Protein 6T46 (pdb70)

Secondary structure (DSSP, 8-state):
-HHHHHHHHHHHHHHHHTT-HHHHHHHHHHHHHHHTT--S-HHHHHHHHHHHHHHHHHTSS-S--TTSTT-SHHHHHHHHHHHHHHHHHHHHHHHTT-HHHHHHHHHHHHHHHHHSTT--THHHHHHHHHHHHHHHHTT-HHHHHHHHHHHHHHHTT-GGGHHHHHHHHHHHHHHHHHHT-HHHHHHHHHHHHHHHHHHT-HHHHHHHHHHHHHHHHHHT-HHHHHHHHHHHHHSHHHHHSTTHHHHHHHHHHHHHHSS-HHHHHHHHHHHHHHHHHHT-HHHHHHHHHHHHHHSS--HHHHHHHHHHHHHTT-HHHHHHHHHHHHHHHHHTT-HHHHHHHHHHHHHHHHHTTS-SS--/-----/-PBPHHHHHHHHHHHHHHHHTT-HHHHHHHHHHHHHHTTTB---HHHHHHHHHHHHHHIIIIIHHHH----S-SHHHHHHHHHHHHHHHHHHHHHHHHTT-HHHHHHHHHHHHHHHHTSTT--HHHHHHHHHHHHHHHHHTT-HHHHHHHHHHHHHHHTTSSTTHHHHHHHHHHHHHHHHHHT-HHHHHHHHHHHHHHHHHHT-HHHHHHHHHHHHHHHHHHT-HHHHHHHHHHHHHSGGGGGSTTHHHHHHHHHHHHHHTT-HHHHHHHHHHHHHHHHHTT-HHHHHHHHHHHHHHSS--HHHHHHHHHHHHHTT-HHHHHHHHHHHHHHHHHHT-HHHHHHHHHHHHHHHHHHHH-SS---/-----/--HHHHHHHHHHHHHHHHTT-HHHHHHHHHHHHHHHSS-SS-HHHHHHHHHHHHHHHHHHS--S--TTTTT--STTTHHHHHHHHHHHHHHHHHHHTT-HHHHHHHHHHHHHHGGG-TT--HHHHHHHHHHHHHHHHHTT-HHHHHHHHHHHHHHHTT-GGGHHHHHHHHHHHHHHHHHTT-HHHHHHHHHHHHHHHHHHT-HHHHHHHHHHHHHHHHHHT-HHHHHHHHHHHHHSTTGGGSTTHHHHHHHHHHHHHTTT-HHHHHHHHHHHHHHHHHTT-HHHHHHHHHHIIIIIS--HHHHHHHHHHHHHTT-HHHHHHHHHHHHHHHHHTS-SHHHHHHHHHHHHHHHHHHHH-----/-----/----THHHHHHHHHHHHHHTT-HHHHHHHHHHHHHHGGG-SS-HHHHHHHHHHHHHHHHHHT-SSS-SS---SHHHHHHHHHHHHHHHHHHHHHHHHTT-HHHHHHHHHHHHHHHTTSSS--HHHHHHHHHHHHHHHHHTT-HHHHHHHHHHHHHHHHTTSTTHHHHHHHHHHHHHHHHHTT-HHHHHHHHHHHHHHHHHTT-HHHHHHHHHHHHHHHHHHT-HHHHHHHHHHHHHSHHHHHSTTHHHHHHHHHHHHHHSS-HHHHHHHHHHHHHHHHHHT-HHHHHHHHHHIIIIIS--HHHHHHHHHHHHHTT-HHHHHHHHHHHHHHHHHTS-STTHHHHHHHHHHHHHHHHHGGGGSSS--/-PPP-

Organism: Bacillus subtilis subsp. natto (NCBI:txid86029)

Solvent-accessible surface area: 67890 Å² total; per-residue (Å²): 110,67,33,91,7,0,25,6,0,10,82,0,35,47,57,5,132,106,128,65,44,141,65,0,56,106,27,46,79,47,1,129,122,49,23,95,107,92,70,130,52,180,22,2,54,54,0,17,76,12,2,40,89,27,0,32,32,28,48,38,164,85,114,90,81,70,99,8,106,128,102,171,38,40,55,72,34,53,48,46,2,63,7,14,48,21,8,6,13,0,28,68,27,56,114,96,136,46,28,31,118,0,5,43,34,4,37,108,0,44,127,35,1,93,70,18,116,151,49,146,68,34,36,61,0,53,0,28,45,61,0,0,6,0,9,2,44,17,12,0,2,0,10,0,14,41,34,0,45,88,0,75,81,30,10,84,141,34,125,174,78,9,69,59,1,8,38,1,5,0,0,3,0,0,0,12,4,26,3,27,17,26,93,68,0,17,56,52,0,89,103,8,19,78,53,0,91,116,73,53,63,62,103,10,14,0,23,0,37,0,2,0,0,1,0,10,43,72,92,48,46,37,129,75,0,15,100,19,0,89,66,0,34,66,36,129,48,0,78,98,19,73,76,0,4,24,0,0,4,0,0,0,20,0,0,7,66,28,72,84,52,150,53,0,75,99,21,25,87,37,2,36,92,7,5,169,120,56,111,35,87,26,20,95,6,3,0,26,1,0,61,37,10,46,48,118,99,46,59,88,73,0,62,114,8,0,49,70,0,29,142,112,70,44,26,24,8,0,0,46,12,0,41,30,2,1,93,40,12,58,183,140,63,50,61,100,22,0,4,60,0,0,78,54,0,4,100,0,26,69,15,22,38,87,7,85,30,94,78,12,40,9,2,49,237,128,35,50,9,24,88,0,0,25,7,0,10,82,0,20,59,52,1,96,100,126,88,81,131,56,0,78,86,26,55,90,60,0,95,122,45,37,98,78,2,92,137,40,176,29,2,62,60,0,22,85,24,0,32,116,35,2,28,52,45,42,71,94,74,92,92,152,50,106,119,64,107,103,174,56,58,42,68,79,34,55,54,1,55,6,13,48,28,6,1,13,0,17,46,20,57,99,102,121,36,28,16,101,0,0,53,49,4,41,111,0,29,130,55,1,82,76,19,102,144,46,134,74,28,40,51,0,62,0,34,44,48,0,0,5,0,2,3,46,16,13,10,7,11,5,0,10,35,29,0,47,67,0,48,95,23,16,119,142,44,127,142,65,40,85,59,2,0,44,1,6,1,0,5,0,0,0,11,5,32,3,24,37,23,87,72,0,25,57,53,0,146,104,6,17,90,49,0,95,114,72,54,55,69,116,11,13,0,18,0,28,0,2,0,0,0,0,13,34,61,87,48,48,30,124,68,0,16,87,27,0,86,60,0,30,72,41,132,50,0,94,105,26,70,80,0,3,25,0,0,4,0,0,0,24,0,0,9,67,43,72,74,80,148,54,0,78,71,17,18,40,47,1,45,33,9,0,146,105,60,98,29,89,25,26,85,8,5,0,36,5,5,77,37,19,49,32,154,93,40,44,113,67,0,49,112,10,0,32,63,0,33,145,86,63,45,27,22,6,1,0,37,9,0,44,35,3,2,85,43,20,58,186,152,60,54,48,94,28,0,7,62,0,0,73,69,0,8,123,1,30,62,26,34,39,93,8,68,46,87,44,134,4,32,10,2,52,116,63,32,35,75,2,0,22,1,0,10,78,0,22,58,47,1,78,105,126,79,54,141,62,0,82,116,34,52,79,61,0,118,134,54,14,67,160,11,165,49,57,155,20,1,55,45,0,20,97,19,0,26,86,3,3,38,57,39,44,74,83,155,73,119,74,19,142,117,88,80,116,47,25,117,63,86,52,34,92,58,0,48,6,14,49,27,7,2,11,0,20,47,21,59,106,96,146,40,40,49,106,0,9,46,59,2,70,106,0,36,131,57,3,80,71,34,129,146,62,125,96,23,51,53,0,60,3,26,46,65,0,0,5,0,22,2,50,28,17,12,20,12,17,0,0,58,29,0,18,88,0,42,89,23,6,105,157,42,119,183,69,30,83,60,2,2,36,1,0,0,0,0,0,0,0,0,5,25,6,28,5,31,48,9,0,21,65,23,0,83,85,3,18,81,72,0,100,104,64,52,78,78,119,9,18,0,9,0,41,0,2,1,0,0,0,2,40,72,67,38,17,46,101,50,0,5,91,28,0,89,54,0,30,61,37,122,55,0,90,104,18,75,73,0,5,26,0,0,2,0,0,0,21,0,0,5,55,43,61,63,68,130,48,0,77,98,23,24,87,61,3,35,92,20,5,158,154,57,105,36,104,35,20,89,7,1,2,25,6,2,64,25,12,52,65,74,98,26,57,128,74,1,78,131,14,3,48,62,0,32,131,116,66,42,18,17,6,0,1,40,3,0,42,33,11,2,94,25,28,82,155,149,36,93,59,98,11,1,2,87,4,0,82,51,0,3,114,0,48,81,16,30,40,102,56,18,97,32,162,119,6,30,8,2,61,220,77,43,18,39,99,0,0,31,11,0,12,86,0,23,55,48,5,109,101,122,89,81,136,54,0,79,78,28,32,90,56,0,110,136,46,27,116,99,25,90,148,54,150,29,5,59,38,0,24,103,18,0,39,82,30,0,33,44,52,46,63,107,164,75,85,129,78,134,77,25,117,116,163,44,33,44,59,44,68,91,45,0,62,8,20,42,22,5,3,10,0,22,45,24,51,104,87,56,33,34,20,97,0,0,34,47,3,60,100,0,28,127,73,3,81,79,29,114,163,49,124,87,18,53,62,0,62,1,31,43,62,0,0,5,0,14,0,23,10,28,11,14,29,17,0,35,65,33,0,42,110,0,54,84,21,10,105,124,56,116,138,52,23,68,54,1,6,31,0,18,0,0,10,0,0,0,24,18,42,32,18,42,27,102,72,0,11,66,60,1,94,99,7,22,75,57,0,101,115,77,47,62,49,93,1,12,0,9,0,39,0,1,2,0,1,0,13,30,68,110,49,52,44,140,75,0,5,96,34,0,92,59,0,38,72,29,109,40,0,93,98,15,76,62,0,2,25,0,0,6,0,0,0,31,0,0,7,69,32,73,65,64,137,53,0,84,97,23,24,79,36,1,36,98,8,4,177,108,52,105,16,106,16,20,98,5,14,0,27,5,1,66,31,20,52,53,116,104,34,55,114,98,0,54,131,16,0,17,67,1,21,129,63,88,28,28,15,21,0,2,54,12,0,37,24,2,2,92,32,26,54,166,158,70,64,42,104,24,0,11,69,1,0,90,59,0,9,118,0,37,67,17,7,40,91,33,0,57,57,13,50,176,17,136,28,20,3,0,34

Sequence (1468 aa):
PSPYVGNLLNKWHDYIMQEKVHESIEKRTEIKQLLSQAEDNKDLVDYFILLDHRHSLCFDQEASMGDVVNMLSKGSHDLLINFYFELFAGDYEFFKKNYVKAISFYEKAEQKLSSIPNIEETKFAEFHYKIGVAYYEIDQHLVSVNKVTKARDIYKKSDMWNLEAIQCSLVVGINLYDMGRLDDADAYFRDALTEALDHGYDKPITKIYHNLGLVHWQKGSLELALHYFREAYSHEWLRDSPKGQQTVYMLSRVLYTMGQNEEAYHWYELGIEMARKFDDHEYKAKHDILYHLYEQPSIDEVKQSLAFLEERNLWPDVSKIAKGISELYEKKGDLVTSHEFLKRAFYAKEQIQRITEALQKGMYKKVPSPYVGNLLNKWHDYIMQEKVHESIEKRTEIKQLLSQAEDNKDLVDYFILLDHRHSLCFDQEASMGDVVNMLSKGSHDLLINFYFELFAGDYEFFKKNYVKAISFYEKAEQKLSSIPNIEETKFAEFHYKIGVAYYEIDQHLVSVNKVTKARDIYKKSDMWNLEAIQCSLVVGINLYDMGRLDDADAYFRDALTEALDHGYDKPITKIYHNLGLVHWQKGSLELALHYFREAYSHEWLRDSPKGQQTVYMLSRVLYTMGQNEEAYHWYELGIEMARKFDDHEYKAKHDILYHLYEQPSIDEVKQSLAFLEERNLWPDVSKIAKGISELYEKKGDLVTSHEFLKRAFYAKEQIQRITEALGQKGMYVPSPYVGNLLNKWHDYIMQEKVHESIEKRTEIKQLLSQAEDNKDLVDYFILLDHRHSLCFDQEASMGDVVNMLSKGSHDLLINFYFELFAGDYEFFKKNYVKAISFYEKAEQKLSSIPNIEETKFAEFHYKIGVAYYEIDQHLVSVNKVTKARDIYKKSDMWNLEAIQCSLVVGINLYDMGRLDDADAYFRDALTEALDHGYDKPITKIYHNLGLVHWQKGSLELALHYFREAYSHEWLRDSPKGQQTVYMLSRVLYTMGQNEEAYHWYELGIEMARKFDDHEYKAKHDILYHLYEQPSIDEVKQSLAFLEERNLWPDVSKIAKGISELYEKKGDLVTSHEFLKRAFYAKEQIQRITEALGQKGMYKVPSPYVGNLLNKWHDYIMQEKVHESIEKRTEIKQLLSQAEDNKDLVDYFILLDHRHSLCFDQEASMGDVVNMLSKGSHDLLINFYFELFAGDYEFFKKNYVKAISFYEKAEQKLSSIPNIEETKFAEFHYKIGVAYYEIDQHLVSVNKVTKARDIYKKSDMWNLEAIQCSLVVGINLYDMGRLDDADAYFRDALTEALDHGYDKPITKIYHNLGLVHWQKGSLELALHYFREAYSHEWLRDSPKGQQTVYMLSRVLYTMGQNEEAYHWYELGIEMARKFDDHEYKAKHDILYHLYEQPSIDEVKQSLAFLEERNLWPDVSKIAKGISELYEKKGDLVTSHEFLKRAFYAKEQIQRITEALGLEHQKGMY

Nearest PDB structures (foldseek):
  6t46-assembly2_G  TM=9.116E-01  e=3.766E-38  Bacillus subtilis subsp. natto
  4gyo-assembly2_A  TM=7.283E-01  e=1.226E-13  Bacillus subtilis subsp. subtilis str. 168
  4i1a-assembly3_B  TM=6.707E-01  e=3.485E-13  Bacillus subtilis subsp. subtilis str. 168
  4i1a-assembly3_A  TM=8.774E-01  e=1.023E-10  Bacillus subtilis subsp. subtilis str. 168
  8rte-assembly1_A  TM=7.598E-01  e=5.725E-12  Bacillus phage phi105

InterPro domains:
  IPR011990 Tetratricopeptide-like helical domain superfamily [G3DSA:1.25.40.10] (1-145)
  IPR011990 Tetratricopeptide-like helical domain superfamily [G3DSA:1.25.40.10] (146-366)
  IPR019734 Tetratricopeptide repeat [PF13181] (257-285)

B-factor: mean 68.56, std 24.08, range [19.9, 204.8]

Radius of gyration: 42.92 Å; Cα contacts (8 Å, |Δi|>4): 1871; chains: 8; bounding box: 106×104×154 Å

Foldseek 3Di:
DVLVLLVLLLVLVVCLVVLNLPVNVVSLVVSVVVCVVPPDDCLSVVLSVLSVVSSCLRPNPDPDNVCVCVDPCCVVSVLSNLLSSLQSVLVNCVVVLLLVVSLVSLVVSQVSVVVHDDDDCLVVLVSLQSNLVSCVVLPVLPSSLVSLVVSLVVLVVDPVRLVVNLVSLVSNLVSCVLVVVLVVSLVSLVVSLVVCVVVVDLVSNLVSLQSNLSSVVVVPVLVSSLVSLVVSVVRPVLLVDLVVLVSLLVNLVSCLVPVNNVVSVVSLVSSCVVCVVVVPLLSVLSSQLVCCVRPVPDPVSNVVSLVVCVVVVPLSVSLVSLQVVLVVCVVVVNNVSSVVSNVRSVVSVVSSNVSPDDD/DDDDD/DADEPLVLLVLLLVLVVVLVVLPLVSNVVSLVVNVVRQVSYPDDPLSVVSNVLSVVSSCVSPVCVVVPDDDQDDDCNVVSVLSNVLSSLQSQLVNCVVVLVLQSSLVSLVVSLVSCVVHPCDDCLVNLVSLQSNLVSCVSLLVLVSSLVSLVVSLVVLVVDDVSLVVNLVSLLSNLVSCQLVVVLVVSLVSLVVSLVSCVVVVPQVSNLSSLLSNLSSVVVVVVLVSSLVSLVVSVVRPCLLVDLVVLSSLLSNLVSCLVPVCPPCSVVSLVVSCVSCVVVVPLLSVLSSVLVCLVRNVHDVVSNVVSLVVVVVVVPLSVSLVSLQVVLVVCVVVPNNVVSVVSNVVSVVSVVSSVVRPDDDD/DDDDD/DALLVLLVLLLVLVVCVVVVPLPSNVVSLVVSVVPLVPHVVNPLSVVSNVLSVVLSCLSPVDDDPPVPPPNPGQDPHSVLSNVLSNLQSVLSNCVVVVVLLSSLVSLVVSLVSLVVDDPRDVLVQLVSLQSNLVSCVVLVNLVSNLVSLVVSLVVQVVDPVRLVSNLVSLQSNLVSCVLVVVLVVSVVSLVVSLVSCVVVVDPVSNLVSLQSNLVSCVVVPVLVSSLVSLVVSVVDPVLLVDLVVLSSLLSNLVSCVVVVPNPCNVVSLVVSCVSCVVVVPLLSNLSSQLVCCVRVNPDVVVNVVSLVVCVVVLPLSVSLVVLQVVLVVDVVVDDNVVSVVSNVVSVVSVVVSVVVSCNDD/DDDDD/DADELVLLVLLLVLLVVLVVLPLPVNVVSLVVSVVRVVSYDDDPLVVVSNVLSVVSNCLSPPDPDPDNPPPPDDVCVVSVLSNLLSSLQSQLVVCVVVVVLLSSLVSLVVSLVSLVVDPPDDPLVQLVSLQSNLLSCVLLLVLVSSLVSLVVSLVVLVVPVPRLVSNLVSLLSNLVSCVSVVVLVVSLVSLVVSCCSCVVVVVPVSNLVSLQVNLSSVVVVPPLVVSLVSLVVSVPDDCLLVDLVVLVSLLSNLVSCLVPPNNPVSVVSLVSSCVSCVVVVPLLSVLSSQLVCCVRPVPDPVSPVVSLVVCCVVPSLVVLLVVLLVVLVSPVVVDDNPCSVVSNVRSVVSVVVSVVVCPSPDDPD/DDDDD

Structure (mmCIF, N/CA/C/O backbone):
data_6T46
#
_entry.id   6T46
#
_cell.length_a   116.670
_cell.length_b   93.282
_cell.length_c   167.687
_cell.angle_alpha   90.000
_cell.angle_beta   94.970
_cell.angle_gamma   90.000
#
_symmetry.space_group_name_H-M   'C 1 2 1'
#
loop_
_entity.id
_entity.type
_entity.pdbx_description
1 polymer 'Response regulator aspartate phosphatase'
2 polymer 'Quorum-sensing secretion protein (processed)'
3 non-polymer 'CHLORIDE ION'
4 non-polymer 'SODIUM ION'
5 water water
#
loop_
_atom_site.group_PDB
_atom_site.id
_atom_site.type_symbol
_atom_site.label_atom_id
_atom_site.label_alt_id
_atom_site.label_comp_id
_atom_site.label_asym_id
_atom_site.label_entity_id
_atom_site.label_seq_id
_atom_site.pdbx_PDB_ins_code
_atom_site.Cartn_x
_atom_site.Cartn_y
_atom_site.Cartn_z
_atom_site.occupancy
_atom_site.B_iso_or_equiv
_atom_site.auth_seq_id
_atom_site.auth_comp_id
_atom_site.auth_asym_id
_atom_site.auth_atom_id
_atom_site.pdbx_PDB_model_num
ATOM 1 N N . PRO A 1 9 ? 103.389 -17.818 -92.533 1.00 110.82 9 PRO A N 1
ATOM 2 C CA . PRO A 1 9 ? 102.512 -17.949 -91.355 1.00 101.75 9 PRO A CA 1
ATOM 3 C C . PRO A 1 9 ? 101.039 -17.628 -91.646 1.00 99.26 9 PRO A C 1
ATOM 4 O O . PRO A 1 9 ? 100.740 -16.690 -92.413 1.00 95.05 9 PRO A O 1
ATOM 8 N N . SER A 1 10 ? 100.140 -18.446 -91.096 1.00 100.13 10 SER A N 1
ATOM 9 C CA . SER A 1 10 ? 98.715 -18.232 -91.351 1.00 94.95 10 SER A CA 1
ATOM 10 C C . SER A 1 10 ? 98.181 -16.924 -90.805 1.00 93.29 10 SER A C 1
ATOM 11 O O . SER A 1 10 ? 97.189 -16.425 -91.407 1.00 83.96 10 SER A O 1
ATOM 14 N N . PRO A 1 11 ? 98.655 -16.315 -89.722 1.00 98.30 11 PRO A N 1
ATOM 15 C CA . PRO A 1 11 ? 98.243 -14.941 -89.444 1.00 88.00 11 PRO A CA 1
ATOM 16 C C . PRO A 1 11 ? 98.610 -13.973 -90.547 1.00 82.01 11 PRO A C 1
ATOM 17 O O . PRO A 1 11 ? 97.895 -12.985 -90.733 1.00 88.68 11 PRO A O 1
ATOM 21 N N . TYR A 1 12 ? 99.726 -14.201 -91.246 1.00 76.28 12 TYR A N 1
ATOM 22 C CA . TYR A 1 12 ? 100.187 -13.246 -92.254 1.00 74.20 12 TYR A CA 1
ATOM 23 C C . TYR A 1 12 ? 99.273 -13.140 -93.481 1.00 77.05 12 TYR A C 1
ATOM 24 O O . TYR A 1 12 ? 99.020 -12.027 -93.965 1.00 77.21 12 TYR A O 1
ATOM 33 N N . VAL A 1 13 ? 98.776 -14.261 -94.017 1.00 66.40 13 VAL A N 1
ATOM 34 C CA . VAL A 1 13 ? 97.874 -14.169 -95.171 1.00 56.79 13 VAL A CA 1
ATOM 35 C C . VAL A 1 13 ? 96.503 -13.656 -94.751 1.00 59.11 13 VAL A C 1
ATOM 36 O O . VAL A 1 13 ? 95.771 -13.075 -95.562 1.00 59.47 13 VAL A O 1
ATOM 40 N N . GLY A 1 14 ? 96.065 -13.989 -93.540 1.00 59.45 14 GLY A N 1
ATOM 41 C CA . GLY A 1 14 ? 94.858 -13.355 -93.039 1.00 55.44 14 GLY A CA 1
ATOM 42 C C . GLY A 1 14 ? 95.017 -11.850 -92.972 1.00 54.28 14 GLY A C 1
ATOM 43 O O . GLY A 1 14 ? 94.072 -11.095 -93.215 1.00 54.35 14 GLY A O 1
ATOM 44 N N . ASN A 1 15 ? 96.223 -11.399 -92.662 1.00 57.35 15 ASN A N 1
ATOM 45 C CA . ASN A 1 15 ? 96.531 -9.980 -92.693 1.00 51.32 15 ASN A CA 1
ATOM 46 C C . ASN A 1 15 ? 96.442 -9.433 -94.114 1.00 56.14 15 ASN A C 1
ATOM 47 O O . ASN A 1 15 ? 95.929 -8.326 -94.333 1.00 56.21 15 ASN A O 1
ATOM 52 N N . LEU A 1 16 ? 96.914 -10.197 -95.103 1.00 59.28 16 LEU A N 1
ATOM 53 C CA . LEU A 1 16 ? 96.805 -9.711 -96.473 1.00 55.33 16 LEU A CA 1
ATOM 54 C C . LEU A 1 16 ? 95.351 -9.622 -96.919 1.00 58.14 16 LEU A C 1
ATOM 55 O O . LEU A 1 16 ? 94.970 -8.649 -97.586 1.00 61.05 16 LEU A O 1
ATOM 60 N N . LEU A 1 17 ? 94.518 -10.622 -96.571 1.00 54.67 17 LEU A N 1
ATOM 61 C CA . LEU A 1 17 ? 93.092 -10.530 -96.904 1.00 51.37 17 LEU A CA 1
ATOM 62 C C . LEU A 1 17 ? 92.467 -9.237 -96.382 1.00 53.13 17 LEU A C 1
ATOM 63 O O . LEU A 1 17 ? 91.568 -8.685 -97.019 1.00 52.33 17 LEU A O 1
ATOM 68 N N . ASN A 1 18 ? 92.906 -8.756 -95.216 1.00 49.05 18 ASN A N 1
ATOM 69 C CA . ASN A 1 18 ? 92.432 -7.479 -94.693 1.00 39.45 18 ASN A CA 1
ATOM 70 C C . ASN A 1 18 ? 92.990 -6.289 -95.454 1.00 46.15 18 ASN A C 1
ATOM 71 O O . ASN A 1 18 ? 92.322 -5.250 -95.519 1.00 54.76 18 ASN A O 1
ATOM 76 N N . LYS A 1 19 ? 94.226 -6.366 -95.967 1.00 44.11 19 LYS A N 1
ATOM 77 C CA . LYS A 1 19 ? 94.701 -5.273 -96.820 1.00 45.09 19 LYS A CA 1
ATOM 78 C C . LYS A 1 19 ? 93.920 -5.228 -98.129 1.00 45.78 19 LYS A C 1
ATOM 79 O O . LYS A 1 19 ? 93.604 -4.142 -98.622 1.00 50.95 19 LYS A O 1
ATOM 85 N N . TRP A 1 20 ? 93.543 -6.384 -98.683 1.00 40.34 20 TRP A N 1
ATOM 86 C CA . TRP A 1 20 ? 92.645 -6.346 -99.832 1.00 42.48 20 TRP A CA 1
ATOM 87 C C . TRP A 1 20 ? 91.357 -5.620 -99.459 1.00 47.58 20 TRP A C 1
ATOM 88 O O . TRP A 1 20 ? 90.860 -4.792 -100.229 1.00 53.77 20 TRP A O 1
ATOM 99 N N . HIS A 1 21 ? 90.813 -5.893 -98.266 1.00 54.55 21 HIS A N 1
ATOM 100 C CA . HIS A 1 21 ? 89.609 -5.193 -97.808 1.00 49.01 21 HIS A CA 1
ATOM 101 C C . HIS A 1 21 ? 89.822 -3.684 -97.770 1.00 52.03 21 HIS A C 1
ATOM 102 O O . HIS A 1 21 ? 88.916 -2.916 -98.115 1.00 53.91 21 HIS A O 1
ATOM 109 N N . ASP A 1 22 ? 91.007 -3.235 -97.335 1.00 50.99 22 ASP A N 1
ATOM 110 C CA . ASP A 1 22 ? 91.249 -1.794 -97.212 1.00 52.59 22 ASP A CA 1
ATOM 111 C C . ASP A 1 22 ? 91.378 -1.117 -98.571 1.00 49.86 22 ASP A C 1
ATOM 112 O O . ASP A 1 22 ? 90.841 -0.026 -98.779 1.00 56.34 22 ASP A O 1
ATOM 117 N N . TYR A 1 23 ? 92.093 -1.746 -99.502 1.00 43.26 23 TYR A N 1
ATOM 118 C CA . TYR A 1 23 ? 92.258 -1.167 -100.826 1.00 41.91 23 TYR A CA 1
ATOM 119 C C . TYR A 1 23 ? 90.939 -1.076 -101.578 1.00 43.15 23 TYR A C 1
ATOM 120 O O . TYR A 1 23 ? 90.742 -0.152 -102.378 1.00 47.56 23 TYR A O 1
ATOM 129 N N . ILE A 1 24 ? 90.006 -1.996 -101.323 1.00 49.94 24 ILE A N 1
ATOM 130 C CA . ILE A 1 24 ? 88.719 -1.916 -102.009 1.00 49.06 24 ILE A CA 1
ATOM 131 C C . ILE A 1 24 ? 87.920 -0.726 -101.509 1.00 52.63 24 ILE A C 1
ATOM 132 O O . ILE A 1 24 ? 87.351 0.037 -102.303 1.00 56.60 24 ILE A O 1
ATOM 137 N N . MET A 1 25 ? 87.903 -0.507 -100.197 1.00 62.45 25 MET A N 1
ATOM 138 C CA . MET A 1 25 ? 87.069 0.577 -99.712 1.00 61.70 25 MET A CA 1
ATOM 139 C C . MET A 1 25 ? 87.628 1.926 -100.147 1.00 65.38 25 MET A C 1
ATOM 140 O O . MET A 1 25 ? 86.853 2.859 -100.395 1.00 72.72 25 MET A O 1
ATOM 145 N N . GLN A 1 26 ? 88.954 2.029 -100.298 1.00 54.45 26 GLN A N 1
ATOM 146 C CA . GLN A 1 26 ? 89.638 3.175 -100.892 1.00 52.36 26 GLN A CA 1
ATOM 147 C C . GLN A 1 26 ? 89.558 3.205 -102.404 1.00 57.03 26 GLN A C 1
ATOM 148 O O . GLN A 1 26 ? 90.333 3.939 -103.025 1.00 58.42 26 GLN A O 1
ATOM 154 N N . GLU A 1 27 ? 88.737 2.353 -103.009 1.00 53.49 27 GLU A N 1
ATOM 155 C CA . GLU A 1 27 ? 88.442 2.435 -104.436 1.00 57.77 27 GLU A CA 1
ATOM 156 C C . GLU A 1 27 ? 89.691 2.383 -105.317 1.00 62.15 27 GLU A C 1
ATOM 157 O O . GLU A 1 27 ? 89.689 2.910 -106.429 1.00 64.31 27 GLU A O 1
ATOM 163 N N . LYS A 1 28 ? 90.790 1.791 -104.850 1.00 66.86 28 LYS A N 1
ATOM 164 C CA . LYS A 1 28 ? 91.993 1.697 -105.682 1.00 69.20 28 LYS A CA 1
ATOM 165 C C . LYS A 1 28 ? 92.094 0.283 -106.256 1.00 76.53 28 LYS A C 1
ATOM 166 O O . LYS A 1 28 ? 92.442 -0.664 -105.550 1.00 73.22 28 LYS A O 1
ATOM 172 N N . VAL A 1 29 ? 91.766 0.147 -107.544 1.00 78.90 29 VAL A N 1
ATOM 173 C CA . VAL A 1 29 ? 91.610 -1.164 -108.171 1.00 75.58 29 VAL A CA 1
ATOM 174 C C . VAL A 1 29 ? 92.920 -1.952 -108.203 1.00 72.60 29 VAL A C 1
ATOM 175 O O . VAL A 1 29 ? 92.915 -3.163 -107.969 1.00 73.92 29 VAL A O 1
ATOM 179 N N . HIS A 1 30 ? 94.033 -1.316 -108.593 1.00 63.18 30 HIS A N 1
ATOM 180 C CA . HIS A 1 30 ? 95.247 -2.081 -108.869 1.00 67.42 30 HIS A CA 1
ATOM 181 C C . HIS A 1 30 ? 95.818 -2.722 -107.612 1.00 73.46 30 HIS A C 1
ATOM 182 O O . HIS A 1 30 ? 96.228 -3.893 -107.626 1.00 73.91 30 HIS A O 1
ATOM 189 N N . GLU A 1 31 ? 95.918 -1.954 -106.529 1.00 82.42 31 GLU A N 1
ATOM 190 C CA . GLU A 1 31 ? 96.495 -2.502 -105.309 1.00 74.85 31 GLU A CA 1
ATOM 191 C C . GLU A 1 31 ? 95.645 -3.648 -104.783 1.00 71.12 31 GLU A C 1
ATOM 192 O O . GLU A 1 31 ? 96.176 -4.645 -104.274 1.00 73.79 31 GLU A O 1
ATOM 198 N N . SER A 1 32 ? 94.323 -3.537 -104.939 1.00 58.58 32 SER A N 1
ATOM 199 C CA . SER A 1 32 ? 93.433 -4.632 -104.562 1.00 63.70 32 SER A CA 1
ATOM 200 C C . SER A 1 32 ? 93.751 -5.895 -105.352 1.00 67.84 32 SER A C 1
ATOM 201 O O . SER A 1 32 ? 93.805 -6.988 -104.777 1.00 66.55 32 SER A O 1
ATOM 204 N N . ILE A 1 33 ? 93.921 -5.769 -106.680 1.00 73.57 33 ILE A N 1
ATOM 205 C CA . ILE A 1 33 ? 94.157 -6.941 -107.523 1.00 67.73 33 ILE A CA 1
ATOM 206 C C . ILE A 1 33 ? 95.517 -7.611 -107.259 1.00 72.39 33 ILE A C 1
ATOM 207 O O . ILE A 1 33 ? 95.610 -8.834 -107.461 1.00 76.28 33 ILE A O 1
ATOM 212 N N . GLU A 1 34 ? 96.595 -6.882 -106.841 1.00 67.71 34 GLU A N 1
ATOM 213 C CA . GLU A 1 34 ? 97.788 -7.680 -106.517 1.00 72.08 34 GLU A CA 1
ATOM 214 C C . GLU A 1 34 ? 97.484 -8.596 -105.330 1.00 80.60 34 GLU A C 1
ATOM 215 O O . GLU A 1 34 ? 97.803 -9.792 -105.340 1.00 80.50 34 GLU A O 1
ATOM 221 N N . LYS A 1 35 ? 96.862 -8.053 -104.292 1.00 72.66 35 LYS A N 1
ATOM 222 C CA . LYS A 1 35 ? 96.628 -8.827 -103.088 1.00 64.51 35 LYS A CA 1
ATOM 223 C C . LYS A 1 35 ? 95.715 -10.002 -103.404 1.00 61.14 35 LYS A C 1
ATOM 224 O O . LYS A 1 35 ? 95.920 -11.100 -102.886 1.00 65.01 35 LYS A O 1
ATOM 230 N N . ARG A 1 36 ? 94.755 -9.829 -104.320 1.00 67.41 36 ARG A N 1
ATOM 231 C CA . ARG A 1 36 ? 93.906 -10.969 -104.654 1.00 68.80 36 ARG A CA 1
ATOM 232 C C . ARG A 1 36 ? 94.724 -12.114 -105.258 1.00 76.97 36 ARG A C 1
ATOM 233 O O . ARG A 1 36 ? 94.560 -13.278 -104.860 1.00 75.59 36 ARG A O 1
ATOM 241 N N . THR A 1 37 ? 95.614 -11.816 -106.216 1.00 78.11 37 THR A N 1
ATOM 242 C CA . THR A 1 37 ? 96.474 -12.875 -106.751 1.00 77.78 37 THR A CA 1
ATOM 243 C C . THR A 1 37 ? 97.420 -13.424 -105.683 1.00 77.17 37 THR A C 1
ATOM 244 O O . THR A 1 37 ? 97.535 -14.646 -105.529 1.00 82.07 37 THR A O 1
ATOM 248 N N . GLU A 1 38 ? 98.088 -12.543 -104.917 1.00 71.24 38 GLU A N 1
ATOM 249 C CA . GLU A 1 38 ? 98.997 -13.008 -103.862 1.00 70.56 38 GLU A CA 1
ATOM 250 C C . GLU A 1 38 ? 98.304 -13.951 -102.892 1.00 73.13 38 GLU A C 1
ATOM 251 O O . GLU A 1 38 ? 98.946 -14.845 -102.328 1.00 76.97 38 GLU A O 1
ATOM 257 N N . ILE A 1 39 ? 97.006 -13.737 -102.650 1.00 65.12 39 ILE A N 1
ATOM 258 C CA . ILE A 1 39 ? 96.260 -14.605 -101.745 1.00 67.49 39 ILE A CA 1
ATOM 259 C C . ILE A 1 39 ? 95.881 -15.898 -102.445 1.00 71.67 39 ILE A C 1
ATOM 260 O O . ILE A 1 39 ? 95.853 -16.958 -101.814 1.00 76.48 39 ILE A O 1
ATOM 265 N N . LYS A 1 40 ? 95.577 -15.844 -103.751 1.00 84.02 40 LYS A N 1
ATOM 266 C CA . LYS A 1 40 ? 95.180 -17.070 -104.439 1.00 90.00 40 LYS A CA 1
ATOM 267 C C . LYS A 1 40 ? 96.371 -17.990 -104.651 1.00 96.37 40 LYS A C 1
ATOM 268 O O . LYS A 1 40 ? 96.224 -19.221 -104.635 1.00 103.63 40 LYS A O 1
ATOM 274 N N . GLN A 1 41 ? 97.568 -17.424 -104.798 1.00 83.11 41 GLN A N 1
ATOM 275 C CA . GLN A 1 41 ? 98.740 -18.288 -104.809 1.00 85.96 41 GLN A CA 1
ATOM 276 C C . GLN A 1 41 ? 98.985 -18.861 -103.418 1.00 90.75 41 GLN A C 1
ATOM 277 O O . GLN A 1 41 ? 99.229 -20.063 -103.278 1.00 100.39 41 GLN A O 1
ATOM 283 N N . LEU A 1 42 ? 98.861 -18.038 -102.370 1.00 79.31 42 LEU A N 1
ATOM 284 C CA . LEU A 1 42 ? 99.141 -18.529 -101.029 1.00 75.79 42 LEU A CA 1
ATOM 285 C C . LEU A 1 42 ? 97.974 -19.327 -100.484 1.00 76.99 42 LEU A C 1
ATOM 286 O O . LEU A 1 42 ? 98.093 -19.905 -99.407 1.00 81.29 42 LEU A O 1
ATOM 291 N N . LEU A 1 43 ? 96.846 -19.358 -101.195 1.00 93.41 43 LEU A N 1
ATOM 292 C CA . LEU A 1 43 ? 95.713 -20.166 -100.788 1.00 96.12 43 LEU A CA 1
ATOM 293 C C . LEU A 1 43 ? 95.682 -21.542 -101.457 1.00 112.01 43 LEU A C 1
ATOM 294 O O . LEU A 1 43 ? 95.189 -22.493 -100.840 1.00 116.51 43 LEU A O 1
ATOM 299 N N . SER A 1 44 ? 96.281 -21.679 -102.656 1.00 157.86 44 SER A N 1
ATOM 300 C CA . SER A 1 44 ? 96.295 -22.936 -103.407 1.00 165.58 44 SER A CA 1
ATOM 301 C C . SER A 1 44 ? 97.089 -24.039 -102.717 1.00 175.45 44 SER A C 1
ATOM 302 O O . SER A 1 44 ? 96.960 -25.215 -103.096 1.00 181.69 44 SER A O 1
ATOM 305 N N . GLN A 1 45 ? 97.887 -23.690 -101.706 1.00 142.06 45 GLN A N 1
ATOM 306 C CA . GLN A 1 45 ? 98.553 -24.697 -100.885 1.00 135.48 45 GLN A CA 1
ATOM 307 C C . GLN A 1 45 ? 97.563 -25.625 -100.179 1.00 142.03 45 GLN A C 1
ATOM 308 O O . GLN A 1 45 ? 97.983 -26.663 -99.652 1.00 143.19 45 GLN A O 1
ATOM 314 N N . ALA A 1 46 ? 96.261 -25.298 -100.184 1.00 140.48 46 ALA A N 1
ATOM 315 C CA . ALA A 1 46 ? 95.235 -26.067 -99.461 1.00 139.92 46 ALA A CA 1
ATOM 316 C C . ALA A 1 46 ? 95.656 -26.278 -98.010 1.00 142.86 46 ALA A C 1
ATOM 317 O O . ALA A 1 46 ? 95.371 -27.300 -97.382 1.00 139.56 46 ALA A O 1
ATOM 319 N N . GLU A 1 47 ? 96.343 -25.282 -97.504 1.00 153.85 47 GLU A N 1
ATOM 320 C CA . GLU A 1 47 ? 96.943 -25.166 -96.187 1.00 154.93 47 GLU A CA 1
ATOM 321 C C . GLU A 1 47 ? 95.957 -24.802 -95.064 1.00 159.61 47 GLU A C 1
ATOM 322 O O . GLU A 1 47 ? 96.180 -23.906 -94.244 1.00 157.08 47 GLU A O 1
ATOM 328 N N . ASP A 1 48 ? 94.877 -25.589 -95.029 1.00 177.78 48 ASP A N 1
ATOM 329 C CA . ASP A 1 48 ? 93.741 -25.733 -94.100 1.00 167.50 48 ASP A CA 1
ATOM 330 C C . ASP A 1 48 ? 92.959 -24.421 -94.109 1.00 155.01 48 ASP A C 1
ATOM 331 O O . ASP A 1 48 ? 93.008 -23.660 -95.082 1.00 152.33 48 ASP A O 1
ATOM 336 N N . ASN A 1 49 ? 92.181 -24.186 -93.062 1.00 121.99 49 ASN A N 1
ATOM 337 C CA . ASN A 1 49 ? 91.438 -22.945 -92.904 1.00 107.80 49 ASN A CA 1
ATOM 338 C C . ASN A 1 49 ? 90.516 -22.582 -94.052 1.00 93.92 49 ASN A C 1
ATOM 339 O O . ASN A 1 49 ? 90.977 -22.044 -95.060 1.00 84.77 49 ASN A O 1
ATOM 344 N N . LYS A 1 50 ? 89.241 -22.941 -93.968 1.00 82.99 50 LYS A N 1
ATOM 345 C CA . LYS A 1 50 ? 88.341 -22.536 -95.035 1.00 77.91 50 LYS A CA 1
ATOM 346 C C . LYS A 1 50 ? 87.893 -21.123 -94.820 1.00 74.33 50 LYS A C 1
ATOM 347 O O . LYS A 1 50 ? 87.201 -20.569 -95.669 1.00 75.00 50 LYS A O 1
ATOM 353 N N . ASP A 1 51 ? 88.126 -20.605 -93.613 1.00 70.28 51 ASP A N 1
ATOM 354 C CA . ASP A 1 51 ? 87.782 -19.224 -93.284 1.00 58.39 51 ASP A CA 1
ATOM 355 C C . ASP A 1 51 ? 88.562 -18.243 -94.126 1.00 59.94 51 ASP A C 1
ATOM 356 O O . ASP A 1 51 ? 88.033 -17.204 -94.520 1.00 65.06 51 ASP A O 1
ATOM 361 N N . LEU A 1 52 ? 89.820 -18.545 -94.394 1.00 45.33 52 LEU A N 1
ATOM 362 C CA . LEU A 1 52 ? 90.582 -17.691 -95.279 1.00 42.25 52 LEU A CA 1
ATOM 363 C C . LEU A 1 52 ? 89.941 -17.707 -96.647 1.00 48.52 52 LEU A C 1
ATOM 364 O O . LEU A 1 52 ? 89.858 -16.676 -97.322 1.00 50.72 52 LEU A O 1
ATOM 369 N N . VAL A 1 53 ? 89.468 -18.880 -97.060 1.00 57.33 53 VAL A N 1
ATOM 370 C CA . VAL A 1 53 ? 88.751 -19.016 -98.316 1.00 56.46 53 VAL A CA 1
ATOM 371 C C . VAL A 1 53 ? 87.425 -18.260 -98.264 1.00 53.86 53 VAL A C 1
ATOM 372 O O . VAL A 1 53 ? 87.157 -17.385 -99.092 1.00 52.83 53 VAL A O 1
ATOM 376 N N . ASP A 1 54 ? 86.606 -18.535 -97.255 1.00 52.85 54 ASP A N 1
ATOM 377 C CA . ASP A 1 54 ? 85.300 -17.895 -97.184 1.00 50.09 54 ASP A CA 1
ATOM 378 C C . ASP A 1 54 ? 85.425 -16.391 -97.203 1.00 54.85 54 ASP A C 1
ATOM 379 O O . ASP A 1 54 ? 84.712 -15.705 -97.940 1.00 62.91 54 ASP A O 1
ATOM 384 N N . TYR A 1 55 ? 86.355 -15.863 -96.423 1.00 58.66 55 TYR A N 1
ATOM 385 C CA . TYR A 1 55 ? 86.621 -14.436 -96.459 1.00 57.66 55 TYR A CA 1
ATOM 386 C C . TYR A 1 55 ? 87.033 -14.009 -97.867 1.00 56.57 55 TYR A C 1
ATOM 387 O O . TYR A 1 55 ? 86.595 -12.959 -98.354 1.00 60.23 55 TYR A O 1
ATOM 396 N N . PHE A 1 56 ? 87.854 -14.822 -98.541 1.00 51.90 56 PHE A N 1
ATOM 397 C CA . PHE A 1 56 ? 88.235 -14.523 -99.924 1.00 51.35 56 PHE A CA 1
ATOM 398 C C . PHE A 1 56 ? 87.005 -14.524 -100.846 1.00 58.35 56 PHE A C 1
ATOM 399 O O . PHE A 1 56 ? 86.869 -13.637 -101.702 1.00 61.35 56 PHE A O 1
ATOM 407 N N . ILE A 1 57 ? 86.091 -15.505 -100.694 1.00 73.39 57 ILE A N 1
ATOM 408 C CA . ILE A 1 57 ? 84.868 -15.507 -101.503 1.00 73.23 57 ILE A CA 1
ATOM 409 C C . ILE A 1 57 ? 84.124 -14.204 -101.275 1.00 70.79 57 ILE A C 1
ATOM 410 O O . ILE A 1 57 ? 83.799 -13.493 -102.226 1.00 77.60 57 ILE A O 1
ATOM 415 N N . LEU A 1 58 ? 83.930 -13.830 -99.993 1.00 50.78 58 LEU A N 1
ATOM 416 C CA . LEU A 1 58 ? 83.146 -12.626 -99.697 1.00 47.22 58 LEU A CA 1
ATOM 417 C C . LEU A 1 58 ? 83.811 -11.364 -100.249 1.00 56.39 58 LEU A C 1
ATOM 418 O O . LEU A 1 58 ? 83.124 -10.429 -100.708 1.00 56.77 58 LEU A O 1
ATOM 423 N N . LEU A 1 59 ? 85.151 -11.306 -100.194 1.00 53.89 59 LEU A N 1
ATOM 424 C CA . LEU A 1 59 ? 85.853 -10.145 -100.730 1.00 51.29 59 LEU A CA 1
ATOM 425 C C . LEU A 1 59 ? 85.818 -10.115 -102.250 1.00 55.25 59 LEU A C 1
ATOM 426 O O . LEU A 1 59 ? 85.701 -9.036 -102.837 1.00 62.62 59 LEU A O 1
ATOM 431 N N . ASP A 1 60 ? 85.898 -11.266 -102.921 1.00 69.18 60 ASP A N 1
ATOM 432 C CA . ASP A 1 60 ? 85.751 -11.181 -104.370 1.00 73.95 60 ASP A CA 1
ATOM 433 C C . ASP A 1 60 ? 84.338 -10.745 -104.747 1.00 69.39 60 ASP A C 1
ATOM 434 O O . ASP A 1 60 ? 84.155 -10.055 -105.757 1.00 69.29 60 ASP A O 1
ATOM 439 N N . HIS A 1 61 ? 83.338 -11.133 -103.945 1.00 67.24 61 HIS A N 1
ATOM 440 C CA . HIS A 1 61 ? 81.969 -10.681 -104.172 1.00 68.93 61 HIS A CA 1
ATOM 441 C C . HIS A 1 61 ? 81.884 -9.164 -104.145 1.00 72.97 61 HIS A C 1
ATOM 442 O O . HIS A 1 61 ? 81.174 -8.572 -104.967 1.00 75.40 61 HIS A O 1
ATOM 449 N N . ARG A 1 62 ? 82.562 -8.506 -103.183 1.00 75.96 62 ARG A N 1
ATOM 450 C CA . ARG A 1 62 ? 82.540 -7.043 -103.202 1.00 74.27 62 ARG A CA 1
ATOM 451 C C . ARG A 1 62 ? 83.626 -6.416 -104.068 1.00 68.10 62 ARG A C 1
ATOM 452 O O . ARG A 1 62 ? 83.486 -5.256 -104.485 1.00 72.93 62 ARG A O 1
ATOM 460 N N . HIS A 1 63 ? 84.679 -7.145 -104.405 1.00 43.23 63 HIS A N 1
ATOM 461 C CA . HIS A 1 63 ? 85.545 -6.618 -105.445 1.00 47.76 63 HIS A CA 1
ATOM 462 C C . HIS A 1 63 ? 84.765 -6.476 -106.750 1.00 54.95 63 HIS A C 1
ATOM 463 O O . HIS A 1 63 ? 84.829 -5.434 -107.415 1.00 57.31 63 HIS A O 1
ATOM 470 N N . SER A 1 64 ? 84.004 -7.509 -107.124 1.00 83.49 64 SER A N 1
ATOM 471 C CA . SER A 1 64 ? 83.240 -7.436 -108.363 1.00 87.63 64 SER A CA 1
ATOM 472 C C . SER A 1 64 ? 82.259 -6.265 -108.344 1.00 91.00 64 SER A C 1
ATOM 473 O O . SER A 1 64 ? 82.294 -5.417 -109.241 1.00 93.93 64 SER A O 1
ATOM 476 N N . LEU A 1 65 ? 81.446 -6.139 -107.281 1.00 61.45 65 LEU A N 1
ATOM 477 C CA . LEU A 1 65 ? 80.492 -5.029 -107.223 1.00 56.06 65 LEU A CA 1
ATOM 478 C C . LEU A 1 65 ? 81.189 -3.699 -107.427 1.00 59.81 65 LEU A C 1
ATOM 479 O O . LEU A 1 65 ? 80.667 -2.812 -108.115 1.00 66.12 65 LEU A O 1
ATOM 484 N N . CYS A 1 66 ? 82.389 -3.554 -106.862 1.00 64.07 66 CYS A N 1
ATOM 485 C CA . CYS A 1 66 ? 83.032 -2.251 -106.815 1.00 68.85 66 CYS A CA 1
ATOM 486 C C . CYS A 1 66 ? 83.814 -1.927 -108.081 1.00 71.09 66 CYS A C 1
ATOM 487 O O . CYS A 1 66 ? 83.845 -0.764 -108.500 1.00 79.98 66 CYS A O 1
ATOM 490 N N . PHE A 1 67 ? 84.448 -2.894 -108.697 1.00 59.36 67 PHE A N 1
ATOM 491 C CA . PHE A 1 67 ? 85.175 -2.453 -109.883 1.00 65.07 67 PHE A CA 1
ATOM 492 C C . PHE A 1 67 ? 84.834 -3.230 -111.142 1.00 78.04 67 PHE A C 1
ATOM 493 O O . PHE A 1 67 ? 84.785 -2.648 -112.225 1.00 82.82 67 PHE A O 1
ATOM 501 N N . ASP A 1 68 ? 84.579 -4.525 -111.018 1.00 103.02 68 ASP A N 1
ATOM 502 C CA . ASP A 1 68 ? 84.570 -5.435 -112.156 1.00 112.81 68 ASP A CA 1
ATOM 503 C C . ASP A 1 68 ? 83.174 -5.624 -112.728 1.00 127.00 68 ASP A C 1
ATOM 504 O O . ASP A 1 68 ? 82.240 -5.963 -111.995 1.00 135.55 68 ASP A O 1
ATOM 509 N N . GLN A 1 69 ? 83.039 -5.393 -114.034 1.00 161.78 69 GLN A N 1
ATOM 510 C CA . GLN A 1 69 ? 81.857 -5.807 -114.776 1.00 162.38 69 GLN A CA 1
ATOM 511 C C . GLN A 1 69 ? 80.608 -5.000 -114.429 1.00 162.12 69 GLN A C 1
ATOM 512 O O . GLN A 1 69 ? 79.501 -5.423 -114.780 1.00 174.32 69 GLN A O 1
ATOM 518 N N . GLU A 1 70 ? 80.742 -3.861 -113.740 1.00 96.56 70 GLU A N 1
ATOM 519 C CA . GLU A 1 70 ? 79.571 -3.114 -113.283 1.00 88.76 70 GLU A CA 1
ATOM 520 C C . GLU A 1 70 ? 79.610 -1.745 -113.940 1.00 85.32 70 GLU A C 1
ATOM 521 O O . GLU A 1 70 ? 80.553 -0.980 -113.718 1.00 90.84 70 GLU A O 1
ATOM 527 N N . ALA A 1 71 ? 78.558 -1.392 -114.678 1.00 96.26 71 ALA A N 1
ATOM 528 C CA . ALA A 1 71 ? 78.599 -0.133 -115.413 1.00 102.29 71 ALA A CA 1
ATOM 529 C C . ALA A 1 71 ? 78.197 1.036 -114.526 1.00 107.63 71 ALA A C 1
ATOM 530 O O . ALA A 1 71 ? 78.612 2.177 -114.771 1.00 112.55 71 ALA A O 1
ATOM 532 N N . SER A 1 72 ? 77.419 0.773 -113.474 1.00 103.99 72 SER A N 1
ATOM 533 C CA . SER A 1 72 ? 76.938 1.830 -112.585 1.00 110.32 72 SER A CA 1
ATOM 534 C C . SER A 1 72 ? 77.014 1.372 -111.136 1.00 110.95 72 SER A C 1
ATOM 535 O O . SER A 1 72 ? 76.256 0.491 -110.713 1.00 105.20 72 SER A O 1
ATOM 538 N N . MET A 1 73 ? 77.871 2.039 -110.361 1.00 168.57 73 MET A N 1
ATOM 539 C CA . MET A 1 73 ? 78.090 1.674 -108.972 1.00 173.45 73 MET A CA 1
ATOM 540 C C . MET A 1 73 ? 77.230 2.526 -108.051 1.00 166.29 73 MET A C 1
ATOM 541 O O . MET A 1 73 ? 77.047 2.172 -106.879 1.00 168.35 73 MET A O 1
ATOM 546 N N . GLY A 1 74 ? 76.679 3.639 -108.569 1.00 93.65 74 GLY A N 1
ATOM 547 C CA . GLY A 1 74 ? 75.951 4.580 -107.722 1.00 88.20 74 GLY A CA 1
ATOM 548 C C . GLY A 1 74 ? 74.909 3.887 -106.868 1.00 84.44 74 GLY A C 1
ATOM 549 O O . GLY A 1 74 ? 74.608 4.334 -105.755 1.00 76.74 74 GLY A O 1
ATOM 550 N N . ASP A 1 75 ? 74.383 2.759 -107.359 1.00 125.56 75 ASP A N 1
ATOM 551 C CA . ASP A 1 75 ? 73.405 1.939 -106.663 1.00 118.53 75 ASP A CA 1
ATOM 552 C C . ASP A 1 75 ? 74.033 0.785 -105.906 1.00 113.35 75 ASP A C 1
ATOM 553 O O . ASP A 1 75 ? 73.343 -0.206 -105.642 1.00 111.63 75 ASP A O 1
ATOM 558 N N . VAL A 1 76 ? 75.276 0.909 -105.458 1.00 88.81 76 VAL A N 1
ATOM 559 C CA . VAL A 1 76 ? 75.874 -0.261 -104.833 1.00 80.25 76 VAL A CA 1
ATOM 560 C C . VAL A 1 76 ? 75.543 -0.261 -103.353 1.00 76.82 76 VAL A C 1
ATOM 561 O O . VAL A 1 76 ? 75.258 -1.318 -102.773 1.00 74.37 76 VAL A O 1
ATOM 565 N N . VAL A 1 77 ? 75.593 0.913 -102.714 1.00 84.57 77 VAL A N 1
ATOM 566 C CA . VAL A 1 77 ? 75.273 0.979 -101.293 1.00 78.46 77 VAL A CA 1
ATOM 567 C C . VAL A 1 77 ? 73.787 0.742 -101.076 1.00 74.06 77 VAL A C 1
ATOM 568 O O . VAL A 1 77 ? 73.360 0.375 -99.977 1.00 78.02 77 VAL A O 1
ATOM 572 N N . ASN A 1 78 ? 72.982 0.927 -102.103 1.00 71.09 78 ASN A N 1
ATOM 573 C CA . ASN A 1 78 ? 71.562 0.648 -101.984 1.00 71.53 78 ASN A CA 1
ATOM 574 C C . ASN A 1 78 ? 71.215 -0.806 -102.275 1.00 64.99 78 ASN A C 1
ATOM 575 O O . ASN A 1 78 ? 70.046 -1.187 -102.132 1.00 64.69 78 ASN A O 1
ATOM 580 N N . MET A 1 79 ? 72.191 -1.625 -102.662 1.00 62.70 79 MET A N 1
ATOM 581 C CA . MET A 1 79 ? 71.900 -3.006 -103.011 1.00 55.68 79 MET A CA 1
ATOM 582 C C . MET A 1 79 ? 71.366 -3.768 -101.808 1.00 54.11 79 MET A C 1
ATOM 583 O O . MET A 1 79 ? 71.564 -3.391 -100.647 1.00 57.91 79 MET A O 1
ATOM 588 N N . LEU A 1 80 ? 70.716 -4.887 -102.097 1.00 47.30 80 LEU A N 1
ATOM 589 C CA . LEU A 1 80 ? 70.093 -5.623 -101.013 1.00 44.00 80 LEU A CA 1
ATOM 590 C C . LEU A 1 80 ? 71.119 -6.483 -100.296 1.00 49.74 80 LEU A C 1
ATOM 591 O O . LEU A 1 80 ? 71.077 -6.612 -99.067 1.00 52.31 80 LEU A O 1
ATOM 596 N N . SER A 1 81 ? 72.051 -7.065 -101.067 1.00 57.21 81 SER A N 1
ATOM 597 C CA . SER A 1 81 ? 73.122 -7.909 -100.538 1.00 55.36 81 SER A CA 1
ATOM 598 C C . SER A 1 81 ? 74.057 -7.169 -99.589 1.00 57.77 81 SER A C 1
ATOM 599 O O . SER A 1 81 ? 74.578 -7.791 -98.661 1.00 64.96 81 SER A O 1
ATOM 602 N N . LYS A 1 82 ? 74.337 -5.880 -99.831 1.00 64.33 82 LYS A N 1
ATOM 603 C CA . LYS A 1 82 ? 75.279 -5.130 -98.995 1.00 59.62 82 LYS A CA 1
ATOM 604 C C . LYS A 1 82 ? 75.104 -5.379 -97.511 1.00 55.12 82 LYS A C 1
ATOM 605 O O . LYS A 1 82 ? 76.080 -5.622 -96.799 1.00 63.44 82 LYS A O 1
ATOM 611 N N . GLY A 1 83 ? 73.870 -5.345 -97.022 1.00 61.01 83 GLY A N 1
ATOM 612 C CA . GLY A 1 83 ? 73.652 -5.587 -95.601 1.00 64.02 83 GLY A CA 1
ATOM 613 C C . GLY A 1 83 ? 74.213 -6.917 -95.118 1.00 67.11 83 GLY A C 1
ATOM 614 O O . GLY A 1 83 ? 74.898 -6.975 -94.094 1.00 69.91 83 GLY A O 1
ATOM 615 N N . SER A 1 84 ? 73.950 -8.003 -95.859 1.00 62.54 84 SER A N 1
ATOM 616 C CA . SER A 1 84 ? 74.404 -9.328 -95.422 1.00 58.24 84 SER A CA 1
ATOM 617 C C . SER A 1 84 ? 75.916 -9.480 -95.593 1.00 59.93 84 SER A C 1
ATOM 618 O O . SER A 1 84 ? 76.586 -10.042 -94.718 1.00 62.25 84 SER A O 1
ATOM 621 N N . HIS A 1 85 ? 76.474 -9.027 -96.720 1.00 45.98 85 HIS A N 1
ATOM 622 C CA . HIS A 1 85 ? 77.917 -9.158 -96.915 1.00 44.89 85 HIS A CA 1
ATOM 623 C C . HIS A 1 85 ? 78.705 -8.336 -95.897 1.00 50.94 85 HIS A C 1
ATOM 624 O O . HIS A 1 85 ? 79.804 -8.729 -95.482 1.00 54.26 85 HIS A O 1
ATOM 631 N N . ASP A 1 86 ? 78.193 -7.164 -95.523 1.00 62.29 86 ASP A N 1
ATOM 632 C CA . ASP A 1 86 ? 78.920 -6.307 -94.593 1.00 57.57 86 ASP A CA 1
ATOM 633 C C . ASP A 1 86 ? 79.155 -7.004 -93.262 1.00 57.91 86 ASP A C 1
ATOM 634 O O . ASP A 1 86 ? 80.248 -6.909 -92.681 1.00 56.88 86 ASP A O 1
ATOM 639 N N . LEU A 1 87 ? 78.160 -7.759 -92.787 1.00 45.56 87 LEU A N 1
ATOM 640 C CA . LEU A 1 87 ? 78.289 -8.342 -91.461 1.00 38.14 87 LEU A CA 1
ATOM 641 C C . LEU A 1 87 ? 79.304 -9.457 -91.471 1.00 44.26 87 LEU A C 1
ATOM 642 O O . LEU A 1 87 ? 80.148 -9.536 -90.576 1.00 44.94 87 LEU A O 1
ATOM 647 N N . LEU A 1 88 ? 79.305 -10.262 -92.530 1.00 53.37 88 LEU A N 1
ATOM 648 C CA . LEU A 1 88 ? 80.271 -11.346 -92.628 1.00 49.66 88 LEU A CA 1
ATOM 649 C C . LEU A 1 88 ? 81.662 -10.809 -92.894 1.00 51.54 88 LEU A C 1
ATOM 650 O O . LEU A 1 88 ? 82.625 -11.228 -92.243 1.00 56.67 88 LEU A O 1
ATOM 655 N N . ILE A 1 89 ? 81.790 -9.856 -93.820 1.00 46.63 89 ILE A N 1
ATOM 656 C CA . ILE A 1 89 ? 83.113 -9.305 -94.109 1.00 46.68 89 ILE A CA 1
ATOM 657 C C . ILE A 1 89 ? 83.700 -8.631 -92.870 1.00 48.10 89 ILE A C 1
ATOM 658 O O . ILE A 1 89 ? 84.867 -8.855 -92.523 1.00 47.06 89 ILE A O 1
ATOM 663 N N . ASN A 1 90 ? 82.899 -7.824 -92.161 1.00 48.12 90 ASN A N 1
ATOM 664 C CA . ASN A 1 90 ? 83.406 -7.170 -90.957 1.00 45.41 90 ASN A CA 1
ATOM 665 C C . ASN A 1 90 ? 83.793 -8.196 -89.909 1.00 47.26 90 ASN A C 1
ATOM 666 O O . ASN A 1 90 ? 84.824 -8.055 -89.241 1.00 49.65 90 ASN A O 1
ATOM 671 N N . PHE A 1 91 ? 82.974 -9.237 -89.749 1.00 36.84 91 PHE A N 1
ATOM 672 C CA . PHE A 1 91 ? 83.300 -10.313 -88.824 1.00 31.51 91 PHE A CA 1
ATOM 673 C C . PHE A 1 91 ? 84.673 -10.885 -89.114 1.00 37.18 91 PHE A C 1
ATOM 674 O O . PHE A 1 91 ? 85.549 -10.892 -88.245 1.00 42.35 91 PHE A O 1
ATOM 682 N N . TYR A 1 92 ? 84.874 -11.391 -90.332 1.00 36.13 92 TYR A N 1
ATOM 683 C CA . TYR A 1 92 ? 86.174 -11.954 -90.680 1.00 39.02 92 TYR A CA 1
ATOM 684 C C . TYR A 1 92 ? 87.280 -10.924 -90.532 1.00 39.51 92 TYR A C 1
ATOM 685 O O . TYR A 1 92 ? 88.378 -11.242 -90.050 1.00 43.99 92 TYR A O 1
ATOM 694 N N . PHE A 1 93 ? 87.034 -9.688 -90.968 1.00 40.58 93 PHE A N 1
ATOM 695 C CA . PHE A 1 93 ? 88.060 -8.673 -90.782 1.00 32.87 93 PHE A CA 1
ATOM 696 C C . PHE A 1 93 ? 88.452 -8.602 -89.322 1.00 36.34 93 PHE A C 1
ATOM 697 O O . PHE A 1 93 ? 89.639 -8.613 -88.978 1.00 37.07 93 PHE A O 1
ATOM 705 N N . GLU A 1 94 ? 87.463 -8.569 -88.438 1.00 43.04 94 GLU A N 1
ATOM 706 C CA . GLU A 1 94 ? 87.797 -8.423 -87.038 1.00 40.80 94 GLU A CA 1
ATOM 707 C C . GLU A 1 94 ? 88.477 -9.678 -86.518 1.00 48.95 94 GLU A C 1
ATOM 708 O O . GLU A 1 94 ? 89.423 -9.600 -85.713 1.00 44.62 94 GLU A O 1
ATOM 714 N N . LEU A 1 95 ? 88.030 -10.846 -86.975 1.00 38.15 95 LEU A N 1
ATOM 715 C CA . LEU A 1 95 ? 88.693 -12.053 -86.520 1.00 33.62 95 LEU A CA 1
ATOM 716 C C . LEU A 1 95 ? 90.141 -12.101 -86.977 1.00 36.27 95 LEU A C 1
ATOM 717 O O . LEU A 1 95 ? 91.035 -12.434 -86.204 1.00 43.10 95 LEU A O 1
ATOM 722 N N . PHE A 1 96 ? 90.417 -11.723 -88.206 1.00 40.44 96 PHE A N 1
ATOM 723 C CA . PHE A 1 96 ? 91.811 -11.869 -88.610 1.00 44.18 96 PHE A CA 1
ATOM 724 C C . PHE A 1 96 ? 92.677 -10.746 -88.074 1.00 46.03 96 PHE A C 1
ATOM 725 O O . PHE A 1 96 ? 93.825 -10.998 -87.679 1.00 53.19 96 PHE A O 1
ATOM 733 N N . ALA A 1 97 ? 92.149 -9.527 -87.985 1.00 47.23 97 ALA A N 1
ATOM 734 C CA . ALA A 1 97 ? 92.907 -8.489 -87.301 1.00 47.59 97 ALA A CA 1
ATOM 735 C C . ALA A 1 97 ? 93.319 -8.979 -85.925 1.00 44.96 97 ALA A C 1
ATOM 736 O O . ALA A 1 97 ? 94.464 -8.783 -85.513 1.00 49.83 97 ALA A O 1
ATOM 738 N N . GLY A 1 98 ? 92.435 -9.725 -85.253 1.00 48.03 98 GLY A N 1
ATOM 739 C CA . GLY A 1 98 ? 92.760 -10.249 -83.936 1.00 44.11 98 GLY A CA 1
ATOM 740 C C . GLY A 1 98 ? 93.826 -11.328 -83.976 1.00 51.09 98 GLY A C 1
ATOM 741 O O . GLY A 1 98 ? 94.678 -11.399 -83.086 1.00 55.68 98 GLY A O 1
ATOM 742 N N . ASP A 1 99 ? 93.784 -12.205 -84.984 1.00 47.67 99 ASP A N 1
ATOM 743 C CA . ASP A 1 99 ? 94.834 -13.212 -85.093 1.00 37.32 99 ASP A CA 1
ATOM 744 C C . ASP A 1 99 ? 96.180 -12.562 -85.301 1.00 41.60 99 ASP A C 1
ATOM 745 O O . ASP A 1 99 ? 97.175 -12.966 -84.688 1.00 54.25 99 ASP A O 1
ATOM 750 N N . TYR A 1 100 ? 96.222 -11.492 -86.083 1.00 46.26 100 TYR A N 1
ATOM 751 C CA . TYR A 1 100 ? 97.504 -10.850 -86.332 1.00 49.01 100 TYR A CA 1
ATOM 752 C C . TYR A 1 100 ? 98.023 -10.150 -85.083 1.00 49.19 100 TYR A C 1
ATOM 753 O O . TYR A 1 100 ? 99.208 -10.269 -84.763 1.00 58.27 100 TYR A O 1
ATOM 762 N N . GLU A 1 101 ? 97.160 -9.449 -84.340 1.00 47.41 101 GLU A N 1
ATOM 763 C CA . GLU A 1 101 ? 97.647 -8.806 -83.117 1.00 52.31 101 GLU A CA 1
ATOM 764 C C . GLU A 1 101 ? 98.078 -9.830 -82.074 1.00 50.45 101 GLU A C 1
ATOM 765 O O . GLU A 1 101 ? 99.014 -9.571 -81.302 1.00 54.64 101 GLU A O 1
ATOM 771 N N . PHE A 1 102 ? 97.423 -10.994 -82.034 1.00 43.56 102 PHE A N 1
ATOM 772 C CA . PHE A 1 102 ? 97.894 -12.051 -81.149 1.00 37.42 102 PHE A CA 1
ATOM 773 C C . PHE A 1 102 ? 99.279 -12.505 -81.556 1.00 43.72 102 PHE A C 1
ATOM 774 O O . PHE A 1 102 ? 100.143 -12.716 -80.703 1.00 44.47 102 PHE A O 1
ATOM 782 N N . PHE A 1 103 ? 99.503 -12.677 -82.855 1.00 40.75 103 PHE A N 1
ATOM 783 C CA . PHE A 1 103 ? 100.827 -13.053 -83.332 1.00 40.86 103 PHE A CA 1
ATOM 784 C C . PHE A 1 103 ? 101.896 -12.066 -82.867 1.00 46.22 103 PHE A C 1
ATOM 785 O O . PHE A 1 103 ? 102.978 -12.466 -82.434 1.00 53.50 103 PHE A O 1
ATOM 793 N N . LYS A 1 104 ? 101.610 -10.779 -82.940 1.00 47.44 104 LYS A N 1
ATOM 794 C CA . LYS A 1 104 ? 102.522 -9.749 -82.472 1.00 39.12 104 LYS A CA 1
ATOM 795 C C . LYS A 1 104 ? 102.539 -9.636 -80.960 1.00 49.15 104 LYS A C 1
ATOM 796 O O . LYS A 1 104 ? 103.239 -8.767 -80.425 1.00 52.93 104 LYS A O 1
ATOM 802 N N . LYS A 1 105 ? 101.764 -10.460 -80.260 1.00 46.95 105 LYS A N 1
ATOM 803 C CA . LYS A 1 105 ? 101.698 -10.418 -78.799 1.00 47.53 105 LYS A CA 1
ATOM 804 C C . LYS A 1 105 ? 101.185 -9.080 -78.280 1.00 49.80 105 LYS A C 1
ATOM 805 O O . LYS A 1 105 ? 101.628 -8.624 -77.222 1.00 51.27 105 LYS A O 1
ATOM 811 N N . ASN A 1 106 ? 100.270 -8.429 -79.008 1.00 55.43 106 ASN A N 1
ATOM 812 C CA . ASN A 1 106 ? 99.512 -7.308 -78.448 1.00 53.95 106 ASN A CA 1
ATOM 813 C C . ASN A 1 106 ? 98.193 -7.890 -77.969 1.00 55.11 106 ASN A C 1
ATOM 814 O O . ASN A 1 106 ? 97.159 -7.784 -78.631 1.00 51.11 106 ASN A O 1
ATOM 819 N N . TYR A 1 107 ? 98.245 -8.518 -76.789 1.00 42.73 107 TYR A N 1
ATOM 820 C CA . TYR A 1 107 ? 97.107 -9.298 -76.336 1.00 32.67 107 TYR A CA 1
ATOM 821 C C . TYR A 1 107 ? 95.893 -8.431 -76.018 1.00 34.28 107 TYR A C 1
ATOM 822 O O . TYR A 1 107 ? 94.762 -8.883 -76.239 1.00 41.83 107 TYR A O 1
ATOM 831 N N . VAL A 1 108 ? 96.068 -7.189 -75.536 1.00 37.37 108 VAL A N 1
ATOM 832 C CA . VAL A 1 108 ? 94.894 -6.346 -75.251 1.00 31.56 108 VAL A CA 1
ATOM 833 C C . VAL A 1 108 ? 94.146 -6.004 -76.533 1.00 34.34 108 VAL A C 1
ATOM 834 O O . VAL A 1 108 ? 92.913 -5.984 -76.552 1.00 37.68 108 VAL A O 1
ATOM 838 N N . LYS A 1 109 ? 94.866 -5.637 -77.599 1.00 40.70 109 LYS A N 1
ATOM 839 C CA . LYS A 1 109 ? 94.172 -5.343 -78.854 1.00 35.83 109 LYS A CA 1
ATOM 840 C C . LYS A 1 109 ? 93.550 -6.582 -79.467 1.00 37.34 109 LYS A C 1
ATOM 841 O O . LYS A 1 109 ? 92.444 -6.526 -80.015 1.00 37.93 109 LYS A O 1
ATOM 847 N N . ALA A 1 110 ? 94.250 -7.709 -79.400 1.00 36.85 110 ALA A N 1
ATOM 848 C CA . ALA A 1 110 ? 93.666 -8.948 -79.885 1.00 32.65 110 ALA A CA 1
ATOM 849 C C . ALA A 1 110 ? 92.337 -9.190 -79.211 1.00 31.13 110 ALA A C 1
ATOM 850 O O . ALA A 1 110 ? 91.312 -9.335 -79.878 1.00 34.10 110 ALA A O 1
ATOM 852 N N . ILE A 1 111 ? 92.310 -9.110 -77.883 1.00 30.45 111 ILE A N 1
ATOM 853 C CA . ILE A 1 111 ? 91.044 -9.318 -77.194 1.00 28.94 111 ILE A CA 1
ATOM 854 C C . ILE A 1 111 ? 90.005 -8.310 -77.669 1.00 29.03 111 ILE A C 1
ATOM 855 O O . ILE A 1 111 ? 88.824 -8.637 -77.843 1.00 30.69 111 ILE A O 1
ATOM 860 N N . SER A 1 112 ? 90.420 -7.074 -77.905 1.00 40.72 112 SER A N 1
ATOM 861 C CA . SER A 1 112 ? 89.462 -6.109 -78.414 1.00 41.34 112 SER A CA 1
ATOM 862 C C . SER A 1 112 ? 88.864 -6.597 -79.732 1.00 43.16 112 SER A C 1
ATOM 863 O O . SER A 1 112 ? 87.640 -6.621 -79.903 1.00 47.75 112 SER A O 1
ATOM 866 N N . PHE A 1 113 ? 89.708 -7.013 -80.672 1.00 29.79 113 PHE A N 1
ATOM 867 C CA . PHE A 1 113 ? 89.190 -7.487 -81.955 1.00 28.35 113 PHE A CA 1
ATOM 868 C C . PHE A 1 113 ? 88.366 -8.752 -81.811 1.00 28.20 113 PHE A C 1
ATOM 869 O O . PHE A 1 113 ? 87.258 -8.840 -82.345 1.00 33.64 113 PHE A O 1
ATOM 877 N N . TYR A 1 114 ? 88.895 -9.759 -81.132 1.00 37.74 114 TYR A N 1
ATOM 878 C CA . TYR A 1 114 ? 88.130 -10.981 -80.940 1.00 28.83 114 TYR A CA 1
ATOM 879 C C . TYR A 1 114 ? 86.761 -10.654 -80.386 1.00 31.79 114 TYR A C 1
ATOM 880 O O . TYR A 1 114 ? 85.749 -11.200 -80.839 1.00 34.59 114 TYR A O 1
ATOM 889 N N . GLU A 1 115 ? 86.689 -9.704 -79.460 1.00 40.18 115 GLU A N 1
ATOM 890 C CA . GLU A 1 115 ? 85.394 -9.468 -78.844 1.00 43.29 115 GLU A CA 1
ATOM 891 C C . GLU A 1 115 ? 84.436 -8.788 -79.805 1.00 43.41 115 GLU A C 1
ATOM 892 O O . GLU A 1 115 ? 83.238 -9.094 -79.788 1.00 45.27 115 GLU A O 1
ATOM 898 N N . LYS A 1 116 ? 84.930 -7.901 -80.684 1.00 36.57 116 LYS A N 1
ATOM 899 C CA . LYS A 1 116 ? 84.032 -7.341 -81.694 1.00 30.15 116 LYS A CA 1
ATOM 900 C C . LYS A 1 116 ? 83.507 -8.437 -82.600 1.00 37.56 116 LYS A C 1
ATOM 901 O O . LYS A 1 116 ? 82.315 -8.478 -82.921 1.00 48.84 116 LYS A O 1
ATOM 907 N N . ALA A 1 117 ? 84.380 -9.328 -83.042 1.00 39.66 117 ALA A N 1
ATOM 908 C CA . ALA A 1 117 ? 83.898 -10.436 -83.853 1.00 36.32 117 ALA A CA 1
ATOM 909 C C . ALA A 1 117 ? 82.923 -11.294 -83.069 1.00 41.49 117 ALA A C 1
ATOM 910 O O . ALA A 1 117 ? 81.941 -11.781 -83.630 1.00 47.11 117 ALA A O 1
ATOM 912 N N . GLU A 1 118 ? 83.190 -11.509 -81.775 1.00 51.66 118 GLU A N 1
ATOM 913 C CA . GLU A 1 118 ? 82.354 -12.397 -80.962 1.00 55.63 118 GLU A CA 1
ATOM 914 C C . GLU A 1 118 ? 80.893 -11.960 -80.934 1.00 57.91 118 GLU A C 1
ATOM 915 O O . GLU A 1 118 ? 79.999 -12.812 -80.932 1.00 61.92 118 GLU A O 1
ATOM 921 N N . GLN A 1 119 ? 80.621 -10.645 -80.871 1.00 63.23 119 GLN A N 1
ATOM 922 C CA . GLN A 1 119 ? 79.228 -10.201 -80.832 1.00 63.00 119 GLN A CA 1
ATOM 923 C C . GLN A 1 119 ? 78.512 -10.538 -82.125 1.00 60.49 119 GLN A C 1
ATOM 924 O O . GLN A 1 119 ? 77.322 -10.871 -82.117 1.00 70.79 119 GLN A O 1
ATOM 930 N N . LYS A 1 120 ? 79.216 -10.510 -83.239 1.00 39.35 120 LYS A N 1
ATOM 931 C CA . LYS A 1 120 ? 78.534 -10.774 -84.497 1.00 39.36 120 LYS A CA 1
ATOM 932 C C . LYS A 1 120 ? 78.061 -12.215 -84.626 1.00 45.58 120 LYS A C 1
ATOM 933 O O . LYS A 1 120 ? 77.376 -12.522 -85.605 1.00 53.68 120 LYS A O 1
ATOM 939 N N . LEU A 1 121 ? 78.437 -13.107 -83.697 1.00 49.98 121 LEU A N 1
ATOM 940 C CA . LEU A 1 121 ? 78.125 -14.526 -83.844 1.00 44.82 121 LEU A CA 1
ATOM 941 C C . LEU A 1 121 ? 76.618 -14.814 -83.824 1.00 50.99 121 LEU A C 1
ATOM 942 O O . LEU A 1 121 ? 76.137 -15.628 -84.622 1.00 52.53 121 LEU A O 1
ATOM 947 N N . SER A 1 122 ? 75.849 -14.146 -82.949 1.00 60.59 122 SER A N 1
ATOM 948 C CA . SER A 1 122 ? 74.398 -14.365 -82.911 1.00 56.16 122 SER A CA 1
ATOM 949 C C . SER A 1 122 ? 73.747 -14.055 -84.249 1.00 66.30 122 SER A C 1
ATOM 950 O O . SER A 1 122 ? 72.868 -14.794 -84.709 1.00 75.80 122 SER A O 1
ATOM 953 N N . SER A 1 123 ? 74.196 -12.984 -84.903 1.00 60.21 123 SER A N 1
ATOM 954 C CA . SER A 1 123 ? 73.548 -12.458 -86.094 1.00 52.53 123 SER A CA 1
ATOM 955 C C . SER A 1 123 ? 73.790 -13.287 -87.340 1.00 55.68 123 SER A C 1
ATOM 956 O O . SER A 1 123 ? 73.123 -13.045 -88.345 1.00 59.87 123 SER A O 1
ATOM 959 N N . ILE A 1 124 ? 74.720 -14.232 -87.320 1.00 57.78 124 ILE A N 1
ATOM 960 C CA . ILE A 1 124 ? 75.064 -14.991 -88.525 1.00 56.49 124 ILE A CA 1
ATOM 961 C C . ILE A 1 124 ? 74.139 -16.194 -88.690 1.00 65.55 124 ILE A C 1
ATOM 962 O O . ILE A 1 124 ? 73.848 -16.891 -87.706 1.00 70.02 124 ILE A O 1
ATOM 967 N N . PRO A 1 125 ? 73.648 -16.484 -89.908 1.00 63.50 125 PRO A N 1
ATOM 968 C CA . PRO A 1 125 ? 72.621 -17.526 -90.045 1.00 68.73 125 PRO A CA 1
ATOM 969 C C . PRO A 1 125 ? 72.996 -18.929 -89.554 1.00 70.45 125 PRO A C 1
ATOM 970 O O . PRO A 1 125 ? 72.339 -19.376 -88.603 1.00 69.07 125 PRO A O 1
ATOM 974 N N . ASN A 1 126 ? 73.959 -19.657 -90.124 1.00 85.51 126 ASN A N 1
ATOM 975 C CA . ASN A 1 126 ? 74.202 -21.036 -89.661 1.00 90.58 126 ASN A CA 1
ATOM 976 C C . ASN A 1 126 ? 75.613 -21.162 -89.099 1.00 88.59 126 ASN A C 1
ATOM 977 O O . ASN A 1 126 ? 76.511 -21.572 -89.834 1.00 89.61 126 ASN A O 1
ATOM 982 N N . ILE A 1 127 ? 75.889 -20.657 -87.904 1.00 62.11 127 ILE A N 1
ATOM 983 C CA . ILE A 1 127 ? 77.125 -20.990 -87.199 1.00 62.79 127 ILE A CA 1
ATOM 984 C C . ILE A 1 127 ? 76.785 -22.057 -86.164 1.00 64.21 127 ILE A C 1
ATOM 985 O O . ILE A 1 127 ? 75.881 -21.844 -85.354 1.00 64.02 127 ILE A O 1
ATOM 990 N N . GLU A 1 128 ? 77.444 -23.217 -86.164 1.00 107.14 128 GLU A N 1
ATOM 991 C CA . GLU A 1 128 ? 77.004 -23.876 -84.945 1.00 110.44 128 GLU A CA 1
ATOM 992 C C . GLU A 1 128 ? 78.169 -23.849 -83.963 1.00 103.14 128 GLU A C 1
ATOM 993 O O . GLU A 1 128 ? 79.261 -23.366 -84.267 1.00 103.13 128 GLU A O 1
ATOM 999 N N . GLU A 1 129 ? 77.855 -24.211 -82.729 1.00 73.95 129 GLU A N 1
ATOM 1000 C CA . GLU A 1 129 ? 78.598 -23.823 -81.545 1.00 74.96 129 GLU A CA 1
ATOM 1001 C C . GLU A 1 129 ? 80.107 -24.108 -81.547 1.00 69.69 129 GLU A C 1
ATOM 1002 O O . GLU A 1 129 ? 80.759 -23.646 -80.616 1.00 70.28 129 GLU A O 1
ATOM 1008 N N . THR A 1 130 ? 80.702 -24.847 -82.497 1.00 57.50 130 THR A N 1
ATOM 1009 C CA . THR A 1 130 ? 82.167 -24.917 -82.458 1.00 55.64 130 THR A CA 1
ATOM 1010 C C . THR A 1 130 ? 82.819 -23.588 -82.845 1.00 56.82 130 THR A C 1
ATOM 1011 O O . THR A 1 130 ? 84.006 -23.394 -82.566 1.00 59.32 130 THR A O 1
ATOM 1015 N N . LYS A 1 131 ? 82.098 -22.681 -83.509 1.00 53.74 131 LYS A N 1
ATOM 1016 C CA . LYS A 1 131 ? 82.655 -21.349 -83.725 1.00 44.67 131 LYS A CA 1
ATOM 1017 C C . LYS A 1 131 ? 82.613 -20.530 -82.446 1.00 45.14 131 LYS A C 1
ATOM 1018 O O . LYS A 1 131 ? 83.514 -19.720 -82.202 1.00 48.54 131 LYS A O 1
ATOM 1024 N N . PHE A 1 132 ? 81.630 -20.770 -81.579 1.00 41.23 132 PHE A N 1
ATOM 1025 C CA . PHE A 1 132 ? 81.647 -20.093 -80.289 1.00 43.93 132 PHE A CA 1
ATOM 1026 C C . PHE A 1 132 ? 82.814 -20.571 -79.442 1.00 50.56 132 PHE A C 1
ATOM 1027 O O . PHE A 1 132 ? 83.433 -19.786 -78.711 1.00 51.66 132 PHE A O 1
ATOM 1035 N N . ALA A 1 133 ? 83.109 -21.870 -79.511 1.00 57.84 133 ALA A N 1
ATOM 1036 C CA . ALA A 1 133 ? 84.223 -22.428 -78.766 1.00 46.25 133 ALA A CA 1
ATOM 1037 C C . ALA A 1 133 ? 85.547 -21.836 -79.213 1.00 48.36 133 ALA A C 1
ATOM 1038 O O . ALA A 1 133 ? 86.439 -21.639 -78.380 1.00 49.44 133 ALA A O 1
ATOM 1040 N N . GLU A 1 134 ? 85.689 -21.507 -80.501 1.00 47.97 134 GLU A N 1
ATOM 1041 C CA . GLU A 1 134 ? 86.971 -20.995 -80.970 1.00 47.05 134 GLU A CA 1
ATOM 1042 C C . GLU A 1 134 ? 87.244 -19.618 -80.384 1.00 51.67 134 GLU A C 1
ATOM 1043 O O . GLU A 1 134 ? 88.359 -19.338 -79.925 1.00 51.55 134 GLU A O 1
ATOM 1049 N N . PHE A 1 135 ? 86.209 -18.779 -80.285 1.00 46.80 135 PHE A N 1
ATOM 1050 C CA . PHE A 1 135 ? 86.406 -17.458 -79.686 1.00 43.83 135 PHE A CA 1
ATOM 1051 C C . PHE A 1 135 ? 86.592 -17.558 -78.189 1.00 39.90 135 PHE A C 1
ATOM 1052 O O . PHE A 1 135 ? 87.385 -16.805 -77.611 1.00 41.82 135 PHE A O 1
ATOM 1060 N N . HIS A 1 136 ? 85.861 -18.470 -77.546 1.00 41.45 136 HIS A N 1
ATOM 1061 C CA . HIS A 1 136 ? 86.103 -18.739 -76.139 1.00 43.77 136 HIS A CA 1
ATOM 1062 C C . HIS A 1 136 ? 87.556 -19.092 -75.890 1.00 46.36 136 HIS A C 1
ATOM 1063 O O . HIS A 1 136 ? 88.164 -18.640 -74.909 1.00 46.26 136 HIS A O 1
ATOM 1070 N N . TYR A 1 137 ? 88.129 -19.924 -76.750 1.00 37.17 137 TYR A N 1
ATOM 1071 C CA . TYR A 1 137 ? 89.508 -20.325 -76.524 1.00 33.26 137 TYR A CA 1
ATOM 1072 C C . TYR A 1 137 ? 90.465 -19.190 -76.858 1.00 39.64 137 TYR A C 1
ATOM 1073 O O . TYR A 1 137 ? 91.371 -18.881 -76.078 1.00 39.56 137 TYR A O 1
ATOM 1082 N N . LYS A 1 138 ? 90.262 -18.541 -78.005 1.00 41.63 138 LYS A N 1
ATOM 1083 C CA . LYS A 1 138 ? 91.175 -17.490 -78.434 1.00 31.87 138 LYS A CA 1
ATOM 1084 C C . LYS A 1 138 ? 91.220 -16.351 -77.423 1.00 36.74 138 LYS A C 1
ATOM 1085 O O . LYS A 1 138 ? 92.297 -15.936 -76.990 1.00 42.52 138 LYS A O 1
ATOM 1091 N N . ILE A 1 139 ? 90.058 -15.861 -76.991 1.00 40.77 139 ILE A N 1
ATOM 1092 C CA . ILE A 1 139 ? 90.050 -14.795 -75.992 1.00 37.64 139 ILE A CA 1
ATOM 1093 C C . ILE A 1 139 ? 90.673 -15.280 -74.691 1.00 38.50 139 ILE A C 1
ATOM 1094 O O . ILE A 1 139 ? 91.461 -14.569 -74.056 1.00 44.71 139 ILE A O 1
ATOM 1099 N N . GLY A 1 140 ? 90.319 -16.488 -74.262 1.00 28.43 140 GLY A N 1
ATOM 1100 C CA . GLY A 1 140 ? 90.880 -17.017 -73.028 1.00 27.19 140 GLY A CA 1
ATOM 1101 C C . GLY A 1 140 ? 92.393 -17.119 -73.044 1.00 29.57 140 GLY A C 1
ATOM 1102 O O . GLY A 1 140 ? 93.044 -16.925 -72.009 1.00 29.59 140 GLY A O 1
ATOM 1103 N N . VAL A 1 141 ? 92.972 -17.531 -74.183 1.00 34.98 141 VAL A N 1
ATOM 1104 C CA . VAL A 1 141 ? 94.433 -17.642 -74.249 1.00 36.44 141 VAL A CA 1
ATOM 1105 C C . VAL A 1 141 ? 95.078 -16.268 -74.196 1.00 39.85 141 VAL A C 1
ATOM 1106 O O . VAL A 1 141 ? 96.114 -16.087 -73.548 1.00 37.95 141 VAL A O 1
ATOM 1110 N N . ALA A 1 142 ? 94.494 -15.282 -74.880 1.00 40.13 142 ALA A N 1
ATOM 1111 C CA . ALA A 1 142 ? 95.055 -13.937 -74.793 1.00 38.48 142 ALA A CA 1
ATOM 1112 C C . ALA A 1 142 ? 94.957 -13.399 -73.370 1.00 37.44 142 ALA A C 1
ATOM 1113 O O . ALA A 1 142 ? 95.944 -12.892 -72.823 1.00 39.87 142 ALA A O 1
ATOM 1115 N N . TYR A 1 143 ? 93.811 -13.586 -72.711 1.00 39.33 143 TYR A N 1
ATOM 1116 C CA . TYR A 1 143 ? 93.727 -13.202 -71.297 1.00 39.76 143 TYR A CA 1
ATOM 1117 C C . TYR A 1 143 ? 94.740 -13.958 -70.458 1.00 41.50 143 TYR A C 1
ATOM 1118 O O . TYR A 1 143 ? 95.282 -13.413 -69.494 1.00 48.25 143 TYR A O 1
ATOM 1127 N N . TYR A 1 144 ? 94.982 -15.225 -70.773 1.00 40.45 144 TYR A N 1
ATOM 1128 C CA . TYR A 1 144 ? 96.005 -15.953 -70.027 1.00 41.47 144 TYR A CA 1
ATOM 1129 C C . TYR A 1 144 ? 97.388 -15.345 -70.224 1.00 43.94 144 TYR A C 1
ATOM 1130 O O . TYR A 1 144 ? 98.196 -15.300 -69.287 1.00 46.17 144 TYR A O 1
ATOM 1139 N N . GLU A 1 145 ? 97.701 -14.916 -71.446 1.00 40.73 145 GLU A N 1
ATOM 1140 C CA . GLU A 1 145 ? 99.045 -14.414 -71.683 1.00 36.98 145 GLU A CA 1
ATOM 1141 C C . GLU A 1 145 ? 99.306 -13.127 -70.935 1.00 41.10 145 GLU A C 1
ATOM 1142 O O . GLU A 1 145 ? 100.464 -12.806 -70.673 1.00 48.43 145 GLU A O 1
ATOM 1148 N N . ILE A 1 146 ? 98.275 -12.352 -70.633 1.00 40.44 146 ILE A N 1
ATOM 1149 C CA . ILE A 1 146 ? 98.445 -11.168 -69.810 1.00 39.28 146 ILE A CA 1
ATOM 1150 C C . ILE A 1 146 ? 98.031 -11.451 -68.366 1.00 43.93 146 ILE A C 1
ATOM 1151 O O . ILE A 1 146 ? 97.638 -10.539 -67.641 1.00 48.14 146 ILE A O 1
ATOM 1156 N N . ASP A 1 147 ? 98.005 -12.720 -67.976 1.00 53.00 147 ASP A N 1
ATOM 1157 C CA . ASP A 1 147 ? 97.914 -13.105 -66.566 1.00 51.29 147 ASP A CA 1
ATOM 1158 C C . ASP A 1 147 ? 96.570 -12.745 -65.930 1.00 51.95 147 ASP A C 1
ATOM 1159 O O . ASP A 1 147 ? 96.512 -12.378 -64.760 1.00 58.91 147 ASP A O 1
ATOM 1164 N N . GLN A 1 148 ? 95.486 -12.819 -66.707 1.00 38.67 148 GLN A N 1
ATOM 1165 C CA . GLN A 1 148 ? 94.128 -12.709 -66.181 1.00 38.11 148 GLN A CA 1
ATOM 1166 C C . GLN A 1 148 ? 93.560 -14.120 -66.036 1.00 40.76 148 GLN A C 1
ATOM 1167 O O . GLN A 1 148 ? 92.833 -14.616 -66.898 1.00 41.88 148 GLN A O 1
ATOM 1173 N N . HIS A 1 149 ? 93.949 -14.801 -64.953 1.00 40.71 149 HIS A N 1
ATOM 1174 C CA . HIS A 1 149 ? 93.728 -16.246 -64.877 1.00 37.38 149 HIS A CA 1
ATOM 1175 C C . HIS A 1 149 ? 92.266 -16.641 -64.664 1.00 33.89 149 HIS A C 1
ATOM 1176 O O . HIS A 1 149 ? 91.790 -17.595 -65.291 1.00 38.01 149 HIS A O 1
ATOM 1183 N N . LEU A 1 150 ? 91.520 -15.969 -63.793 1.00 40.94 150 LEU A N 1
ATOM 1184 C CA . LEU A 1 150 ? 90.147 -16.440 -63.612 1.00 37.59 150 LEU A CA 1
ATOM 1185 C C . LEU A 1 150 ? 89.335 -16.321 -64.897 1.00 40.68 150 LEU A C 1
ATOM 1186 O O . LEU A 1 150 ? 88.683 -17.287 -65.317 1.00 45.40 150 LEU A O 1
ATOM 1191 N N . VAL A 1 151 ? 89.347 -15.150 -65.545 1.00 39.98 151 VAL A N 1
ATOM 1192 C CA . VAL A 1 151 ? 88.564 -15.055 -66.782 1.00 32.49 151 VAL A CA 1
ATOM 1193 C C . VAL A 1 151 ? 89.089 -16.043 -67.814 1.00 35.60 151 VAL A C 1
ATOM 1194 O O . VAL A 1 151 ? 88.317 -16.578 -68.616 1.00 41.80 151 VAL A O 1
ATOM 1198 N N . SER A 1 152 ? 90.402 -16.285 -67.836 1.00 33.06 152 SER A N 1
ATOM 1199 C CA . SER A 1 152 ? 90.933 -17.258 -68.784 1.00 30.83 152 SER A CA 1
ATOM 1200 C C . SER A 1 152 ? 90.360 -18.646 -68.522 1.00 36.24 152 SER A C 1
ATOM 1201 O O . SER A 1 152 ? 89.820 -19.292 -69.430 1.00 39.41 152 SER A O 1
ATOM 1204 N N . VAL A 1 153 ? 90.445 -19.117 -67.272 1.00 31.92 153 VAL A N 1
ATOM 1205 C CA . VAL A 1 153 ? 89.875 -20.427 -66.978 1.00 31.06 153 VAL A CA 1
ATOM 1206 C C . VAL A 1 153 ? 88.397 -20.461 -67.327 1.00 41.17 153 VAL A C 1
ATOM 1207 O O . VAL A 1 153 ? 87.885 -21.488 -67.794 1.00 49.91 153 VAL A O 1
ATOM 1211 N N . ASN A 1 154 ? 87.682 -19.353 -67.140 1.00 47.00 154 ASN A N 1
ATOM 1212 C CA . ASN A 1 154 ? 86.262 -19.383 -67.463 1.00 42.31 154 ASN A CA 1
ATOM 1213 C C . ASN A 1 154 ? 86.029 -19.484 -68.962 1.00 43.40 154 ASN A C 1
ATOM 1214 O O . ASN A 1 154 ? 85.238 -20.318 -69.411 1.00 48.96 154 ASN A O 1
ATOM 1219 N N . LYS A 1 155 ? 86.682 -18.646 -69.766 1.00 36.64 155 LYS A N 1
ATOM 1220 C CA . LYS A 1 155 ? 86.429 -18.750 -71.201 1.00 40.77 155 LYS A CA 1
ATOM 1221 C C . LYS A 1 155 ? 86.821 -20.135 -71.722 1.00 41.90 155 LYS A C 1
ATOM 1222 O O . LYS A 1 155 ? 86.016 -20.796 -72.381 1.00 50.32 155 LYS A O 1
ATOM 1228 N N . VAL A 1 156 ? 88.025 -20.627 -71.400 1.00 39.39 156 VAL A N 1
ATOM 1229 C CA . VAL A 1 156 ? 88.430 -21.912 -71.990 1.00 43.31 156 VAL A CA 1
ATOM 1230 C C . VAL A 1 156 ? 87.519 -23.032 -71.513 1.00 43.72 156 VAL A C 1
ATOM 1231 O O . VAL A 1 156 ? 87.138 -23.909 -72.299 1.00 49.34 156 VAL A O 1
ATOM 1235 N N . THR A 1 157 ? 87.095 -22.990 -70.244 1.00 38.11 157 THR A N 1
ATOM 1236 C CA . THR A 1 157 ? 86.197 -24.037 -69.767 1.00 35.53 157 THR A CA 1
ATOM 1237 C C . THR A 1 157 ? 84.902 -24.029 -70.547 1.00 40.97 157 THR A C 1
ATOM 1238 O O . THR A 1 157 ? 84.318 -25.088 -70.786 1.00 47.59 157 THR A O 1
ATOM 1242 N N . LYS A 1 158 ? 84.457 -22.852 -70.987 1.00 53.66 158 LYS A N 1
ATOM 1243 C CA . LYS A 1 158 ? 83.314 -22.794 -71.884 1.00 44.81 158 LYS A CA 1
ATOM 1244 C C . LYS A 1 158 ? 83.635 -23.499 -73.191 1.00 48.38 158 LYS A C 1
ATOM 1245 O O . LYS A 1 158 ? 82.817 -24.270 -73.708 1.00 54.38 158 LYS A O 1
ATOM 1251 N N . ALA A 1 159 ? 84.838 -23.274 -73.726 1.00 37.01 159 ALA A N 1
ATOM 1252 C CA . ALA A 1 159 ? 85.220 -23.949 -74.962 1.00 41.79 159 ALA A CA 1
ATOM 1253 C C . ALA A 1 159 ? 85.270 -25.460 -74.787 1.00 45.12 159 ALA A C 1
ATOM 1254 O O . ALA A 1 159 ? 84.718 -26.205 -75.602 1.00 50.70 159 ALA A O 1
ATOM 1256 N N . ARG A 1 160 ? 85.870 -25.936 -73.707 1.00 48.31 160 ARG A N 1
ATOM 1257 C CA . ARG A 1 160 ? 85.956 -27.379 -73.532 1.00 47.23 160 ARG A CA 1
ATOM 1258 C C . ARG A 1 160 ? 84.576 -28.021 -73.411 1.00 51.12 160 ARG A C 1
ATOM 1259 O O . ARG A 1 160 ? 84.331 -29.087 -73.986 1.00 54.20 160 ARG A O 1
ATOM 1267 N N . ASP A 1 161 ? 83.640 -27.360 -72.726 1.00 53.34 161 ASP A N 1
ATOM 1268 C CA . ASP A 1 161 ? 82.312 -27.949 -72.580 1.00 50.81 161 ASP A CA 1
ATOM 1269 C C . ASP A 1 161 ? 81.607 -28.066 -73.919 1.00 54.92 161 ASP A C 1
ATOM 1270 O O . ASP A 1 161 ? 80.764 -28.947 -74.098 1.00 62.95 161 ASP A O 1
ATOM 1275 N N . ILE A 1 162 ? 81.922 -27.188 -74.864 1.00 47.10 162 ILE A N 1
ATOM 1276 C CA . ILE A 1 162 ? 81.352 -27.320 -76.197 1.00 42.50 162 ILE A CA 1
ATOM 1277 C C . ILE A 1 162 ? 82.067 -28.426 -76.942 1.00 45.36 162 ILE A C 1
ATOM 1278 O O . ILE A 1 162 ? 81.443 -29.255 -77.612 1.00 50.81 162 ILE A O 1
ATOM 1283 N N . TYR A 1 163 ? 83.394 -28.409 -76.884 1.00 47.60 163 TYR A N 1
ATOM 1284 C CA . TYR A 1 163 ? 84.197 -29.421 -77.558 1.00 52.14 163 TYR A CA 1
ATOM 1285 C C . TYR A 1 163 ? 83.954 -30.823 -77.000 1.00 54.38 163 TYR A C 1
ATOM 1286 O O . TYR A 1 163 ? 84.061 -31.811 -77.737 1.00 59.89 163 TYR A O 1
ATOM 1295 N N . LYS A 1 164 ? 83.604 -30.937 -75.714 1.00 60.12 164 LYS A N 1
ATOM 1296 C CA . LYS A 1 164 ? 83.409 -32.267 -75.136 1.00 61.43 164 LYS A CA 1
ATOM 1297 C C . LYS A 1 164 ? 82.185 -32.985 -75.694 1.00 68.62 164 LYS A C 1
ATOM 1298 O O . LYS A 1 164 ? 82.092 -34.215 -75.573 1.00 74.61 164 LYS A O 1
ATOM 1304 N N . LYS A 1 165 ? 81.267 -32.262 -76.342 1.00 73.78 165 LYS A N 1
ATOM 1305 C CA . LYS A 1 165 ? 80.060 -32.882 -76.886 1.00 72.90 165 LYS A CA 1
ATOM 1306 C C . LYS A 1 165 ? 80.283 -33.714 -78.148 1.00 72.66 165 LYS A C 1
ATOM 1307 O O . LYS A 1 165 ? 79.322 -34.322 -78.614 1.00 79.63 165 LYS A O 1
ATOM 1313 N N . SER A 1 166 ? 81.474 -33.739 -78.740 1.00 63.33 166 SER A N 1
ATOM 1314 C CA . SER A 1 166 ? 81.667 -34.431 -80.010 1.00 67.34 166 SER A CA 1
ATOM 1315 C C . SER A 1 166 ? 82.968 -35.210 -79.995 1.00 75.53 166 SER A C 1
ATOM 1316 O O . SER A 1 166 ? 84.022 -34.648 -79.687 1.00 78.17 166 SER A O 1
ATOM 1319 N N . ASP A 1 167 ? 82.898 -36.501 -80.321 1.00 89.22 167 ASP A N 1
ATOM 1320 C CA . ASP A 1 167 ? 84.128 -37.257 -80.507 1.00 85.56 167 ASP A CA 1
ATOM 1321 C C . ASP A 1 167 ? 84.998 -36.621 -81.586 1.00 84.67 167 ASP A C 1
ATOM 1322 O O . ASP A 1 167 ? 86.207 -36.883 -81.630 1.00 85.61 167 ASP A O 1
ATOM 1327 N N . MET A 1 168 ? 84.396 -35.834 -82.489 1.00 75.12 168 MET A N 1
ATOM 1328 C CA . MET A 1 168 ? 85.138 -35.231 -83.597 1.00 82.23 168 MET A CA 1
ATOM 1329 C C . MET A 1 168 ? 86.091 -34.131 -83.123 1.00 80.46 168 MET A C 1
ATOM 1330 O O . MET A 1 168 ? 86.999 -33.749 -83.877 1.00 78.62 168 MET A O 1
ATOM 1335 N N . TRP A 1 169 ? 85.879 -33.581 -81.915 1.00 76.72 169 TRP A N 1
ATOM 1336 C CA . TRP A 1 169 ? 86.692 -32.489 -81.382 1.00 70.24 169 TRP A CA 1
ATOM 1337 C C . TRP A 1 169 ? 87.468 -32.870 -80.125 1.00 67.98 169 TRP A C 1
ATOM 1338 O O . TRP A 1 169 ? 87.776 -32.005 -79.296 1.00 65.09 169 TRP A O 1
ATOM 1349 N N . ASN A 1 170 ? 87.907 -34.120 -80.024 1.00 86.41 170 ASN A N 1
ATOM 1350 C CA . ASN A 1 170 ? 88.578 -34.508 -78.795 1.00 83.98 170 ASN A CA 1
ATOM 1351 C C . ASN A 1 170 ? 89.945 -33.859 -78.669 1.00 80.71 170 ASN A C 1
ATOM 1352 O O . ASN A 1 170 ? 90.370 -33.545 -77.552 1.00 75.73 170 ASN A O 1
ATOM 1357 N N . LEU A 1 171 ? 90.647 -33.651 -79.783 1.00 65.17 171 LEU A N 1
ATOM 1358 C CA . LEU A 1 171 ? 91.923 -32.946 -79.717 1.00 58.88 171 LEU A CA 1
ATOM 1359 C C . LEU A 1 171 ? 91.726 -31.511 -79.235 1.00 63.96 171 LEU A C 1
ATOM 1360 O O . LEU A 1 171 ? 92.493 -31.020 -78.396 1.00 62.45 171 LEU A O 1
ATOM 1365 N N . GLU A 1 172 ? 90.700 -30.818 -79.761 1.00 52.86 172 GLU A N 1
ATOM 1366 C CA . GLU A 1 172 ? 90.423 -29.457 -79.311 1.00 41.92 172 GLU A CA 1
ATOM 1367 C C . GLU A 1 172 ? 90.093 -29.433 -77.832 1.00 48.47 172 GLU A C 1
ATOM 1368 O O . GLU A 1 172 ? 90.640 -28.625 -77.068 1.00 50.05 172 GLU A O 1
ATOM 1374 N N . ALA A 1 173 ? 89.189 -30.323 -77.409 1.00 43.65 173 ALA A N 1
ATOM 1375 C CA . ALA A 1 173 ? 88.813 -30.395 -76.003 1.00 34.31 173 ALA A CA 1
ATOM 1376 C C . ALA A 1 173 ? 90.018 -30.624 -75.109 1.00 39.10 173 ALA A C 1
ATOM 1377 O O . ALA A 1 173 ? 90.079 -30.074 -74.005 1.00 41.96 173 ALA A O 1
ATOM 1379 N N . ILE A 1 174 ? 90.982 -31.439 -75.557 1.00 48.24 174 ILE A N 1
ATOM 1380 C CA . ILE A 1 174 ? 92.200 -31.662 -74.778 1.00 45.18 174 ILE A CA 1
ATOM 1381 C C . ILE A 1 174 ? 93.057 -30.399 -74.760 1.00 43.71 174 ILE A C 1
ATOM 1382 O O . ILE A 1 174 ? 93.594 -30.017 -73.712 1.00 47.48 174 ILE A O 1
ATOM 1387 N N . GLN A 1 175 ? 93.232 -29.751 -75.925 1.00 46.97 175 GLN A N 1
ATOM 1388 C CA . GLN A 1 175 ? 93.960 -28.486 -75.979 1.00 46.30 175 GLN A CA 1
ATOM 1389 C C . GLN A 1 175 ? 93.367 -27.461 -75.019 1.00 45.29 175 GLN A C 1
ATOM 1390 O O . GLN A 1 175 ? 94.100 -26.669 -74.417 1.00 46.73 175 GLN A O 1
ATOM 1396 N N . CYS A 1 176 ? 92.044 -27.451 -74.854 1.00 37.51 176 CYS A N 1
ATOM 1397 C CA . CYS A 1 176 ? 91.470 -26.544 -73.866 1.00 35.93 176 CYS A CA 1
ATOM 1398 C C . CYS A 1 176 ? 91.876 -26.922 -72.450 1.00 45.16 176 CYS A C 1
ATOM 1399 O O . CYS A 1 176 ? 92.212 -26.042 -71.645 1.00 48.01 176 CYS A O 1
ATOM 1402 N N . SER A 1 177 ? 91.826 -28.218 -72.110 1.00 48.30 177 SER A N 1
ATOM 1403 C CA . SER A 1 177 ? 92.157 -28.607 -70.739 1.00 50.71 177 SER A CA 1
ATOM 1404 C C . SER A 1 177 ? 93.615 -28.298 -70.398 1.00 43.25 177 SER A C 1
ATOM 1405 O O . SER A 1 177 ? 93.936 -28.107 -69.220 1.00 46.96 177 SER A O 1
ATOM 1408 N N . LEU A 1 178 ? 94.516 -28.281 -71.392 1.00 43.63 178 LEU A N 1
ATOM 1409 C CA . LEU A 1 178 ? 95.892 -27.830 -71.145 1.00 44.48 178 LEU A CA 1
ATOM 1410 C C . LEU A 1 178 ? 95.940 -26.376 -70.673 1.00 46.41 178 LEU A C 1
ATOM 1411 O O . LEU A 1 178 ? 96.708 -26.035 -69.762 1.00 42.16 178 LEU A O 1
ATOM 1416 N N . VAL A 1 179 ? 95.170 -25.495 -71.319 1.00 45.65 179 VAL A N 1
ATOM 1417 C CA . VAL A 1 179 ? 95.248 -24.075 -70.995 1.00 40.84 179 VAL A CA 1
ATOM 1418 C C . VAL A 1 179 ? 94.629 -23.807 -69.628 1.00 39.17 179 VAL A C 1
ATOM 1419 O O . VAL A 1 179 ? 95.088 -22.930 -68.877 1.00 41.71 179 VAL A O 1
ATOM 1423 N N . VAL A 1 180 ? 93.554 -24.523 -69.291 1.00 35.11 180 VAL A N 1
ATOM 1424 C CA . VAL A 1 180 ? 93.099 -24.507 -67.907 1.00 31.68 180 VAL A CA 1
ATOM 1425 C C . VAL A 1 180 ? 94.229 -24.939 -66.985 1.00 36.41 180 VAL A C 1
ATOM 1426 O O . VAL A 1 180 ? 94.439 -24.351 -65.915 1.00 40.92 180 VAL A O 1
ATOM 1430 N N . GLY A 1 181 ? 94.944 -26.011 -67.358 1.00 39.33 181 GLY A N 1
ATOM 1431 C CA . GLY A 1 181 ? 95.997 -26.524 -66.492 1.00 34.91 181 GLY A CA 1
ATOM 1432 C C . GLY A 1 181 ? 97.078 -25.491 -66.234 1.00 32.59 181 GLY A C 1
ATOM 1433 O O . GLY A 1 181 ? 97.421 -25.199 -65.084 1.00 28.49 181 GLY A O 1
ATOM 1434 N N . ILE A 1 182 ? 97.608 -24.888 -67.303 1.00 33.23 182 ILE A N 1
ATOM 1435 C CA . ILE A 1 182 ? 98.673 -23.925 -67.065 1.00 31.94 182 ILE A CA 1
ATOM 1436 C C . ILE A 1 182 ? 98.151 -22.711 -66.288 1.00 35.05 182 ILE A C 1
ATOM 1437 O O . ILE A 1 182 ? 98.874 -22.145 -65.456 1.00 37.75 182 ILE A O 1
ATOM 1442 N N . ASN A 1 183 ? 96.880 -22.358 -66.455 1.00 31.04 183 ASN A N 1
ATOM 1443 C CA . ASN A 1 183 ? 96.297 -21.293 -65.641 1.00 31.24 183 ASN A CA 1
ATOM 1444 C C . ASN A 1 183 ? 96.340 -21.633 -64.158 1.00 32.45 183 ASN A C 1
ATOM 1445 O O . ASN A 1 183 ? 96.820 -20.838 -63.339 1.00 36.24 183 ASN A O 1
ATOM 1450 N N . LEU A 1 184 ? 95.813 -22.796 -63.777 1.00 34.51 184 LEU A N 1
ATOM 1451 C CA . LEU A 1 184 ? 95.889 -23.187 -62.373 1.00 31.74 184 LEU A CA 1
ATOM 1452 C C . LEU A 1 184 ? 97.332 -23.202 -61.886 1.00 34.84 184 LEU A C 1
ATOM 1453 O O . LEU A 1 184 ? 97.619 -22.850 -60.725 1.00 36.26 184 LEU A O 1
ATOM 1458 N N . TYR A 1 185 ? 98.262 -23.612 -62.747 1.00 43.89 185 TYR A N 1
ATOM 1459 C CA . TYR A 1 185 ? 99.655 -23.649 -62.316 1.00 42.06 185 TYR A CA 1
ATOM 1460 C C . TYR A 1 185 ? 100.175 -22.244 -62.049 1.00 40.17 185 TYR A C 1
ATOM 1461 O O . TYR A 1 185 ? 100.735 -21.975 -60.986 1.00 47.91 185 TYR A O 1
ATOM 1470 N N . ASP A 1 186 ? 99.905 -21.309 -62.959 1.00 47.07 186 ASP A N 1
ATOM 1471 C CA . ASP A 1 186 ? 100.361 -19.941 -62.758 1.00 45.08 186 ASP A CA 1
ATOM 1472 C C . ASP A 1 186 ? 99.735 -19.351 -61.510 1.00 46.84 186 ASP A C 1
ATOM 1473 O O . ASP A 1 186 ? 100.382 -18.609 -60.765 1.00 51.52 186 ASP A O 1
ATOM 1478 N N . MET A 1 187 ? 98.482 -19.692 -61.248 1.00 39.50 187 MET A N 1
ATOM 1479 C CA . MET A 1 187 ? 97.844 -19.250 -60.022 1.00 38.28 187 MET A CA 1
ATOM 1480 C C . MET A 1 187 ? 98.441 -19.905 -58.800 1.00 42.35 187 MET A C 1
ATOM 1481 O O . MET A 1 187 ? 98.211 -19.429 -57.678 1.00 43.25 187 MET A O 1
ATOM 1486 N N . GLY A 1 188 ? 99.204 -20.967 -58.973 1.00 35.65 188 GLY A N 1
ATOM 1487 C CA . GLY A 1 188 ? 99.712 -21.609 -57.795 1.00 30.13 188 GLY A CA 1
ATOM 1488 C C . GLY A 1 188 ? 98.787 -22.623 -57.196 1.00 33.84 188 GLY A C 1
ATOM 1489 O O . GLY A 1 188 ? 99.065 -23.117 -56.098 1.00 46.37 188 GLY A O 1
ATOM 1490 N N . ARG A 1 189 ? 97.658 -22.906 -57.832 1.00 40.30 189 ARG A N 1
ATOM 1491 C CA . ARG A 1 189 ? 96.811 -24.013 -57.382 1.00 45.32 189 ARG A CA 1
ATOM 1492 C C . ARG A 1 189 ? 97.414 -25.320 -57.903 1.00 46.04 189 ARG A C 1
ATOM 1493 O O . ARG A 1 189 ? 96.921 -25.962 -58.830 1.00 47.78 189 ARG A O 1
ATOM 1501 N N . LEU A 1 190 ? 98.546 -25.679 -57.306 1.00 42.36 190 LEU A N 1
ATOM 1502 C CA . LEU A 1 190 ? 99.362 -26.765 -57.830 1.00 42.50 190 LEU A CA 1
ATOM 1503 C C . LEU A 1 190 ? 98.633 -28.101 -57.765 1.00 48.98 190 LEU A C 1
ATOM 1504 O O . LEU A 1 190 ? 98.740 -28.923 -58.681 1.00 51.15 190 LEU A O 1
ATOM 1509 N N . ASP A 1 191 ? 97.906 -28.354 -56.686 1.00 63.39 191 ASP A N 1
ATOM 1510 C CA . ASP A 1 191 ? 97.293 -29.660 -56.542 1.00 62.75 191 ASP A CA 1
ATOM 1511 C C . ASP A 1 191 ? 96.157 -29.826 -57.541 1.00 67.60 191 ASP A C 1
ATOM 1512 O O . ASP A 1 191 ? 96.030 -30.877 -58.171 1.00 74.59 191 ASP A O 1
ATOM 1517 N N . ASP A 1 192 ? 95.343 -28.778 -57.723 1.00 69.52 192 ASP A N 1
ATOM 1518 C CA . ASP A 1 192 ? 94.324 -28.768 -58.772 1.00 64.59 192 ASP A CA 1
ATOM 1519 C C . ASP A 1 192 ? 94.970 -28.902 -60.147 1.00 64.65 192 ASP A C 1
ATOM 1520 O O . ASP A 1 192 ? 94.446 -29.592 -61.035 1.00 64.20 192 ASP A O 1
ATOM 1525 N N . ALA A 1 193 ? 96.102 -28.218 -60.343 1.00 53.34 193 ALA A N 1
ATOM 1526 C CA . ALA A 1 193 ? 96.799 -28.268 -61.622 1.00 51.38 193 ALA A CA 1
ATOM 1527 C C . ALA A 1 193 ? 97.254 -29.681 -61.927 1.00 55.19 193 ALA A C 1
ATOM 1528 O O . ALA A 1 193 ? 97.084 -30.170 -63.054 1.00 48.86 193 ALA A O 1
ATOM 1530 N N . ASP A 1 194 ? 97.836 -30.352 -60.925 1.00 55.96 194 ASP A N 1
ATOM 1531 C CA . ASP A 1 194 ? 98.258 -31.741 -61.088 1.00 51.45 194 ASP A CA 1
ATOM 1532 C C . ASP A 1 194 ? 97.079 -32.638 -61.440 1.00 57.03 194 ASP A C 1
ATOM 1533 O O . ASP A 1 194 ? 97.096 -33.318 -62.472 1.00 56.71 194 ASP A O 1
ATOM 1538 N N . ALA A 1 195 ? 96.003 -32.580 -60.645 1.00 55.49 195 ALA A N 1
ATOM 1539 C CA . ALA A 1 195 ? 94.843 -33.422 -60.924 1.00 52.13 195 ALA A CA 1
ATOM 1540 C C . ALA A 1 195 ? 94.376 -33.197 -62.343 1.00 50.67 195 ALA A C 1
ATOM 1541 O O . ALA A 1 195 ? 94.169 -34.146 -63.112 1.00 53.00 195 ALA A O 1
ATOM 1543 N N . TYR A 1 196 ? 94.286 -31.923 -62.719 1.00 61.74 196 TYR A N 1
ATOM 1544 C CA . TYR A 1 196 ? 93.794 -31.535 -64.031 1.00 60.65 196 TYR A CA 1
ATOM 1545 C C . TYR A 1 196 ? 94.669 -32.101 -65.147 1.00 59.34 196 TYR A C 1
ATOM 1546 O O . TYR A 1 196 ? 94.162 -32.573 -66.171 1.00 64.03 196 TYR A O 1
ATOM 1555 N N . PHE A 1 197 ? 95.990 -32.019 -64.992 1.00 55.64 197 PHE A N 1
ATOM 1556 C CA . PHE A 1 197 ? 96.871 -32.516 -66.044 1.00 51.42 197 PHE A CA 1
ATOM 1557 C C . PHE A 1 197 ? 96.741 -34.023 -66.226 1.00 54.43 197 PHE A C 1
ATOM 1558 O O . PHE A 1 197 ? 96.657 -34.504 -67.362 1.00 56.81 197 PHE A O 1
ATOM 1566 N N . ARG A 1 198 ? 96.674 -34.789 -65.124 1.00 53.62 198 ARG A N 1
ATOM 1567 C CA . ARG A 1 198 ? 96.679 -36.239 -65.281 1.00 49.03 198 ARG A CA 1
ATOM 1568 C C . ARG A 1 198 ? 95.380 -36.720 -65.895 1.00 50.41 198 ARG A C 1
ATOM 1569 O O . ARG A 1 198 ? 95.377 -37.681 -66.668 1.00 56.31 198 ARG A O 1
ATOM 1577 N N . ASP A 1 199 ? 94.273 -36.041 -65.601 1.00 62.61 199 ASP A N 1
ATOM 1578 C CA . ASP A 1 199 ? 93.022 -36.388 -66.260 1.00 62.72 199 ASP A CA 1
ATOM 1579 C C . ASP A 1 199 ? 93.067 -36.034 -67.738 1.00 61.24 199 ASP A C 1
ATOM 1580 O O . ASP A 1 199 ? 92.459 -36.722 -68.560 1.00 68.45 199 ASP A O 1
ATOM 1585 N N . ALA A 1 200 ? 93.728 -34.938 -68.093 1.00 50.36 200 ALA A N 1
ATOM 1586 C CA . ALA A 1 200 ? 93.956 -34.659 -69.508 1.00 50.83 200 ALA A CA 1
ATOM 1587 C C . ALA A 1 200 ? 94.921 -35.667 -70.102 1.00 54.39 200 ALA A C 1
ATOM 1588 O O . ALA A 1 200 ? 94.843 -35.994 -71.293 1.00 55.09 200 ALA A O 1
ATOM 1590 N N . LEU A 1 201 ? 95.875 -36.131 -69.294 1.00 47.04 201 LEU A N 1
ATOM 1591 C CA . LEU A 1 201 ? 96.904 -37.013 -69.820 1.00 43.93 201 LEU A CA 1
ATOM 1592 C C . LEU A 1 201 ? 96.329 -38.351 -70.238 1.00 50.82 201 LEU A C 1
ATOM 1593 O O . LEU A 1 201 ? 96.672 -38.862 -71.312 1.00 55.05 201 LEU A O 1
ATOM 1598 N N . THR A 1 202 ? 95.422 -38.920 -69.429 1.00 55.11 202 THR A N 1
ATOM 1599 C CA . THR A 1 202 ? 94.826 -40.191 -69.829 1.00 56.18 202 THR A CA 1
ATOM 1600 C C . THR A 1 202 ? 94.169 -40.069 -71.190 1.00 60.18 202 THR A C 1
ATOM 1601 O O . THR A 1 202 ? 94.306 -40.974 -72.024 1.00 61.62 202 THR A O 1
ATOM 1605 N N . GLU A 1 203 ? 93.417 -39.003 -71.467 1.00 107.88 203 GLU A N 1
ATOM 1606 C CA . GLU A 1 203 ? 92.855 -39.337 -72.755 1.00 105.70 203 GLU A CA 1
ATOM 1607 C C . GLU A 1 203 ? 93.561 -38.679 -73.923 1.00 107.49 203 GLU A C 1
ATOM 1608 O O . GLU A 1 203 ? 93.243 -39.012 -75.069 1.00 108.57 203 GLU A O 1
ATOM 1614 N N . ALA A 1 204 ? 94.605 -37.895 -73.669 1.00 77.11 204 ALA A N 1
ATOM 1615 C CA . ALA A 1 204 ? 95.557 -37.647 -74.745 1.00 76.80 204 ALA A CA 1
ATOM 1616 C C . ALA A 1 204 ? 96.270 -38.939 -75.125 1.00 81.03 204 ALA A C 1
ATOM 1617 O O . ALA A 1 204 ? 96.691 -39.126 -76.279 1.00 85.87 204 ALA A O 1
ATOM 1619 N N . LEU A 1 205 ? 96.438 -39.827 -74.144 1.00 64.91 205 LEU A N 1
ATOM 1620 C CA . LEU A 1 205 ? 97.037 -41.132 -74.393 1.00 60.09 205 LEU A CA 1
ATOM 1621 C C . LEU A 1 205 ? 96.090 -42.013 -75.199 1.00 63.62 205 LEU A C 1
ATOM 1622 O O . LEU A 1 205 ? 96.501 -42.615 -76.192 1.00 69.11 205 LEU A O 1
ATOM 1627 N N . ASP A 1 206 ? 94.806 -42.064 -74.814 1.00 70.03 206 ASP A N 1
ATOM 1628 C CA . ASP A 1 206 ? 93.843 -42.898 -75.531 1.00 67.82 206 ASP A CA 1
ATOM 1629 C C . ASP A 1 206 ? 93.874 -42.635 -77.026 1.00 71.82 206 ASP A C 1
ATOM 1630 O O . ASP A 1 206 ? 93.899 -43.574 -77.830 1.00 71.95 206 ASP A O 1
ATOM 1635 N N . HIS A 1 207 ? 93.949 -41.367 -77.417 1.00 75.26 207 HIS A N 1
ATOM 1636 C CA . HIS A 1 207 ? 93.946 -41.041 -78.830 1.00 74.48 207 HIS A CA 1
ATOM 1637 C C . HIS A 1 207 ? 95.346 -40.947 -79.404 1.00 71.96 207 HIS A C 1
ATOM 1638 O O . HIS A 1 207 ? 95.491 -40.837 -80.627 1.00 76.58 207 HIS A O 1
ATOM 1645 N N . GLY A 1 208 ? 96.371 -40.975 -78.559 1.00 65.78 208 GLY A N 1
ATOM 1646 C CA . GLY A 1 208 ? 97.728 -41.005 -79.067 1.00 65.75 208 GLY A CA 1
ATOM 1647 C C . GLY A 1 208 ? 98.153 -39.729 -79.750 1.00 67.37 208 GLY A C 1
ATOM 1648 O O . GLY A 1 208 ? 98.804 -39.782 -80.797 1.00 72.98 208 GLY A O 1
ATOM 1649 N N . TYR A 1 209 ? 97.766 -38.579 -79.209 1.00 67.60 209 TYR A N 1
ATOM 1650 C CA . TYR A 1 209 ? 98.219 -37.306 -79.760 1.00 60.64 209 TYR A CA 1
ATOM 1651 C C . TYR A 1 209 ? 99.604 -36.973 -79.205 1.00 59.57 209 TYR A C 1
ATOM 1652 O O . TYR A 1 209 ? 99.744 -36.661 -78.026 1.00 58.85 209 TYR A O 1
ATOM 1661 N N . ASP A 1 210 ? 100.622 -36.964 -80.061 1.00 66.14 210 ASP A N 1
ATOM 1662 C CA . ASP A 1 210 ? 101.993 -36.840 -79.570 1.00 67.32 210 ASP A CA 1
ATOM 1663 C C . ASP A 1 210 ? 102.230 -35.463 -78.980 1.00 67.03 210 ASP A C 1
ATOM 1664 O O . ASP A 1 210 ? 102.801 -35.308 -77.889 1.00 66.79 210 ASP A O 1
ATOM 1669 N N . LYS A 1 211 ? 101.800 -34.437 -79.662 1.00 67.93 211 LYS A N 1
ATOM 1670 C CA . LYS A 1 211 ? 102.147 -33.114 -79.195 1.00 65.98 211 LYS A CA 1
ATOM 1671 C C . LYS A 1 211 ? 101.484 -32.738 -77.850 1.00 65.40 211 LYS A C 1
ATOM 1672 O O . LYS A 1 211 ? 102.169 -32.234 -76.951 1.00 63.93 211 LYS A O 1
ATOM 1678 N N . PRO A 1 212 ? 100.167 -33.007 -77.665 1.00 48.49 212 PRO A N 1
ATOM 1679 C CA . PRO A 1 212 ? 99.596 -32.782 -76.311 1.00 40.25 212 PRO A CA 1
ATOM 1680 C C . PRO A 1 212 ? 100.190 -33.628 -75.199 1.00 47.12 212 PRO A C 1
ATOM 1681 O O . PRO A 1 212 ? 100.358 -33.117 -74.081 1.00 51.85 212 PRO A O 1
ATOM 1685 N N . ILE A 1 213 ? 100.527 -34.896 -75.443 1.00 48.22 213 ILE A N 1
ATOM 1686 C CA . ILE A 1 213 ? 101.145 -35.709 -74.382 1.00 47.93 213 ILE A CA 1
ATOM 1687 C C . ILE A 1 213 ? 102.478 -35.113 -73.961 1.00 43.83 213 ILE A C 1
ATOM 1688 O O . ILE A 1 213 ? 102.801 -35.049 -72.764 1.00 45.88 213 ILE A O 1
ATOM 1693 N N . THR A 1 214 ? 103.259 -34.639 -74.937 1.00 45.92 214 THR A N 1
ATOM 1694 C CA . THR A 1 214 ? 104.558 -34.052 -74.630 1.00 44.31 214 THR A CA 1
ATOM 1695 C C . THR A 1 214 ? 104.397 -32.880 -73.674 1.00 45.66 214 THR A C 1
ATOM 1696 O O . THR A 1 214 ? 105.072 -32.813 -72.640 1.00 47.86 214 THR A O 1
ATOM 1700 N N . LYS A 1 215 ? 103.446 -31.983 -73.973 1.00 46.56 215 LYS A N 1
ATOM 1701 C CA . LYS A 1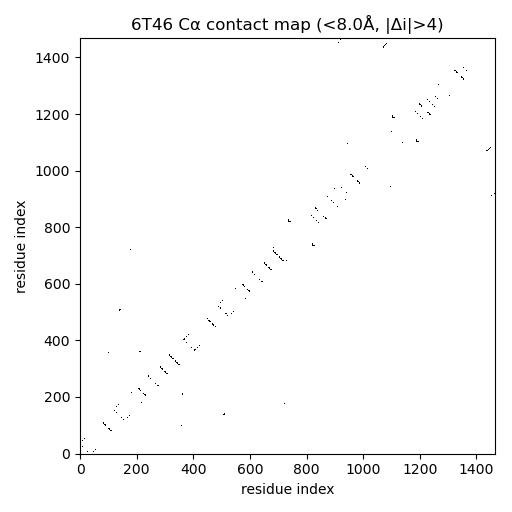 215 ? 103.264 -30.779 -73.163 1.00 42.59 215 LYS A CA 1
ATOM 1702 C C . LYS A 1 215 ? 102.772 -31.106 -71.754 1.00 35.09 215 LYS A C 1
ATOM 1703 O O . LYS A 1 215 ? 103.247 -30.519 -70.775 1.00 41.17 215 LYS A O 1
ATOM 1709 N N . ILE A 1 216 ? 101.841 -32.050 -71.617 1.00 41.34 216 ILE A N 1
ATOM 1710 C CA . ILE A 1 216 ? 101.356 -32.395 -70.282 1.00 39.75 216 ILE A CA 1
ATOM 1711 C C . ILE A 1 216 ? 102.507 -32.899 -69.427 1.00 43.92 216 ILE A C 1
ATOM 1712 O O . ILE A 1 216 ? 102.550 -32.675 -68.207 1.00 41.64 216 ILE A O 1
ATOM 1717 N N . TYR A 1 217 ? 103.424 -33.651 -70.040 1.00 48.10 217 TYR A N 1
ATOM 1718 C CA . TYR A 1 217 ? 104.570 -34.121 -69.286 1.00 47.35 217 TYR A CA 1
ATOM 1719 C C . TYR A 1 217 ? 105.420 -32.954 -68.835 1.00 50.63 217 TYR A C 1
ATOM 1720 O O . TYR A 1 217 ? 105.787 -32.858 -67.655 1.00 51.60 217 TYR A O 1
ATOM 1729 N N . HIS A 1 218 ? 105.729 -32.038 -69.757 1.00 41.11 218 HIS A N 1
ATOM 1730 C CA . HIS A 1 218 ? 106.497 -30.867 -69.361 1.00 33.25 218 HIS A CA 1
ATOM 1731 C C . HIS A 1 218 ? 105.785 -30.107 -68.250 1.00 37.16 218 HIS A C 1
ATOM 1732 O O . HIS A 1 218 ? 106.377 -29.833 -67.194 1.00 32.28 218 HIS A O 1
ATOM 1739 N N . ASN A 1 219 ? 104.489 -29.820 -68.439 1.00 37.27 219 ASN A N 1
ATOM 1740 C CA . ASN A 1 219 ? 103.766 -29.065 -67.421 1.00 36.85 219 ASN A CA 1
ATOM 1741 C C . ASN A 1 219 ? 103.705 -29.817 -66.090 1.00 38.76 219 ASN A C 1
ATOM 1742 O O . ASN A 1 219 ? 103.857 -29.209 -65.020 1.00 42.78 219 ASN A O 1
ATOM 1747 N N . LEU A 1 220 ? 103.527 -31.138 -66.113 1.00 35.46 220 LEU A N 1
ATOM 1748 C CA . LEU A 1 220 ? 103.610 -31.851 -64.838 1.00 35.44 220 LEU A CA 1
ATOM 1749 C C . LEU A 1 220 ? 104.980 -31.677 -64.206 1.00 35.55 220 LEU A C 1
ATOM 1750 O O . LEU A 1 220 ? 105.125 -31.748 -62.976 1.00 37.40 220 LEU A O 1
ATOM 1755 N N . GLY A 1 221 ? 106.005 -31.511 -65.034 1.00 35.30 221 GLY A N 1
ATOM 1756 C CA . GLY A 1 221 ? 107.318 -31.182 -64.503 1.00 32.96 221 GLY A CA 1
ATOM 1757 C C . GLY A 1 221 ? 107.340 -29.834 -63.814 1.00 36.34 221 GLY A C 1
ATOM 1758 O O . GLY A 1 221 ? 107.883 -29.697 -62.718 1.00 39.21 221 GLY A O 1
ATOM 1759 N N . LEU A 1 222 ? 106.735 -28.818 -64.441 1.00 40.81 222 LEU A N 1
ATOM 1760 C CA . LEU A 1 222 ? 106.694 -27.505 -63.801 1.00 35.08 222 LEU A CA 1
ATOM 1761 C C . LEU A 1 222 ? 105.924 -27.564 -62.500 1.00 34.97 222 LEU A C 1
ATOM 1762 O O . LEU A 1 222 ? 106.375 -27.014 -61.486 1.00 36.42 222 LEU A O 1
ATOM 1767 N N . VAL A 1 223 ? 104.830 -28.337 -62.477 1.00 42.56 223 VAL A N 1
ATOM 1768 C CA . VAL A 1 223 ? 103.999 -28.437 -61.275 1.00 40.63 223 VAL A CA 1
ATOM 1769 C C . VAL A 1 223 ? 104.801 -28.956 -60.102 1.00 45.01 223 VAL A C 1
ATOM 1770 O O . VAL A 1 223 ? 104.830 -28.336 -59.033 1.00 45.44 223 VAL A O 1
ATOM 1774 N N . HIS A 1 224 ? 105.438 -30.121 -60.273 1.00 51.11 224 HIS A N 1
ATOM 1775 C CA . HIS A 1 224 ? 106.209 -30.702 -59.176 1.00 50.63 224 HIS A CA 1
ATOM 1776 C C . HIS A 1 224 ? 107.500 -29.931 -58.915 1.00 46.35 224 HIS A C 1
ATOM 1777 O O . HIS A 1 224 ? 107.976 -29.899 -57.777 1.00 47.94 224 HIS A O 1
ATOM 1784 N N . TRP A 1 225 ? 108.094 -29.308 -59.934 1.00 42.25 225 TRP A N 1
ATOM 1785 C CA . TRP A 1 225 ? 109.177 -28.373 -59.646 1.00 45.57 225 TRP A CA 1
ATOM 1786 C C . TRP A 1 225 ? 108.722 -27.327 -58.638 1.00 47.82 225 TRP A C 1
ATOM 1787 O O . TRP A 1 225 ? 109.300 -27.210 -57.555 1.00 48.44 225 TRP A O 1
ATOM 1798 N N . GLN A 1 226 ? 107.639 -26.597 -58.953 1.00 54.26 226 GLN A N 1
ATOM 1799 C CA . GLN A 1 226 ? 107.174 -25.550 -58.042 1.00 53.10 226 GLN A CA 1
ATOM 1800 C C . GLN A 1 226 ? 106.737 -26.142 -56.702 1.00 56.13 226 GLN A C 1
ATOM 1801 O O . GLN A 1 226 ? 106.877 -25.487 -55.662 1.00 53.87 226 GLN A O 1
ATOM 1807 N N . LYS A 1 227 ? 106.241 -27.386 -56.698 1.00 53.68 227 LYS A N 1
ATOM 1808 C CA . LYS A 1 227 ? 105.911 -28.044 -55.434 1.00 50.14 227 LYS A CA 1
ATOM 1809 C C . LYS A 1 227 ? 107.160 -28.261 -54.603 1.00 53.73 227 LYS A C 1
ATOM 1810 O O . LYS A 1 227 ? 107.143 -28.073 -53.385 1.00 64.12 227 LYS A O 1
ATOM 1816 N N . GLY A 1 228 ? 108.258 -28.642 -55.243 1.00 55.25 228 GLY A N 1
ATOM 1817 C CA . GLY A 1 228 ? 109.481 -29.013 -54.545 1.00 56.69 228 GLY A CA 1
ATOM 1818 C C . GLY A 1 228 ? 109.905 -30.450 -54.752 1.00 50.47 228 GLY A C 1
ATOM 1819 O O . GLY A 1 228 ? 110.963 -30.833 -54.266 1.00 58.31 228 GLY A O 1
ATOM 1820 N N . SER A 1 229 ? 109.122 -31.275 -55.442 1.00 55.15 229 SER A N 1
ATOM 1821 C CA . SER A 1 229 ? 109.447 -32.682 -55.682 1.00 54.86 229 SER A CA 1
ATOM 1822 C C . SER A 1 229 ? 110.417 -32.789 -56.864 1.00 57.77 229 SER A C 1
ATOM 1823 O O . SER A 1 229 ? 110.069 -33.207 -57.973 1.00 61.29 229 SER A O 1
ATOM 1826 N N . LEU A 1 230 ? 111.674 -32.417 -56.595 1.00 53.34 230 LEU A N 1
ATOM 1827 C CA . LEU A 1 230 ? 112.641 -32.210 -57.670 1.00 51.16 230 LEU A CA 1
ATOM 1828 C C . LEU A 1 230 ? 112.887 -33.466 -58.490 1.00 56.16 230 LEU A C 1
ATOM 1829 O O . LEU A 1 230 ? 113.025 -33.393 -59.715 1.00 61.34 230 LEU A O 1
ATOM 1834 N N . GLU A 1 231 ? 112.956 -34.628 -57.851 1.00 61.93 231 GLU A N 1
ATOM 1835 C CA . GLU A 1 231 ? 113.287 -35.802 -58.647 1.00 64.00 231 GLU A CA 1
ATOM 1836 C C . GLU A 1 231 ? 112.097 -36.217 -59.496 1.00 58.27 231 GLU A C 1
ATOM 1837 O O . GLU A 1 231 ? 112.253 -36.607 -60.662 1.00 54.60 231 GLU A O 1
ATOM 1843 N N . LEU A 1 232 ? 110.893 -36.003 -58.976 1.00 56.30 232 LEU A N 1
ATOM 1844 C CA . LEU A 1 232 ? 109.705 -36.285 -59.765 1.00 53.34 232 LEU A CA 1
ATOM 1845 C C . LEU A 1 232 ? 109.531 -35.258 -60.884 1.00 57.84 232 LEU A C 1
ATOM 1846 O O . LEU A 1 232 ? 109.051 -35.594 -61.974 1.00 57.12 232 LEU A O 1
ATOM 1851 N N . ALA A 1 233 ? 109.888 -33.993 -60.634 1.00 48.53 233 ALA A N 1
ATOM 1852 C CA . ALA A 1 233 ? 109.910 -33.022 -61.725 1.00 37.80 233 ALA A CA 1
ATOM 1853 C C . ALA A 1 233 ? 110.931 -33.423 -62.782 1.00 42.06 233 ALA A C 1
ATOM 1854 O O . ALA A 1 233 ? 110.651 -33.382 -63.985 1.00 43.39 233 ALA A O 1
ATOM 1856 N N . LEU A 1 234 ? 112.126 -33.835 -62.343 1.00 48.91 234 LEU A N 1
ATOM 1857 C CA . LEU A 1 234 ? 113.168 -34.227 -63.284 1.00 39.32 234 LEU A CA 1
ATOM 1858 C C . LEU A 1 234 ? 112.707 -35.378 -64.168 1.00 44.66 234 LEU A C 1
ATOM 1859 O O . LEU A 1 234 ? 112.938 -35.370 -65.384 1.00 47.96 234 LEU A O 1
ATOM 1864 N N . HIS A 1 235 ? 112.050 -36.378 -63.578 1.00 46.41 235 HIS A N 1
ATOM 1865 C CA . HIS A 1 235 ? 111.543 -37.490 -64.375 1.00 41.46 235 HIS A CA 1
ATOM 1866 C C . HIS A 1 235 ? 110.625 -37.000 -65.490 1.00 46.06 235 HIS A C 1
ATOM 1867 O O . HIS A 1 235 ? 110.693 -37.482 -66.629 1.00 50.63 235 HIS A O 1
ATOM 1874 N N . TYR A 1 236 ? 109.725 -36.062 -65.173 1.00 53.15 236 TYR A N 1
ATOM 1875 C CA . TYR A 1 236 ? 108.707 -35.669 -66.151 1.00 54.40 236 TYR A CA 1
ATOM 1876 C C . TYR A 1 236 ? 109.298 -34.802 -67.252 1.00 55.41 236 TYR A C 1
ATOM 1877 O O . TYR A 1 236 ? 108.902 -34.913 -68.424 1.00 56.64 236 TYR A O 1
ATOM 1886 N N . PHE A 1 237 ? 110.265 -33.951 -66.905 1.00 44.36 237 PHE A N 1
ATOM 1887 C CA . PHE A 1 237 ? 110.935 -33.188 -67.944 1.00 39.48 237 PHE A CA 1
ATOM 1888 C C . PHE A 1 237 ? 111.619 -34.115 -68.951 1.00 49.56 237 PHE A C 1
ATOM 1889 O O . PHE A 1 237 ? 111.498 -33.905 -70.165 1.00 57.22 237 PHE A O 1
ATOM 1897 N N . ARG A 1 238 ? 112.252 -35.205 -68.482 1.00 47.39 238 ARG A N 1
ATOM 1898 C CA . ARG A 1 238 ? 112.866 -36.152 -69.418 1.00 48.00 238 ARG A CA 1
ATOM 1899 C C . ARG A 1 238 ? 111.821 -36.856 -70.276 1.00 48.42 238 ARG A C 1
ATOM 1900 O O . ARG A 1 238 ? 112.043 -37.080 -71.473 1.00 45.94 238 ARG A O 1
ATOM 1908 N N . GLU A 1 239 ? 110.707 -37.285 -69.672 1.00 62.07 239 GLU A N 1
ATOM 1909 C CA . GLU A 1 239 ? 109.672 -37.923 -70.478 1.00 63.19 239 GLU A CA 1
ATOM 1910 C C . GLU A 1 239 ? 109.259 -37.023 -71.623 1.00 63.70 239 GLU A C 1
ATOM 1911 O O . GLU A 1 239 ? 109.013 -37.498 -72.737 1.00 69.11 239 GLU A O 1
ATOM 1917 N N . ALA A 1 240 ? 109.209 -35.712 -71.389 1.00 52.09 240 ALA A N 1
ATOM 1918 C CA . ALA A 1 240 ? 108.768 -34.840 -72.476 1.00 49.19 240 ALA A CA 1
ATOM 1919 C C . ALA A 1 240 ? 109.848 -34.708 -73.531 1.00 49.58 240 ALA A C 1
ATOM 1920 O O . ALA A 1 240 ? 109.545 -34.616 -74.729 1.00 50.18 240 ALA A O 1
ATOM 1922 N N . TYR A 1 241 ? 111.111 -34.730 -73.107 1.00 59.07 241 TYR A N 1
ATOM 1923 C CA . TYR A 1 241 ? 112.194 -34.646 -74.070 1.00 59.25 241 TYR A CA 1
ATOM 1924 C C . TYR A 1 241 ? 112.305 -35.910 -74.912 1.00 64.37 241 TYR A C 1
ATOM 1925 O O . TYR A 1 241 ? 112.791 -35.838 -76.052 1.00 58.41 241 TYR A O 1
ATOM 1934 N N . SER A 1 242 ? 111.779 -37.035 -74.407 1.00 65.97 242 SER A N 1
ATOM 1935 C CA . SER A 1 242 ? 111.738 -38.259 -75.196 1.00 63.43 242 SER A CA 1
ATOM 1936 C C . SER A 1 242 ? 111.122 -37.987 -76.547 1.00 60.39 242 SER A C 1
ATOM 1937 O O . SER A 1 242 ? 111.649 -38.403 -77.580 1.00 67.96 242 SER A O 1
ATOM 1940 N N . HIS A 1 243 ? 110.015 -37.262 -76.558 1.00 59.22 243 HIS A N 1
ATOM 1941 C CA . HIS A 1 243 ? 109.313 -37.041 -77.808 1.00 63.32 243 HIS A CA 1
ATOM 1942 C C . HIS A 1 243 ? 110.188 -36.244 -78.748 1.00 66.07 243 HIS A C 1
ATOM 1943 O O . HIS A 1 243 ? 110.619 -35.130 -78.428 1.00 66.05 243 HIS A O 1
ATOM 1950 N N . GLU A 1 244 ? 110.410 -36.819 -79.927 1.00 74.11 244 GLU A N 1
ATOM 1951 C CA . GLU A 1 244 ? 111.489 -36.352 -80.779 1.00 76.32 244 GLU A CA 1
ATOM 1952 C C . GLU A 1 244 ? 111.136 -35.012 -81.409 1.00 76.74 244 GLU A C 1
ATOM 1953 O O . GLU A 1 244 ? 112.008 -34.163 -81.613 1.00 76.91 244 GLU A O 1
ATOM 1959 N N . TRP A 1 245 ? 109.851 -34.781 -81.678 1.00 56.07 245 TRP A N 1
ATOM 1960 C CA . TRP A 1 245 ? 109.434 -33.519 -82.283 1.00 58.04 245 TRP A CA 1
ATOM 1961 C C . TRP A 1 245 ? 109.815 -32.326 -81.425 1.00 60.28 245 TRP A C 1
ATOM 1962 O O . TRP A 1 245 ? 110.050 -31.227 -81.950 1.00 56.85 245 TRP A O 1
ATOM 1973 N N . LEU A 1 246 ? 109.885 -32.525 -80.104 1.00 63.57 246 LEU A N 1
ATOM 1974 C CA . LEU A 1 246 ? 110.017 -31.393 -79.196 1.00 63.41 246 LEU A CA 1
ATOM 1975 C C . LEU A 1 246 ? 111.393 -30.756 -79.285 1.00 60.42 246 LEU A C 1
ATOM 1976 O O . LEU A 1 246 ? 111.510 -29.523 -79.287 1.00 63.41 246 LEU A O 1
ATOM 1981 N N . ARG A 1 247 ? 112.446 -31.569 -79.398 1.00 64.93 247 ARG A N 1
ATOM 1982 C CA . ARG A 1 247 ? 113.784 -30.990 -79.471 1.00 70.03 247 ARG A CA 1
ATOM 1983 C C . ARG A 1 247 ? 113.974 -30.117 -80.700 1.00 69.47 247 ARG A C 1
ATOM 1984 O O . ARG A 1 247 ? 114.842 -29.236 -80.693 1.00 69.33 247 ARG A O 1
ATOM 1992 N N . ASP A 1 248 ? 113.172 -30.318 -81.742 1.00 78.10 248 ASP A N 1
ATOM 1993 C CA . ASP A 1 248 ? 113.307 -29.532 -82.957 1.00 80.95 248 ASP A CA 1
ATOM 1994 C C . ASP A 1 248 ? 112.367 -28.343 -82.975 1.00 76.40 248 ASP A C 1
ATOM 1995 O O . ASP A 1 248 ? 112.483 -27.493 -83.863 1.00 77.70 248 ASP A O 1
ATOM 2000 N N . SER A 1 249 ? 111.471 -28.265 -82.043 1.00 89.40 249 SER A N 1
ATOM 2001 C CA . SER A 1 249 ? 110.595 -27.113 -81.906 1.00 87.52 249 SER A CA 1
ATOM 2002 C C . SER A 1 249 ? 111.235 -26.054 -81.013 1.00 84.88 249 SER A C 1
ATOM 2003 O O . SER A 1 249 ? 111.961 -26.390 -80.070 1.00 90.37 249 SER A O 1
ATOM 2006 N N . PRO A 1 250 ? 110.986 -24.763 -81.270 1.00 46.32 250 PRO A N 1
ATOM 2007 C CA . PRO A 1 250 ? 111.447 -23.738 -80.315 1.00 45.23 250 PRO A CA 1
ATOM 2008 C C . PRO A 1 250 ? 110.892 -23.943 -78.911 1.00 49.91 250 PRO A C 1
ATOM 2009 O O . PRO A 1 250 ? 111.583 -23.597 -77.935 1.00 47.59 250 PRO A O 1
ATOM 2013 N N . LYS A 1 251 ? 109.687 -24.543 -78.782 1.00 55.27 251 LYS A N 1
ATOM 2014 C CA . LYS A 1 251 ? 109.117 -24.866 -77.471 1.00 50.56 251 LYS A CA 1
ATOM 2015 C C . LYS A 1 251 ? 110.037 -25.753 -76.647 1.00 50.92 251 LYS A C 1
ATOM 2016 O O . LYS A 1 251 ? 109.963 -25.726 -75.417 1.00 53.50 251 LYS A O 1
ATOM 2022 N N . GLY A 1 252 ? 110.911 -26.530 -77.288 1.00 43.99 252 GLY A N 1
ATOM 2023 C CA . GLY A 1 252 ? 111.847 -27.348 -76.541 1.00 36.92 252 GLY A CA 1
ATOM 2024 C C . GLY A 1 252 ? 112.823 -26.550 -75.708 1.00 39.21 252 GLY A C 1
ATOM 2025 O O . GLY A 1 252 ? 113.404 -27.084 -74.749 1.00 38.61 252 GLY A O 1
ATOM 2026 N N . GLN A 1 253 ? 113.034 -25.283 -76.046 1.00 46.91 253 GLN A N 1
ATOM 2027 C CA . GLN A 1 253 ? 113.958 -24.510 -75.234 1.00 47.20 253 GLN A CA 1
ATOM 2028 C C . GLN A 1 253 ? 113.506 -24.451 -73.790 1.00 46.53 253 GLN A C 1
ATOM 2029 O O . GLN A 1 253 ? 114.356 -24.453 -72.894 1.00 48.46 253 GLN A O 1
ATOM 2035 N N . GLN A 1 254 ? 112.185 -24.450 -73.543 1.00 43.22 254 GLN A N 1
ATOM 2036 C CA . GLN A 1 254 ? 111.678 -24.410 -72.170 1.00 44.64 254 GLN A CA 1
ATOM 2037 C C . GLN A 1 254 ? 112.121 -25.638 -71.395 1.00 49.06 254 GLN A C 1
ATOM 2038 O O . GLN A 1 254 ? 112.700 -25.537 -70.303 1.00 53.48 254 GLN A O 1
ATOM 2044 N N . THR A 1 255 ? 111.862 -26.818 -71.955 1.00 45.27 255 THR A N 1
ATOM 2045 C CA . THR A 1 255 ? 112.161 -28.037 -71.224 1.00 47.49 255 THR A CA 1
ATOM 2046 C C . THR A 1 255 ? 113.668 -28.281 -71.138 1.00 45.35 255 THR A C 1
ATOM 2047 O O . THR A 1 255 ? 114.167 -28.727 -70.103 1.00 43.69 255 THR A O 1
ATOM 2051 N N . VAL A 1 256 ? 114.429 -28.002 -72.195 1.00 47.69 256 VAL A N 1
ATOM 2052 C CA . VAL A 1 256 ? 115.886 -28.067 -72.036 1.00 44.40 256 VAL A CA 1
ATOM 2053 C C . VAL A 1 256 ? 116.300 -27.126 -70.907 1.00 41.43 256 VAL A C 1
ATOM 2054 O O . VAL A 1 256 ? 116.980 -27.541 -69.970 1.00 49.41 256 VAL A O 1
ATOM 2058 N N . TYR A 1 257 ? 115.788 -25.883 -70.920 1.00 43.19 257 TYR A N 1
ATOM 2059 C CA . TYR A 1 257 ? 116.123 -24.925 -69.865 1.00 40.16 257 TYR A CA 1
ATOM 2060 C C . TYR A 1 257 ? 115.734 -25.446 -68.491 1.00 40.72 257 TYR A C 1
ATOM 2061 O O . TYR A 1 257 ? 116.543 -25.415 -67.559 1.00 39.90 257 TYR A O 1
ATOM 2070 N N . MET A 1 258 ? 114.494 -25.926 -68.327 1.00 37.14 258 MET A N 1
ATOM 2071 C CA . MET A 1 258 ? 114.101 -26.433 -67.011 1.00 39.33 258 MET A CA 1
ATOM 2072 C C . MET A 1 258 ? 114.995 -27.594 -66.580 1.00 40.48 258 MET A C 1
ATOM 2073 O O . MET A 1 258 ? 115.422 -27.659 -65.417 1.00 40.06 258 MET A O 1
ATOM 2078 N N . LEU A 1 259 ? 115.346 -28.488 -67.512 1.00 44.27 259 LEU A N 1
ATOM 2079 C CA . LEU A 1 259 ? 116.233 -29.582 -67.137 1.00 38.36 259 LEU A CA 1
ATOM 2080 C C . LEU A 1 259 ? 117.523 -29.026 -66.578 1.00 40.57 259 LEU A C 1
ATOM 2081 O O . LEU A 1 259 ? 117.963 -29.427 -65.496 1.00 41.12 259 LEU A O 1
ATOM 2086 N N . SER A 1 260 ? 118.109 -28.042 -67.266 1.00 41.29 260 SER A N 1
ATOM 2087 C CA . SER A 1 260 ? 119.347 -27.469 -66.764 1.00 35.67 260 SER A CA 1
ATOM 2088 C C . SER A 1 260 ? 119.115 -26.846 -65.397 1.00 39.16 260 SER A C 1
ATOM 2089 O O . SER A 1 260 ? 119.903 -27.070 -64.470 1.00 44.48 260 SER A O 1
ATOM 2092 N N . ARG A 1 261 ? 117.987 -26.134 -65.222 1.00 53.41 261 ARG A N 1
ATOM 2093 C CA . ARG A 1 261 ? 117.744 -25.401 -63.979 1.00 48.50 261 ARG A CA 1
ATOM 2094 C C . ARG A 1 261 ? 117.406 -26.348 -62.844 1.00 47.06 261 ARG A C 1
ATOM 2095 O O . ARG A 1 261 ? 117.807 -26.107 -61.699 1.00 47.57 261 ARG A O 1
ATOM 2103 N N . VAL A 1 262 ? 116.728 -27.458 -63.138 1.00 51.68 262 VAL A N 1
ATOM 2104 C CA . VAL A 1 262 ? 116.381 -28.394 -62.069 1.00 54.14 262 VAL A CA 1
ATOM 2105 C C . VAL A 1 262 ? 117.623 -29.139 -61.574 1.00 62.44 262 VAL A C 1
ATOM 2106 O O . VAL A 1 262 ? 117.811 -29.306 -60.363 1.00 64.23 262 VAL A O 1
ATOM 2110 N N . LEU A 1 263 ? 118.508 -29.565 -62.494 1.00 59.03 263 LEU A N 1
ATOM 2111 C CA . LEU A 1 263 ? 119.694 -30.335 -62.123 1.00 51.80 263 LEU A CA 1
ATOM 2112 C C . LEU A 1 263 ? 120.703 -29.488 -61.364 1.00 55.65 263 LEU A C 1
ATOM 2113 O O . LEU A 1 263 ? 121.332 -29.976 -60.418 1.00 58.04 263 LEU A O 1
ATOM 2118 N N . TYR A 1 264 ? 120.915 -28.235 -61.788 1.00 53.19 264 TYR A N 1
ATOM 2119 C CA . TYR A 1 264 ? 121.760 -27.335 -61.006 1.00 53.83 264 TYR A CA 1
ATOM 2120 C C . TYR A 1 264 ? 121.232 -27.183 -59.587 1.00 54.87 264 TYR A C 1
ATOM 2121 O O . TYR A 1 264 ? 122.012 -27.113 -58.628 1.00 54.34 264 TYR A O 1
ATOM 2130 N N . THR A 1 265 ? 119.901 -27.171 -59.435 1.00 53.46 265 THR A N 1
ATOM 2131 C CA . THR A 1 265 ? 119.289 -26.981 -58.126 1.00 50.08 265 THR A CA 1
ATOM 2132 C C . THR A 1 265 ? 119.423 -28.217 -57.266 1.00 48.51 265 THR A C 1
ATOM 2133 O O . THR A 1 265 ? 119.340 -28.118 -56.035 1.00 54.62 265 THR A O 1
ATOM 2137 N N . MET A 1 266 ? 119.646 -29.370 -57.877 1.00 53.34 266 MET A N 1
ATOM 2138 C CA . MET A 1 266 ? 120.092 -30.534 -57.131 1.00 63.97 266 MET A CA 1
ATOM 2139 C C . MET A 1 266 ? 121.618 -30.565 -57.210 1.00 62.90 266 MET A C 1
ATOM 2140 O O . MET A 1 266 ? 122.270 -29.586 -57.591 1.00 62.63 266 MET A O 1
ATOM 2145 N N . GLY A 1 267 ? 122.218 -31.669 -56.818 1.00 80.41 267 GLY A N 1
ATOM 2146 C CA . GLY A 1 267 ? 123.664 -31.614 -56.828 1.00 89.42 267 GLY A CA 1
ATOM 2147 C C . GLY A 1 267 ? 124.293 -31.743 -58.199 1.00 85.23 267 GLY A C 1
ATOM 2148 O O . GLY A 1 267 ? 125.483 -31.463 -58.340 1.00 99.27 267 GLY A O 1
ATOM 2149 N N . GLN A 1 268 ? 123.515 -32.102 -59.222 1.00 51.89 268 GLN A N 1
ATOM 2150 C CA . GLN A 1 268 ? 124.063 -32.676 -60.454 1.00 51.29 268 GLN A CA 1
ATOM 2151 C C . GLN A 1 268 ? 124.573 -31.616 -61.437 1.00 54.25 268 GLN A C 1
ATOM 2152 O O . GLN A 1 268 ? 124.083 -31.478 -62.556 1.00 54.17 268 GLN A O 1
ATOM 2158 N N . ASN A 1 269 ? 125.645 -30.914 -61.040 1.00 55.33 269 ASN A N 1
ATOM 2159 C CA . ASN A 1 269 ? 126.150 -29.840 -61.896 1.00 58.00 269 ASN A CA 1
ATOM 2160 C C . ASN A 1 269 ? 126.756 -30.293 -63.223 1.00 63.01 269 ASN A C 1
ATOM 2161 O O . ASN A 1 269 ? 126.754 -29.508 -64.177 1.00 61.89 269 ASN A O 1
ATOM 2166 N N . GLU A 1 270 ? 127.220 -31.536 -63.355 1.00 72.55 270 GLU A N 1
ATOM 2167 C CA . GLU A 1 270 ? 127.847 -31.907 -64.622 1.00 69.01 270 GLU A CA 1
ATOM 2168 C C . GLU A 1 270 ? 126.818 -32.117 -65.715 1.00 63.86 270 GLU A C 1
ATOM 2169 O O . GLU A 1 270 ? 126.977 -31.640 -66.836 1.00 64.31 270 GLU A O 1
ATOM 2175 N N . GLU A 1 271 ? 125.759 -32.847 -65.418 1.00 62.03 271 GLU A N 1
ATOM 2176 C CA . GLU A 1 271 ? 124.726 -33.043 -66.433 1.00 57.77 271 GLU A CA 1
ATOM 2177 C C . GLU A 1 271 ? 123.957 -31.756 -66.663 1.00 53.49 271 GLU A C 1
ATOM 2178 O O . GLU A 1 271 ? 123.602 -31.441 -67.801 1.00 52.78 271 GLU A O 1
ATOM 2184 N N . ALA A 1 272 ? 123.697 -31.005 -65.588 1.00 47.84 272 ALA A N 1
ATOM 2185 C CA . ALA A 1 272 ? 123.129 -29.671 -65.715 1.00 45.10 272 ALA A CA 1
ATOM 2186 C C . ALA A 1 272 ? 123.884 -28.867 -66.764 1.00 51.49 272 ALA A C 1
ATOM 2187 O O . ALA A 1 272 ? 123.278 -28.310 -67.694 1.00 53.78 272 ALA A O 1
ATOM 2189 N N . TYR A 1 273 ? 125.220 -28.838 -66.659 1.00 57.01 273 TYR A N 1
ATOM 2190 C CA . TYR A 1 273 ? 126.004 -28.114 -67.650 1.00 57.29 273 TYR A CA 1
ATOM 2191 C C . TYR A 1 273 ? 125.804 -28.669 -69.051 1.00 58.36 273 TYR A C 1
ATOM 2192 O O . TYR A 1 273 ? 125.792 -27.901 -70.022 1.00 58.33 273 TYR A O 1
ATOM 2201 N N . HIS A 1 274 ? 125.571 -29.977 -69.177 1.00 62.83 274 HIS A N 1
ATOM 2202 C CA . HIS A 1 274 ? 125.325 -30.536 -70.503 1.00 67.62 274 HIS A CA 1
ATOM 2203 C C . HIS A 1 274 ? 124.110 -29.886 -71.143 1.00 62.79 274 HIS A C 1
ATOM 2204 O O . HIS A 1 274 ? 124.173 -29.407 -72.281 1.00 61.56 274 HIS A O 1
ATOM 2211 N N . TRP A 1 275 ? 122.999 -29.847 -70.408 1.00 57.90 275 TRP A N 1
ATOM 2212 C CA . TRP A 1 275 ? 121.774 -29.247 -70.924 1.00 50.85 275 TRP A CA 1
ATOM 2213 C C . TRP A 1 275 ? 121.949 -27.760 -71.178 1.00 47.58 275 TRP A C 1
ATOM 2214 O O . TRP A 1 275 ? 121.421 -27.229 -72.158 1.00 49.81 275 TRP A O 1
ATOM 2225 N N . TYR A 1 276 ? 122.687 -27.073 -70.302 1.00 43.23 276 TYR A N 1
ATOM 2226 C CA . TYR A 1 276 ? 123.036 -25.673 -70.537 1.00 43.78 276 TYR A CA 1
ATOM 2227 C C . TYR A 1 276 ? 123.662 -25.476 -71.919 1.00 49.31 276 TYR A C 1
ATOM 2228 O O . TYR A 1 276 ? 123.266 -24.582 -72.675 1.00 49.69 276 TYR A O 1
ATOM 2237 N N . GLU A 1 277 ? 124.678 -26.278 -72.253 1.00 64.57 277 GLU A N 1
ATOM 2238 C CA . GLU A 1 277 ? 125.307 -26.114 -73.561 1.00 62.28 277 GLU A CA 1
ATOM 2239 C C . GLU A 1 277 ? 124.297 -26.363 -74.661 1.00 61.48 277 GLU A C 1
ATOM 2240 O O . GLU A 1 277 ? 124.263 -25.645 -75.666 1.00 64.07 277 GLU A O 1
ATOM 2246 N N . LEU A 1 278 ? 123.409 -27.328 -74.442 1.00 44.45 278 LEU A N 1
ATOM 2247 C CA . LEU A 1 278 ? 122.371 -27.627 -75.414 1.00 42.33 278 LEU A CA 1
ATOM 2248 C C . LEU A 1 278 ? 121.366 -26.486 -75.496 1.00 49.89 278 LEU A C 1
ATOM 2249 O O . LEU A 1 278 ? 120.853 -26.170 -76.580 1.00 49.71 278 LEU A O 1
ATOM 2254 N N . GLY A 1 279 ? 121.094 -25.838 -74.363 1.00 57.59 279 GLY A N 1
ATOM 2255 C CA . GLY A 1 279 ? 120.239 -24.671 -74.400 1.00 49.19 279 GLY A CA 1
ATOM 2256 C C . GLY A 1 279 ? 120.864 -23.552 -75.205 1.00 52.71 279 GLY A C 1
ATOM 2257 O O . GLY A 1 279 ? 120.258 -23.044 -76.149 1.00 60.51 279 GLY A O 1
ATOM 2258 N N . ILE A 1 280 ? 122.124 -23.214 -74.902 1.00 50.18 280 ILE A N 1
ATOM 2259 C CA . ILE A 1 280 ? 122.803 -22.122 -75.606 1.00 51.50 280 ILE A CA 1
ATOM 2260 C C . ILE A 1 280 ? 122.789 -22.351 -77.115 1.00 58.76 280 ILE A C 1
ATOM 2261 O O . ILE A 1 280 ? 122.634 -21.405 -77.905 1.00 60.52 280 ILE A O 1
ATOM 2266 N N . GLU A 1 281 ? 122.861 -23.620 -77.528 1.00 66.03 281 GLU A N 1
ATOM 2267 C CA . GLU A 1 281 ? 122.883 -23.962 -78.945 1.00 65.98 281 GLU A CA 1
ATOM 2268 C C . GLU A 1 281 ? 121.531 -23.718 -79.611 1.00 70.66 281 GLU A C 1
ATOM 2269 O O . GLU A 1 281 ? 121.451 -23.033 -80.641 1.00 73.55 281 GLU A O 1
ATOM 2275 N N . MET A 1 282 ? 120.441 -24.207 -79.000 1.00 60.24 282 MET A N 1
ATOM 2276 C CA . MET A 1 282 ? 119.114 -23.940 -79.556 1.00 58.08 282 MET A CA 1
ATOM 2277 C C . MET A 1 282 ? 118.784 -22.464 -79.516 1.00 56.61 282 MET A C 1
ATOM 2278 O O . MET A 1 282 ? 118.007 -21.983 -80.347 1.00 54.67 282 MET A O 1
ATOM 2283 N N . ALA A 1 283 ? 119.309 -21.747 -78.524 1.00 56.02 283 ALA A N 1
ATOM 2284 C CA . ALA A 1 283 ? 119.090 -20.310 -78.471 1.00 61.38 283 ALA A CA 1
ATOM 2285 C C . ALA A 1 283 ? 119.619 -19.654 -79.735 1.00 64.12 283 ALA A C 1
ATOM 2286 O O . ALA A 1 283 ? 118.935 -18.820 -80.346 1.00 64.36 283 ALA A O 1
ATOM 2288 N N . ARG A 1 284 ? 120.822 -20.050 -80.165 1.00 64.60 284 ARG A N 1
ATOM 2289 C CA . ARG A 1 284 ? 121.364 -19.496 -81.394 1.00 61.16 284 ARG A CA 1
ATOM 2290 C C . ARG A 1 284 ? 120.615 -20.029 -82.598 1.00 62.64 284 ARG A C 1
ATOM 2291 O O . ARG A 1 284 ? 120.385 -19.295 -83.567 1.00 61.22 284 ARG A O 1
ATOM 2299 N N . LYS A 1 285 ? 120.158 -21.276 -82.520 1.00 63.70 285 LYS A N 1
ATOM 2300 C CA . LYS A 1 285 ? 119.414 -21.858 -83.631 1.00 65.25 285 LYS A CA 1
ATOM 2301 C C . LYS A 1 285 ? 118.118 -21.109 -83.919 1.00 59.97 285 LYS A C 1
ATOM 2302 O O . LYS A 1 285 ? 117.766 -20.912 -85.085 1.00 59.71 285 LYS A O 1
ATOM 2308 N N . PHE A 1 286 ? 117.381 -20.706 -82.882 1.00 66.84 286 PHE A N 1
ATOM 2309 C CA . PHE A 1 286 ? 116.109 -20.007 -83.048 1.00 62.34 286 PHE A CA 1
ATOM 2310 C C . PHE A 1 286 ? 116.183 -18.499 -82.814 1.00 62.60 286 PHE A C 1
ATOM 2311 O O . PHE A 1 286 ? 115.133 -17.856 -82.785 1.00 68.53 286 PHE A O 1
ATOM 2319 N N . ASP A 1 287 ? 117.373 -17.919 -82.649 1.00 69.77 287 ASP A N 1
ATOM 2320 C CA . ASP A 1 287 ? 117.511 -16.488 -82.350 1.00 72.46 287 ASP A CA 1
ATOM 2321 C C . ASP A 1 287 ? 116.585 -16.065 -81.204 1.00 74.37 287 ASP A C 1
ATOM 2322 O O . ASP A 1 287 ? 115.840 -15.081 -81.291 1.00 73.13 287 ASP A O 1
ATOM 2327 N N . ASP A 1 288 ? 116.640 -16.823 -80.109 1.00 75.09 288 ASP A N 1
ATOM 2328 C CA . ASP A 1 288 ? 115.766 -16.613 -78.953 1.00 68.79 288 ASP A CA 1
ATOM 2329 C C . ASP A 1 288 ? 116.582 -15.939 -77.849 1.00 64.01 288 ASP A C 1
ATOM 2330 O O . ASP A 1 288 ? 117.233 -16.605 -77.047 1.00 66.14 288 ASP A O 1
ATOM 2335 N N . HIS A 1 289 ? 116.542 -14.603 -77.803 1.00 67.63 289 HIS A N 1
ATOM 2336 C CA . HIS A 1 289 ? 117.316 -13.880 -76.791 1.00 68.16 289 HIS A CA 1
ATOM 2337 C C . HIS A 1 289 ? 116.800 -14.125 -75.380 1.00 70.38 289 HIS A C 1
ATOM 2338 O O . HIS A 1 289 ? 117.565 -14.013 -74.411 1.00 65.74 289 HIS A O 1
ATOM 2345 N N . GLU A 1 290 ? 115.512 -14.421 -75.232 1.00 80.33 290 GLU A N 1
ATOM 2346 C CA . GLU A 1 290 ? 114.995 -14.699 -73.902 1.00 76.13 290 GLU A CA 1
ATOM 2347 C C . GLU A 1 290 ? 115.720 -15.888 -73.291 1.00 77.08 290 GLU A C 1
ATOM 2348 O O . GLU A 1 290 ? 116.225 -15.812 -72.164 1.00 85.20 290 GLU A O 1
ATOM 2354 N N . TYR A 1 291 ? 115.827 -16.986 -74.038 1.00 51.34 291 TYR A N 1
ATOM 2355 C CA . TYR A 1 291 ? 116.440 -18.169 -73.456 1.00 48.10 291 TYR A CA 1
ATOM 2356 C C . TYR A 1 291 ? 117.951 -18.068 -73.395 1.00 48.79 291 TYR A C 1
ATOM 2357 O O . TYR A 1 291 ? 118.574 -18.792 -72.609 1.00 49.06 291 TYR A O 1
ATOM 2366 N N . LYS A 1 292 ? 118.571 -17.156 -74.138 1.00 53.97 292 LYS A N 1
ATOM 2367 C CA . LYS A 1 292 ? 119.982 -16.947 -73.848 1.00 55.26 292 LYS A CA 1
ATOM 2368 C C . LYS A 1 292 ? 120.151 -16.208 -72.526 1.00 53.11 292 LYS A C 1
ATOM 2369 O O . LYS A 1 292 ? 120.952 -16.620 -71.678 1.00 53.91 292 LYS A O 1
ATOM 2375 N N . ALA A 1 293 ? 119.340 -15.181 -72.278 1.00 41.96 293 ALA A N 1
ATOM 2376 C CA . ALA A 1 293 ? 119.451 -14.524 -70.981 1.00 40.22 293 ALA A CA 1
ATOM 2377 C C . ALA A 1 293 ? 119.111 -15.483 -69.853 1.00 40.96 293 ALA A C 1
ATOM 2378 O O . ALA A 1 293 ? 119.773 -15.476 -68.808 1.00 41.04 293 ALA A O 1
ATOM 2380 N N . LYS A 1 294 ? 118.126 -16.361 -70.059 1.00 54.88 294 LYS A N 1
ATOM 2381 C CA . LYS A 1 294 ? 117.752 -17.257 -68.969 1.00 49.86 294 LYS A CA 1
ATOM 2382 C C . LYS A 1 294 ? 118.891 -18.208 -68.644 1.00 50.23 294 LYS A C 1
ATOM 2383 O O . LYS A 1 294 ? 119.170 -18.459 -67.467 1.00 53.69 294 LYS A O 1
ATOM 2389 N N . HIS A 1 295 ? 119.595 -18.706 -69.669 1.00 45.94 295 HIS A N 1
ATOM 2390 C CA . HIS A 1 295 ? 120.723 -19.613 -69.438 1.00 44.58 295 HIS A CA 1
ATOM 2391 C C . HIS A 1 295 ? 121.942 -18.884 -68.868 1.00 49.48 295 HIS A C 1
ATOM 2392 O O . HIS A 1 295 ? 122.673 -19.437 -68.030 1.00 46.54 295 HIS A O 1
ATOM 2399 N N . ASP A 1 296 ? 122.178 -17.642 -69.305 1.00 58.16 296 ASP A N 1
ATOM 2400 C CA . ASP A 1 296 ? 123.264 -16.850 -68.740 1.00 56.65 296 ASP A CA 1
ATOM 2401 C C . ASP A 1 296 ? 123.069 -16.672 -67.250 1.00 58.87 296 ASP A C 1
ATOM 2402 O O . ASP A 1 296 ? 124.041 -16.543 -66.503 1.00 67.91 296 ASP A O 1
ATOM 2407 N N . ILE A 1 297 ? 121.818 -16.654 -66.802 1.00 46.99 297 ILE A N 1
ATOM 2408 C CA . ILE A 1 297 ? 121.555 -16.627 -65.371 1.00 46.50 297 ILE A CA 1
ATOM 2409 C C . ILE A 1 297 ? 122.050 -17.910 -64.719 1.00 52.78 297 ILE A C 1
ATOM 2410 O O . ILE A 1 297 ? 122.754 -17.879 -63.699 1.00 58.03 297 ILE A O 1
ATOM 2415 N N . LEU A 1 298 ? 121.691 -19.060 -65.300 1.00 46.44 298 LEU A N 1
ATOM 2416 C CA . LEU A 1 298 ? 122.149 -20.331 -64.752 1.00 44.13 298 LEU A CA 1
ATOM 2417 C C . LEU A 1 298 ? 123.668 -20.360 -64.693 1.00 53.82 298 LEU A C 1
ATOM 2418 O O . LEU A 1 298 ? 124.260 -20.692 -63.655 1.00 49.71 298 LEU A O 1
ATOM 2423 N N . TYR A 1 299 ? 124.318 -19.962 -65.794 1.00 61.31 299 TYR A N 1
ATOM 2424 C CA . TYR A 1 299 ? 125.770 -20.039 -65.862 1.00 58.16 299 TYR A CA 1
ATOM 2425 C C . TYR A 1 299 ? 126.393 -19.156 -64.800 1.00 60.88 299 TYR A C 1
ATOM 2426 O O . TYR A 1 299 ? 127.081 -19.644 -63.903 1.00 66.13 299 TYR A O 1
ATOM 2435 N N . HIS A 1 300 ? 126.055 -17.872 -64.800 1.00 57.75 300 HIS A N 1
ATOM 2436 C CA . HIS A 1 300 ? 126.701 -17.007 -63.824 1.00 54.90 300 HIS A CA 1
ATOM 2437 C C . HIS A 1 300 ? 126.195 -17.208 -62.414 1.00 57.62 300 HIS A C 1
ATOM 2438 O O . HIS A 1 300 ? 126.613 -16.458 -61.542 1.00 59.66 300 HIS A O 1
ATOM 2445 N N . LEU A 1 301 ? 125.316 -18.176 -62.159 1.00 58.19 301 LEU A N 1
ATOM 2446 C CA . LEU A 1 301 ? 124.946 -18.548 -60.801 1.00 52.79 301 LEU A CA 1
ATOM 2447 C C . LEU A 1 301 ? 125.699 -19.777 -60.323 1.00 59.21 301 LEU A C 1
ATOM 2448 O O . LEU A 1 301 ? 126.265 -19.784 -59.223 1.00 65.78 301 LEU A O 1
ATOM 2453 N N . TYR A 1 302 ? 125.737 -20.815 -61.151 1.00 62.50 302 TYR A N 1
ATOM 2454 C CA . TYR A 1 302 ? 126.231 -22.112 -60.722 1.00 63.00 302 TYR A CA 1
ATOM 2455 C C . TYR A 1 302 ? 127.603 -22.455 -61.272 1.00 67.64 302 TYR A C 1
ATOM 2456 O O . TYR A 1 302 ? 128.245 -23.369 -60.745 1.00 73.48 302 TYR A O 1
ATOM 2465 N N . GLU A 1 303 ? 128.039 -21.811 -62.346 1.00 72.57 303 GLU A N 1
ATOM 2466 C CA . GLU A 1 303 ? 129.411 -21.961 -62.815 1.00 75.51 303 GLU A CA 1
ATOM 2467 C C . GLU A 1 303 ? 129.944 -20.603 -63.231 1.00 78.31 303 GLU A C 1
ATOM 2468 O O . GLU A 1 303 ? 129.480 -20.033 -64.222 1.00 86.41 303 GLU A O 1
ATOM 2474 N N . GLN A 1 304 ? 130.969 -20.144 -62.540 1.00 67.15 304 GLN A N 1
ATOM 2475 C CA . GLN A 1 304 ? 131.565 -18.816 -62.646 1.00 72.01 304 GLN A CA 1
ATOM 2476 C C . GLN A 1 304 ? 130.585 -17.786 -62.091 1.00 66.85 304 GLN A C 1
ATOM 2477 O O . GLN A 1 304 ? 130.048 -16.961 -62.845 1.00 68.82 304 GLN A O 1
ATOM 2483 N N . PRO A 1 305 ? 130.352 -17.779 -60.782 1.00 51.70 305 PRO A N 1
ATOM 2484 C CA . PRO A 1 305 ? 129.382 -16.840 -60.217 1.00 57.75 305 PRO A CA 1
ATOM 2485 C C . PRO A 1 305 ? 129.855 -15.400 -60.378 1.00 60.04 305 PRO A C 1
ATOM 2486 O O . PRO A 1 305 ? 130.968 -15.046 -59.990 1.00 70.99 305 PRO A O 1
ATOM 2490 N N . SER A 1 306 ? 128.982 -14.565 -60.923 1.00 59.74 306 SER A N 1
ATOM 2491 C CA . SER A 1 306 ? 129.221 -13.135 -61.093 1.00 61.09 306 SER A CA 1
ATOM 2492 C C . SER A 1 306 ? 127.853 -12.491 -60.901 1.00 65.47 306 SER A C 1
ATOM 2493 O O . SER A 1 306 ? 127.019 -12.512 -61.813 1.00 66.17 306 SER A O 1
ATOM 2496 N N . ILE A 1 307 ? 127.645 -11.892 -59.726 1.00 66.96 307 ILE A N 1
ATOM 2497 C CA . ILE A 1 307 ? 126.334 -11.353 -59.376 1.00 62.38 307 ILE A CA 1
ATOM 2498 C C . ILE A 1 307 ? 125.965 -10.204 -60.287 1.00 63.00 307 ILE A C 1
ATOM 2499 O O . ILE A 1 307 ? 124.785 -10.005 -60.605 1.00 66.54 307 ILE A O 1
ATOM 2504 N N . ASP A 1 308 ? 126.961 -9.444 -60.745 1.00 73.37 308 ASP A N 1
ATOM 2505 C CA . ASP A 1 308 ? 126.681 -8.380 -61.698 1.00 73.10 308 ASP A CA 1
ATOM 2506 C C . ASP A 1 308 ? 126.208 -8.942 -63.024 1.00 76.89 308 ASP A C 1
ATOM 2507 O O . ASP A 1 308 ? 125.269 -8.410 -63.623 1.00 79.52 308 ASP A O 1
ATOM 2512 N N . GLU A 1 309 ? 126.816 -10.022 -63.504 1.00 88.30 309 GLU A N 1
ATOM 2513 C CA . GLU A 1 309 ? 126.245 -10.514 -64.741 1.00 93.59 309 GLU A CA 1
ATOM 2514 C C . GLU A 1 309 ? 124.947 -11.265 -64.562 1.00 87.86 309 GLU A C 1
ATOM 2515 O O . GLU A 1 309 ? 124.125 -11.261 -65.488 1.00 85.97 309 GLU A O 1
ATOM 2521 N N . VAL A 1 310 ? 124.667 -11.807 -63.391 1.00 65.78 310 VAL A N 1
ATOM 2522 C CA . VAL A 1 310 ? 123.307 -12.267 -63.224 1.00 59.23 310 VAL A CA 1
ATOM 2523 C C . VAL A 1 310 ? 122.351 -11.081 -63.319 1.00 65.75 310 VAL A C 1
ATOM 2524 O O . VAL A 1 310 ? 121.327 -11.152 -64.008 1.00 71.46 310 VAL A O 1
ATOM 2528 N N . LYS A 1 311 ? 122.701 -9.942 -62.705 1.00 64.37 311 LYS A N 1
ATOM 2529 C CA . LYS A 1 311 ? 121.785 -8.800 -62.715 1.00 59.02 311 LYS A CA 1
ATOM 2530 C C . LYS A 1 311 ? 121.553 -8.250 -64.118 1.00 62.08 311 LYS A C 1
ATOM 2531 O O . LYS A 1 311 ? 120.459 -7.762 -64.427 1.00 63.14 311 LYS A O 1
ATOM 2537 N N . GLN A 1 312 ? 122.554 -8.318 -64.988 1.00 79.61 312 GLN A N 1
ATOM 2538 C CA . GLN A 1 312 ? 122.334 -7.807 -66.336 1.00 79.46 312 GLN A CA 1
ATOM 2539 C C . GLN A 1 312 ? 121.441 -8.739 -67.133 1.00 78.99 312 GLN A C 1
ATOM 2540 O O . GLN A 1 312 ? 120.645 -8.284 -67.965 1.00 87.27 312 GLN A O 1
ATOM 2546 N N . SER A 1 313 ? 121.568 -10.046 -66.909 1.00 64.19 313 SER A N 1
ATOM 2547 C CA . SER A 1 313 ? 120.668 -10.989 -67.563 1.00 62.01 313 SER A CA 1
ATOM 2548 C C . SER A 1 313 ? 119.226 -10.771 -67.096 1.00 61.23 313 SER A C 1
ATOM 2549 O O . SER A 1 313 ? 118.293 -10.734 -67.911 1.00 59.87 313 SER A O 1
ATOM 2552 N N . LEU A 1 314 ? 119.035 -10.580 -65.780 1.00 60.78 314 LEU A N 1
ATOM 2553 C CA . LEU A 1 314 ? 117.713 -10.266 -65.244 1.00 58.12 314 LEU A CA 1
ATOM 2554 C C . LEU A 1 314 ? 117.195 -8.947 -65.795 1.00 62.60 314 LEU A C 1
ATOM 2555 O O . LEU A 1 314 ? 116.012 -8.831 -66.132 1.00 68.75 314 LEU A O 1
ATOM 2560 N N . ALA A 1 315 ? 118.061 -7.934 -65.890 1.00 61.33 315 ALA A N 1
ATOM 2561 C CA . ALA A 1 315 ? 117.625 -6.656 -66.446 1.00 60.66 315 ALA A CA 1
ATOM 2562 C C . ALA A 1 315 ? 117.134 -6.801 -67.881 1.00 61.22 315 ALA A C 1
ATOM 2563 O O . ALA A 1 315 ? 116.233 -6.066 -68.302 1.00 65.31 315 ALA A O 1
ATOM 2565 N N . PHE A 1 316 ? 117.724 -7.719 -68.655 1.00 58.90 316 PHE A N 1
ATOM 2566 C CA . PHE A 1 316 ? 117.267 -7.909 -70.027 1.00 55.43 316 PHE A CA 1
ATOM 2567 C C . PHE A 1 316 ? 115.893 -8.569 -70.044 1.00 62.39 316 PHE A C 1
ATOM 2568 O O . PHE A 1 316 ? 115.031 -8.208 -70.854 1.00 59.06 316 PHE A O 1
ATOM 2576 N N . LEU A 1 317 ? 115.673 -9.541 -69.144 1.00 68.34 317 LEU A N 1
ATOM 2577 C CA . LEU A 1 317 ? 114.353 -10.154 -68.987 1.00 61.36 317 LEU A CA 1
ATOM 2578 C C . LEU A 1 317 ? 113.306 -9.125 -68.593 1.00 58.60 317 LEU A C 1
ATOM 2579 O O . LEU A 1 317 ? 112.142 -9.237 -68.997 1.00 60.76 317 LEU A O 1
ATOM 2584 N N . GLU A 1 318 ? 113.682 -8.139 -67.771 1.00 44.87 318 GLU A N 1
ATOM 2585 C CA . GLU A 1 318 ? 112.711 -7.125 -67.381 1.00 45.85 318 GLU A CA 1
ATOM 2586 C C . GLU A 1 318 ? 112.387 -6.184 -68.547 1.00 54.72 318 GLU A C 1
ATOM 2587 O O . GLU A 1 318 ? 111.231 -5.776 -68.716 1.00 56.39 318 GLU A O 1
ATOM 2593 N N . GLU A 1 319 ? 113.371 -5.884 -69.407 1.00 60.18 319 GLU A N 1
ATOM 2594 C CA . GLU A 1 319 ? 113.098 -5.058 -70.585 1.00 57.08 319 GLU A CA 1
ATOM 2595 C C . GLU A 1 319 ? 112.152 -5.753 -71.565 1.00 56.89 319 GLU A C 1
ATOM 2596 O O . GLU A 1 319 ? 111.418 -5.086 -72.300 1.00 64.72 319 GLU A O 1
ATOM 2602 N N . ARG A 1 320 ? 112.135 -7.078 -71.591 1.00 64.50 320 ARG A N 1
ATOM 2603 C CA . ARG A 1 320 ? 111.146 -7.787 -72.392 1.00 66.68 320 ARG A CA 1
ATOM 2604 C C . ARG A 1 320 ? 109.830 -8.012 -71.635 1.00 64.62 320 ARG A C 1
ATOM 2605 O O . ARG A 1 320 ? 108.959 -8.740 -72.128 1.00 61.42 320 ARG A O 1
ATOM 2613 N N . ASN A 1 321 ? 109.673 -7.384 -70.463 1.00 71.88 321 ASN A N 1
ATOM 2614 C CA . ASN A 1 321 ? 108.449 -7.425 -69.658 1.00 67.64 321 ASN A CA 1
ATOM 2615 C C . ASN A 1 321 ? 107.996 -8.844 -69.334 1.00 68.26 321 ASN A C 1
ATOM 2616 O O . ASN A 1 321 ? 106.807 -9.081 -69.123 1.00 72.23 321 ASN A O 1
ATOM 2621 N N . LEU A 1 322 ? 108.924 -9.785 -69.184 1.00 50.25 322 LEU A N 1
ATOM 2622 C CA . LEU A 1 322 ? 108.578 -11.125 -68.706 1.00 43.58 322 LEU A CA 1
ATOM 2623 C C . LEU A 1 322 ? 108.526 -11.127 -67.178 1.00 46.48 322 LEU A C 1
ATOM 2624 O O . LEU A 1 322 ? 109.243 -11.878 -66.481 1.00 45.88 322 LEU A O 1
ATOM 2629 N N . TRP A 1 323 ? 107.646 -10.268 -66.653 1.00 46.97 323 TRP A N 1
ATOM 2630 C CA . TRP A 1 323 ? 107.617 -10.072 -65.207 1.00 42.89 323 TRP A CA 1
ATOM 2631 C C . TRP A 1 323 ? 107.265 -11.323 -64.409 1.00 42.21 323 TRP A C 1
ATOM 2632 O O . TRP A 1 323 ? 107.918 -11.557 -63.378 1.00 41.44 323 TRP A O 1
ATOM 2643 N N . PRO A 1 324 ? 106.294 -12.151 -64.801 1.00 56.57 324 PRO A N 1
ATOM 2644 C CA . PRO A 1 324 ? 106.114 -13.412 -64.068 1.00 57.12 324 PRO A CA 1
ATOM 2645 C C . PRO A 1 324 ? 107.395 -14.203 -63.936 1.00 60.74 324 PRO A C 1
ATOM 2646 O O . PRO A 1 324 ? 107.714 -14.649 -62.826 1.00 63.56 324 PRO A O 1
ATOM 2650 N N . ASP A 1 325 ? 108.189 -14.314 -64.997 1.00 57.76 325 ASP A N 1
ATOM 2651 C CA . ASP A 1 325 ? 109.395 -15.128 -64.889 1.00 58.50 325 ASP A CA 1
ATOM 2652 C C . ASP A 1 325 ? 110.486 -14.439 -64.079 1.00 50.68 325 ASP A C 1
ATOM 2653 O O . ASP A 1 325 ? 111.153 -15.088 -63.267 1.00 50.37 325 ASP A O 1
ATOM 2658 N N . VAL A 1 326 ? 110.679 -13.132 -64.273 1.00 37.30 326 VAL A N 1
ATOM 2659 C CA . VAL A 1 326 ? 111.650 -12.396 -63.465 1.00 31.90 326 VAL A CA 1
ATOM 2660 C C . VAL A 1 326 ? 111.317 -12.524 -61.989 1.00 36.75 326 VAL A C 1
ATOM 2661 O O . VAL A 1 326 ? 112.212 -12.607 -61.140 1.00 40.88 326 VAL A O 1
ATOM 2665 N N . SER A 1 327 ? 110.036 -12.501 -61.641 1.00 47.24 327 SER A N 1
ATOM 2666 C CA . SER A 1 327 ? 109.704 -12.626 -60.227 1.00 48.25 327 SER A CA 1
ATOM 2667 C C . SER A 1 327 ? 110.191 -13.956 -59.666 1.00 46.40 327 SER A C 1
ATOM 2668 O O . SER A 1 327 ? 110.774 -13.994 -58.580 1.00 47.73 327 SER A O 1
ATOM 2671 N N . LYS A 1 328 ? 109.992 -15.056 -60.398 1.00 42.00 328 LYS A N 1
ATOM 2672 C CA . LYS A 1 328 ? 110.348 -16.352 -59.825 1.00 41.15 328 LYS A CA 1
ATOM 2673 C C . LYS A 1 328 ? 111.843 -16.658 -59.948 1.00 45.64 328 LYS A C 1
ATOM 2674 O O . LYS A 1 328 ? 112.430 -17.248 -59.029 1.00 45.57 328 LYS A O 1
ATOM 2680 N N . ILE A 1 329 ? 112.497 -16.261 -61.043 1.00 36.28 329 ILE A N 1
ATOM 2681 C CA . ILE A 1 329 ? 113.959 -16.345 -61.074 1.00 29.91 329 ILE A CA 1
ATOM 2682 C C . ILE A 1 329 ? 114.545 -15.554 -59.904 1.00 38.49 329 ILE A C 1
ATOM 2683 O O . ILE A 1 329 ? 115.301 -16.087 -59.081 1.00 44.42 329 ILE A O 1
ATOM 2688 N N . ALA A 1 330 ? 114.173 -14.268 -59.797 1.00 40.00 330 ALA A N 1
ATOM 2689 C CA . ALA A 1 330 ? 114.776 -13.424 -58.768 1.00 37.15 330 ALA A CA 1
ATOM 2690 C C . ALA A 1 330 ? 114.453 -13.925 -57.375 1.00 38.55 330 ALA A C 1
ATOM 2691 O O . ALA A 1 330 ? 115.269 -13.785 -56.459 1.00 41.40 330 ALA A O 1
ATOM 2693 N N . LYS A 1 331 ? 113.312 -14.570 -57.190 1.00 35.76 331 LYS A N 1
ATOM 2694 C CA . LYS A 1 331 ? 113.047 -15.068 -55.849 1.00 33.72 331 LYS A CA 1
ATOM 2695 C C . LYS A 1 331 ? 113.907 -16.282 -55.556 1.00 40.53 331 LYS A C 1
ATOM 2696 O O . LYS A 1 331 ? 114.325 -16.489 -54.413 1.00 45.51 331 LYS A O 1
ATOM 2702 N N . GLY A 1 332 ? 114.161 -17.109 -56.570 1.00 40.46 332 GLY A N 1
ATOM 2703 C CA . GLY A 1 332 ? 115.079 -18.226 -56.394 1.00 39.18 332 GLY A CA 1
ATOM 2704 C C . GLY A 1 332 ? 116.496 -17.799 -56.061 1.00 42.89 332 GLY A C 1
ATOM 2705 O O . GLY A 1 332 ? 117.131 -18.363 -55.158 1.00 52.70 332 GLY A O 1
ATOM 2706 N N . ILE A 1 333 ? 117.015 -16.798 -56.784 1.00 36.06 333 ILE A N 1
ATOM 2707 C CA . ILE A 1 333 ? 118.349 -16.287 -56.477 1.00 34.80 333 ILE A CA 1
ATOM 2708 C C . ILE A 1 333 ? 118.376 -15.772 -55.056 1.00 37.86 333 ILE A C 1
ATOM 2709 O O . ILE A 1 333 ? 119.290 -16.076 -54.284 1.00 47.74 333 ILE A O 1
ATOM 2714 N N . SER A 1 334 ? 117.327 -15.051 -54.671 1.00 42.54 334 SER A N 1
ATOM 2715 C CA . SER A 1 334 ? 117.199 -14.573 -53.304 1.00 43.86 334 SER A CA 1
ATOM 2716 C C . SER A 1 334 ? 117.311 -15.708 -52.305 1.00 45.35 334 SER A C 1
ATOM 2717 O O . SER A 1 334 ? 117.903 -15.540 -51.240 1.00 50.50 334 SER A O 1
ATOM 2720 N N . GLU A 1 335 ? 116.740 -16.870 -52.620 1.00 45.60 335 GLU A N 1
ATOM 2721 C CA . GLU A 1 335 ? 116.791 -17.993 -51.688 1.00 46.73 335 GLU A CA 1
ATOM 2722 C C . GLU A 1 335 ? 118.174 -18.620 -51.630 1.00 56.67 335 GLU A C 1
ATOM 2723 O O . GLU A 1 335 ? 118.648 -18.992 -50.543 1.00 56.07 335 GLU A O 1
ATOM 2729 N N . LEU A 1 336 ? 118.845 -18.710 -52.783 1.00 55.31 336 LEU A N 1
ATOM 2730 C CA . LEU A 1 336 ? 120.202 -19.241 -52.821 1.00 54.16 336 LEU A CA 1
ATOM 2731 C C . LEU A 1 336 ? 121.153 -18.410 -51.978 1.00 57.48 336 LEU A C 1
ATOM 2732 O O . LEU A 1 336 ? 121.816 -18.926 -51.069 1.00 62.58 336 LEU A O 1
ATOM 2737 N N . TYR A 1 337 ? 121.199 -17.107 -52.236 1.00 54.04 337 TYR A N 1
ATOM 2738 C CA . TYR A 1 337 ? 122.149 -16.262 -51.536 1.00 51.30 337 TYR A CA 1
ATOM 2739 C C . TYR A 1 337 ? 121.895 -16.222 -50.040 1.00 55.42 337 TYR A C 1
ATOM 2740 O O . TYR A 1 337 ? 122.838 -16.056 -49.264 1.00 63.00 337 TYR A O 1
ATOM 2749 N N . GLU A 1 338 ? 120.655 -16.397 -49.603 1.00 59.39 338 GLU A N 1
ATOM 2750 C CA . GLU A 1 338 ? 120.424 -16.457 -48.167 1.00 56.15 338 GLU A CA 1
ATOM 2751 C C . GLU A 1 338 ? 120.955 -17.760 -47.592 1.00 57.19 338 GLU A C 1
ATOM 2752 O O . GLU A 1 338 ? 121.553 -17.770 -46.510 1.00 66.22 338 GLU A O 1
ATOM 2758 N N . LYS A 1 339 ? 120.755 -18.868 -48.305 1.00 55.39 339 LYS A N 1
ATOM 2759 C CA . LYS A 1 339 ? 121.312 -20.145 -47.865 1.00 57.06 339 LYS A CA 1
ATOM 2760 C C . LYS A 1 339 ? 122.839 -20.101 -47.836 1.00 58.76 339 LYS A C 1
ATOM 2761 O O . LYS A 1 339 ? 123.464 -20.775 -47.008 1.00 59.91 339 LYS A O 1
ATOM 2767 N N . LYS A 1 340 ? 123.454 -19.272 -48.683 1.00 53.67 340 LYS A N 1
ATOM 2768 C CA . LYS A 1 340 ? 124.900 -19.096 -48.641 1.00 54.06 340 LYS A CA 1
ATOM 2769 C C . LYS A 1 340 ? 125.326 -18.128 -47.533 1.00 62.24 340 LYS A C 1
ATOM 2770 O O . LYS A 1 340 ? 126.514 -17.792 -47.432 1.00 64.70 340 LYS A O 1
ATOM 2776 N N . GLY A 1 341 ? 124.387 -17.673 -46.704 1.00 53.92 341 GLY A N 1
ATOM 2777 C CA . GLY A 1 341 ? 124.651 -16.745 -45.632 1.00 54.16 341 GLY A CA 1
ATOM 2778 C C . GLY A 1 341 ? 124.848 -15.300 -46.050 1.00 55.96 341 GLY A C 1
ATOM 2779 O O . GLY A 1 341 ? 125.121 -14.454 -45.186 1.00 59.85 341 GLY A O 1
ATOM 2780 N N . ASP A 1 342 ? 124.663 -14.964 -47.321 1.00 68.40 342 ASP A N 1
ATOM 2781 C CA . ASP A 1 342 ? 124.755 -13.575 -47.753 1.00 71.96 342 ASP A CA 1
ATOM 2782 C C . ASP A 1 342 ? 123.344 -12.989 -47.682 1.00 72.24 342 ASP A C 1
ATOM 2783 O O . ASP A 1 342 ? 122.488 -13.350 -48.498 1.00 76.16 342 ASP A O 1
ATOM 2788 N N . LEU A 1 343 ? 123.101 -12.044 -46.759 1.00 57.42 343 LEU A N 1
ATOM 2789 C CA . LEU A 1 343 ? 121.761 -11.467 -46.678 1.00 50.96 343 LEU A CA 1
ATOM 2790 C C . LEU A 1 343 ? 121.610 -10.157 -47.419 1.00 57.57 343 LEU A C 1
ATOM 2791 O O . LEU A 1 343 ? 120.482 -9.835 -47.810 1.00 62.47 343 LEU A O 1
ATOM 2796 N N . VAL A 1 344 ? 122.687 -9.400 -47.668 1.00 52.70 344 VAL A N 1
ATOM 2797 C CA . VAL A 1 344 ? 122.480 -8.154 -48.408 1.00 58.70 344 VAL A CA 1
ATOM 2798 C C . VAL A 1 344 ? 121.999 -8.443 -49.822 1.00 63.41 344 VAL A C 1
ATOM 2799 O O . VAL A 1 344 ? 121.007 -7.855 -50.282 1.00 61.75 344 VAL A O 1
ATOM 2803 N N . THR A 1 345 ? 122.616 -9.423 -50.501 1.00 64.38 345 THR A N 1
ATOM 2804 C CA . THR A 1 345 ? 122.193 -9.681 -51.877 1.00 65.89 345 THR A CA 1
ATOM 2805 C C . THR A 1 345 ? 120.918 -10.512 -51.927 1.00 61.38 345 THR A C 1
ATOM 2806 O O . THR A 1 345 ? 120.063 -10.277 -52.795 1.00 63.36 345 THR A O 1
ATOM 2810 N N . SER A 1 346 ? 120.708 -11.397 -50.951 1.00 50.69 346 SER A N 1
ATOM 2811 C CA . SER A 1 346 ? 119.455 -12.138 -50.938 1.00 51.57 346 SER A CA 1
ATOM 2812 C C . SER A 1 346 ? 118.285 -11.194 -50.754 1.00 49.31 346 SER A C 1
ATOM 2813 O O . SER A 1 346 ? 117.234 -11.367 -51.377 1.00 46.64 346 SER A O 1
ATOM 2816 N N . HIS A 1 347 ? 118.471 -10.164 -49.929 1.00 46.66 347 HIS A N 1
ATOM 2817 C CA . HIS A 1 347 ? 117.448 -9.143 -49.751 1.00 43.65 347 HIS A CA 1
ATOM 2818 C C . HIS A 1 347 ? 117.329 -8.262 -50.993 1.00 44.40 347 HIS A C 1
ATOM 2819 O O . HIS A 1 347 ? 116.244 -7.761 -51.304 1.00 48.38 347 HIS A O 1
ATOM 2826 N N . GLU A 1 348 ? 118.426 -8.025 -51.703 1.00 55.03 348 GLU A N 1
ATOM 2827 C CA . GLU A 1 348 ? 118.277 -7.168 -52.866 1.00 57.57 348 GLU A CA 1
ATOM 2828 C C . GLU A 1 348 ? 117.565 -7.900 -53.994 1.00 57.00 348 GLU A C 1
ATOM 2829 O O . GLU A 1 348 ? 116.829 -7.278 -54.762 1.00 62.76 348 GLU A O 1
ATOM 2835 N N . PHE A 1 349 ? 117.736 -9.221 -54.093 1.00 45.33 349 PHE A N 1
ATOM 2836 C CA . PHE A 1 349 ? 117.010 -9.960 -55.120 1.00 38.71 349 PHE A CA 1
ATOM 2837 C C . PHE A 1 349 ? 115.554 -10.142 -54.711 1.00 42.67 349 PHE A C 1
ATOM 2838 O O . PHE A 1 349 ? 114.659 -10.129 -55.569 1.00 42.11 349 PHE A O 1
ATOM 2846 N N . LEU A 1 350 ? 115.295 -10.294 -53.411 1.00 46.42 350 LEU A N 1
ATOM 2847 C CA . LEU A 1 350 ? 113.915 -10.320 -52.944 1.00 39.18 350 LEU A CA 1
ATOM 2848 C C . LEU A 1 350 ? 113.198 -9.023 -53.270 1.00 43.32 350 LEU A C 1
ATOM 2849 O O . LEU A 1 350 ? 112.028 -9.043 -53.670 1.00 43.91 350 LEU A O 1
ATOM 2854 N N . LYS A 1 351 ? 113.878 -7.881 -53.102 1.00 45.33 351 LYS A N 1
ATOM 2855 C CA . LYS A 1 351 ? 113.315 -6.608 -53.550 1.00 41.54 351 LYS A CA 1
ATOM 2856 C C . LYS A 1 351 ? 113.024 -6.634 -55.050 1.00 45.01 351 LYS A C 1
ATOM 2857 O O . LYS A 1 351 ? 111.995 -6.118 -55.507 1.00 48.30 351 LYS A O 1
ATOM 2863 N N . ARG A 1 352 ? 113.899 -7.253 -55.834 1.00 45.83 352 ARG A N 1
ATOM 2864 C CA . ARG A 1 352 ? 113.651 -7.288 -57.268 1.00 45.44 352 ARG A CA 1
ATOM 2865 C C . ARG A 1 352 ? 112.530 -8.264 -57.620 1.00 48.34 352 ARG A C 1
ATOM 2866 O O . ARG A 1 352 ? 111.786 -8.040 -58.584 1.00 50.17 352 ARG A O 1
ATOM 2874 N N . ALA A 1 353 ? 112.409 -9.364 -56.874 1.00 44.75 353 ALA A N 1
ATOM 2875 C CA . ALA A 1 353 ? 111.295 -10.281 -57.089 1.00 39.70 353 ALA A CA 1
ATOM 2876 C C . ALA A 1 353 ? 109.979 -9.630 -56.733 1.00 39.75 353 ALA A C 1
ATOM 2877 O O . ALA A 1 353 ? 108.968 -9.868 -57.394 1.00 46.65 353 ALA A O 1
ATOM 2879 N N . PHE A 1 354 ? 109.966 -8.829 -55.665 1.00 38.15 354 PHE A N 1
ATOM 2880 C CA . PHE A 1 354 ? 108.746 -8.127 -55.277 1.00 34.17 354 PHE A CA 1
ATOM 2881 C C . PHE A 1 354 ? 108.391 -7.040 -56.266 1.00 38.26 354 PHE A C 1
ATOM 2882 O O . PHE A 1 354 ? 107.220 -6.882 -56.622 1.00 40.42 354 PHE A O 1
ATOM 2890 N N . TYR A 1 355 ? 109.378 -6.262 -56.706 1.00 43.23 355 TYR A N 1
ATOM 2891 C CA . TYR A 1 355 ? 109.079 -5.271 -57.729 1.00 42.05 355 TYR A CA 1
ATOM 2892 C C . TYR A 1 355 ? 108.479 -5.930 -58.966 1.00 43.50 355 TYR A C 1
ATOM 2893 O O . TYR A 1 355 ? 107.512 -5.414 -59.547 1.00 47.88 355 TYR A O 1
ATOM 2902 N N . ALA A 1 356 ? 108.980 -7.117 -59.333 1.00 43.80 356 ALA A N 1
ATOM 2903 C CA . ALA A 1 356 ? 108.442 -7.815 -60.502 1.00 41.26 356 ALA A CA 1
ATOM 2904 C C . ALA A 1 356 ? 106.998 -8.235 -60.293 1.00 43.52 356 ALA A C 1
ATOM 2905 O O . ALA A 1 356 ? 106.182 -8.104 -61.206 1.00 47.93 356 ALA A O 1
ATOM 2907 N N . LYS A 1 357 ? 106.657 -8.775 -59.118 1.00 46.52 357 LYS A N 1
ATOM 2908 C CA . LYS A 1 357 ? 105.254 -9.104 -58.888 1.00 47.53 357 LYS A CA 1
ATOM 2909 C C . LYS A 1 357 ? 104.383 -7.874 -59.108 1.00 49.36 357 LYS A C 1
ATOM 2910 O O . LYS A 1 357 ? 103.307 -7.964 -59.702 1.00 51.46 357 LYS A O 1
ATOM 2916 N N . GLU A 1 358 ? 104.882 -6.701 -58.730 1.00 47.27 358 GLU A N 1
ATOM 2917 C CA . GLU A 1 358 ? 104.094 -5.490 -58.889 1.00 41.89 358 GLU A CA 1
ATOM 2918 C C . GLU A 1 358 ? 103.892 -5.134 -60.348 1.00 43.55 358 GLU A C 1
ATOM 2919 O O . GLU A 1 358 ? 102.947 -4.419 -60.674 1.00 42.92 358 GLU A O 1
ATOM 2925 N N . GLN A 1 359 ? 104.795 -5.534 -61.228 1.00 36.64 359 GLN A N 1
ATOM 2926 C CA . GLN A 1 359 ? 104.640 -5.187 -62.638 1.00 31.80 359 GLN A CA 1
ATOM 2927 C C . GLN A 1 359 ? 103.676 -6.098 -63.379 1.00 31.57 359 GLN A C 1
ATOM 2928 O O . GLN A 1 359 ? 103.247 -5.737 -64.481 1.00 36.24 359 GLN A O 1
ATOM 2934 N N . ILE A 1 360 ? 103.349 -7.280 -62.835 1.00 36.46 360 ILE A N 1
ATOM 2935 C CA . ILE A 1 360 ? 102.729 -8.318 -63.669 1.00 38.58 360 ILE A CA 1
ATOM 2936 C C . ILE A 1 360 ? 101.477 -7.816 -64.364 1.00 37.98 360 ILE A C 1
ATOM 2937 O O . ILE A 1 360 ? 101.196 -8.199 -65.509 1.00 43.89 360 ILE A O 1
ATOM 2942 N N . GLN A 1 361 ? 100.669 -7.018 -63.671 1.00 52.99 361 GLN A N 1
ATOM 2943 C CA . GLN A 1 361 ? 99.409 -6.502 -64.199 1.00 52.74 361 GLN A CA 1
ATOM 2944 C C . GLN A 1 361 ? 99.495 -5.059 -64.651 1.00 53.73 361 GLN A C 1
ATOM 2945 O O . GLN A 1 361 ? 98.463 -4.446 -64.902 1.00 58.66 361 GLN A O 1
ATOM 2951 N N . ARG A 1 362 ? 100.691 -4.491 -64.723 1.00 56.43 362 ARG A N 1
ATOM 2952 C CA . ARG A 1 362 ? 100.819 -3.125 -65.190 1.00 51.04 362 ARG A CA 1
ATOM 2953 C C . ARG A 1 362 ? 100.573 -2.996 -66.689 1.00 63.14 362 ARG A C 1
ATOM 2954 O O . ARG A 1 362 ? 100.360 -1.874 -67.148 1.00 71.06 362 ARG A O 1
ATOM 2962 N N . ILE A 1 363 ? 100.610 -4.105 -67.444 1.00 88.96 363 ILE A N 1
ATOM 2963 C CA . ILE A 1 363 ? 100.038 -4.309 -68.787 1.00 90.63 363 ILE A CA 1
ATOM 2964 C C . ILE A 1 363 ? 100.979 -4.152 -69.970 1.00 105.53 363 ILE A C 1
ATOM 2965 O O . ILE A 1 363 ? 100.778 -4.838 -70.973 1.00 114.03 363 ILE A O 1
ATOM 2970 N N . THR A 1 364 ? 101.960 -3.257 -69.905 1.00 123.40 364 THR A N 1
ATOM 2971 C CA . THR A 1 364 ? 102.936 -3.036 -70.980 1.00 119.82 364 THR A CA 1
ATOM 2972 C C . THR A 1 364 ? 102.323 -2.370 -72.224 1.00 119.44 364 THR A C 1
ATOM 2973 O O . THR A 1 364 ? 102.924 -1.442 -72.792 1.00 118.44 364 THR A O 1
ATOM 2977 N N . GLU A 1 365 ? 101.132 -2.813 -72.644 1.00 93.01 365 GLU A N 1
ATOM 2978 C CA . GLU A 1 365 ? 100.438 -2.275 -73.809 1.00 93.82 365 GLU A CA 1
ATOM 2979 C C . GLU A 1 365 ? 99.564 -1.063 -73.483 1.00 94.37 365 GLU A C 1
ATOM 2980 O O . GLU A 1 365 ? 99.405 -0.644 -72.329 1.00 89.62 365 GLU A O 1
ATOM 2986 N N . ALA A 1 366 ? 99.027 -0.469 -74.552 1.00 123.18 366 ALA A N 1
ATOM 2987 C CA . ALA A 1 366 ? 98.304 0.790 -74.421 1.00 115.96 366 ALA A CA 1
ATOM 2988 C C . ALA A 1 366 ? 97.075 0.627 -73.537 1.00 115.37 366 ALA A C 1
ATOM 2989 O O . ALA A 1 366 ? 96.889 1.379 -72.571 1.00 116.95 366 ALA A O 1
ATOM 2991 N N . LEU A 1 367 ? 96.224 -0.350 -73.858 1.00 77.80 367 LEU A N 1
ATOM 2992 C CA . LEU A 1 367 ? 95.040 -0.655 -73.045 1.00 74.90 367 LEU A CA 1
ATOM 2993 C C . LEU A 1 367 ? 94.032 0.503 -73.054 1.00 76.87 367 LEU A C 1
ATOM 2994 O O . LEU A 1 367 ? 93.592 0.976 -74.104 1.00 74.00 367 LEU A O 1
ATOM 2999 N N . GLN B 2 40 ? 108.626 -19.703 -64.451 1.00 48.93 1 GLN B N 1
ATOM 3000 C CA . GLN B 2 40 ? 108.483 -20.244 -65.790 1.00 50.90 1 GLN B CA 1
ATOM 3001 C C . GLN B 2 40 ? 107.028 -20.562 -66.092 1.00 51.98 1 GLN B C 1
ATOM 3002 O O . GLN B 2 40 ? 106.429 -21.424 -65.431 1.00 53.85 1 GLN B O 1
ATOM 3008 N N . LYS B 2 41 ? 106.455 -19.889 -67.084 1.00 47.35 2 LYS B N 1
ATOM 3009 C CA . LYS B 2 41 ? 105.084 -20.201 -67.473 1.00 54.02 2 LYS B CA 1
ATOM 3010 C C . LYS B 2 41 ? 105.042 -21.520 -68.242 1.00 48.94 2 LYS B C 1
ATOM 3011 O O . LYS B 2 41 ? 106.037 -21.961 -68.826 1.00 50.05 2 LYS B O 1
ATOM 3017 N N . GLY B 2 42 ? 103.888 -22.176 -68.196 1.00 41.11 3 GLY B N 1
ATOM 3018 C CA . GLY B 2 42 ? 103.755 -23.473 -68.823 1.00 34.02 3 GLY B CA 1
ATOM 3019 C C . GLY B 2 42 ? 103.742 -23.364 -70.324 1.00 37.40 3 GLY B C 1
ATOM 3020 O O . GLY B 2 42 ? 103.671 -22.277 -70.904 1.00 45.74 3 GLY B O 1
ATOM 3021 N N . MET B 2 43 ? 103.828 -24.514 -70.980 1.00 33.33 4 MET B N 1
ATOM 3022 C CA . MET B 2 43 ? 103.753 -24.515 -72.432 1.00 41.48 4 MET B CA 1
ATOM 3023 C C . MET B 2 43 ? 102.383 -25.029 -72.851 1.00 43.30 4 MET B C 1
ATOM 3024 O O . MET B 2 43 ? 101.740 -25.787 -72.120 1.00 40.83 4 MET B O 1
ATOM 3029 N N . TYR B 2 44 ? 101.896 -24.531 -73.981 1.00 52.18 5 TYR B N 1
ATOM 3030 C CA . TYR B 2 44 ? 100.637 -25.020 -74.506 1.00 50.34 5 TYR B CA 1
ATOM 3031 C C . TYR B 2 44 ? 100.700 -25.042 -76.027 1.00 47.12 5 TYR B C 1
ATOM 3032 O O . TYR B 2 44 ? 101.723 -24.672 -76.632 1.00 46.80 5 TYR B O 1
ATOM 3042 N N . LYS C 1 6 ? 68.249 2.190 -41.363 1.00 95.12 6 LYS C N 1
ATOM 3043 C CA . LYS C 1 6 ? 68.314 0.897 -40.679 1.00 105.58 6 LYS C CA 1
ATOM 3044 C C . LYS C 1 6 ? 67.491 -0.146 -41.469 1.00 109.53 6 LYS C C 1
ATOM 3045 O O . LYS C 1 6 ? 66.764 -0.949 -40.882 1.00 112.11 6 LYS C O 1
ATOM 3051 N N . LYS C 1 7 ? 67.622 -0.139 -42.803 1.00 86.18 7 LYS C N 1
ATOM 3052 C CA . LYS C 1 7 ? 66.887 -1.097 -43.623 1.00 78.43 7 LYS C CA 1
ATOM 3053 C C . LYS C 1 7 ? 67.670 -2.411 -43.789 1.00 80.20 7 LYS C C 1
ATOM 3054 O O . LYS C 1 7 ? 68.908 -2.443 -43.739 1.00 79.64 7 LYS C O 1
ATOM 3060 N N . VAL C 1 8 ? 66.922 -3.503 -43.981 1.00 74.78 8 VAL C N 1
ATOM 3061 C CA . VAL C 1 8 ? 67.460 -4.861 -44.121 1.00 68.05 8 VAL C CA 1
ATOM 3062 C C . VAL C 1 8 ? 68.002 -5.062 -45.534 1.00 69.46 8 VAL C C 1
ATOM 3063 O O . VAL C 1 8 ? 67.283 -4.784 -46.513 1.00 65.70 8 VAL C O 1
ATOM 3067 N N . PRO C 1 9 ? 69.236 -5.561 -45.690 1.00 60.41 9 PRO C N 1
ATOM 3068 C CA . PRO C 1 9 ? 69.884 -5.522 -47.008 1.00 61.63 9 PRO C CA 1
ATOM 3069 C C . PRO C 1 9 ? 69.044 -6.258 -48.041 1.00 62.55 9 PRO C C 1
ATOM 3070 O O . PRO C 1 9 ? 68.453 -7.303 -47.755 1.00 66.11 9 PRO C O 1
ATOM 3074 N N . SER C 1 10 ? 68.948 -5.674 -49.243 1.00 69.61 10 SER C N 1
ATOM 3075 C CA . SER C 1 10 ? 68.128 -6.292 -50.279 1.00 66.35 10 SER C CA 1
ATOM 3076 C C . SER C 1 10 ? 68.681 -7.608 -50.836 1.00 68.26 10 SER C C 1
ATOM 3077 O O . SER C 1 10 ? 67.886 -8.500 -51.160 1.00 67.87 10 SER C O 1
ATOM 3080 N N . PRO C 1 11 ? 70.004 -7.809 -50.961 1.00 63.08 11 PRO C N 1
ATOM 3081 C CA . PRO C 1 11 ? 70.466 -9.155 -51.354 1.00 58.32 11 PRO C CA 1
ATOM 3082 C C . PRO C 1 11 ? 69.970 -10.260 -50.441 1.00 58.57 11 PRO C C 1
ATOM 3083 O O . PRO C 1 11 ? 69.613 -11.334 -50.930 1.00 67.94 11 PRO C O 1
ATOM 3087 N N . TYR C 1 12 ? 69.857 -10.008 -49.137 1.00 59.40 12 TYR C N 1
ATOM 3088 C CA . TYR C 1 12 ? 69.395 -11.050 -48.226 1.00 56.58 12 TYR C CA 1
ATOM 3089 C C . TYR C 1 12 ? 67.953 -11.448 -48.531 1.00 59.94 12 TYR C C 1
ATOM 3090 O O . TYR C 1 12 ? 67.602 -12.636 -48.509 1.00 60.97 12 TYR C O 1
ATOM 3099 N N . VAL C 1 13 ? 67.116 -10.476 -48.886 1.00 48.99 13 VAL C N 1
ATOM 3100 C CA . VAL C 1 13 ? 65.735 -10.801 -49.216 1.00 46.29 13 VAL C CA 1
ATOM 3101 C C . VAL C 1 13 ? 65.673 -11.615 -50.502 1.00 48.01 13 VAL C C 1
ATOM 3102 O O . VAL C 1 13 ? 64.871 -12.553 -50.627 1.00 46.61 13 VAL C O 1
ATOM 3106 N N . GLY C 1 14 ? 66.518 -11.268 -51.482 1.00 61.51 14 GLY C N 1
ATOM 3107 C CA . GLY C 1 14 ? 66.609 -12.063 -52.695 1.00 50.93 14 GLY C CA 1
ATOM 3108 C C . GLY C 1 14 ? 67.001 -13.500 -52.429 1.00 53.09 14 GLY C C 1
ATOM 3109 O O . GLY C 1 14 ? 66.550 -14.414 -53.128 1.00 56.42 14 GLY C O 1
ATOM 3110 N N . ASN C 1 15 ? 67.808 -13.734 -51.396 1.00 42.76 15 ASN C N 1
ATOM 3111 C CA . ASN C 1 15 ? 68.152 -15.111 -51.079 1.00 42.76 15 ASN C CA 1
ATOM 3112 C C . ASN C 1 15 ? 66.907 -15.906 -50.691 1.00 47.26 15 ASN C C 1
ATOM 3113 O O . ASN C 1 15 ? 66.712 -17.038 -51.155 1.00 44.69 15 ASN C O 1
ATOM 3118 N N . LEU C 1 16 ? 66.017 -15.297 -49.897 1.00 53.92 16 LEU C N 1
ATOM 3119 C CA . LEU C 1 16 ? 64.778 -15.958 -49.498 1.00 52.42 16 LEU C CA 1
ATOM 3120 C C . LEU C 1 16 ? 63.859 -16.174 -50.676 1.00 49.47 16 LEU C C 1
ATOM 3121 O O . LEU C 1 16 ? 63.167 -17.196 -50.747 1.00 49.58 16 LEU C O 1
ATOM 3126 N N . LEU C 1 17 ? 63.762 -15.182 -51.562 1.00 45.73 17 LEU C N 1
ATOM 3127 C CA . LEU C 1 17 ? 62.924 -15.354 -52.740 1.00 46.18 17 LEU C CA 1
ATOM 3128 C C . LEU C 1 17 ? 63.379 -16.565 -53.544 1.00 46.10 17 LEU C C 1
ATOM 3129 O O . LEU C 1 17 ? 62.554 -17.363 -54.007 1.00 44.68 17 LEU C O 1
ATOM 3134 N N . ASN C 1 18 ? 64.698 -16.764 -53.646 1.00 38.79 18 ASN C N 1
ATOM 3135 C CA . ASN C 1 18 ? 65.222 -17.926 -54.361 1.00 40.09 18 ASN C CA 1
ATOM 3136 C C . ASN C 1 18 ? 64.955 -19.211 -53.601 1.00 44.68 18 ASN C C 1
ATOM 3137 O O . ASN C 1 18 ? 64.620 -20.236 -54.208 1.00 50.45 18 ASN C O 1
ATOM 3142 N N . LYS C 1 19 ? 65.057 -19.177 -52.273 1.00 45.27 19 LYS C N 1
ATOM 3143 C CA . LYS C 1 19 ? 64.679 -20.364 -51.525 1.00 47.09 19 LYS C CA 1
ATOM 3144 C C . LYS C 1 19 ? 63.192 -20.642 -51.667 1.00 50.36 19 LYS C C 1
ATOM 3145 O O . LYS C 1 19 ? 62.797 -21.798 -51.852 1.00 54.55 19 LYS C O 1
ATOM 3151 N N . TRP C 1 20 ? 62.358 -19.599 -51.673 1.00 48.00 20 TRP C N 1
ATOM 3152 C CA . TRP C 1 20 ? 60.941 -19.821 -51.934 1.00 46.47 20 TRP C CA 1
ATOM 3153 C C . TRP C 1 20 ? 60.751 -20.428 -53.308 1.00 49.78 20 TRP C C 1
ATOM 3154 O O . TRP C 1 20 ? 60.018 -21.406 -53.468 1.00 59.12 20 TRP C O 1
ATOM 3165 N N . HIS C 1 21 ? 61.435 -19.880 -54.314 1.00 53.33 21 HIS C N 1
ATOM 3166 C CA . HIS C 1 21 ? 61.334 -20.442 -55.655 1.00 49.45 21 HIS C CA 1
ATOM 3167 C C . HIS C 1 21 ? 61.735 -21.909 -55.676 1.00 56.08 21 HIS C C 1
ATOM 3168 O O . HIS C 1 21 ? 61.100 -22.718 -56.359 1.00 62.44 21 HIS C O 1
ATOM 3175 N N . ASP C 1 22 ? 62.765 -22.283 -54.921 1.00 58.24 22 ASP C N 1
ATOM 3176 C CA . ASP C 1 22 ? 63.185 -23.678 -54.956 1.00 60.74 22 ASP C CA 1
ATOM 3177 C C . ASP C 1 22 ? 62.120 -24.590 -54.358 1.00 65.37 22 ASP C C 1
ATOM 3178 O O . ASP C 1 22 ? 61.873 -25.681 -54.885 1.00 71.08 22 ASP C O 1
ATOM 3183 N N . TYR C 1 23 ? 61.483 -24.166 -53.257 1.00 52.51 23 TYR C N 1
ATOM 3184 C CA . TYR C 1 23 ? 60.447 -24.985 -52.630 1.00 53.07 23 TYR C CA 1
ATOM 3185 C C . TYR C 1 23 ? 59.243 -25.166 -53.533 1.00 54.45 23 TYR C C 1
ATOM 3186 O O . TYR C 1 23 ? 58.521 -26.155 -53.403 1.00 58.55 23 TYR C O 1
ATOM 3195 N N . ILE C 1 24 ? 58.978 -24.205 -54.417 1.00 47.59 24 ILE C N 1
ATOM 3196 C CA . ILE C 1 24 ? 57.836 -24.333 -55.315 1.00 44.37 24 ILE C CA 1
ATOM 3197 C C . ILE C 1 24 ? 58.080 -25.426 -56.345 1.00 52.98 24 ILE C C 1
ATOM 3198 O O . ILE C 1 24 ? 57.168 -26.187 -56.689 1.00 60.89 24 ILE C O 1
ATOM 3203 N N . MET C 1 25 ? 59.304 -25.547 -56.847 1.00 76.53 25 MET C N 1
ATOM 3204 C CA . MET C 1 25 ? 59.552 -26.602 -57.825 1.00 75.22 25 MET C CA 1
ATOM 3205 C C . MET C 1 25 ? 59.516 -27.979 -57.175 1.00 76.37 25 MET C C 1
ATOM 3206 O O . MET C 1 25 ? 59.135 -28.961 -57.821 1.00 84.60 25 MET C O 1
ATOM 3211 N N . GLN C 1 26 ? 59.909 -28.069 -55.908 1.00 67.40 26 GLN C N 1
ATOM 3212 C CA . GLN C 1 26 ? 59.756 -29.281 -55.114 1.00 69.86 26 GLN C CA 1
ATOM 3213 C C . GLN C 1 26 ? 58.334 -29.487 -54.602 1.00 71.53 26 GLN C C 1
ATOM 3214 O O . GLN C 1 26 ? 58.077 -30.470 -53.898 1.00 67.69 26 GLN C O 1
ATOM 3220 N N . GLU C 1 27 ? 57.412 -28.590 -54.943 1.00 80.06 27 GLU C N 1
ATOM 3221 C CA . GLU C 1 27 ? 55.995 -28.744 -54.632 1.00 81.08 27 GLU C CA 1
ATOM 3222 C C . GLU C 1 27 ? 55.734 -28.925 -53.135 1.00 78.12 27 GLU C C 1
ATOM 3223 O O . GLU C 1 27 ? 54.759 -29.553 -52.735 1.00 78.74 27 GLU C O 1
ATOM 3229 N N . LYS C 1 28 ? 56.577 -28.333 -52.296 1.00 64.86 28 LYS C N 1
ATOM 3230 C CA . LYS C 1 28 ? 56.496 -28.476 -50.841 1.00 66.03 28 LYS C CA 1
ATOM 3231 C C . LYS C 1 28 ? 55.663 -27.344 -50.256 1.00 63.95 28 LYS C C 1
ATOM 3232 O O . LYS C 1 28 ? 56.128 -26.207 -50.153 1.00 61.19 28 LYS C O 1
ATOM 3238 N N . VAL C 1 29 ? 54.426 -27.660 -49.869 1.00 73.50 29 VAL C N 1
ATOM 3239 C CA . VAL C 1 29 ? 53.499 -26.621 -49.425 1.00 73.09 29 VAL C CA 1
ATOM 3240 C C . VAL C 1 29 ? 54.026 -25.913 -48.167 1.00 72.51 29 VAL C C 1
ATOM 3241 O O . VAL C 1 29 ? 53.977 -24.684 -48.080 1.00 71.46 29 VAL C O 1
ATOM 3245 N N . HIS C 1 30 ? 54.529 -26.655 -47.167 1.00 94.86 30 HIS C N 1
ATOM 3246 C CA . HIS C 1 30 ? 54.935 -25.981 -45.925 1.00 93.19 30 HIS C CA 1
ATOM 3247 C C . HIS C 1 30 ? 56.043 -24.967 -46.106 1.00 85.63 30 HIS C C 1
ATOM 3248 O O . HIS C 1 30 ? 55.938 -23.815 -45.658 1.00 82.45 30 HIS C O 1
ATOM 3255 N N . GLU C 1 31 ? 57.151 -25.423 -46.677 1.00 76.51 31 GLU C N 1
ATOM 3256 C CA . GLU C 1 31 ? 58.351 -24.601 -46.765 1.00 73.40 31 GLU C CA 1
ATOM 3257 C C . GLU C 1 31 ? 58.116 -23.364 -47.631 1.00 74.02 31 GLU C C 1
ATOM 3258 O O . GLU C 1 31 ? 58.685 -22.291 -47.373 1.00 70.84 31 GLU C O 1
ATOM 3264 N N . SER C 1 32 ? 57.304 -23.503 -48.680 1.00 61.90 32 SER C N 1
ATOM 3265 C CA . SER C 1 32 ? 56.937 -22.345 -49.478 1.00 59.41 32 SER C CA 1
ATOM 3266 C C . SER C 1 32 ? 56.153 -21.342 -48.649 1.00 62.01 32 SER C C 1
ATOM 3267 O O . SER C 1 32 ? 56.541 -20.176 -48.540 1.00 64.19 32 SER C O 1
ATOM 3270 N N . ILE C 1 33 ? 55.091 -21.798 -47.987 1.00 60.63 33 ILE C N 1
ATOM 3271 C CA . ILE C 1 33 ? 54.254 -20.876 -47.230 1.00 55.87 33 ILE C CA 1
ATOM 3272 C C . ILE C 1 33 ? 55.075 -20.211 -46.135 1.00 52.58 33 ILE C C 1
ATOM 3273 O O . ILE C 1 33 ? 54.932 -19.009 -45.866 1.00 54.37 33 ILE C O 1
ATOM 3278 N N . GLU C 1 34 ? 56.003 -20.950 -45.537 1.00 55.92 34 GLU C N 1
ATOM 3279 C CA . GLU C 1 34 ? 56.829 -20.321 -44.522 1.00 59.20 34 GLU C CA 1
ATOM 3280 C C . GLU C 1 34 ? 57.715 -19.249 -45.138 1.00 63.01 34 GLU C C 1
ATOM 3281 O O . GLU C 1 34 ? 57.782 -18.130 -44.623 1.00 65.04 34 GLU C O 1
ATOM 3287 N N . LYS C 1 35 ? 58.329 -19.534 -46.291 1.00 60.79 35 LYS C N 1
ATOM 3288 C CA . LYS C 1 35 ? 59.112 -18.496 -46.951 1.00 57.01 35 LYS C CA 1
ATOM 3289 C C . LYS C 1 35 ? 58.215 -17.368 -47.439 1.00 55.56 35 LYS C C 1
ATOM 3290 O O . LYS C 1 35 ? 58.597 -16.198 -47.377 1.00 58.39 35 LYS C O 1
ATOM 3296 N N . ARG C 1 36 ? 57.001 -17.688 -47.889 1.00 58.68 36 ARG C N 1
ATOM 3297 C CA . ARG C 1 36 ? 56.119 -16.629 -48.366 1.00 60.34 36 ARG C CA 1
ATOM 3298 C C . ARG C 1 36 ? 55.803 -15.650 -47.244 1.00 61.38 36 ARG C C 1
ATOM 3299 O O . ARG C 1 36 ? 56.006 -14.438 -47.388 1.00 64.23 36 ARG C O 1
ATOM 3307 N N . THR C 1 37 ? 55.392 -16.168 -46.083 1.00 54.61 37 THR C N 1
ATOM 3308 C CA . THR C 1 37 ? 55.131 -15.294 -44.946 1.00 52.08 37 THR C CA 1
ATOM 3309 C C . THR C 1 37 ? 56.374 -14.528 -44.564 1.00 57.56 37 THR C C 1
ATOM 3310 O O . THR C 1 37 ? 56.339 -13.315 -44.332 1.00 60.63 37 THR C O 1
ATOM 3314 N N . GLU C 1 38 ? 57.484 -15.242 -44.492 1.00 65.11 38 GLU C N 1
ATOM 3315 C CA . GLU C 1 38 ? 58.766 -14.669 -44.124 1.00 65.20 38 GLU C CA 1
ATOM 3316 C C . GLU C 1 38 ? 59.198 -13.512 -45.041 1.00 65.78 38 GLU C C 1
ATOM 3317 O O . GLU C 1 38 ? 59.853 -12.575 -44.574 1.00 65.87 38 GLU C O 1
ATOM 3323 N N . ILE C 1 39 ? 58.837 -13.542 -46.337 1.00 57.07 39 ILE C N 1
ATOM 3324 C CA . ILE C 1 39 ? 59.245 -12.466 -47.255 1.00 53.70 39 ILE C CA 1
ATOM 3325 C C . ILE C 1 39 ? 58.290 -11.264 -47.212 1.00 57.58 39 ILE C C 1
ATOM 3326 O O . ILE C 1 39 ? 58.740 -10.106 -47.203 1.00 53.57 39 ILE C O 1
ATOM 3331 N N . LYS C 1 40 ? 56.967 -11.483 -47.137 1.00 64.26 40 LYS C N 1
ATOM 3332 C CA . LYS C 1 40 ? 56.089 -10.310 -47.185 1.00 62.82 40 LYS C CA 1
ATOM 3333 C C . LYS C 1 40 ? 56.238 -9.455 -45.950 1.00 67.17 40 LYS C C 1
ATOM 3334 O O . LYS C 1 40 ? 55.935 -8.254 -45.988 1.00 69.88 40 LYS C O 1
ATOM 3340 N N . GLN C 1 41 ? 56.770 -10.035 -44.883 1.00 57.04 41 GLN C N 1
ATOM 3341 C CA . GLN C 1 41 ? 57.049 -9.258 -43.697 1.00 59.95 41 GLN C CA 1
ATOM 3342 C C . GLN C 1 41 ? 58.116 -8.210 -43.994 1.00 63.58 41 GLN C C 1
ATOM 3343 O O . GLN C 1 41 ? 57.956 -7.028 -43.658 1.00 66.80 41 GLN C O 1
ATOM 3349 N N . LEU C 1 42 ? 59.182 -8.618 -44.689 1.00 67.84 42 LEU C N 1
ATOM 3350 C CA . LEU C 1 42 ? 60.369 -7.799 -44.926 1.00 65.96 42 LEU C CA 1
ATOM 3351 C C . LEU C 1 42 ? 60.349 -6.969 -46.206 1.00 63.31 42 LEU C C 1
ATOM 3352 O O . LEU C 1 42 ? 61.317 -6.247 -46.456 1.00 62.86 42 LEU C O 1
ATOM 3357 N N . LEU C 1 43 ? 59.306 -7.027 -47.031 1.00 69.05 43 LEU C N 1
ATOM 3358 C CA . LEU C 1 43 ? 59.531 -6.546 -48.391 1.00 71.85 43 LEU C CA 1
ATOM 3359 C C . LEU C 1 43 ? 59.489 -5.019 -48.517 1.00 82.53 43 LEU C C 1
ATOM 3360 O O . LEU C 1 43 ? 60.182 -4.467 -49.381 1.00 82.27 43 LEU C O 1
ATOM 3365 N N . SER C 1 44 ? 58.732 -4.308 -47.675 1.00 104.87 44 SER C N 1
ATOM 3366 C CA . SER C 1 44 ? 58.857 -2.848 -47.648 1.00 104.79 44 SER C CA 1
ATOM 3367 C C . SER C 1 44 ? 60.089 -2.403 -46.863 1.00 103.44 44 SER C C 1
ATOM 3368 O O . SER C 1 44 ? 60.832 -1.516 -47.304 1.00 102.60 44 SER C O 1
ATOM 3371 N N . GLN C 1 45 ? 60.329 -3.027 -45.701 1.00 98.41 45 GLN C N 1
ATOM 3372 C CA . GLN C 1 45 ? 61.520 -2.743 -44.903 1.00 97.18 45 GLN C CA 1
ATOM 3373 C C . GLN C 1 45 ? 62.788 -2.970 -45.695 1.00 98.90 45 GLN C C 1
ATOM 3374 O O . GLN C 1 45 ? 63.851 -2.478 -45.314 1.00 98.51 45 GLN C O 1
ATOM 3380 N N . ALA C 1 46 ? 62.723 -3.723 -46.774 1.00 126.83 46 ALA C N 1
ATOM 3381 C CA . ALA C 1 46 ? 63.902 -3.830 -47.613 1.00 122.55 46 ALA C CA 1
ATOM 3382 C C . ALA C 1 46 ? 64.084 -2.549 -48.433 1.00 127.10 46 ALA C C 1
ATOM 3383 O O . ALA C 1 46 ? 63.115 -2.059 -49.022 1.00 128.93 46 ALA C O 1
ATOM 3385 N N . GLU C 1 47 ? 65.241 -1.880 -48.249 1.00 108.28 47 GLU C N 1
ATOM 3386 C CA . GLU C 1 47 ? 66.008 -1.247 -49.363 1.00 109.06 47 GLU C CA 1
ATOM 3387 C C . GLU C 1 47 ? 65.268 -1.262 -50.719 1.00 110.27 47 GLU C C 1
ATOM 3388 O O . GLU C 1 47 ? 65.578 -2.098 -51.581 1.00 111.04 47 GLU C O 1
ATOM 3394 N N . ASP C 1 48 ? 64.429 -0.240 -51.002 1.00 118.70 48 ASP C N 1
ATOM 3395 C CA . ASP C 1 48 ? 63.467 -0.367 -52.118 1.00 116.80 48 ASP C CA 1
ATOM 3396 C C . ASP C 1 48 ? 64.160 -0.788 -53.423 1.00 108.69 48 ASP C C 1
ATOM 3397 O O . ASP C 1 48 ? 65.149 -0.179 -53.850 1.00 103.25 48 ASP C O 1
ATOM 3402 N N . ASN C 1 49 ? 63.585 -1.804 -54.077 1.00 90.88 49 ASN C N 1
ATOM 3403 C CA . ASN C 1 49 ? 64.108 -2.394 -55.306 1.00 78.38 49 ASN C CA 1
ATOM 3404 C C . ASN C 1 49 ? 62.943 -2.789 -56.208 1.00 74.93 49 ASN C C 1
ATOM 3405 O O . ASN C 1 49 ? 62.048 -3.520 -55.771 1.00 73.99 49 ASN C O 1
ATOM 3410 N N . LYS C 1 50 ? 62.935 -2.307 -57.457 1.00 65.75 50 LYS C N 1
ATOM 3411 C CA . LYS C 1 50 ? 61.835 -2.668 -58.345 1.00 58.77 50 LYS C CA 1
ATOM 3412 C C . LYS C 1 50 ? 61.917 -4.141 -58.656 1.00 57.46 50 LYS C C 1
ATOM 3413 O O . LYS C 1 50 ? 60.899 -4.844 -58.736 1.00 57.84 50 LYS C O 1
ATOM 3419 N N . ASP C 1 51 ? 63.140 -4.628 -58.772 1.00 46.93 51 ASP C N 1
ATOM 3420 C CA . ASP C 1 51 ? 63.351 -6.003 -59.148 1.00 43.29 51 ASP C CA 1
ATOM 3421 C C . ASP C 1 51 ? 62.864 -6.946 -58.063 1.00 47.71 51 ASP C C 1
ATOM 3422 O O . ASP C 1 51 ? 62.303 -8.006 -58.367 1.00 50.87 51 ASP C O 1
ATOM 3427 N N . LEU C 1 52 ? 63.009 -6.574 -56.786 1.00 46.85 52 LEU C N 1
ATOM 3428 C CA . LEU C 1 52 ? 62.557 -7.508 -55.753 1.00 45.24 52 LEU C CA 1
ATOM 3429 C C . LEU C 1 52 ? 61.058 -7.699 -55.785 1.00 49.18 52 LEU C C 1
ATOM 3430 O O . LEU C 1 52 ? 60.572 -8.832 -55.683 1.00 51.37 52 LEU C O 1
ATOM 3435 N N . VAL C 1 53 ? 60.309 -6.615 -55.960 1.00 48.50 53 VAL C N 1
ATOM 3436 C CA . VAL C 1 53 ? 58.858 -6.726 -55.996 1.00 39.36 53 VAL C CA 1
ATOM 3437 C C . VAL C 1 53 ? 58.437 -7.583 -57.176 1.00 45.81 53 VAL C C 1
ATOM 3438 O O . VAL C 1 53 ? 57.594 -8.485 -57.047 1.00 53.79 53 VAL C O 1
ATOM 3442 N N . ASP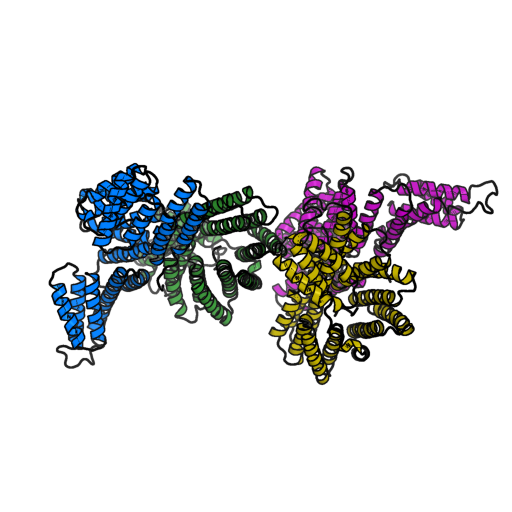 C 1 54 ? 58.995 -7.284 -58.359 1.00 50.49 54 ASP C N 1
ATOM 3443 C CA . ASP C 1 54 ? 58.630 -8.015 -59.572 1.00 48.91 54 ASP C CA 1
ATOM 3444 C C . ASP C 1 54 ? 58.870 -9.513 -59.408 1.00 49.86 54 ASP C C 1
ATOM 3445 O O . ASP C 1 54 ? 58.025 -10.337 -59.793 1.00 47.05 54 ASP C O 1
ATOM 3450 N N . TYR C 1 55 ? 60.010 -9.881 -58.819 1.00 47.71 55 TYR C N 1
ATOM 3451 C CA . TYR C 1 55 ? 60.285 -11.290 -58.547 1.00 46.10 55 TYR C CA 1
ATOM 3452 C C . TYR C 1 55 ? 59.258 -11.881 -57.593 1.00 48.82 55 TYR C C 1
ATOM 3453 O O . TYR C 1 55 ? 58.717 -12.966 -57.854 1.00 52.92 55 TYR C O 1
ATOM 3462 N N . PHE C 1 56 ? 58.916 -11.146 -56.525 1.00 48.18 56 PHE C N 1
ATOM 3463 C CA . PHE C 1 56 ? 57.936 -11.642 -55.560 1.00 50.36 56 PHE C CA 1
ATOM 3464 C C . PHE C 1 56 ? 56.604 -11.934 -56.219 1.00 51.35 56 PHE C C 1
ATOM 3465 O O . PHE C 1 56 ? 56.029 -13.014 -56.027 1.00 56.36 56 PHE C O 1
ATOM 3473 N N . ILE C 1 57 ? 56.090 -10.988 -57.007 1.00 45.15 57 ILE C N 1
ATOM 3474 C CA . ILE C 1 57 ? 54.796 -11.244 -57.624 1.00 40.68 57 ILE C CA 1
ATOM 3475 C C . ILE C 1 57 ? 54.893 -12.465 -58.515 1.00 43.22 57 ILE C C 1
ATOM 3476 O O . ILE C 1 57 ? 53.973 -13.288 -58.560 1.00 50.70 57 ILE C O 1
ATOM 3481 N N . LEU C 1 58 ? 56.007 -12.611 -59.237 1.00 44.34 58 LEU C N 1
ATOM 3482 C CA . LEU C 1 58 ? 56.104 -13.758 -60.129 1.00 44.30 58 LEU C CA 1
ATOM 3483 C C . LEU C 1 58 ? 56.101 -15.057 -59.338 1.00 45.46 58 LEU C C 1
ATOM 3484 O O . LEU C 1 58 ? 55.424 -16.021 -59.722 1.00 48.50 58 LEU C O 1
ATOM 3489 N N . LEU C 1 59 ? 56.793 -15.084 -58.194 1.00 41.14 59 LEU C N 1
ATOM 3490 C CA . LEU C 1 59 ? 56.774 -16.295 -57.377 1.00 48.97 59 LEU C CA 1
ATOM 3491 C C . LEU C 1 59 ? 55.420 -16.479 -56.704 1.00 53.11 59 LEU C C 1
ATOM 3492 O O . LEU C 1 59 ? 54.902 -17.601 -56.642 1.00 57.19 59 LEU C O 1
ATOM 3497 N N . ASP C 1 60 ? 54.783 -15.380 -56.297 1.00 64.54 60 ASP C N 1
ATOM 3498 C CA . ASP C 1 60 ? 53.462 -15.481 -55.693 1.00 67.52 60 ASP C CA 1
ATOM 3499 C C . ASP C 1 60 ? 52.457 -16.113 -56.645 1.00 68.62 60 ASP C C 1
ATOM 3500 O O . ASP C 1 60 ? 51.691 -16.999 -56.254 1.00 73.04 60 ASP C O 1
ATOM 3505 N N . HIS C 1 61 ? 52.457 -15.698 -57.911 1.00 53.84 61 HIS C N 1
ATOM 3506 C CA . HIS C 1 61 ? 51.534 -16.322 -58.849 1.00 55.13 61 HIS C CA 1
ATOM 3507 C C . HIS C 1 61 ? 51.879 -17.773 -59.103 1.00 54.66 61 HIS C C 1
ATOM 3508 O O . HIS C 1 61 ? 50.983 -18.609 -59.236 1.00 64.08 61 HIS C O 1
ATOM 3515 N N . ARG C 1 62 ? 53.162 -18.107 -59.181 1.00 59.71 62 ARG C N 1
ATOM 3516 C CA . ARG C 1 62 ? 53.447 -19.513 -59.430 1.00 67.16 62 ARG C CA 1
ATOM 3517 C C . ARG C 1 62 ? 53.231 -20.352 -58.176 1.00 73.12 62 ARG C C 1
ATOM 3518 O O . ARG C 1 62 ? 52.983 -21.562 -58.273 1.00 73.98 62 ARG C O 1
ATOM 3526 N N . HIS C 1 63 ? 53.195 -19.698 -57.020 1.00 79.97 63 HIS C N 1
ATOM 3527 C CA . HIS C 1 63 ? 52.768 -20.344 -55.788 1.00 74.99 63 HIS C CA 1
ATOM 3528 C C . HIS C 1 63 ? 51.293 -20.716 -55.849 1.00 83.43 63 HIS C C 1
ATOM 3529 O O . HIS C 1 63 ? 50.916 -21.846 -55.522 1.00 91.86 63 HIS C O 1
ATOM 3536 N N . SER C 1 64 ? 50.441 -19.781 -56.278 1.00 71.92 64 SER C N 1
ATOM 3537 C CA . SER C 1 64 ? 49.014 -20.073 -56.374 1.00 72.48 64 SER C CA 1
ATOM 3538 C C . SER C 1 64 ? 48.766 -21.266 -57.286 1.00 74.44 64 SER C C 1
ATOM 3539 O O . SER C 1 64 ? 47.994 -22.165 -56.940 1.00 80.30 64 SER C O 1
ATOM 3542 N N . LEU C 1 65 ? 49.432 -21.302 -58.448 1.00 83.60 65 LEU C N 1
ATOM 3543 C CA . LEU C 1 65 ? 49.268 -22.420 -59.380 1.00 85.99 65 LEU C CA 1
ATOM 3544 C C . LEU C 1 65 ? 49.559 -23.761 -58.722 1.00 87.76 65 LEU C C 1
ATOM 3545 O O . LEU C 1 65 ? 48.877 -24.753 -59.002 1.00 93.73 65 LEU C O 1
ATOM 3550 N N . CYS C 1 66 ? 50.569 -23.824 -57.857 1.00 92.97 66 CYS C N 1
ATOM 3551 C CA . CYS C 1 66 ? 50.959 -25.134 -57.346 1.00 99.34 66 CYS C CA 1
ATOM 3552 C C . CYS C 1 66 ? 50.114 -25.558 -56.148 1.00 100.54 66 CYS C C 1
ATOM 3553 O O . CYS C 1 66 ? 49.811 -26.746 -55.996 1.00 106.73 66 CYS C O 1
ATOM 3556 N N . PHE C 1 67 ? 49.717 -24.617 -55.289 1.00 80.63 67 PHE C N 1
ATOM 3557 C CA . PHE C 1 67 ? 49.085 -24.994 -54.033 1.00 84.32 67 PHE C CA 1
ATOM 3558 C C . PHE C 1 67 ? 47.717 -24.378 -53.799 1.00 93.38 67 PHE C C 1
ATOM 3559 O O . PHE C 1 67 ? 46.864 -25.046 -53.212 1.00 98.59 67 PHE C O 1
ATOM 3567 N N . ASP C 1 68 ? 47.453 -23.153 -54.268 1.00 130.37 68 ASP C N 1
ATOM 3568 C CA . ASP C 1 68 ? 46.159 -22.560 -53.955 1.00 135.80 68 ASP C CA 1
ATOM 3569 C C . ASP C 1 68 ? 45.105 -22.971 -54.960 1.00 139.45 68 ASP C C 1
ATOM 3570 O O . ASP C 1 68 ? 43.927 -22.660 -54.738 1.00 139.99 68 ASP C O 1
ATOM 3575 N N . GLN C 1 69 ? 45.486 -23.724 -56.003 1.00 123.79 69 GLN C N 1
ATOM 3576 C CA . GLN C 1 69 ? 44.556 -24.123 -57.042 1.00 129.29 69 GLN C CA 1
ATOM 3577 C C . GLN C 1 69 ? 43.779 -22.980 -57.627 1.00 137.61 69 GLN C C 1
ATOM 3578 O O . GLN C 1 69 ? 42.827 -23.247 -58.374 1.00 141.06 69 GLN C O 1
ATOM 3584 N N . GLU C 1 70 ? 44.180 -21.723 -57.384 1.00 188.78 70 GLU C N 1
ATOM 3585 C CA . GLU C 1 70 ? 43.509 -20.622 -58.053 1.00 191.93 70 GLU C CA 1
ATOM 3586 C C . GLU C 1 70 ? 42.044 -20.548 -57.598 1.00 201.25 70 GLU C C 1
ATOM 3587 O O . GLU C 1 70 ? 41.158 -20.078 -58.328 1.00 204.80 70 GLU C O 1
ATOM 3593 N N . ALA C 1 71 ? 41.844 -21.109 -56.392 1.00 136.40 71 ALA C N 1
ATOM 3594 C CA . ALA C 1 71 ? 40.648 -21.314 -55.571 1.00 133.96 71 ALA C CA 1
ATOM 3595 C C . ALA C 1 71 ? 39.949 -22.650 -55.841 1.00 139.13 71 ALA C C 1
ATOM 3596 O O . ALA C 1 71 ? 38.717 -22.737 -55.790 1.00 137.04 71 ALA C O 1
ATOM 3598 N N . SER C 1 72 ? 40.747 -23.696 -56.084 1.00 125.14 72 SER C N 1
ATOM 3599 C CA . SER C 1 72 ? 40.376 -25.090 -56.373 1.00 116.21 72 SER C CA 1
ATOM 3600 C C . SER C 1 72 ? 39.862 -25.341 -57.790 1.00 125.36 72 SER C C 1
ATOM 3601 O O . SER C 1 72 ? 39.301 -26.420 -58.052 1.00 118.99 72 SER C O 1
ATOM 3604 N N . MET C 1 73 ? 40.081 -24.417 -58.728 1.00 170.36 73 MET C N 1
ATOM 3605 C CA . MET C 1 73 ? 39.644 -24.604 -60.111 1.00 161.40 73 MET C CA 1
ATOM 3606 C C . MET C 1 73 ? 40.679 -23.961 -61.024 1.00 156.11 73 MET C C 1
ATOM 3607 O O . MET C 1 73 ? 40.863 -22.739 -60.989 1.00 156.71 73 MET C O 1
ATOM 3612 N N . GLY C 1 74 ? 41.322 -24.769 -61.867 1.00 138.03 74 GLY C N 1
ATOM 3613 C CA . GLY C 1 74 ? 42.481 -24.319 -62.618 1.00 132.18 74 GLY C CA 1
ATOM 3614 C C . GLY C 1 74 ? 42.850 -25.315 -63.695 1.00 130.46 74 GLY C C 1
ATOM 3615 O O . GLY C 1 74 ? 42.384 -26.457 -63.700 1.00 132.65 74 GLY C O 1
ATOM 3616 N N . ASP C 1 75 ? 43.648 -24.845 -64.652 1.00 130.98 75 ASP C N 1
ATOM 3617 C CA . ASP C 1 75 ? 44.173 -25.682 -65.722 1.00 127.65 75 ASP C CA 1
ATOM 3618 C C . ASP C 1 75 ? 45.644 -25.997 -65.453 1.00 127.39 75 ASP C C 1
ATOM 3619 O O . ASP C 1 75 ? 46.350 -25.251 -64.770 1.00 124.00 75 ASP C O 1
ATOM 3624 N N . VAL C 1 76 ? 46.092 -27.131 -66.001 1.00 138.23 76 VAL C N 1
ATOM 3625 C CA . VAL C 1 76 ? 47.483 -27.581 -65.869 1.00 136.87 76 VAL C CA 1
ATOM 3626 C C . VAL C 1 76 ? 48.443 -26.438 -66.235 1.00 133.97 76 VAL C C 1
ATOM 3627 O O . VAL C 1 76 ? 48.137 -25.546 -67.039 1.00 127.32 76 VAL C O 1
ATOM 3631 N N . VAL C 1 77 ? 49.640 -26.483 -65.645 1.00 143.13 77 VAL C N 1
ATOM 3632 C CA . VAL C 1 77 ? 50.481 -25.290 -65.565 1.00 140.28 77 VAL C CA 1
ATOM 3633 C C . VAL C 1 77 ? 51.047 -24.838 -66.908 1.00 132.41 77 VAL C C 1
ATOM 3634 O O . VAL C 1 77 ? 51.382 -23.659 -67.065 1.00 129.18 77 VAL C O 1
ATOM 3638 N N . ASN C 1 78 ? 51.143 -25.715 -67.901 1.00 125.36 78 ASN C N 1
ATOM 3639 C CA . ASN C 1 78 ? 51.703 -25.308 -69.190 1.00 117.82 78 ASN C CA 1
ATOM 3640 C C . ASN C 1 78 ? 50.663 -24.658 -70.106 1.00 118.48 78 ASN C C 1
ATOM 3641 O O . ASN C 1 78 ? 49.706 -25.315 -70.548 1.00 116.81 78 ASN C O 1
ATOM 3646 N N . MET C 1 79 ? 50.868 -23.375 -70.396 1.00 93.00 79 MET C N 1
ATOM 3647 C CA . MET C 1 79 ? 50.030 -22.597 -71.302 1.00 76.90 79 MET C CA 1
ATOM 3648 C C . MET C 1 79 ? 50.946 -21.671 -72.085 1.00 74.60 79 MET C C 1
ATOM 3649 O O . MET C 1 79 ? 52.160 -21.897 -72.152 1.00 79.62 79 MET C O 1
ATOM 3654 N N . LEU C 1 80 ? 50.375 -20.609 -72.659 1.00 69.85 80 LEU C N 1
ATOM 3655 C CA . LEU C 1 80 ? 51.147 -19.698 -73.507 1.00 67.60 80 LEU C CA 1
ATOM 3656 C C . LEU C 1 80 ? 52.031 -18.744 -72.702 1.00 63.98 80 LEU C C 1
ATOM 3657 O O . LEU C 1 80 ? 53.197 -18.523 -73.059 1.00 62.23 80 LEU C O 1
ATOM 3662 N N . SER C 1 81 ? 51.484 -18.159 -71.631 1.00 77.62 81 SER C N 1
ATOM 3663 C CA . SER C 1 81 ? 52.258 -17.272 -70.768 1.00 74.21 81 SER C CA 1
ATOM 3664 C C . SER C 1 81 ? 53.398 -18.010 -70.081 1.00 78.63 81 SER C C 1
ATOM 3665 O O . SER C 1 81 ? 54.424 -17.395 -69.774 1.00 85.31 81 SER C O 1
ATOM 3668 N N . LYS C 1 82 ? 53.218 -19.308 -69.790 1.00 62.97 82 LYS C N 1
ATOM 3669 C CA . LYS C 1 82 ? 54.203 -20.093 -69.039 1.00 62.48 82 LYS C CA 1
ATOM 3670 C C . LYS C 1 82 ? 55.626 -19.835 -69.521 1.00 54.26 82 LYS C C 1
ATOM 3671 O O . LYS C 1 82 ? 56.509 -19.504 -68.723 1.00 49.59 82 LYS C O 1
ATOM 3677 N N . GLY C 1 83 ? 55.828 -19.881 -70.842 1.00 62.04 83 GLY C N 1
ATOM 3678 C CA . GLY C 1 83 ? 57.149 -19.633 -71.407 1.00 60.32 83 GLY C CA 1
ATOM 3679 C C . GLY C 1 83 ? 57.728 -18.287 -71.011 1.00 61.29 83 GLY C C 1
ATOM 3680 O O . GLY C 1 83 ? 58.872 -18.204 -70.558 1.00 64.66 83 GLY C O 1
ATOM 3681 N N . SER C 1 84 ? 56.923 -17.223 -71.104 1.00 61.75 84 SER C N 1
ATOM 3682 C CA . SER C 1 84 ? 57.429 -15.884 -70.794 1.00 57.85 84 SER C CA 1
ATOM 3683 C C . SER C 1 84 ? 57.742 -15.771 -69.309 1.00 56.42 84 SER C C 1
ATOM 3684 O O . SER C 1 84 ? 58.818 -15.291 -68.927 1.00 54.33 84 SER C O 1
ATOM 3687 N N . HIS C 1 85 ? 56.832 -16.241 -68.453 1.00 58.26 85 HIS C N 1
ATOM 3688 C CA . HIS C 1 85 ? 57.082 -16.169 -67.018 1.00 54.81 85 HIS C CA 1
ATOM 3689 C C . HIS C 1 85 ? 58.323 -16.967 -66.661 1.00 55.60 85 HIS C C 1
ATOM 3690 O O . HIS C 1 85 ? 59.113 -16.563 -65.796 1.00 54.37 85 HIS C O 1
ATOM 3697 N N . ASP C 1 86 ? 58.500 -18.114 -67.320 1.00 55.82 86 ASP C N 1
ATOM 3698 C CA . ASP C 1 86 ? 59.618 -18.993 -67.019 1.00 46.90 86 ASP C CA 1
ATOM 3699 C C . ASP C 1 86 ? 60.943 -18.299 -67.219 1.00 45.53 86 ASP C C 1
ATOM 3700 O O . ASP C 1 86 ? 61.865 -18.468 -66.413 1.00 51.23 86 ASP C O 1
ATOM 3705 N N . LEU C 1 87 ? 61.083 -17.521 -68.283 1.00 50.90 87 LEU C N 1
ATOM 3706 C CA . LEU C 1 87 ? 62.395 -16.913 -68.442 1.00 54.58 87 LEU C CA 1
ATOM 3707 C C . LEU C 1 87 ? 62.557 -15.687 -67.552 1.00 44.00 87 LEU C C 1
ATOM 3708 O O . LEU C 1 87 ? 63.666 -15.414 -67.101 1.00 44.79 87 LEU C O 1
ATOM 3713 N N . LEU C 1 88 ? 61.487 -14.972 -67.220 1.00 39.20 88 LEU C N 1
ATOM 3714 C CA . LEU C 1 88 ? 61.641 -13.888 -66.247 1.00 39.70 88 LEU C CA 1
ATOM 3715 C C . LEU C 1 88 ? 62.036 -14.440 -64.880 1.00 40.08 88 LEU C C 1
ATOM 3716 O O . LEU C 1 88 ? 63.013 -13.985 -64.267 1.00 43.91 88 LEU C O 1
ATOM 3721 N N . ILE C 1 89 ? 61.351 -15.482 -64.419 1.00 35.92 89 ILE C N 1
ATOM 3722 C CA . ILE C 1 89 ? 61.716 -16.055 -63.129 1.00 34.84 89 ILE C CA 1
ATOM 3723 C C . ILE C 1 89 ? 63.150 -16.568 -63.148 1.00 35.52 89 ILE C C 1
ATOM 3724 O O . ILE C 1 89 ? 63.895 -16.378 -62.184 1.00 38.23 89 ILE C O 1
ATOM 3729 N N . ASN C 1 90 ? 63.566 -17.227 -64.226 1.00 46.48 90 ASN C N 1
ATOM 3730 C CA . ASN C 1 90 ? 64.937 -17.727 -64.251 1.00 43.27 90 ASN C CA 1
ATOM 3731 C C . ASN C 1 90 ? 65.938 -16.587 -64.197 1.00 44.56 90 ASN C C 1
ATOM 3732 O O . ASN C 1 90 ? 66.907 -16.634 -63.435 1.00 51.19 90 ASN C O 1
ATOM 3737 N N . PHE C 1 91 ? 65.699 -15.531 -64.963 1.00 42.13 91 PHE C N 1
ATOM 3738 C CA . PHE C 1 91 ? 66.555 -14.361 -64.877 1.00 32.71 91 PHE C CA 1
ATOM 3739 C C . PHE C 1 91 ? 66.656 -13.902 -63.437 1.00 34.42 91 PHE C C 1
ATOM 3740 O O . PHE C 1 91 ? 67.744 -13.854 -62.862 1.00 40.03 91 PHE C O 1
ATOM 3748 N N . TYR C 1 92 ? 65.517 -13.604 -62.806 1.00 36.48 92 TYR C N 1
ATOM 3749 C CA . TYR C 1 92 ? 65.594 -13.088 -61.439 1.00 32.22 92 TYR C CA 1
ATOM 3750 C C . TYR C 1 92 ? 66.336 -14.041 -60.508 1.00 31.93 92 TYR C C 1
ATOM 3751 O O . TYR C 1 92 ? 67.203 -13.611 -59.740 1.00 35.97 92 TYR C O 1
ATOM 3760 N N . PHE C 1 93 ? 66.058 -15.341 -60.593 1.00 38.33 93 PHE C N 1
ATOM 3761 C CA . PHE C 1 93 ? 66.775 -16.282 -59.739 1.00 40.65 93 PHE C CA 1
ATOM 3762 C C . PHE C 1 93 ? 68.280 -16.133 -59.887 1.00 39.49 93 PHE C C 1
ATOM 3763 O O . PHE C 1 93 ? 69.021 -16.189 -58.896 1.00 43.23 93 PHE C O 1
ATOM 3771 N N . GLU C 1 94 ? 68.768 -16.014 -61.117 1.00 31.12 94 GLU C N 1
ATOM 3772 C CA . GLU C 1 94 ? 70.220 -15.936 -61.222 1.00 39.70 94 GLU C CA 1
ATOM 3773 C C . GLU C 1 94 ? 70.763 -14.571 -60.795 1.00 38.56 94 GLU C C 1
ATOM 3774 O O . GLU C 1 94 ? 71.748 -14.506 -60.048 1.00 38.67 94 GLU C O 1
ATOM 3780 N N . LEU C 1 95 ? 70.066 -13.484 -61.118 1.00 34.38 95 LEU C N 1
ATOM 3781 C CA . LEU C 1 95 ? 70.514 -12.170 -60.667 1.00 30.87 95 LEU C CA 1
ATOM 3782 C C . LEU C 1 95 ? 70.603 -12.102 -59.144 1.00 37.33 95 LEU C C 1
ATOM 3783 O O . LEU C 1 95 ? 71.575 -11.569 -58.589 1.00 40.17 95 LEU C O 1
ATOM 3788 N N . PHE C 1 96 ? 69.620 -12.670 -58.437 1.00 41.29 96 PHE C N 1
ATOM 3789 C CA . PHE C 1 96 ? 69.662 -12.578 -56.974 1.00 38.70 96 PHE C CA 1
ATOM 3790 C C . PHE C 1 96 ? 70.595 -13.594 -56.345 1.00 45.12 96 PHE C C 1
ATOM 3791 O O . PHE C 1 96 ? 71.166 -13.309 -55.280 1.00 46.12 96 PHE C O 1
ATOM 3799 N N . ALA C 1 97 ? 70.750 -14.780 -56.950 1.00 36.27 97 ALA C N 1
ATOM 3800 C CA . ALA C 1 97 ? 71.846 -15.646 -56.524 1.00 32.42 97 ALA C CA 1
ATOM 3801 C C . ALA C 1 97 ? 73.169 -14.910 -56.632 1.00 33.25 97 ALA C C 1
ATOM 3802 O O . ALA C 1 97 ? 74.068 -15.120 -55.819 1.00 32.97 97 ALA C O 1
ATOM 3804 N N . GLY C 1 98 ? 73.325 -14.078 -57.666 1.00 36.28 98 GLY C N 1
ATOM 3805 C CA . GLY C 1 98 ? 74.564 -13.328 -57.801 1.00 36.65 98 GLY C CA 1
ATOM 3806 C C . GLY C 1 98 ? 74.686 -12.205 -56.789 1.00 41.01 98 GLY C C 1
ATOM 3807 O O . GLY C 1 98 ? 75.744 -12.011 -56.184 1.00 42.76 98 GLY C O 1
ATOM 3808 N N . ASP C 1 99 ? 73.593 -11.474 -56.560 1.00 45.01 99 ASP C N 1
ATOM 3809 C CA . ASP C 1 99 ? 73.633 -10.400 -55.574 1.00 38.34 99 ASP C CA 1
ATOM 3810 C C . ASP C 1 99 ? 73.909 -10.931 -54.180 1.00 43.94 99 ASP C C 1
ATOM 3811 O O . ASP C 1 99 ? 74.518 -10.224 -53.363 1.00 45.35 99 ASP C O 1
ATOM 3816 N N . TYR C 1 100 ? 73.435 -12.143 -53.867 1.00 42.02 100 TYR C N 1
ATOM 3817 C CA . TYR C 1 100 ? 73.697 -12.674 -52.535 1.00 41.76 100 TYR C CA 1
ATOM 3818 C C . TYR C 1 100 ? 75.150 -13.088 -52.402 1.00 46.67 100 TYR C C 1
ATOM 3819 O O . TYR C 1 100 ? 75.746 -12.936 -51.332 1.00 55.07 100 TYR C O 1
ATOM 3828 N N . GLU C 1 101 ? 75.731 -13.682 -53.439 1.00 45.14 101 GLU C N 1
ATOM 3829 C CA . GLU C 1 101 ? 77.124 -14.077 -53.276 1.00 49.09 101 GLU C CA 1
ATOM 3830 C C . GLU C 1 101 ? 78.025 -12.857 -53.202 1.00 46.91 101 GLU C C 1
ATOM 3831 O O . GLU C 1 101 ? 79.016 -12.861 -52.460 1.00 50.51 101 GLU C O 1
ATOM 3837 N N . PHE C 1 102 ? 77.669 -11.788 -53.914 1.00 45.65 102 PHE C N 1
ATOM 3838 C CA . PHE C 1 102 ? 78.452 -10.563 -53.824 1.00 40.45 102 PHE C CA 1
ATOM 3839 C C . PHE C 1 102 ? 78.389 -10.001 -52.410 1.00 44.00 102 PHE C C 1
ATOM 3840 O O . PHE C 1 102 ? 79.410 -9.652 -51.804 1.00 41.96 102 PHE C O 1
ATOM 3848 N N . PHE C 1 103 ? 77.184 -9.960 -51.850 1.00 58.03 103 PHE C N 1
ATOM 3849 C CA . PHE C 1 103 ? 77.000 -9.525 -50.474 1.00 56.57 103 PHE C CA 1
ATOM 3850 C C . PHE C 1 103 ? 77.894 -10.320 -49.525 1.00 57.90 103 PHE C C 1
ATOM 3851 O O . PHE C 1 103 ? 78.596 -9.737 -48.694 1.00 62.08 103 PHE C O 1
ATOM 3859 N N . LYS C 1 104 ? 77.965 -11.641 -49.699 1.00 55.38 104 LYS C N 1
ATOM 3860 C CA . LYS C 1 104 ? 78.841 -12.477 -48.886 1.00 52.78 104 LYS C CA 1
ATOM 3861 C C . LYS C 1 104 ? 80.311 -12.402 -49.283 1.00 58.43 104 LYS C C 1
ATOM 3862 O O . LYS C 1 104 ? 81.141 -13.042 -48.622 1.00 59.27 104 LYS C O 1
ATOM 3868 N N . LYS C 1 105 ? 80.661 -11.618 -50.304 1.00 60.69 105 LYS C N 1
ATOM 3869 C CA . LYS C 1 105 ? 82.041 -11.494 -50.789 1.00 56.35 105 LYS C CA 1
ATOM 3870 C C . LYS C 1 105 ? 82.568 -12.786 -51.397 1.00 57.56 105 LYS C C 1
ATOM 3871 O O . LYS C 1 105 ? 83.768 -13.055 -51.315 1.00 59.88 105 LYS C O 1
ATOM 3877 N N . ASN C 1 106 ? 81.704 -13.581 -52.037 1.00 50.56 106 ASN C N 1
ATOM 3878 C CA . ASN C 1 106 ? 82.158 -14.695 -52.875 1.00 52.48 106 ASN C CA 1
ATOM 3879 C C . ASN C 1 106 ? 82.125 -14.223 -54.322 1.00 51.10 106 ASN C C 1
ATOM 3880 O O . ASN C 1 106 ? 81.202 -14.515 -55.081 1.00 57.79 106 ASN C O 1
ATOM 3885 N N . TYR C 1 107 ? 83.154 -13.464 -54.701 1.00 45.01 107 TYR C N 1
ATOM 3886 C CA . TYR C 1 107 ? 83.107 -12.753 -55.981 1.00 38.74 107 TYR C CA 1
ATOM 3887 C C . TYR C 1 107 ? 83.136 -13.701 -57.167 1.00 38.37 107 TYR C C 1
ATOM 3888 O O . TYR C 1 107 ? 82.525 -13.414 -58.209 1.00 41.79 107 TYR C O 1
ATOM 3897 N N . VAL C 1 108 ? 83.821 -14.838 -57.038 1.00 37.27 108 VAL C N 1
ATOM 3898 C CA . VAL C 1 108 ? 83.839 -15.774 -58.150 1.00 36.20 108 VAL C CA 1
ATOM 3899 C C . VAL C 1 108 ? 82.424 -16.291 -58.423 1.00 35.20 108 VAL C C 1
ATOM 3900 O O . VAL C 1 108 ? 81.951 -16.257 -59.573 1.00 37.59 108 VAL C O 1
ATOM 3904 N N . LYS C 1 109 ? 81.708 -16.709 -57.358 1.00 50.07 109 LYS C N 1
ATOM 3905 C CA . LYS C 1 109 ? 80.397 -17.317 -57.580 1.00 54.92 109 LYS C CA 1
ATOM 3906 C C . LYS C 1 109 ? 79.441 -16.247 -58.109 1.00 51.95 109 LYS C C 1
ATOM 3907 O O . LYS C 1 109 ? 78.658 -16.485 -59.032 1.00 50.05 109 LYS C O 1
ATOM 3913 N N . ALA C 1 110 ? 79.538 -15.034 -57.564 1.00 36.75 110 ALA C N 1
ATOM 3914 C CA . ALA C 1 110 ? 78.756 -13.892 -58.042 1.00 32.75 110 ALA C CA 1
ATOM 3915 C C . ALA C 1 110 ? 78.932 -13.701 -59.543 1.00 33.00 110 ALA C C 1
ATOM 3916 O O . ALA C 1 110 ? 77.957 -13.507 -60.285 1.00 35.64 110 ALA C O 1
ATOM 3918 N N . ILE C 1 111 ? 80.182 -13.729 -60.013 1.00 38.79 111 ILE C N 1
ATOM 3919 C CA . ILE C 1 111 ? 80.433 -13.567 -61.446 1.00 34.98 111 ILE C CA 1
ATOM 3920 C C . ILE C 1 111 ? 79.771 -14.686 -62.251 1.00 38.81 111 ILE C C 1
ATOM 3921 O O . ILE C 1 111 ? 79.229 -14.455 -63.342 1.00 36.79 111 ILE C O 1
ATOM 3926 N N . SER C 1 112 ? 79.802 -15.917 -61.745 1.00 43.95 112 SER C N 1
ATOM 3927 C CA . SER C 1 112 ? 79.142 -16.976 -62.493 1.00 41.69 112 SER C CA 1
ATOM 3928 C C . SER C 1 112 ? 77.655 -16.677 -62.654 1.00 46.83 112 SER C C 1
ATOM 3929 O O . SER C 1 112 ? 77.111 -16.775 -63.761 1.00 53.62 112 SER C O 1
ATOM 3932 N N . PHE C 1 113 ? 76.972 -16.315 -61.553 1.00 32.82 113 PHE C N 1
ATOM 3933 C CA . PHE C 1 113 ? 75.539 -16.018 -61.635 1.00 25.55 113 PHE C CA 1
ATOM 3934 C C . PHE C 1 113 ? 75.277 -14.789 -62.510 1.00 33.49 113 PHE C C 1
ATOM 3935 O O . PHE C 1 113 ? 74.427 -14.826 -63.410 1.00 39.40 113 PHE C O 1
ATOM 3943 N N . TYR C 1 114 ? 75.990 -13.680 -62.259 1.00 39.18 114 TYR C N 1
ATOM 3944 C CA . TYR C 1 114 ? 75.793 -12.493 -63.088 1.00 34.34 114 TYR C CA 1
ATOM 3945 C C . TYR C 1 114 ? 75.933 -12.847 -64.555 1.00 37.23 114 TYR C C 1
ATOM 3946 O O . TYR C 1 114 ? 75.172 -12.357 -65.397 1.00 42.85 114 TYR C O 1
ATOM 3955 N N . GLU C 1 115 ? 76.887 -13.717 -64.887 1.00 44.64 115 GLU C N 1
ATOM 3956 C CA . GLU C 1 115 ? 77.097 -13.993 -66.302 1.00 49.51 115 GLU C CA 1
ATOM 3957 C C . GLU C 1 115 ? 75.964 -14.844 -66.871 1.00 54.04 115 GLU C C 1
ATOM 3958 O O . GLU C 1 115 ? 75.561 -14.638 -68.024 1.00 61.83 115 GLU C O 1
ATOM 3964 N N . LYS C 1 116 ? 75.408 -15.780 -66.079 1.00 40.98 116 LYS C N 1
ATOM 3965 C CA . LYS C 1 116 ? 74.211 -16.486 -66.540 1.00 37.68 116 LYS C CA 1
ATOM 3966 C C . LYS C 1 116 ? 73.029 -15.537 -66.689 1.00 41.36 116 LYS C C 1
ATOM 3967 O O . LYS C 1 116 ? 72.329 -15.552 -67.710 1.00 44.84 116 LYS C O 1
ATOM 3973 N N . ALA C 1 117 ? 72.795 -14.687 -65.683 1.00 35.04 117 ALA C N 1
ATOM 3974 C CA . ALA C 1 117 ? 71.693 -13.732 -65.780 1.00 31.97 117 ALA C CA 1
ATOM 3975 C C . ALA C 1 117 ? 71.861 -12.829 -66.994 1.00 35.39 117 ALA C C 1
ATOM 3976 O O . ALA C 1 117 ? 70.924 -12.630 -67.766 1.00 44.28 117 ALA C O 1
ATOM 3978 N N . GLU C 1 118 ? 73.080 -12.333 -67.212 1.00 59.94 118 GLU C N 1
ATOM 3979 C CA . GLU C 1 118 ? 73.351 -11.435 -68.329 1.00 55.95 118 GLU C CA 1
ATOM 3980 C C . GLU C 1 118 ? 72.976 -12.087 -69.643 1.00 57.67 118 GLU C C 1
ATOM 3981 O O . GLU C 1 118 ? 72.412 -11.439 -70.533 1.00 64.16 118 GLU C O 1
ATOM 3987 N N . GLN C 1 119 ? 73.268 -13.378 -69.779 1.00 50.47 119 GLN C N 1
ATOM 3988 C CA . GLN C 1 119 ? 72.934 -14.038 -71.029 1.00 57.78 119 GLN C CA 1
ATOM 3989 C C . GLN C 1 119 ? 71.423 -14.126 -71.202 1.00 57.78 119 GLN C C 1
ATOM 3990 O O . GLN C 1 119 ? 70.914 -13.974 -72.321 1.00 60.74 119 GLN C O 1
ATOM 3996 N N . LYS C 1 120 ? 70.680 -14.359 -70.107 1.00 43.48 120 LYS C N 1
ATOM 3997 C CA . LYS C 1 120 ? 69.233 -14.472 -70.246 1.00 46.78 120 LYS C CA 1
ATOM 3998 C C . LYS C 1 120 ? 68.589 -13.132 -70.509 1.00 53.47 120 LYS C C 1
ATOM 3999 O O . LYS C 1 120 ? 67.496 -13.078 -71.080 1.00 53.76 120 LYS C O 1
ATOM 4005 N N . LEU C 1 121 ? 69.278 -12.048 -70.173 1.00 69.41 121 LEU C N 1
ATOM 4006 C CA . LEU C 1 121 ? 68.713 -10.730 -70.398 1.00 67.18 121 LEU C CA 1
ATOM 4007 C C . LEU C 1 121 ? 68.513 -10.495 -71.884 1.00 65.12 121 LEU C C 1
ATOM 4008 O O . LEU C 1 121 ? 67.507 -9.915 -72.305 1.00 71.18 121 LEU C O 1
ATOM 4013 N N . SER C 1 122 ? 69.432 -11.021 -72.690 1.00 73.01 122 SER C N 1
ATOM 4014 C CA . SER C 1 122 ? 69.370 -10.886 -74.139 1.00 72.50 122 SER C CA 1
ATOM 4015 C C . SER C 1 122 ? 68.058 -11.427 -74.683 1.00 77.32 122 SER C C 1
ATOM 4016 O O . SER C 1 122 ? 67.467 -10.859 -75.606 1.00 86.89 122 SER C O 1
ATOM 4019 N N . SER C 1 123 ? 67.584 -12.517 -74.110 1.00 68.17 123 SER C N 1
ATOM 4020 C CA . SER C 1 123 ? 66.376 -13.172 -74.572 1.00 66.20 123 SER C CA 1
ATOM 4021 C C . SER C 1 123 ? 65.085 -12.453 -74.149 1.00 69.92 123 SER C C 1
ATOM 4022 O O . SER C 1 123 ? 64.007 -12.852 -74.593 1.00 71.03 123 SER C O 1
ATOM 4025 N N . ILE C 1 124 ? 65.139 -11.473 -73.247 1.00 60.22 124 ILE C N 1
ATOM 4026 C CA . ILE C 1 124 ? 63.928 -10.768 -72.799 1.00 55.96 124 ILE C CA 1
ATOM 4027 C C . ILE C 1 124 ? 63.633 -9.580 -73.712 1.00 64.03 124 ILE C C 1
ATOM 4028 O O . ILE C 1 124 ? 64.514 -8.750 -73.975 1.00 63.57 124 ILE C O 1
ATOM 4033 N N . PRO C 1 125 ? 62.398 -9.449 -74.184 1.00 85.36 125 PRO C N 1
ATOM 4034 C CA . PRO C 1 125 ? 62.103 -8.421 -75.189 1.00 81.30 125 PRO C CA 1
ATOM 4035 C C . PRO C 1 125 ? 62.184 -7.007 -74.630 1.00 77.78 125 PRO C C 1
ATOM 4036 O O . PRO C 1 125 ? 61.756 -6.742 -73.502 1.00 67.95 125 PRO C O 1
ATOM 4040 N N . ASN C 1 126 ? 62.691 -6.096 -75.469 1.00 102.95 126 ASN C N 1
ATOM 4041 C CA . ASN C 1 126 ? 62.888 -4.682 -75.149 1.00 103.00 126 ASN C CA 1
ATOM 4042 C C . ASN C 1 126 ? 63.412 -4.473 -73.724 1.00 102.43 126 ASN C C 1
ATOM 4043 O O . ASN C 1 126 ? 62.751 -3.897 -72.856 1.00 103.41 126 ASN C O 1
ATOM 4048 N N . ILE C 1 127 ? 64.642 -4.925 -73.517 1.00 67.01 127 ILE C N 1
ATOM 4049 C CA . ILE C 1 127 ? 65.397 -4.667 -72.301 1.00 57.58 127 ILE C CA 1
ATOM 4050 C C . ILE C 1 127 ? 66.210 -3.441 -72.620 1.00 57.91 127 ILE C C 1
ATOM 4051 O O . ILE C 1 127 ? 66.834 -3.392 -73.685 1.00 59.60 127 ILE C O 1
ATOM 4056 N N . GLU C 1 128 ? 66.185 -2.424 -71.775 1.00 81.13 128 GLU C N 1
ATOM 4057 C CA . GLU C 1 128 ? 66.741 -1.274 -72.443 1.00 80.22 128 GLU C CA 1
ATOM 4058 C C . GLU C 1 128 ? 68.215 -1.223 -72.004 1.00 79.01 128 GLU C C 1
ATOM 4059 O O . GLU C 1 128 ? 68.648 -2.005 -71.145 1.00 71.99 128 GLU C O 1
ATOM 4065 N N . GLU C 1 129 ? 69.026 -0.443 -72.714 1.00 68.85 129 GLU C N 1
ATOM 4066 C CA . GLU C 1 129 ? 70.457 -0.736 -72.702 1.00 66.33 129 GLU C CA 1
ATOM 4067 C C . GLU C 1 129 ? 71.156 -0.417 -71.384 1.00 69.55 129 GLU C C 1
ATOM 4068 O O . GLU C 1 129 ? 72.236 -0.961 -71.128 1.00 66.35 129 GLU C O 1
ATOM 4074 N N . THR C 1 130 ? 70.550 0.379 -70.513 1.00 50.94 130 THR C N 1
ATOM 4075 C CA . THR C 1 130 ? 71.162 0.587 -69.206 1.00 48.27 130 THR C CA 1
ATOM 4076 C C . THR C 1 130 ? 71.109 -0.658 -68.323 1.00 45.60 130 THR C C 1
ATOM 4077 O O . THR C 1 130 ? 71.878 -0.756 -67.357 1.00 45.39 130 THR C O 1
ATOM 4081 N N . LYS C 1 131 ? 70.248 -1.623 -68.643 1.00 51.09 131 LYS C N 1
ATOM 4082 C CA . LYS C 1 131 ? 70.241 -2.872 -67.892 1.00 46.63 131 LYS C CA 1
ATOM 4083 C C . LYS C 1 131 ? 71.472 -3.718 -68.201 1.00 47.72 131 LYS C C 1
ATOM 4084 O O . LYS C 1 131 ? 71.989 -4.416 -67.318 1.00 46.23 131 LYS C O 1
ATOM 4090 N N . PHE C 1 132 ? 71.975 -3.638 -69.432 1.00 44.41 132 PHE C N 1
ATOM 4091 C CA . PHE C 1 132 ? 73.209 -4.325 -69.784 1.00 36.84 132 PHE C CA 1
ATOM 4092 C C . PHE C 1 132 ? 74.401 -3.626 -69.160 1.00 41.73 132 PHE C C 1
ATOM 4093 O O . PHE C 1 132 ? 75.311 -4.281 -68.634 1.00 50.49 132 PHE C O 1
ATOM 4101 N N . ALA C 1 133 ? 74.385 -2.291 -69.163 1.00 38.98 133 ALA C N 1
ATOM 4102 C CA . ALA C 1 133 ? 75.439 -1.530 -68.499 1.00 33.39 133 ALA C CA 1
ATOM 4103 C C . ALA C 1 133 ? 75.480 -1.867 -67.021 1.00 34.55 133 ALA C C 1
ATOM 4104 O O . ALA C 1 133 ? 76.519 -1.737 -66.369 1.00 32.15 133 ALA C O 1
ATOM 4106 N N . GLU C 1 134 ? 74.348 -2.243 -66.456 1.00 41.19 134 GLU C N 1
ATOM 4107 C CA . GLU C 1 134 ? 74.346 -2.573 -65.048 1.00 39.48 134 GLU C CA 1
ATOM 4108 C C . GLU C 1 134 ? 75.083 -3.878 -64.793 1.00 42.16 134 GLU C C 1
ATOM 4109 O O . GLU C 1 134 ? 75.841 -3.987 -63.829 1.00 42.47 134 GLU C O 1
ATOM 4115 N N . PHE C 1 135 ? 74.927 -4.861 -65.680 1.00 35.21 135 PHE C N 1
ATOM 4116 C CA . PHE C 1 135 ? 75.629 -6.126 -65.490 1.00 28.36 135 PHE C CA 1
ATOM 4117 C C . PHE C 1 135 ? 77.109 -6.007 -65.804 1.00 31.12 135 PHE C C 1
ATOM 4118 O O . PHE C 1 135 ? 77.938 -6.616 -65.117 1.00 37.36 135 PHE C O 1
ATOM 4126 N N . HIS C 1 136 ? 77.465 -5.239 -66.837 1.00 31.44 136 HIS C N 1
ATOM 4127 C CA . HIS C 1 136 ? 78.878 -4.954 -67.086 1.00 28.69 136 HIS C CA 1
ATOM 4128 C C . HIS C 1 136 ? 79.536 -4.366 -65.847 1.00 28.47 136 HIS C C 1
ATOM 4129 O O . HIS C 1 136 ? 80.597 -4.829 -65.408 1.00 31.14 136 HIS C O 1
ATOM 4136 N N . TYR C 1 137 ? 78.872 -3.415 -65.204 1.00 29.31 137 TYR C N 1
ATOM 4137 C CA . TYR C 1 137 ? 79.482 -2.810 -64.027 1.00 27.57 137 TYR C CA 1
ATOM 4138 C C . TYR C 1 137 ? 79.554 -3.806 -62.874 1.00 38.66 137 TYR C C 1
ATOM 4139 O O . TYR C 1 137 ? 80.588 -3.909 -62.203 1.00 39.81 137 TYR C O 1
ATOM 4148 N N . LYS C 1 138 ? 78.472 -4.542 -62.609 1.00 38.08 138 LYS C N 1
ATOM 4149 C CA . LYS C 1 138 ? 78.505 -5.485 -61.492 1.00 32.43 138 LYS C CA 1
ATOM 4150 C C . LYS C 1 138 ? 79.620 -6.518 -61.687 1.00 34.87 138 LYS C C 1
ATOM 4151 O O . LYS C 1 138 ? 80.350 -6.858 -60.749 1.00 35.18 138 LYS C O 1
ATOM 4157 N N . ILE C 1 139 ? 79.743 -7.066 -62.892 1.00 33.47 139 ILE C N 1
ATOM 4158 C CA . ILE C 1 139 ? 80.824 -8.022 -63.121 1.00 32.34 139 ILE C CA 1
ATOM 4159 C C . ILE C 1 139 ? 82.181 -7.351 -62.954 1.00 34.70 139 ILE C C 1
ATOM 4160 O O . ILE C 1 139 ? 83.057 -7.876 -62.252 1.00 40.76 139 ILE C O 1
ATOM 4165 N N . GLY C 1 140 ? 82.360 -6.165 -63.554 1.00 27.52 140 GLY C N 1
ATOM 4166 C CA . GLY C 1 140 ? 83.624 -5.458 -63.433 1.00 82.17 140 GLY C CA 1
ATOM 4167 C C . GLY C 1 140 ? 84.004 -5.163 -61.993 1.00 31.29 140 GLY C C 1
ATOM 4168 O O . GLY C 1 140 ? 85.150 -5.403 -61.578 1.00 35.78 140 GLY C O 1
ATOM 4169 N N . VAL C 1 141 ? 83.047 -4.703 -61.178 1.00 32.91 141 VAL C N 1
ATOM 4170 C CA . VAL C 1 141 ? 83.407 -4.466 -59.775 1.00 34.92 141 VAL C CA 1
ATOM 4171 C C . VAL C 1 141 ? 83.803 -5.783 -59.116 1.00 36.29 141 VAL C C 1
ATOM 4172 O O . VAL C 1 141 ? 84.741 -5.841 -58.319 1.00 33.84 141 VAL C O 1
ATOM 4176 N N . ALA C 1 142 ? 83.082 -6.865 -59.425 1.00 41.55 142 ALA C N 1
ATOM 4177 C CA . ALA C 1 142 ? 83.407 -8.144 -58.810 1.00 34.91 142 ALA C CA 1
ATOM 4178 C C . ALA C 1 142 ? 84.809 -8.603 -59.199 1.00 34.65 142 ALA C C 1
ATOM 4179 O O . ALA C 1 142 ? 85.568 -9.056 -58.342 1.00 36.60 142 ALA C O 1
ATOM 4181 N N . TYR C 1 143 ? 85.198 -8.452 -60.469 1.00 34.28 143 TYR C N 1
ATOM 4182 C CA . TYR C 1 143 ? 86.569 -8.813 -60.836 1.00 29.75 143 TYR C CA 1
ATOM 4183 C C . TYR C 1 143 ? 87.569 -7.968 -60.071 1.00 34.68 143 TYR C C 1
ATOM 4184 O O . TYR C 1 143 ? 88.569 -8.479 -59.537 1.00 41.42 143 TYR C O 1
ATOM 4193 N N . TYR C 1 144 ? 87.274 -6.676 -59.940 1.00 35.92 144 TYR C N 1
ATOM 4194 C CA . TYR C 1 144 ? 88.168 -5.794 -59.202 1.00 28.41 144 TYR C CA 1
ATOM 4195 C C . TYR C 1 144 ? 88.328 -6.262 -57.767 1.00 31.83 144 TYR C C 1
ATOM 4196 O O . TYR C 1 144 ? 89.417 -6.150 -57.185 1.00 34.98 144 TYR C O 1
ATOM 4205 N N . GLU C 1 145 ? 87.255 -6.765 -57.156 1.00 38.85 145 GLU C N 1
ATOM 4206 C CA . GLU C 1 145 ? 87.409 -7.176 -55.767 1.00 37.39 145 GLU C CA 1
ATOM 4207 C C . GLU C 1 145 ? 88.353 -8.362 -55.651 1.00 42.27 145 GLU C C 1
ATOM 4208 O O . GLU C 1 145 ? 88.985 -8.543 -54.607 1.00 50.27 145 GLU C O 1
ATOM 4214 N N . ILE C 1 146 ? 88.460 -9.187 -56.683 1.00 39.84 146 ILE C N 1
ATOM 4215 C CA . ILE C 1 146 ? 89.421 -10.270 -56.663 1.00 37.73 146 ILE C CA 1
ATOM 4216 C C . ILE C 1 146 ? 90.644 -9.932 -57.505 1.00 40.13 146 ILE C C 1
ATOM 4217 O O . ILE C 1 146 ? 91.329 -10.837 -57.985 1.00 48.60 146 ILE C O 1
ATOM 4222 N N . ASP C 1 147 ? 90.855 -8.649 -57.788 1.00 47.79 147 ASP C N 1
ATOM 4223 C CA . ASP C 1 147 ? 92.118 -8.139 -58.327 1.00 45.54 147 ASP C CA 1
ATOM 4224 C C . ASP C 1 147 ? 92.423 -8.661 -59.733 1.00 46.80 147 ASP C C 1
ATOM 4225 O O . ASP C 1 147 ? 93.582 -8.822 -60.112 1.00 50.11 147 ASP C O 1
ATOM 4230 N N . GLN C 1 148 ? 91.376 -8.897 -60.515 1.00 40.61 148 GLN C N 1
ATOM 4231 C CA . GLN C 1 148 ? 91.494 -9.196 -61.934 1.00 38.71 148 GLN C CA 1
ATOM 4232 C C . GLN C 1 148 ? 91.274 -7.904 -62.723 1.00 38.48 148 GLN C C 1
ATOM 4233 O O . GLN C 1 148 ? 90.248 -7.709 -63.382 1.00 43.68 148 GLN C O 1
ATOM 4239 N N . HIS C 1 149 ? 92.281 -7.016 -62.649 1.00 32.91 149 HIS C N 1
ATOM 4240 C CA . HIS C 1 149 ? 92.122 -5.619 -63.064 1.00 28.59 149 HIS C CA 1
ATOM 4241 C C . HIS C 1 149 ? 91.931 -5.476 -64.565 1.00 30.86 149 HIS C C 1
ATOM 4242 O O . HIS C 1 149 ? 91.128 -4.642 -65.020 1.00 38.03 149 HIS C O 1
ATOM 4249 N N . LEU C 1 150 ? 92.627 -6.267 -65.370 1.00 36.17 150 LEU C N 1
ATOM 4250 C CA . LEU C 1 150 ? 92.482 -6.058 -66.811 1.00 38.32 150 LEU C CA 1
ATOM 4251 C C . LEU C 1 150 ? 91.055 -6.249 -67.265 1.00 35.59 150 LEU C C 1
ATOM 4252 O O . LEU C 1 150 ? 90.512 -5.402 -67.969 1.00 37.96 150 LEU C O 1
ATOM 4257 N N . VAL C 1 151 ? 90.434 -7.372 -66.890 1.00 35.56 151 VAL C N 1
ATOM 4258 C CA . VAL C 1 151 ? 89.036 -7.598 -67.259 1.00 37.38 151 VAL C CA 1
ATOM 4259 C C . VAL C 1 151 ? 88.140 -6.569 -66.590 1.00 37.67 151 VAL C C 1
ATOM 4260 O O . VAL C 1 151 ? 87.170 -6.089 -67.189 1.00 34.45 151 VAL C O 1
ATOM 4264 N N . SER C 1 152 ? 88.458 -6.207 -65.339 1.00 35.64 152 SER C N 1
ATOM 4265 C CA . SER C 1 152 ? 87.620 -5.268 -64.610 1.00 31.11 152 SER C CA 1
ATOM 4266 C C . SER C 1 152 ? 87.485 -3.986 -65.401 1.00 35.46 152 SER C C 1
ATOM 4267 O O . SER C 1 152 ? 86.375 -3.509 -65.657 1.00 40.78 152 SER C O 1
ATOM 4270 N N . VAL C 1 153 ? 88.614 -3.442 -65.845 1.00 29.52 153 VAL C N 1
ATOM 4271 C CA . VAL C 1 153 ? 88.590 -2.268 -66.717 1.00 27.57 153 VAL C CA 1
ATOM 4272 C C . VAL C 1 153 ? 87.836 -2.544 -68.011 1.00 30.14 153 VAL C C 1
ATOM 4273 O O . VAL C 1 153 ? 87.237 -1.635 -68.602 1.00 34.18 153 VAL C O 1
ATOM 4277 N N . ASN C 1 154 ? 87.876 -3.777 -68.512 1.00 48.55 154 ASN C N 1
ATOM 4278 C CA . ASN C 1 154 ? 87.156 -4.071 -69.751 1.00 45.03 154 ASN C CA 1
ATOM 4279 C C . ASN C 1 154 ? 85.647 -3.947 -69.543 1.00 44.40 154 ASN C C 1
ATOM 4280 O O . ASN C 1 154 ? 84.966 -3.200 -70.263 1.00 45.55 154 ASN C O 1
ATOM 4285 N N . LYS C 1 155 ? 85.104 -4.655 -68.544 1.00 31.67 155 LYS C N 1
ATOM 4286 C CA . LYS C 1 155 ? 83.657 -4.614 -68.313 1.00 31.76 155 LYS C CA 1
ATOM 4287 C C . LYS C 1 155 ? 83.211 -3.212 -67.897 1.00 33.14 155 LYS C C 1
ATOM 4288 O O . LYS C 1 155 ? 82.248 -2.662 -68.444 1.00 36.77 155 LYS C O 1
ATOM 4294 N N . VAL C 1 156 ? 83.920 -2.594 -66.949 1.00 34.48 156 VAL C N 1
ATOM 4295 C CA . VAL C 1 156 ? 83.467 -1.296 -66.467 1.00 27.14 156 VAL C CA 1
ATOM 4296 C C . VAL C 1 156 ? 83.449 -0.287 -67.598 1.00 29.14 156 VAL C C 1
ATOM 4297 O O . VAL C 1 156 ? 82.484 0.468 -67.722 1.00 37.94 156 VAL C O 1
ATOM 4301 N N . THR C 1 157 ? 84.458 -0.289 -68.494 1.00 37.58 157 THR C N 1
ATOM 4302 C CA . THR C 1 157 ? 84.336 0.662 -69.610 1.00 35.65 157 THR C CA 1
ATOM 4303 C C . THR C 1 157 ? 83.211 0.276 -70.558 1.00 40.91 157 THR C C 1
ATOM 4304 O O . THR C 1 157 ? 82.647 1.168 -71.195 1.00 49.45 157 THR C O 1
ATOM 4308 N N . LYS C 1 158 ? 82.868 -1.017 -70.702 1.00 43.88 158 LYS C N 1
ATOM 4309 C CA . LYS C 1 158 ? 81.666 -1.326 -71.491 1.00 39.60 158 LYS C CA 1
ATOM 4310 C C . LYS C 1 158 ? 80.446 -0.645 -70.898 1.00 38.33 158 LYS C C 1
ATOM 4311 O O . LYS C 1 158 ? 79.652 -0.037 -71.628 1.00 42.86 158 LYS C O 1
ATOM 4317 N N . ALA C 1 159 ? 80.291 -0.703 -69.570 1.00 31.48 159 ALA C N 1
ATOM 4318 C CA . ALA C 1 159 ? 79.178 0.015 -68.958 1.00 29.78 159 ALA C CA 1
ATOM 4319 C C . ALA C 1 159 ? 79.309 1.505 -69.194 1.00 34.82 159 ALA C C 1
ATOM 4320 O O . ALA C 1 159 ? 78.345 2.151 -69.612 1.00 43.14 159 ALA C O 1
ATOM 4322 N N . ARG C 1 160 ? 80.516 2.059 -69.010 1.00 41.70 160 ARG C N 1
ATOM 4323 C CA . ARG C 1 160 ? 80.679 3.501 -69.179 1.00 42.02 160 ARG C CA 1
ATOM 4324 C C . ARG C 1 160 ? 80.425 3.926 -70.623 1.00 42.22 160 ARG C C 1
ATOM 4325 O O . ARG C 1 160 ? 79.907 5.023 -70.860 1.00 48.27 160 ARG C O 1
ATOM 4333 N N . ASP C 1 161 ? 80.757 3.083 -71.603 1.00 48.44 161 ASP C N 1
ATOM 4334 C CA . ASP C 1 161 ? 80.439 3.439 -72.986 1.00 45.02 161 ASP C CA 1
ATOM 4335 C C . ASP C 1 161 ? 78.944 3.595 -73.180 1.00 45.84 161 ASP C C 1
ATOM 4336 O O . ASP C 1 161 ? 78.517 4.375 -74.034 1.00 54.26 161 ASP C O 1
ATOM 4341 N N . ILE C 1 162 ? 78.130 2.858 -72.420 1.00 35.06 162 ILE C N 1
ATOM 4342 C CA . ILE C 1 162 ? 76.680 2.963 -72.589 1.00 39.69 162 ILE C CA 1
ATOM 4343 C C . ILE C 1 162 ? 76.125 4.169 -71.842 1.00 37.23 162 ILE C C 1
ATOM 4344 O O . ILE C 1 162 ? 75.407 4.991 -72.425 1.00 38.87 162 ILE C O 1
ATOM 4349 N N . TYR C 1 163 ? 76.469 4.316 -70.562 1.00 38.91 163 TYR C N 1
ATOM 4350 C CA . TYR C 1 163 ? 75.939 5.436 -69.798 1.00 40.71 163 TYR C CA 1
ATOM 4351 C C . TYR C 1 163 ? 76.310 6.762 -70.434 1.00 47.79 163 TYR C C 1
ATOM 4352 O O . TYR C 1 163 ? 75.503 7.700 -70.410 1.00 53.33 163 TYR C O 1
ATOM 4361 N N . LYS C 1 164 ? 77.492 6.847 -71.056 1.00 50.12 164 LYS C N 1
ATOM 4362 C CA . LYS C 1 164 ? 77.923 8.087 -71.702 1.00 47.51 164 LYS C CA 1
ATOM 4363 C C . LYS C 1 164 ? 77.127 8.400 -72.953 1.00 51.97 164 LYS C C 1
ATOM 4364 O O . LYS C 1 164 ? 77.223 9.522 -73.456 1.00 57.86 164 LYS C O 1
ATOM 4370 N N . LYS C 1 165 ? 76.338 7.458 -73.464 1.00 43.74 165 LYS C N 1
ATOM 4371 C CA . LYS C 1 165 ? 75.577 7.789 -74.656 1.00 50.99 165 LYS C CA 1
ATOM 4372 C C . LYS C 1 165 ? 74.458 8.793 -74.394 1.00 60.51 165 LYS C C 1
ATOM 4373 O O . LYS C 1 165 ? 73.867 9.310 -75.355 1.00 65.84 165 LYS C O 1
ATOM 4379 N N . SER C 1 166 ? 74.147 9.104 -73.141 1.00 69.10 166 SER C N 1
ATOM 4380 C CA . SER C 1 166 ? 72.987 9.947 -72.887 1.00 67.94 166 SER C CA 1
ATOM 4381 C C . SER C 1 166 ? 73.263 10.985 -71.807 1.00 67.76 166 SER C C 1
ATOM 4382 O O . SER C 1 166 ? 74.171 10.818 -70.994 1.00 68.48 166 SER C O 1
ATOM 4385 N N . ASP C 1 167 ? 72.489 12.062 -71.825 1.00 110.22 167 ASP C N 1
ATOM 4386 C CA . ASP C 1 167 ? 72.422 13.009 -70.730 1.00 113.34 167 ASP C CA 1
ATOM 4387 C C . ASP C 1 167 ? 72.073 12.444 -69.370 1.00 112.23 167 ASP C C 1
ATOM 4388 O O . ASP C 1 167 ? 72.812 12.692 -68.394 1.00 109.84 167 ASP C O 1
ATOM 4393 N N . MET C 1 168 ? 70.993 11.638 -69.316 1.00 72.04 168 MET C N 1
ATOM 4394 C CA . MET C 1 168 ? 70.497 11.323 -67.990 1.00 73.85 168 MET C CA 1
ATOM 4395 C C . MET C 1 168 ? 71.403 10.416 -67.141 1.00 72.42 168 MET C C 1
ATOM 4396 O O . MET C 1 168 ? 71.153 10.322 -65.923 1.00 66.95 168 MET C O 1
ATOM 4401 N N . TRP C 1 169 ? 72.445 9.775 -67.685 1.00 75.58 169 TRP C N 1
ATOM 4402 C CA . TRP C 1 169 ? 73.245 8.890 -66.854 1.00 66.87 169 TRP C CA 1
ATOM 4403 C C . TRP C 1 169 ? 74.616 9.473 -66.569 1.00 65.52 169 TRP C C 1
ATOM 4404 O O . TRP C 1 169 ? 75.610 8.768 -66.530 1.00 62.41 169 TRP C O 1
ATOM 4415 N N . ASN C 1 170 ? 74.660 10.747 -66.224 1.00 60.90 170 ASN C N 1
ATOM 4416 C CA . ASN C 1 170 ? 75.942 11.350 -65.906 1.00 62.93 170 ASN C CA 1
ATOM 4417 C C . ASN C 1 170 ? 76.458 10.801 -64.596 1.00 62.26 170 ASN C C 1
ATOM 4418 O O . ASN C 1 170 ? 77.653 10.526 -64.451 1.00 60.18 170 ASN C O 1
ATOM 4423 N N . LEU C 1 171 ? 75.556 10.596 -63.642 1.00 57.41 171 LEU C N 1
ATOM 4424 C CA . LEU C 1 171 ? 75.970 10.066 -62.353 1.00 50.81 171 LEU C CA 1
ATOM 4425 C C . LEU C 1 171 ? 76.505 8.648 -62.490 1.00 44.37 171 LEU C C 1
ATOM 4426 O O . LEU C 1 171 ? 77.532 8.310 -61.888 1.00 48.08 171 LEU C O 1
ATOM 4431 N N . GLU C 1 172 ? 75.808 7.792 -63.257 1.00 45.81 172 GLU C N 1
ATOM 4432 C CA . GLU C 1 172 ? 76.281 6.417 -63.452 1.00 40.69 172 GLU C CA 1
ATOM 4433 C C . GLU C 1 172 ? 77.619 6.370 -64.178 1.00 39.41 172 GLU C C 1
ATOM 4434 O O . GLU C 1 172 ? 78.560 5.701 -63.728 1.00 37.87 172 GLU C O 1
ATOM 4440 N N . ALA C 1 173 ? 77.722 7.067 -65.315 1.00 37.06 173 ALA C N 1
ATOM 4441 C CA . ALA C 1 173 ? 78.987 7.087 -66.021 1.00 31.98 173 ALA C CA 1
ATOM 4442 C C . ALA C 1 173 ? 80.107 7.517 -65.081 1.00 41.52 173 ALA C C 1
ATOM 4443 O O . ALA C 1 173 ? 81.235 7.028 -65.185 1.00 46.27 173 ALA C O 1
ATOM 4445 N N . ILE C 1 174 ? 79.813 8.414 -64.140 1.00 45.31 174 ILE C N 1
ATOM 4446 C CA . ILE C 1 174 ? 80.864 8.909 -63.273 1.00 39.92 174 ILE C CA 1
ATOM 4447 C C . ILE C 1 174 ? 81.273 7.799 -62.327 1.00 43.05 174 ILE C C 1
ATOM 4448 O O . ILE C 1 174 ? 82.463 7.598 -62.081 1.00 49.19 174 ILE C O 1
ATOM 4453 N N . GLN C 1 175 ? 80.294 7.055 -61.765 1.00 45.58 175 GLN C N 1
ATOM 4454 C CA . GLN C 1 175 ? 80.629 5.897 -60.924 1.00 43.08 175 GLN C CA 1
ATOM 4455 C C . GLN C 1 175 ? 81.502 4.887 -61.680 1.00 46.84 175 GLN C C 1
ATOM 4456 O O . GLN C 1 175 ? 82.390 4.239 -61.096 1.00 50.63 175 GLN C O 1
ATOM 4462 N N . CYS C 1 176 ? 81.267 4.734 -62.983 1.00 40.16 176 CYS C N 1
ATOM 4463 C CA . CYS C 1 176 ? 82.122 3.841 -63.758 1.00 40.07 176 CYS C CA 1
ATOM 4464 C C . CYS C 1 176 ? 83.561 4.339 -63.737 1.00 39.74 176 CYS C C 1
ATOM 4465 O O . CYS C 1 176 ? 84.497 3.552 -63.539 1.00 38.98 176 CYS C O 1
ATOM 4468 N N . SER C 1 177 ? 83.754 5.656 -63.885 1.00 45.95 177 SER C N 1
ATOM 4469 C CA . SER C 1 177 ? 85.108 6.195 -63.866 1.00 45.46 177 SER C CA 1
ATOM 4470 C C . SER C 1 177 ? 85.776 5.935 -62.538 1.00 44.28 177 SER C C 1
ATOM 4471 O O . SER C 1 177 ? 86.982 5.660 -62.487 1.00 46.49 177 SER C O 1
ATOM 4474 N N . LEU C 1 178 ? 85.005 5.928 -61.466 1.00 35.19 178 LEU C N 1
ATOM 4475 C CA . LEU C 1 178 ? 85.604 5.638 -60.178 1.00 33.76 178 LEU C CA 1
ATOM 4476 C C . LEU C 1 178 ? 86.259 4.263 -60.176 1.00 38.50 178 LEU C C 1
ATOM 4477 O O . LEU C 1 178 ? 87.375 4.101 -59.656 1.00 37.63 178 LEU C O 1
ATOM 4482 N N . VAL C 1 179 ? 85.577 3.250 -60.733 1.00 41.84 179 VAL C N 1
ATOM 4483 C CA . VAL C 1 179 ? 86.147 1.902 -60.721 1.00 37.71 179 VAL C CA 1
ATOM 4484 C C . VAL C 1 179 ? 87.267 1.761 -61.742 1.00 38.46 179 VAL C C 1
ATOM 4485 O O . VAL C 1 179 ? 88.267 1.093 -61.472 1.00 47.63 179 VAL C O 1
ATOM 4489 N N . VAL C 1 180 ? 87.131 2.355 -62.934 1.00 28.94 180 VAL C N 1
ATOM 4490 C CA . VAL C 1 180 ? 88.271 2.357 -63.853 1.00 28.24 180 VAL C CA 1
ATOM 4491 C C . VAL C 1 180 ? 89.476 2.944 -63.140 1.00 35.88 180 VAL C C 1
ATOM 4492 O O . VAL C 1 180 ? 90.575 2.372 -63.136 1.00 41.09 180 VAL C O 1
ATOM 4496 N N . GLY C 1 181 ? 89.259 4.063 -62.454 1.00 41.00 181 GLY C N 1
ATOM 4497 C CA . GLY C 1 181 ? 90.365 4.736 -61.806 1.00 37.72 181 GLY C CA 1
ATOM 4498 C C . GLY C 1 181 ? 91.047 3.869 -60.773 1.00 40.26 181 GLY C C 1
ATOM 4499 O O . GLY C 1 181 ? 92.266 3.704 -60.803 1.00 48.36 181 GLY C O 1
ATOM 4500 N N . ILE C 1 182 ? 90.276 3.284 -59.853 1.00 33.93 182 ILE C N 1
ATOM 4501 C CA . ILE C 1 182 ? 90.956 2.562 -58.782 1.00 35.02 182 ILE C CA 1
ATOM 4502 C C . ILE C 1 182 ? 91.684 1.329 -59.324 1.00 43.50 182 ILE C C 1
ATOM 4503 O O . ILE C 1 182 ? 92.701 0.906 -58.754 1.00 44.23 182 ILE C O 1
ATOM 4508 N N . ASN C 1 183 ? 91.210 0.757 -60.437 1.00 40.99 183 ASN C N 1
ATOM 4509 C CA . ASN C 1 183 ? 91.922 -0.330 -61.098 1.00 83.19 183 ASN C CA 1
ATOM 4510 C C . ASN C 1 183 ? 93.307 0.111 -61.536 1.00 39.00 183 ASN C C 1
ATOM 4511 O O . ASN C 1 183 ? 94.296 -0.597 -61.306 1.00 45.12 183 ASN C O 1
ATOM 4516 N N . LEU C 1 184 ? 93.392 1.254 -62.234 1.00 37.63 184 LEU C N 1
ATOM 4517 C CA . LEU C 1 184 ? 94.696 1.779 -62.648 1.00 32.97 184 LEU C CA 1
ATOM 4518 C C . LEU C 1 184 ? 95.616 1.970 -61.457 1.00 35.56 184 LEU C C 1
ATOM 4519 O O . LEU C 1 184 ? 96.802 1.617 -61.507 1.00 38.72 184 LEU C O 1
ATOM 4524 N N . TYR C 1 185 ? 95.071 2.466 -60.348 1.00 37.60 185 TYR C N 1
ATOM 4525 C CA . TYR C 1 185 ? 95.880 2.641 -59.155 1.00 37.41 185 TYR C CA 1
ATOM 4526 C C . TYR C 1 185 ? 96.356 1.299 -58.649 1.00 39.91 185 TYR C C 1
ATOM 4527 O O . TYR C 1 185 ? 97.546 1.116 -58.358 1.00 42.21 185 TYR C O 1
ATOM 4536 N N . ASP C 1 186 ? 95.439 0.332 -58.555 1.00 48.29 186 ASP C N 1
ATOM 4537 C CA . ASP C 1 186 ? 95.848 -0.996 -58.118 1.00 47.94 186 ASP C CA 1
ATOM 4538 C C . ASP C 1 186 ? 96.743 -1.684 -59.133 1.00 45.35 186 ASP C C 1
ATOM 4539 O O . ASP C 1 186 ? 97.641 -2.428 -58.735 1.00 50.75 186 ASP C O 1
ATOM 4544 N N . MET C 1 187 ? 96.540 -1.453 -60.434 1.00 31.48 187 MET C N 1
ATOM 4545 C CA . MET C 1 187 ? 97.518 -1.960 -61.405 1.00 29.64 187 MET C CA 1
ATOM 4546 C C . MET C 1 187 ? 98.875 -1.276 -61.275 1.00 37.89 187 MET C C 1
ATOM 4547 O O . MET C 1 187 ? 99.846 -1.721 -61.918 1.00 42.54 187 MET C O 1
ATOM 4552 N N . GLY C 1 188 ? 98.961 -0.173 -60.532 1.00 37.54 188 GLY C N 1
ATOM 4553 C CA . GLY C 1 188 ? 100.222 0.516 -60.437 1.00 33.60 188 GLY C CA 1
ATOM 4554 C C . GLY C 1 188 ? 100.524 1.462 -61.578 1.00 34.47 188 GLY C C 1
ATOM 4555 O O . GLY C 1 188 ? 101.600 2.068 -61.583 1.00 40.95 188 GLY C O 1
ATOM 4556 N N . ARG C 1 189 ? 99.615 1.621 -62.534 1.00 40.58 189 ARG C N 1
ATOM 4557 C CA . ARG C 1 189 ? 99.780 2.634 -63.575 1.00 50.14 189 ARG C CA 1
ATOM 4558 C C . ARG C 1 189 ? 99.446 3.991 -62.944 1.00 50.13 189 ARG C C 1
ATOM 4559 O O . ARG C 1 189 ? 98.415 4.619 -63.204 1.00 54.11 189 ARG C O 1
ATOM 4567 N N . LEU C 1 190 ? 100.337 4.429 -62.051 1.00 41.94 190 LEU C N 1
ATOM 4568 C CA . LEU C 1 190 ? 100.041 5.603 -61.229 1.00 41.50 190 LEU C CA 1
ATOM 4569 C C . LEU C 1 190 ? 99.866 6.861 -62.080 1.00 52.25 190 LEU C C 1
ATOM 4570 O O . LEU C 1 190 ? 98.962 7.671 -61.840 1.00 49.33 190 LEU C O 1
ATOM 4575 N N . ASP C 1 191 ? 100.710 7.045 -63.084 1.00 72.91 191 ASP C N 1
ATOM 4576 C CA . ASP C 1 191 ? 100.646 8.296 -63.815 1.00 65.93 191 ASP C CA 1
ATOM 4577 C C . ASP C 1 191 ? 99.359 8.387 -64.626 1.00 70.66 191 ASP C C 1
ATOM 4578 O O . ASP C 1 191 ? 98.694 9.424 -64.609 1.00 77.98 191 ASP C O 1
ATOM 4583 N N . ASP C 1 192 ? 98.963 7.294 -65.298 1.00 62.92 192 ASP C N 1
ATOM 4584 C CA . ASP C 1 192 ? 97.679 7.257 -66.009 1.00 55.85 192 ASP C CA 1
ATOM 4585 C C . ASP C 1 192 ? 96.508 7.447 -65.046 1.00 57.17 192 ASP C C 1
ATOM 4586 O O . ASP C 1 192 ? 95.557 8.178 -65.340 1.00 55.90 192 ASP C O 1
ATOM 4591 N N . ALA C 1 193 ? 96.577 6.802 -63.880 1.00 43.88 193 ALA C N 1
ATOM 4592 C CA . ALA C 1 193 ? 95.530 6.917 -62.869 1.00 41.89 193 ALA C CA 1
ATOM 4593 C C . ALA C 1 193 ? 95.358 8.358 -62.405 1.00 45.87 193 ALA C C 1
ATOM 4594 O O . ALA C 1 193 ? 94.230 8.804 -62.161 1.00 47.36 193 ALA C O 1
ATOM 4596 N N . ASP C 1 194 ? 96.472 9.078 -62.220 1.00 58.83 194 ASP C N 1
ATOM 4597 C CA . ASP C 1 194 ? 96.429 10.488 -61.837 1.00 54.51 194 ASP C CA 1
ATOM 4598 C C . ASP C 1 194 ? 95.640 11.310 -62.848 1.00 61.58 194 ASP C C 1
ATOM 4599 O O . ASP C 1 194 ? 94.682 12.004 -62.488 1.00 64.78 194 ASP C O 1
ATOM 4604 N N . ALA C 1 195 ? 96.002 11.214 -64.129 1.00 56.49 195 ALA C N 1
ATOM 4605 C CA . ALA C 1 195 ? 95.262 11.936 -65.156 1.00 56.34 195 ALA C CA 1
ATOM 4606 C C . ALA C 1 195 ? 93.805 11.514 -65.149 1.00 60.90 195 ALA C C 1
ATOM 4607 O O . ALA C 1 195 ? 92.900 12.347 -65.271 1.00 67.11 195 ALA C O 1
ATOM 4609 N N . TYR C 1 196 ? 93.562 10.208 -65.035 1.00 49.04 196 TYR C N 1
ATOM 4610 C CA . TYR C 1 196 ? 92.193 9.700 -65.109 1.00 50.57 196 TYR C CA 1
ATOM 4611 C C . TYR C 1 196 ? 91.326 10.243 -63.987 1.00 43.61 196 TYR C C 1
ATOM 4612 O O . TYR C 1 196 ? 90.219 10.737 -64.226 1.00 42.03 196 TYR C O 1
ATOM 4621 N N . PHE C 1 197 ? 91.820 10.173 -62.755 1.00 53.81 197 PHE C N 1
ATOM 4622 C CA . PHE C 1 197 ? 91.056 10.722 -61.645 1.00 55.18 197 PHE C CA 1
ATOM 4623 C C . PHE C 1 197 ? 90.844 12.213 -61.815 1.00 60.42 197 PHE C C 1
ATOM 4624 O O . PHE C 1 197 ? 89.750 12.732 -61.550 1.00 63.29 197 PHE C O 1
ATOM 4632 N N . ARG C 1 198 ? 91.858 12.906 -62.302 1.00 66.81 198 ARG C N 1
ATOM 4633 C CA . ARG C 1 198 ? 91.744 14.335 -62.441 1.00 62.88 198 ARG C CA 1
ATOM 4634 C C . ARG C 1 198 ? 90.699 14.717 -63.483 1.00 69.95 198 ARG C C 1
ATOM 4635 O O . ARG C 1 198 ? 89.982 15.710 -63.327 1.00 76.00 198 ARG C O 1
ATOM 4643 N N . ASP C 1 199 ? 90.561 13.930 -64.543 1.00 60.32 199 ASP C N 1
ATOM 4644 C CA . ASP C 1 199 ? 89.495 14.241 -65.488 1.00 54.56 199 ASP C CA 1
ATOM 4645 C C . ASP C 1 199 ? 88.145 14.000 -64.857 1.00 58.39 199 ASP C C 1
ATOM 4646 O O . ASP C 1 199 ? 87.212 14.789 -65.043 1.00 68.08 199 ASP C O 1
ATOM 4651 N N . ALA C 1 200 ? 88.042 12.939 -64.064 1.00 61.52 200 ALA C N 1
ATOM 4652 C CA . ALA C 1 200 ? 86.779 12.637 -63.416 1.00 58.62 200 ALA C CA 1
ATOM 4653 C C . ALA C 1 200 ? 86.408 13.718 -62.438 1.00 63.42 200 ALA C C 1
ATOM 4654 O O . ALA C 1 200 ? 85.233 14.088 -62.347 1.00 69.15 200 ALA C O 1
ATOM 4656 N N . LEU C 1 201 ? 87.399 14.273 -61.744 1.00 60.23 201 LEU C N 1
ATOM 4657 C CA . LEU C 1 201 ? 87.093 15.269 -60.734 1.00 57.95 201 LEU C CA 1
ATOM 4658 C C . LEU C 1 201 ? 86.510 16.516 -61.379 1.00 59.66 201 LEU C C 1
ATOM 4659 O O . LEU C 1 201 ? 85.602 17.137 -60.830 1.00 64.01 201 LEU C O 1
ATOM 4664 N N . THR C 1 202 ? 87.012 16.897 -62.552 1.00 45.67 202 THR C N 1
ATOM 4665 C CA . THR C 1 202 ? 86.396 17.995 -63.288 1.00 44.61 202 THR C CA 1
ATOM 4666 C C . THR C 1 202 ? 84.919 17.722 -63.539 1.00 55.05 202 THR C C 1
ATOM 4667 O O . THR C 1 202 ? 84.049 18.533 -63.182 1.00 58.89 202 THR C O 1
ATOM 4671 N N . GLU C 1 203 ? 84.607 16.548 -64.084 1.00 60.58 203 GLU C N 1
ATOM 4672 C CA . GLU C 1 203 ? 83.219 16.279 -64.432 1.00 57.33 203 GLU C CA 1
ATOM 4673 C C . GLU C 1 203 ? 82.362 16.191 -63.179 1.00 56.47 203 GLU C C 1
ATOM 4674 O O . GLU C 1 203 ? 81.236 16.694 -63.155 1.00 56.62 203 GLU C O 1
ATOM 4680 N N . ALA C 1 204 ? 82.925 15.661 -62.094 1.00 65.32 204 ALA C N 1
ATOM 4681 C CA . ALA C 1 204 ? 82.191 15.596 -60.834 1.00 66.24 204 ALA C CA 1
ATOM 4682 C C . ALA C 1 204 ? 81.938 16.978 -60.252 1.00 75.03 204 ALA C C 1
ATOM 4683 O O . ALA C 1 204 ? 80.888 17.217 -59.635 1.00 76.41 204 ALA C O 1
ATOM 4685 N N . LEU C 1 205 ? 82.899 17.894 -60.423 1.00 75.66 205 LEU C N 1
ATOM 4686 C CA . LEU C 1 205 ? 82.733 19.260 -59.930 1.00 68.26 205 LEU C CA 1
ATOM 4687 C C . LEU C 1 205 ? 81.736 20.006 -60.806 1.00 73.84 205 LEU C C 1
ATOM 4688 O O . LEU C 1 205 ? 80.749 20.562 -60.308 1.00 75.41 205 LEU C O 1
ATOM 4693 N N . ASP C 1 206 ? 81.925 19.913 -62.128 1.00 65.47 206 ASP C N 1
ATOM 4694 C CA . ASP C 1 206 ? 81.034 20.545 -63.095 1.00 67.18 206 ASP C CA 1
ATOM 4695 C C . ASP C 1 206 ? 79.571 20.220 -62.796 1.00 68.64 206 ASP C C 1
ATOM 4696 O O . ASP C 1 206 ? 78.703 21.092 -62.879 1.00 76.16 206 ASP C O 1
ATOM 4701 N N . HIS C 1 207 ? 79.280 18.984 -62.408 1.00 71.90 207 HIS C N 1
ATOM 4702 C CA . HIS C 1 207 ? 77.919 18.599 -62.060 1.00 69.89 207 HIS C CA 1
ATOM 4703 C C . HIS C 1 207 ? 77.652 18.643 -60.557 1.00 70.14 207 HIS C C 1
ATOM 4704 O O . HIS C 1 207 ? 76.499 18.480 -60.137 1.00 69.65 207 HIS C O 1
ATOM 4711 N N . GLY C 1 208 ? 78.679 18.836 -59.739 1.00 56.95 208 GLY C N 1
ATOM 4712 C CA . GLY C 1 208 ? 78.463 18.974 -58.307 1.00 56.64 208 GLY C CA 1
ATOM 4713 C C . GLY C 1 208 ? 77.982 17.741 -57.564 1.00 63.38 208 GLY C C 1
ATOM 4714 O O . GLY C 1 208 ? 77.175 17.866 -56.628 1.00 57.70 208 GLY C O 1
ATOM 4715 N N . TYR C 1 209 ? 78.469 16.553 -57.940 1.00 75.65 209 TYR C N 1
ATOM 4716 C CA . TYR C 1 209 ? 78.148 15.314 -57.229 1.00 65.70 209 TYR C CA 1
ATOM 4717 C C . TYR C 1 209 ? 79.072 15.153 -56.033 1.00 68.01 209 TYR C C 1
ATOM 4718 O O . TYR C 1 209 ? 80.271 14.922 -56.199 1.00 63.81 209 TYR C O 1
ATOM 4727 N N . ASP C 1 210 ? 78.505 15.181 -54.830 1.00 73.73 210 ASP C N 1
ATOM 4728 C CA . ASP C 1 210 ? 79.339 15.293 -53.643 1.00 68.31 210 ASP C CA 1
ATOM 4729 C C . ASP C 1 210 ? 80.143 14.021 -53.410 1.00 65.80 210 ASP C C 1
ATOM 4730 O O . ASP C 1 210 ? 81.375 14.069 -53.288 1.00 64.96 210 ASP C O 1
ATOM 4735 N N . LYS C 1 211 ? 79.478 12.868 -53.407 1.00 63.09 211 LYS C N 1
ATOM 4736 C CA . LYS C 1 211 ? 80.200 11.649 -53.052 1.00 59.17 211 LYS C CA 1
ATOM 4737 C C . LYS C 1 211 ? 81.234 11.263 -54.102 1.00 55.78 211 LYS C C 1
ATOM 4738 O O . LYS C 1 211 ? 82.327 10.826 -53.732 1.00 62.59 211 LYS C O 1
ATOM 4744 N N . PRO C 1 212 ? 80.962 11.402 -55.400 1.00 43.54 212 PRO C N 1
ATOM 4745 C CA . PRO C 1 212 ? 82.054 11.190 -56.369 1.00 43.02 212 PRO C CA 1
ATOM 4746 C C . PRO C 1 212 ? 83.222 12.148 -56.185 1.00 50.60 212 PRO C C 1
ATOM 4747 O O . PRO C 1 212 ? 84.380 11.721 -56.307 1.00 53.46 212 PRO C O 1
ATOM 4751 N N . ILE C 1 213 ? 82.974 13.426 -55.892 1.00 56.58 213 ILE C N 1
ATOM 4752 C CA . ILE C 1 213 ? 84.094 14.339 -55.673 1.00 55.25 213 ILE C CA 1
ATOM 4753 C C . ILE C 1 213 ? 84.902 13.888 -54.473 1.00 55.03 213 ILE C C 1
ATOM 4754 O O . ILE C 1 213 ? 86.141 13.853 -54.505 1.00 52.99 213 ILE C O 1
ATOM 4759 N N . THR C 1 214 ? 84.209 13.494 -53.409 1.00 54.21 214 THR C N 1
ATOM 4760 C CA . THR C 1 214 ? 84.915 13.058 -52.214 1.00 54.29 214 THR C CA 1
ATOM 4761 C C . THR C 1 214 ? 85.817 11.871 -52.522 1.00 53.92 214 THR C C 1
ATOM 4762 O O . THR C 1 214 ? 87.020 11.890 -52.227 1.00 55.01 214 THR C O 1
ATOM 4766 N N . LYS C 1 215 ? 85.264 10.863 -53.199 1.00 49.58 215 LYS C N 1
ATOM 4767 C CA . LYS C 1 215 ? 86.021 9.648 -53.466 1.00 43.26 215 LYS C CA 1
ATOM 4768 C C . LYS C 1 215 ? 87.195 9.926 -54.391 1.00 42.51 215 LYS C C 1
ATOM 4769 O O . LYS C 1 215 ? 88.297 9.420 -54.155 1.00 49.16 215 LYS C O 1
ATOM 4775 N N . ILE C 1 216 ? 87.008 10.769 -55.414 1.00 39.38 216 ILE C N 1
ATOM 4776 C CA . ILE C 1 216 ? 88.138 11.081 -56.293 1.00 38.66 216 ILE C CA 1
ATOM 4777 C C . ILE C 1 216 ? 89.274 11.736 -55.512 1.00 47.67 216 ILE C C 1
ATOM 4778 O O . ILE C 1 216 ? 90.458 11.520 -55.808 1.00 45.55 216 ILE C O 1
ATOM 4783 N N . TYR C 1 217 ? 88.945 12.577 -54.527 1.00 62.41 217 TYR C N 1
ATOM 4784 C CA . TYR C 1 217 ? 90.012 13.168 -53.727 1.00 53.86 217 TYR C CA 1
ATOM 4785 C C . TYR C 1 217 ? 90.760 12.092 -52.977 1.00 56.85 217 TYR C C 1
ATOM 4786 O O . TYR C 1 217 ? 91.987 11.985 -53.085 1.00 58.34 217 TYR C O 1
ATOM 4795 N N . HIS C 1 218 ? 90.020 11.229 -52.270 1.00 49.22 218 HIS C N 1
ATOM 4796 C CA . HIS C 1 218 ? 90.663 10.163 -51.515 1.00 45.93 218 HIS C CA 1
ATOM 4797 C C . HIS C 1 218 ? 91.541 9.321 -52.430 1.00 47.98 218 HIS C C 1
ATOM 4798 O O . HIS C 1 218 ? 92.707 9.073 -52.123 1.00 50.26 218 HIS C O 1
ATOM 4805 N N . ASN C 1 219 ? 90.994 8.895 -53.579 1.00 48.50 219 ASN C N 1
ATOM 4806 C CA . ASN C 1 219 ? 91.744 8.069 -54.521 1.00 36.43 219 ASN C CA 1
ATOM 4807 C C . ASN C 1 219 ? 92.943 8.825 -55.061 1.00 40.69 219 ASN C C 1
ATOM 4808 O O . ASN C 1 219 ? 94.001 8.232 -55.306 1.00 46.86 219 ASN C O 1
ATOM 4813 N N . LEU C 1 220 ? 92.804 10.136 -55.284 1.00 49.51 220 LEU C N 1
ATOM 4814 C CA . LEU C 1 220 ? 93.995 10.925 -55.616 1.00 50.34 220 LEU C CA 1
ATOM 4815 C C . LEU C 1 220 ? 95.009 10.907 -54.473 1.00 47.53 220 LEU C C 1
ATOM 4816 O O . LEU C 1 220 ? 96.224 10.864 -54.715 1.00 48.30 220 LEU C O 1
ATOM 4821 N N . GLY C 1 221 ? 94.534 10.879 -53.227 1.00 57.61 221 GLY C N 1
ATOM 4822 C CA . GLY C 1 221 ? 95.452 10.723 -52.113 1.00 62.49 221 GLY C CA 1
ATOM 4823 C C . GLY C 1 221 ? 96.198 9.404 -52.169 1.00 62.45 221 GLY C C 1
ATOM 4824 O O . GLY C 1 221 ? 97.423 9.368 -52.026 1.00 63.32 221 GLY C O 1
ATOM 4825 N N . LEU C 1 222 ? 95.478 8.311 -52.452 1.00 51.98 222 LEU C N 1
ATOM 4826 C CA . LEU C 1 222 ? 96.120 7.000 -52.516 1.00 46.27 222 LEU C CA 1
ATOM 4827 C C . LEU C 1 222 ? 97.150 6.957 -53.620 1.00 45.55 222 LEU C C 1
ATOM 4828 O O . LEU C 1 222 ? 98.223 6.368 -53.445 1.00 47.61 222 LEU C O 1
ATOM 4833 N N . VAL C 1 223 ? 96.874 7.618 -54.746 1.00 39.67 223 VAL C N 1
ATOM 4834 C CA . VAL C 1 223 ? 97.839 7.589 -55.843 1.00 40.94 223 VAL C CA 1
ATOM 4835 C C . VAL C 1 223 ? 99.165 8.210 -55.418 1.00 45.26 223 VAL C C 1
ATOM 4836 O O . VAL C 1 223 ? 100.228 7.585 -55.528 1.00 50.14 223 VAL C O 1
ATOM 4840 N N . HIS C 1 224 ? 99.131 9.444 -54.912 1.00 52.25 224 HIS C N 1
ATOM 4841 C CA . HIS C 1 224 ? 100.396 10.110 -54.603 1.00 53.43 224 HIS C CA 1
ATOM 4842 C C . HIS C 1 224 ? 101.086 9.479 -53.408 1.00 51.44 224 HIS C C 1
ATOM 4843 O O . HIS C 1 224 ? 102.319 9.418 -53.380 1.00 51.47 224 HIS C O 1
ATOM 4850 N N . TRP C 1 225 ? 100.312 8.955 -52.450 1.00 54.78 225 TRP C N 1
ATOM 4851 C CA . TRP C 1 225 ? 100.885 8.115 -51.401 1.00 55.04 225 TRP C CA 1
ATOM 4852 C C . TRP C 1 225 ? 101.732 7.025 -52.041 1.00 59.12 225 TRP C C 1
ATOM 4853 O O . TRP C 1 225 ? 102.897 6.822 -51.681 1.00 62.17 225 TRP C O 1
ATOM 4864 N N . GLN C 1 226 ? 101.145 6.320 -53.015 1.00 59.10 226 GLN C N 1
ATOM 4865 C CA . GLN C 1 226 ? 101.853 5.264 -53.721 1.00 51.91 226 GLN C CA 1
ATOM 4866 C C . GLN C 1 226 ? 103.031 5.805 -54.507 1.00 53.28 226 GLN C C 1
ATOM 4867 O O . GLN C 1 226 ? 104.051 5.120 -54.634 1.00 60.22 226 GLN C O 1
ATOM 4873 N N . LYS C 1 227 ? 102.913 7.023 -55.044 1.00 58.26 227 LYS C N 1
ATOM 4874 C CA . LYS C 1 227 ? 104.033 7.624 -55.766 1.00 57.82 227 LYS C CA 1
ATOM 4875 C C . LYS C 1 227 ? 105.176 7.988 -54.835 1.00 58.08 227 LYS C C 1
ATOM 4876 O O . LYS C 1 227 ? 106.314 8.133 -55.284 1.00 66.30 227 LYS C O 1
ATOM 4882 N N . GLY C 1 228 ? 104.878 8.275 -53.583 1.00 59.22 228 GLY C N 1
ATOM 4883 C CA . GLY C 1 228 ? 105.876 8.730 -52.647 1.00 63.61 228 GLY C CA 1
ATOM 4884 C C . GLY C 1 228 ? 105.707 10.186 -52.301 1.00 66.30 228 GLY C C 1
ATOM 4885 O O . GLY C 1 228 ? 106.359 10.672 -51.373 1.00 76.35 228 GLY C O 1
ATOM 4886 N N . SER C 1 229 ? 104.813 10.884 -52.998 1.00 55.94 229 SER C N 1
ATOM 4887 C CA . SER C 1 229 ? 104.619 12.314 -52.815 1.00 56.72 229 SER C CA 1
ATOM 4888 C C . SER C 1 229 ? 103.758 12.525 -51.574 1.00 55.48 229 SER C C 1
ATOM 4889 O O . SER C 1 229 ? 102.581 12.885 -51.639 1.00 62.43 229 SER C O 1
ATOM 4892 N N . LEU C 1 230 ? 104.382 12.299 -50.416 1.00 62.63 230 LEU C N 1
ATOM 4893 C CA . LEU C 1 230 ? 103.626 12.282 -49.164 1.00 69.66 230 LEU C CA 1
ATOM 4894 C C . LEU C 1 230 ? 102.913 13.600 -48.890 1.00 73.26 230 LEU C C 1
ATOM 4895 O O . LEU C 1 230 ? 101.844 13.599 -48.251 1.00 73.01 230 LEU C O 1
ATOM 4900 N N . GLU C 1 231 ? 103.510 14.738 -49.296 1.00 93.87 231 GLU C N 1
ATOM 4901 C CA . GLU C 1 231 ? 102.947 15.996 -48.828 1.00 93.74 231 GLU C CA 1
ATOM 4902 C C . GLU C 1 231 ? 101.679 16.275 -49.607 1.00 85.63 231 GLU C C 1
ATOM 4903 O O . GLU C 1 231 ? 100.636 16.676 -49.070 1.00 85.99 231 GLU C O 1
ATOM 4909 N N . LEU C 1 232 ? 101.745 15.973 -50.889 1.00 53.21 232 LEU C N 1
ATOM 4910 C CA . LEU C 1 232 ? 100.593 16.113 -51.764 1.00 56.77 232 LEU C CA 1
ATOM 4911 C C . LEU C 1 232 ? 99.529 15.083 -51.432 1.00 55.00 232 LEU C C 1
ATOM 4912 O O . LEU C 1 232 ? 98.327 15.395 -51.438 1.00 50.79 232 LEU C O 1
ATOM 4917 N N . ALA C 1 233 ? 99.947 13.860 -51.097 1.00 56.79 233 ALA C N 1
ATOM 4918 C CA . ALA C 1 233 ? 98.978 12.876 -50.653 1.00 54.68 233 ALA C CA 1
ATOM 4919 C C . ALA C 1 233 ? 98.227 13.400 -49.448 1.00 52.60 233 ALA C C 1
ATOM 4920 O O . ALA C 1 233 ? 96.996 13.337 -49.415 1.00 53.73 233 ALA C O 1
ATOM 4922 N N . LEU C 1 234 ? 98.948 13.995 -48.486 1.00 65.50 234 LEU C N 1
ATOM 4923 C CA . LEU C 1 234 ? 98.315 14.534 -47.282 1.00 67.44 234 LEU C CA 1
ATOM 4924 C C . LEU C 1 234 ? 97.312 15.639 -47.615 1.00 70.27 234 LEU C C 1
ATOM 4925 O O . LEU C 1 234 ? 96.213 15.686 -47.048 1.00 71.74 234 LEU C O 1
ATOM 4930 N N . HIS C 1 235 ? 97.670 16.528 -48.543 1.00 58.87 235 HIS C N 1
ATOM 4931 C CA . HIS C 1 235 ? 96.745 17.564 -48.994 1.00 57.47 235 HIS C CA 1
ATOM 4932 C C . HIS C 1 235 ? 95.394 16.982 -49.425 1.00 59.56 235 HIS C C 1
ATOM 4933 O O . HIS C 1 235 ? 94.325 17.459 -49.013 1.00 60.81 235 HIS C O 1
ATOM 4940 N N . TYR C 1 236 ? 95.425 15.926 -50.234 1.00 57.20 236 TYR C N 1
ATOM 4941 C CA . TYR C 1 236 ? 94.195 15.387 -50.805 1.00 52.88 236 TYR C CA 1
ATOM 4942 C C . TYR C 1 236 ? 93.369 14.604 -49.798 1.00 52.84 236 TYR C C 1
ATOM 4943 O O . TYR C 1 236 ? 92.134 14.587 -49.888 1.00 54.97 236 TYR C O 1
ATOM 4952 N N . PHE C 1 237 ? 94.024 13.907 -48.865 1.00 59.60 237 PHE C N 1
ATOM 4953 C CA . PHE C 1 237 ? 93.281 13.192 -47.834 1.00 59.41 237 PHE C CA 1
ATOM 4954 C C . PHE C 1 237 ? 92.443 14.138 -46.982 1.00 66.44 237 PHE C C 1
ATOM 4955 O O . PHE C 1 237 ? 91.324 13.789 -46.582 1.00 70.76 237 PHE C O 1
ATOM 4963 N N . ARG C 1 238 ? 92.962 15.336 -46.682 1.00 63.28 238 ARG C N 1
ATOM 4964 C CA . ARG C 1 238 ? 92.169 16.318 -45.941 1.00 65.83 238 ARG C CA 1
ATOM 4965 C C . ARG C 1 238 ? 91.020 16.837 -46.794 1.00 66.50 238 ARG C C 1
ATOM 4966 O O . ARG C 1 238 ? 89.869 16.921 -46.339 1.00 63.10 238 ARG C O 1
ATOM 4974 N N . GLU C 1 239 ? 91.330 17.165 -48.053 1.00 61.44 239 GLU C N 1
ATOM 4975 C CA . GLU C 1 239 ? 90.327 17.612 -49.008 1.00 60.05 239 GLU C CA 1
ATOM 4976 C C . GLU C 1 239 ? 89.130 16.682 -49.007 1.00 65.66 239 GLU C C 1
ATOM 4977 O O . GLU C 1 239 ? 87.982 17.123 -49.129 1.00 72.77 239 GLU C O 1
ATOM 4983 N N . ALA C 1 240 ? 89.383 15.383 -48.882 1.00 69.50 240 ALA C N 1
ATOM 4984 C CA . ALA C 1 240 ? 88.292 14.423 -48.870 1.00 67.51 240 ALA C CA 1
ATOM 4985 C C . ALA C 1 240 ? 87.583 14.439 -47.533 1.00 68.01 240 ALA C C 1
ATOM 4986 O O . ALA C 1 240 ? 86.360 14.261 -47.474 1.00 70.59 240 ALA C O 1
ATOM 4988 N N . TYR C 1 241 ? 88.336 14.652 -46.449 1.00 65.65 241 TYR C N 1
ATOM 4989 C CA . TYR C 1 241 ? 87.702 14.685 -45.135 1.00 67.07 241 TYR C CA 1
ATOM 4990 C C . TYR C 1 241 ? 86.884 15.954 -44.932 1.00 70.51 241 TYR C C 1
ATOM 4991 O O . TYR C 1 241 ? 85.953 15.947 -44.113 1.00 71.27 241 TYR C O 1
ATOM 5000 N N . SER C 1 242 ? 87.164 17.006 -45.716 1.00 84.82 242 SER C N 1
ATOM 5001 C CA . SER C 1 242 ? 86.348 18.216 -45.692 1.00 82.48 242 SER C CA 1
ATOM 5002 C C . SER C 1 242 ? 84.881 17.867 -45.865 1.00 83.61 242 SER C C 1
ATOM 5003 O O . SER C 1 242 ? 84.003 18.398 -45.175 1.00 97.00 242 SER C O 1
ATOM 5006 N N . HIS C 1 243 ? 84.601 16.983 -46.812 1.00 63.46 243 HIS C N 1
ATOM 5007 C CA . HIS C 1 243 ? 83.224 16.648 -47.121 1.00 61.80 243 HIS C CA 1
ATOM 5008 C C . HIS C 1 243 ? 82.560 15.984 -45.945 1.00 61.07 243 HIS C C 1
ATOM 5009 O O . HIS C 1 243 ? 83.063 15.028 -45.343 1.00 56.83 243 HIS C O 1
ATOM 5016 N N . GLU C 1 244 ? 81.427 16.561 -45.624 1.00 87.42 244 GLU C N 1
ATOM 5017 C CA . GLU C 1 244 ? 80.872 16.451 -44.296 1.00 92.41 244 GLU C CA 1
ATOM 5018 C C . GLU C 1 244 ? 80.187 15.087 -44.103 1.00 86.47 244 GLU C C 1
ATOM 5019 O O . GLU C 1 244 ? 80.202 14.515 -43.008 1.00 86.81 244 GLU C O 1
ATOM 5025 N N . TRP C 1 245 ? 79.623 14.532 -45.182 1.00 62.48 245 TRP C N 1
ATOM 5026 C CA . TRP C 1 245 ? 78.994 13.207 -45.163 1.00 63.09 245 TRP C CA 1
ATOM 5027 C C . TRP C 1 245 ? 79.979 12.088 -44.852 1.00 65.04 245 TRP C C 1
ATOM 5028 O O . TRP C 1 245 ? 79.567 11.003 -44.422 1.00 60.66 245 TRP C O 1
ATOM 5039 N N . LEU C 1 246 ? 81.269 12.298 -45.139 1.00 66.83 246 LEU C N 1
ATOM 5040 C CA . LEU C 1 246 ? 82.236 11.199 -45.083 1.00 61.82 246 LEU C CA 1
ATOM 5041 C C . LEU C 1 246 ? 82.473 10.741 -43.656 1.00 59.95 246 LEU C C 1
ATOM 5042 O O . LEU C 1 246 ? 82.621 9.534 -43.405 1.00 55.92 246 LEU C O 1
ATOM 5047 N N . ARG C 1 247 ? 82.444 11.686 -42.705 1.00 67.17 247 ARG C N 1
ATOM 5048 C CA . ARG C 1 247 ? 82.625 11.362 -41.291 1.00 66.78 247 ARG C CA 1
ATOM 5049 C C . ARG C 1 247 ? 81.580 10.376 -40.771 1.00 66.85 247 ARG C C 1
ATOM 5050 O O . ARG C 1 247 ? 81.832 9.681 -39.781 1.00 67.86 247 ARG C O 1
ATOM 5058 N N . ASP C 1 248 ? 80.404 10.302 -41.405 1.00 76.81 248 ASP C N 1
ATOM 5059 C CA . ASP C 1 248 ? 79.344 9.417 -40.934 1.00 77.42 248 ASP C CA 1
ATOM 5060 C C . ASP C 1 248 ? 79.249 8.100 -41.695 1.00 79.26 248 ASP C C 1
ATOM 5061 O O . ASP C 1 248 ? 78.606 7.166 -41.198 1.00 81.57 248 ASP C O 1
ATOM 5066 N N . SER C 1 249 ? 79.915 7.979 -42.872 1.00 83.53 249 SER C N 1
ATOM 5067 C CA . SER C 1 249 ? 79.829 6.697 -43.559 1.00 82.39 249 SER C CA 1
ATOM 5068 C C . SER C 1 249 ? 80.971 5.793 -43.103 1.00 83.34 249 SER C C 1
ATOM 5069 O O . SER C 1 249 ? 82.048 6.285 -42.738 1.00 78.35 249 SER C O 1
ATOM 5072 N N . PRO C 1 250 ? 80.769 4.469 -43.080 1.00 68.36 250 PRO C N 1
ATOM 5073 C CA . PRO C 1 250 ? 81.906 3.581 -42.786 1.00 68.38 250 PRO C CA 1
ATOM 5074 C C . PRO C 1 250 ? 83.067 3.774 -43.746 1.00 63.48 250 PRO C C 1
ATOM 5075 O O . PRO C 1 250 ? 84.222 3.591 -43.352 1.00 64.64 250 PRO C O 1
ATOM 5079 N N . LYS C 1 251 ? 82.804 4.186 -44.982 1.00 59.66 251 LYS C N 1
ATOM 5080 C CA . LYS C 1 251 ? 83.889 4.494 -45.904 1.00 56.14 251 LYS C CA 1
ATOM 5081 C C . LYS C 1 251 ? 84.829 5.570 -45.360 1.00 57.75 251 LYS C C 1
ATOM 5082 O O . LYS C 1 251 ? 85.953 5.707 -45.862 1.00 60.43 251 LYS C O 1
ATOM 5088 N N . GLY C 1 252 ? 84.375 6.386 -44.403 1.00 51.45 252 GLY C N 1
ATOM 5089 C CA . GLY C 1 252 ? 85.250 7.377 -43.795 1.00 46.50 252 GLY C CA 1
ATOM 5090 C C . GLY C 1 252 ? 86.401 6.773 -43.020 1.00 47.42 252 GLY C C 1
ATOM 5091 O O . GLY C 1 252 ? 87.439 7.428 -42.831 1.00 47.31 252 GLY C O 1
ATOM 5092 N N . GLN C 1 253 ? 86.254 5.523 -42.575 1.00 54.52 253 GLN C N 1
ATOM 5093 C CA . GLN C 1 253 ? 87.369 4.884 -41.895 1.00 56.17 253 GLN C CA 1
ATOM 5094 C C . GLN C 1 253 ? 88.605 4.864 -42.779 1.00 56.45 253 GLN C C 1
ATOM 5095 O O . GLN C 1 253 ? 89.723 5.034 -42.279 1.00 59.32 253 GLN C O 1
ATOM 5101 N N . GLN C 1 254 ? 88.413 4.732 -44.099 1.00 52.22 254 GLN C N 1
ATOM 5102 C CA . GLN C 1 254 ? 89.533 4.712 -45.031 1.00 46.96 254 GLN C CA 1
ATOM 5103 C C . GLN C 1 254 ? 90.317 6.010 -44.964 1.00 51.74 254 GLN C C 1
ATOM 5104 O O . GLN C 1 254 ? 91.554 5.997 -44.925 1.00 50.94 254 GLN C O 1
ATOM 5110 N N . THR C 1 255 ? 89.616 7.147 -44.995 1.00 65.90 255 THR C N 1
ATOM 5111 C CA . THR C 1 255 ? 90.317 8.426 -45.017 1.00 66.13 255 THR C CA 1
ATOM 5112 C C . THR C 1 255 ? 90.972 8.740 -43.675 1.00 66.48 255 THR C C 1
ATOM 5113 O O . THR C 1 255 ? 92.104 9.238 -43.634 1.00 70.28 255 THR C O 1
ATOM 5117 N N . VAL C 1 256 ? 90.270 8.501 -42.570 1.00 61.64 256 VAL C N 1
ATOM 5118 C CA . VAL C 1 256 ? 90.881 8.740 -41.267 1.00 65.11 256 VAL C CA 1
ATOM 5119 C C . VAL C 1 256 ? 92.132 7.886 -41.111 1.00 69.87 256 VAL C C 1
ATOM 5120 O O . VAL C 1 256 ? 93.178 8.361 -40.647 1.00 71.84 256 VAL C O 1
ATOM 5124 N N . TYR C 1 257 ? 92.039 6.611 -41.503 1.00 64.66 257 TYR C N 1
ATOM 5125 C CA . TYR C 1 257 ? 93.177 5.695 -41.456 1.00 62.14 257 TYR C CA 1
ATOM 5126 C C . TYR C 1 257 ? 94.342 6.186 -42.311 1.00 60.41 257 TYR C C 1
ATOM 5127 O O . TYR C 1 257 ? 95.486 6.216 -41.854 1.00 65.00 257 TYR C O 1
ATOM 5136 N N . MET C 1 258 ? 94.083 6.538 -43.570 1.00 51.15 258 MET C N 1
ATOM 5137 C CA . MET C 1 258 ? 95.171 7.018 -44.415 1.00 54.07 258 MET C CA 1
ATOM 5138 C C . MET C 1 258 ? 95.799 8.282 -43.843 1.00 54.72 258 MET C C 1
ATOM 5139 O O . MET C 1 258 ? 97.018 8.471 -43.929 1.00 55.67 258 MET C O 1
ATOM 5144 N N . LEU C 1 259 ? 94.982 9.172 -43.277 1.00 52.19 259 LEU C N 1
ATOM 5145 C CA . LEU C 1 259 ? 95.521 10.367 -42.632 1.00 52.63 259 LEU C CA 1
ATOM 5146 C C . LEU C 1 259 ? 96.481 9.997 -41.508 1.00 55.53 259 LEU C C 1
ATOM 5147 O O . LEU C 1 259 ? 97.584 10.547 -41.407 1.00 57.05 259 LEU C O 1
ATOM 5152 N N . SER C 1 260 ? 96.078 9.054 -40.656 1.00 57.56 260 SER C N 1
ATOM 5153 C CA . SER C 1 260 ? 96.961 8.604 -39.591 1.00 56.81 260 SER C CA 1
ATOM 5154 C C . SER C 1 260 ? 98.221 7.960 -40.166 1.00 61.08 260 SER C C 1
ATOM 5155 O O . SER C 1 260 ? 99.341 8.283 -39.750 1.00 64.01 260 SER C O 1
ATOM 5158 N N . ARG C 1 261 ? 98.066 7.109 -41.182 1.00 60.14 261 ARG C N 1
ATOM 5159 C CA . ARG C 1 261 ? 99.211 6.350 -41.669 1.00 55.04 261 ARG C CA 1
ATOM 5160 C C . ARG C 1 261 ? 100.154 7.247 -42.455 1.00 58.61 261 ARG C C 1
ATOM 5161 O O . ARG C 1 261 ? 101.371 7.050 -42.415 1.00 59.91 261 ARG C O 1
ATOM 5169 N N . VAL C 1 262 ? 99.624 8.246 -43.161 1.00 63.89 262 VAL C N 1
ATOM 5170 C CA . VAL C 1 262 ? 100.500 9.157 -43.891 1.00 65.91 262 VAL C CA 1
ATOM 5171 C C . VAL C 1 262 ? 101.213 10.111 -42.944 1.00 71.90 262 VAL C C 1
ATOM 5172 O O . VAL C 1 262 ? 102.387 10.424 -43.144 1.00 75.72 262 VAL C O 1
ATOM 5176 N N . LEU C 1 263 ? 100.534 10.607 -41.907 1.00 79.23 263 LEU C N 1
ATOM 5177 C CA . LEU C 1 263 ? 101.209 11.545 -41.017 1.00 81.16 263 LEU C CA 1
ATOM 5178 C C . LEU C 1 263 ? 102.327 10.859 -40.244 1.00 80.48 263 LEU C C 1
ATOM 5179 O O . LEU C 1 263 ? 103.465 11.329 -40.264 1.00 78.29 263 LEU C O 1
ATOM 5184 N N . TYR C 1 264 ? 102.042 9.683 -39.658 1.00 65.26 264 TYR C N 1
ATOM 5185 C CA . TYR C 1 264 ? 103.058 8.872 -38.982 1.00 63.56 264 TYR C CA 1
ATOM 5186 C C . TYR C 1 264 ? 104.249 8.566 -39.887 1.00 64.00 264 TYR C C 1
ATOM 5187 O O . TYR C 1 264 ? 105.369 8.430 -39.391 1.00 69.60 264 TYR C O 1
ATOM 5196 N N . THR C 1 265 ? 104.026 8.411 -41.205 1.00 62.76 265 THR C N 1
ATOM 5197 C CA . THR C 1 265 ? 105.117 8.111 -42.134 1.00 62.29 265 THR C CA 1
ATOM 5198 C C . THR C 1 265 ? 106.004 9.328 -42.410 1.00 67.57 265 THR C C 1
ATOM 5199 O O . THR C 1 265 ? 107.163 9.149 -42.803 1.00 69.09 265 THR C O 1
ATOM 5203 N N . MET C 1 266 ? 105.502 10.545 -42.220 1.00 97.98 266 MET C N 1
ATOM 5204 C CA . MET C 1 266 ? 106.351 11.698 -41.987 1.00 104.24 266 MET C CA 1
ATOM 5205 C C . MET C 1 266 ? 106.470 11.859 -40.476 1.00 109.50 266 MET C C 1
ATOM 5206 O O . MET C 1 266 ? 105.840 11.137 -39.690 1.00 116.08 266 MET C O 1
ATOM 5211 N N . GLY C 1 267 ? 107.355 12.754 -40.049 1.00 87.37 267 GLY C N 1
ATOM 5212 C CA . GLY C 1 267 ? 107.700 12.786 -38.628 1.00 90.23 267 GLY C CA 1
ATOM 5213 C C . GLY C 1 267 ? 106.547 13.068 -37.686 1.00 85.29 267 GLY C C 1
ATOM 5214 O O . GLY C 1 267 ? 106.691 12.841 -36.478 1.00 81.59 267 GLY C O 1
ATOM 5215 N N . GLN C 1 268 ? 105.391 13.475 -38.210 1.00 72.90 268 GLN C N 1
ATOM 5216 C CA . GLN C 1 268 ? 104.378 14.134 -37.391 1.00 73.69 268 GLN C CA 1
ATOM 5217 C C . GLN C 1 268 ? 103.584 13.140 -36.549 1.00 74.82 268 GLN C C 1
ATOM 5218 O O . GLN C 1 268 ? 102.371 12.975 -36.701 1.00 76.41 268 GLN C O 1
ATOM 5224 N N . ASN C 1 269 ? 104.295 12.531 -35.588 1.00 67.04 269 ASN C N 1
ATOM 5225 C CA . ASN C 1 269 ? 103.640 11.661 -34.618 1.00 65.42 269 ASN C CA 1
ATOM 5226 C C . ASN C 1 269 ? 102.656 12.475 -33.798 1.00 66.63 269 ASN C C 1
ATOM 5227 O O . ASN C 1 269 ? 101.821 11.918 -33.089 1.00 70.72 269 ASN C O 1
ATOM 5232 N N . GLU C 1 270 ? 102.748 13.800 -33.896 1.00 97.90 270 GLU C N 1
ATOM 5233 C CA . GLU C 1 270 ? 101.857 14.711 -33.188 1.00 110.11 270 GLU C CA 1
ATOM 5234 C C . GLU C 1 270 ? 100.421 14.545 -33.642 1.00 108.18 270 GLU C C 1
ATOM 5235 O O . GLU C 1 270 ? 99.579 14.004 -32.906 1.00 108.74 270 GLU C O 1
ATOM 5241 N N . GLU C 1 271 ? 100.151 14.961 -34.885 1.00 81.81 271 GLU C N 1
ATOM 5242 C CA . GLU C 1 271 ? 98.798 14.909 -35.418 1.00 81.04 271 GLU C CA 1
ATOM 5243 C C . GLU C 1 271 ? 98.362 13.488 -35.777 1.00 78.76 271 GLU C C 1
ATOM 5244 O O . GLU C 1 271 ? 97.172 13.154 -35.679 1.00 73.09 271 GLU C O 1
ATOM 5250 N N . ALA C 1 272 ? 99.301 12.647 -36.220 1.00 83.84 272 ALA C N 1
ATOM 5251 C CA . ALA C 1 272 ? 98.988 11.243 -36.481 1.00 78.12 272 ALA C CA 1
ATOM 5252 C C . ALA C 1 272 ? 98.158 10.621 -35.351 1.00 79.56 272 ALA C C 1
ATOM 5253 O O . ALA C 1 272 ? 97.141 9.956 -35.603 1.00 81.60 272 ALA C O 1
ATOM 5255 N N . TYR C 1 273 ? 98.570 10.837 -34.093 1.00 69.20 273 TYR C N 1
ATOM 5256 C CA . TYR C 1 273 ? 97.806 10.281 -32.977 1.00 72.24 273 TYR C CA 1
ATOM 5257 C C . TYR C 1 273 ? 96.373 10.804 -32.962 1.00 76.63 273 TYR C C 1
ATOM 5258 O O . TYR C 1 273 ? 95.465 10.094 -32.497 1.00 70.16 273 TYR C O 1
ATOM 5267 N N . HIS C 1 274 ? 96.145 12.015 -33.485 1.00 102.66 274 HIS C N 1
ATOM 5268 C CA . HIS C 1 274 ? 94.788 12.546 -33.545 1.00 105.93 274 HIS C CA 1
ATOM 5269 C C . HIS C 1 274 ? 93.922 11.538 -34.276 1.00 100.07 274 HIS C C 1
ATOM 5270 O O . HIS C 1 274 ? 92.974 10.960 -33.713 1.00 92.63 274 HIS C O 1
ATOM 5277 N N . TRP C 1 275 ? 94.345 11.222 -35.507 1.00 69.64 275 TRP C N 1
ATOM 5278 C CA . TRP C 1 275 ? 93.569 10.354 -36.377 1.00 62.93 275 TRP C CA 1
ATOM 5279 C C . TRP C 1 275 ? 93.499 8.921 -35.850 1.00 62.65 275 TRP C C 1
ATOM 5280 O O . TRP C 1 275 ? 92.434 8.289 -35.889 1.00 63.02 275 TRP C O 1
ATOM 5291 N N . TYR C 1 276 ? 94.610 8.394 -35.328 1.00 65.24 276 TYR C N 1
ATOM 5292 C CA . TYR C 1 276 ? 94.534 7.083 -34.697 1.00 64.67 276 TYR C CA 1
ATOM 5293 C C . TYR C 1 276 ? 93.427 7.056 -33.650 1.00 70.69 276 TYR C C 1
ATOM 5294 O O . TYR C 1 276 ? 92.527 6.202 -33.726 1.00 68.17 276 TYR C O 1
ATOM 5303 N N . GLU C 1 277 ? 93.431 8.021 -32.701 1.00 96.72 277 GLU C N 1
ATOM 5304 C CA . GLU C 1 277 ? 92.366 8.021 -31.699 1.00 98.88 277 GLU C CA 1
ATOM 5305 C C . GLU C 1 277 ? 91.013 8.140 -32.367 1.00 92.82 277 GLU C C 1
ATOM 5306 O O . GLU C 1 277 ? 90.033 7.547 -31.916 1.00 91.10 277 GLU C O 1
ATOM 5312 N N . LEU C 1 278 ? 90.933 8.928 -33.430 1.00 68.74 278 LEU C N 1
ATOM 5313 C CA . LEU C 1 278 ? 89.666 9.081 -34.131 1.00 72.97 278 LEU C CA 1
ATOM 5314 C C . LEU C 1 278 ? 89.308 7.804 -34.874 1.00 70.15 278 LEU C C 1
ATOM 5315 O O . LEU C 1 278 ? 88.147 7.376 -34.861 1.00 67.45 278 LEU C O 1
ATOM 5320 N N . GLY C 1 279 ? 90.304 7.178 -35.515 1.00 79.88 279 GLY C N 1
ATOM 5321 C CA . GLY C 1 279 ? 90.049 5.955 -36.261 1.00 79.54 279 GLY C CA 1
ATOM 5322 C C . GLY C 1 279 ? 89.580 4.822 -35.379 1.00 77.11 279 GLY C C 1
ATOM 5323 O O . GLY C 1 279 ? 88.599 4.141 -35.687 1.00 77.19 279 GLY C O 1
ATOM 5324 N N . ILE C 1 280 ? 90.278 4.599 -34.268 1.00 75.93 280 ILE C N 1
ATOM 5325 C CA . ILE C 1 280 ? 89.848 3.546 -33.361 1.00 83.21 280 ILE C CA 1
ATOM 5326 C C . ILE C 1 280 ? 88.409 3.778 -32.933 1.00 82.46 280 ILE C C 1
ATOM 5327 O O . ILE C 1 280 ? 87.701 2.810 -32.611 1.00 79.41 280 ILE C O 1
ATOM 5332 N N . GLU C 1 281 ? 87.937 5.039 -32.902 1.00 75.81 281 GLU C N 1
ATOM 5333 C CA . GLU C 1 281 ? 86.552 5.202 -32.476 1.00 77.98 281 GLU C CA 1
ATOM 5334 C C . GLU C 1 281 ? 85.578 4.819 -33.577 1.00 84.37 281 GLU C C 1
ATOM 5335 O O . GLU C 1 281 ? 84.589 4.107 -33.336 1.00 83.91 281 GLU C O 1
ATOM 5341 N N . MET C 1 282 ? 85.852 5.248 -34.804 1.00 74.48 282 MET C N 1
ATOM 5342 C CA . MET C 1 282 ? 84.969 4.826 -35.883 1.00 70.97 282 MET C CA 1
ATOM 5343 C C . MET C 1 282 ? 84.985 3.315 -36.008 1.00 69.17 282 MET C C 1
ATOM 5344 O O . MET C 1 282 ? 83.965 2.701 -36.340 1.00 70.50 282 MET C O 1
ATOM 5349 N N . ALA C 1 283 ? 86.108 2.705 -35.646 1.00 61.36 283 ALA C N 1
ATOM 5350 C CA . ALA C 1 283 ? 86.283 1.277 -35.834 1.00 61.75 283 ALA C CA 1
ATOM 5351 C C . ALA C 1 283 ? 85.185 0.476 -35.165 1.00 64.86 283 ALA C C 1
ATOM 5352 O O . ALA C 1 283 ? 84.437 -0.240 -35.839 1.00 64.59 283 ALA C O 1
ATOM 5354 N N . ARG C 1 284 ? 85.032 0.601 -33.851 1.00 102.41 284 ARG C N 1
ATOM 5355 C CA . ARG C 1 284 ? 83.954 -0.176 -33.262 1.00 109.57 284 ARG C CA 1
ATOM 5356 C C . ARG C 1 284 ? 82.609 0.519 -33.425 1.00 111.28 284 ARG C C 1
ATOM 5357 O O . ARG C 1 284 ? 81.572 -0.164 -33.431 1.00 113.43 284 ARG C O 1
ATOM 5365 N N . LYS C 1 285 ? 82.605 1.852 -33.599 1.00 78.45 285 LYS C N 1
ATOM 5366 C CA . LYS C 1 285 ? 81.356 2.545 -33.910 1.00 81.07 285 LYS C CA 1
ATOM 5367 C C . LYS C 1 285 ? 80.644 1.841 -35.067 1.00 80.83 285 LYS C C 1
ATOM 5368 O O . LYS C 1 285 ? 79.416 1.724 -35.086 1.00 79.52 285 LYS C O 1
ATOM 5374 N N . PHE C 1 286 ? 81.406 1.368 -36.051 1.00 72.41 286 PHE C N 1
ATOM 5375 C CA . PHE C 1 286 ? 80.879 0.553 -37.138 1.00 69.04 286 PHE C CA 1
ATOM 5376 C C . PHE C 1 286 ? 81.198 -0.931 -36.966 1.00 73.29 286 PHE C C 1
ATOM 5377 O O . PHE C 1 286 ? 80.903 -1.725 -37.865 1.00 68.15 286 PHE C O 1
ATOM 5385 N N . ASP C 1 287 ? 81.763 -1.329 -35.824 1.00 89.83 287 ASP C N 1
ATOM 5386 C CA . ASP C 1 287 ? 82.245 -2.704 -35.611 1.00 90.99 287 ASP C CA 1
ATOM 5387 C C . ASP C 1 287 ? 83.100 -3.163 -36.796 1.00 90.58 287 ASP C C 1
ATOM 5388 O O . ASP C 1 287 ? 82.796 -4.137 -37.489 1.00 94.33 287 ASP C O 1
ATOM 5393 N N . ASP C 1 288 ? 84.114 -2.370 -37.106 1.00 81.31 288 ASP C N 1
ATOM 5394 C CA . ASP C 1 288 ? 84.989 -2.660 -38.230 1.00 72.84 288 ASP C CA 1
ATOM 5395 C C . ASP C 1 288 ? 86.298 -3.206 -37.665 1.00 71.08 288 ASP C C 1
ATOM 5396 O O . ASP C 1 288 ? 87.238 -2.452 -37.375 1.00 69.61 288 ASP C O 1
ATOM 5401 N N . HIS C 1 289 ? 86.377 -4.533 -37.579 1.00 82.05 289 HIS C N 1
ATOM 5402 C CA . HIS C 1 289 ? 87.566 -5.202 -37.055 1.00 80.78 289 HIS C CA 1
ATOM 5403 C C . HIS C 1 289 ? 88.804 -4.950 -37.906 1.00 79.30 289 HIS C C 1
ATOM 5404 O O . HIS C 1 289 ? 89.934 -5.052 -37.416 1.00 79.54 289 HIS C O 1
ATOM 5411 N N . GLU C 1 290 ? 88.581 -4.688 -39.183 1.00 92.40 290 GLU C N 1
ATOM 5412 C CA . GLU C 1 290 ? 89.599 -4.471 -40.192 1.00 84.78 290 GLU C CA 1
ATOM 5413 C C . GLU C 1 290 ? 90.443 -3.273 -39.836 1.00 86.02 290 GLU C C 1
ATOM 5414 O O . GLU C 1 290 ? 91.679 -3.334 -39.793 1.00 85.58 290 GLU C O 1
ATOM 5420 N N . TYR C 1 291 ? 89.763 -2.157 -39.596 1.00 63.30 291 TYR C N 1
ATOM 5421 C CA . TYR C 1 291 ? 90.420 -0.900 -39.291 1.00 63.13 291 TYR C CA 1
ATOM 5422 C C . TYR C 1 291 ? 90.825 -0.795 -37.818 1.00 61.07 291 TYR C C 1
ATOM 5423 O O . TYR C 1 291 ? 91.749 -0.033 -37.490 1.00 57.58 291 TYR C O 1
ATOM 5432 N N . LYS C 1 292 ? 90.225 -1.595 -36.928 1.00 74.20 292 LYS C N 1
ATOM 5433 C CA . LYS C 1 292 ? 90.810 -1.688 -35.591 1.00 78.93 292 LYS C CA 1
ATOM 5434 C C . LYS C 1 292 ? 92.105 -2.478 -35.633 1.00 79.20 292 LYS C C 1
ATOM 5435 O O . LYS C 1 292 ? 93.073 -2.138 -34.944 1.00 84.81 292 LYS C O 1
ATOM 5441 N N . ALA C 1 293 ? 92.146 -3.545 -36.422 1.00 50.61 293 ALA C N 1
ATOM 5442 C CA . ALA C 1 293 ? 93.426 -4.207 -36.653 1.00 48.04 293 ALA C CA 1
ATOM 5443 C C . ALA C 1 293 ? 94.365 -3.289 -37.416 1.00 48.77 293 ALA C C 1
ATOM 5444 O O . ALA C 1 293 ? 95.574 -3.287 -37.166 1.00 53.19 293 ALA C O 1
ATOM 5446 N N . LYS C 1 294 ? 93.842 -2.515 -38.362 1.00 44.73 294 LYS C N 1
ATOM 5447 C CA . LYS C 1 294 ? 94.740 -1.663 -39.123 1.00 43.76 294 LYS C CA 1
ATOM 5448 C C . LYS C 1 294 ? 95.316 -0.573 -38.243 1.00 45.57 294 LYS C C 1
ATOM 5449 O O . LYS C 1 294 ? 96.526 -0.315 -38.285 1.00 48.21 294 LYS C O 1
ATOM 5455 N N . HIS C 1 295 ? 94.499 0.032 -37.376 1.00 56.81 295 HIS C N 1
ATOM 5456 C CA . HIS C 1 295 ? 95.055 1.109 -36.558 1.00 59.88 295 HIS C CA 1
ATOM 5457 C C . HIS C 1 295 ? 95.999 0.566 -35.485 1.00 59.21 295 HIS C C 1
ATOM 5458 O O . HIS C 1 295 ? 97.058 1.156 -35.234 1.00 53.52 295 HIS C O 1
ATOM 5465 N N . ASP C 1 296 ? 95.672 -0.587 -34.888 1.00 71.76 296 ASP C N 1
ATOM 5466 C CA . ASP C 1 296 ? 96.582 -1.179 -33.910 1.00 74.24 296 ASP C CA 1
ATOM 5467 C C . ASP C 1 296 ? 97.940 -1.478 -34.513 1.00 74.19 296 ASP C C 1
ATOM 5468 O O . ASP C 1 296 ? 98.951 -1.445 -33.803 1.00 80.51 296 ASP C O 1
ATOM 5473 N N . ILE C 1 297 ? 98.000 -1.755 -35.814 1.00 61.81 297 ILE C N 1
ATOM 5474 C CA . ILE C 1 297 ? 99.305 -1.859 -36.452 1.00 56.12 297 ILE C CA 1
ATOM 5475 C C . ILE C 1 297 ? 100.028 -0.527 -36.361 1.00 56.73 297 ILE C C 1
ATOM 5476 O O . ILE C 1 297 ? 101.197 -0.476 -35.963 1.00 61.73 297 ILE C O 1
ATOM 5481 N N . LEU C 1 298 ? 99.336 0.575 -36.680 1.00 46.90 298 LEU C N 1
ATOM 5482 C CA . LEU C 1 298 ? 99.955 1.899 -36.547 1.00 47.58 298 LEU C CA 1
ATOM 5483 C C . LEU C 1 298 ? 100.476 2.127 -35.129 1.00 50.20 298 LEU C C 1
ATOM 5484 O O . LEU C 1 298 ? 101.589 2.633 -34.935 1.00 48.85 298 LEU C O 1
ATOM 5489 N N . TYR C 1 299 ? 99.673 1.771 -34.128 1.00 64.55 299 TYR C N 1
ATOM 5490 C CA . TYR C 1 299 ? 100.075 1.937 -32.737 1.00 66.38 299 TYR C CA 1
ATOM 5491 C C . TYR C 1 299 ? 101.312 1.111 -32.424 1.00 72.84 299 TYR C C 1
ATOM 5492 O O . TYR C 1 299 ? 102.373 1.654 -32.110 1.00 76.17 299 TYR C O 1
ATOM 5501 N N . HIS C 1 300 ? 101.235 -0.195 -32.635 1.00 53.99 300 HIS C N 1
ATOM 5502 C CA . HIS C 1 300 ? 102.369 -1.023 -32.277 1.00 49.95 300 HIS C CA 1
ATOM 5503 C C . HIS C 1 300 ? 103.541 -0.871 -33.239 1.00 47.85 300 HIS C C 1
ATOM 5504 O O . HIS C 1 300 ? 104.520 -1.614 -33.115 1.00 50.86 300 HIS C O 1
ATOM 5511 N N . LEU C 1 301 ? 103.460 0.039 -34.206 1.00 55.94 301 LEU C N 1
ATOM 5512 C CA . LEU C 1 301 ? 104.594 0.432 -35.038 1.00 58.22 301 LEU C CA 1
ATOM 5513 C C . LEU C 1 301 ? 105.190 1.758 -34.611 1.00 59.25 301 LEU C C 1
ATOM 5514 O O . LEU C 1 301 ? 106.404 1.885 -34.495 1.00 65.06 301 LEU C O 1
ATOM 5519 N N . TYR C 1 302 ? 104.344 2.756 -34.402 1.00 77.70 302 TYR C N 1
ATOM 5520 C CA . TYR C 1 302 ? 104.766 4.125 -34.170 1.00 76.05 302 TYR C CA 1
ATOM 5521 C C . TYR C 1 302 ? 104.604 4.595 -32.736 1.00 79.90 302 TYR C C 1
ATOM 5522 O O . TYR C 1 302 ? 105.224 5.593 -32.359 1.00 79.81 302 TYR C O 1
ATOM 5531 N N . GLU C 1 303 ? 103.733 3.949 -31.967 1.00 100.57 303 GLU C N 1
ATOM 5532 C CA . GLU C 1 303 ? 103.457 4.292 -30.575 1.00 106.73 303 GLU C CA 1
ATOM 5533 C C . GLU C 1 303 ? 103.719 3.108 -29.645 1.00 112.34 303 GLU C C 1
ATOM 5534 O O . GLU C 1 303 ? 102.926 2.169 -29.584 1.00 126.25 303 GLU C O 1
ATOM 5540 N N . GLN C 1 304 ? 104.724 3.205 -28.837 1.00 81.09 304 GLN C N 1
ATOM 5541 C CA . GLN C 1 304 ? 105.163 2.157 -27.920 1.00 80.72 304 GLN C CA 1
ATOM 5542 C C . GLN C 1 304 ? 105.261 0.861 -28.734 1.00 78.46 304 GLN C C 1
ATOM 5543 O O . GLN C 1 304 ? 104.385 -0.005 -28.582 1.00 77.77 304 GLN C O 1
ATOM 5549 N N . PRO C 1 305 ? 106.275 0.682 -29.588 1.00 69.19 305 PRO C N 1
ATOM 5550 C CA . PRO C 1 305 ? 106.294 -0.436 -30.553 1.00 71.15 305 PRO C CA 1
ATOM 5551 C C . PRO C 1 305 ? 106.322 -1.862 -29.979 1.00 70.54 305 PRO C C 1
ATOM 5552 O O . PRO C 1 305 ? 106.907 -2.120 -28.926 1.00 72.23 305 PRO C O 1
ATOM 5556 N N . SER C 1 306 ? 105.675 -2.790 -30.700 1.00 55.36 306 SER C N 1
ATOM 5557 C CA . SER C 1 306 ? 105.766 -4.228 -30.409 1.00 56.61 306 SER C CA 1
ATOM 5558 C C . SER C 1 306 ? 105.602 -5.043 -31.690 1.00 62.49 306 SER C C 1
ATOM 5559 O O . SER C 1 306 ? 104.478 -5.179 -32.188 1.00 63.13 306 SER C O 1
ATOM 5562 N N . ILE C 1 307 ? 106.704 -5.609 -32.206 1.00 68.51 307 ILE C N 1
ATOM 5563 C CA . ILE C 1 307 ? 106.661 -6.395 -33.443 1.00 61.85 307 ILE C CA 1
ATOM 5564 C C . ILE C 1 307 ? 105.867 -7.668 -33.290 1.00 66.28 307 ILE C C 1
ATOM 5565 O O . ILE C 1 307 ? 105.160 -8.081 -34.219 1.00 69.59 307 ILE C O 1
ATOM 5570 N N . ASP C 1 308 ? 105.911 -8.281 -32.114 1.00 74.18 308 ASP C N 1
ATOM 5571 C CA . ASP C 1 308 ? 105.101 -9.472 -31.904 1.00 79.10 308 ASP C CA 1
ATOM 5572 C C . ASP C 1 308 ? 103.636 -9.124 -32.053 1.00 78.51 308 ASP C C 1
ATOM 5573 O O . ASP C 1 308 ? 102.842 -9.908 -32.597 1.00 76.86 308 ASP C O 1
ATOM 5578 N N . GLU C 1 309 ? 103.244 -7.960 -31.549 1.00 101.55 309 GLU C N 1
ATOM 5579 C CA . GLU C 1 309 ? 101.863 -7.607 -31.821 1.00 102.03 309 GLU C CA 1
ATOM 5580 C C . GLU C 1 309 ? 101.601 -7.009 -33.197 1.00 97.07 309 GLU C C 1
ATOM 5581 O O . GLU C 1 309 ? 100.521 -7.237 -33.749 1.00 98.20 309 GLU C O 1
ATOM 5587 N N . VAL C 1 310 ? 102.562 -6.374 -33.843 1.00 62.36 310 VAL C N 1
ATOM 5588 C CA . VAL C 1 310 ? 102.305 -6.007 -35.221 1.00 57.68 310 VAL C CA 1
ATOM 5589 C C . VAL C 1 310 ? 102.033 -7.271 -36.031 1.00 62.44 310 VAL C C 1
ATOM 5590 O O . VAL C 1 310 ? 101.061 -7.330 -36.790 1.00 61.62 310 VAL C O 1
ATOM 5594 N N . LYS C 1 311 ? 102.797 -8.343 -35.790 1.00 66.40 311 LYS C N 1
ATOM 5595 C CA . LYS C 1 311 ? 102.578 -9.553 -36.581 1.00 71.74 311 LYS C CA 1
ATOM 5596 C C . LYS C 1 311 ? 101.223 -10.201 -36.348 1.00 71.27 311 LYS C C 1
ATOM 5597 O O . LYS C 1 311 ? 100.678 -10.806 -37.281 1.00 71.48 311 LYS C O 1
ATOM 5603 N N . GLN C 1 312 ? 100.649 -10.127 -35.141 1.00 89.79 312 GLN C N 1
ATOM 5604 C CA . GLN C 1 312 ? 99.390 -10.861 -35.039 1.00 93.11 312 GLN C CA 1
ATOM 5605 C C . GLN C 1 312 ? 98.187 -10.094 -35.578 1.00 91.49 312 GLN C C 1
ATOM 5606 O O . GLN C 1 312 ? 97.263 -10.711 -36.126 1.00 91.84 312 GLN C O 1
ATOM 5612 N N . SER C 1 313 ? 98.128 -8.773 -35.409 1.00 59.32 313 SER C N 1
ATOM 5613 C CA . SER C 1 313 ? 97.029 -8.085 -36.081 1.00 60.52 313 SER C CA 1
ATOM 5614 C C . SER C 1 313 ? 97.158 -8.260 -37.590 1.00 54.96 313 SER C C 1
ATOM 5615 O O . SER C 1 313 ? 96.164 -8.496 -38.278 1.00 54.91 313 SER C O 1
ATOM 5618 N N . LEU C 1 314 ? 98.378 -8.220 -38.113 1.00 57.20 314 LEU C N 1
ATOM 5619 C CA . LEU C 1 314 ? 98.580 -8.524 -39.526 1.00 53.93 314 LEU C CA 1
ATOM 5620 C C . LEU C 1 314 ? 98.084 -9.937 -39.852 1.00 55.17 314 LEU C C 1
ATOM 5621 O O . LEU C 1 314 ? 97.482 -10.174 -40.912 1.00 51.94 314 LEU C O 1
ATOM 5626 N N . ALA C 1 315 ? 98.293 -10.881 -38.927 1.00 48.75 315 ALA C N 1
ATOM 5627 C CA . ALA C 1 315 ? 97.787 -12.234 -39.124 1.00 47.94 315 ALA C CA 1
ATOM 5628 C C . ALA C 1 315 ? 96.270 -12.252 -39.238 1.00 48.08 315 ALA C C 1
ATOM 5629 O O . ALA C 1 315 ? 95.712 -13.018 -40.031 1.00 53.88 315 ALA C O 1
ATOM 5631 N N . PHE C 1 316 ? 95.589 -11.383 -38.500 1.00 60.80 316 PHE C N 1
ATOM 5632 C CA . PHE C 1 316 ? 94.135 -11.348 -38.575 1.00 64.70 316 PHE C CA 1
ATOM 5633 C C . PHE C 1 316 ? 93.672 -10.833 -39.932 1.00 59.25 316 PHE C C 1
ATOM 5634 O O . PHE C 1 316 ? 92.726 -11.367 -40.515 1.00 61.61 316 PHE C O 1
ATOM 5642 N N . LEU C 1 317 ? 94.359 -9.834 -40.479 1.00 42.33 317 LEU C N 1
ATOM 5643 C CA . LEU C 1 317 ? 94.054 -9.380 -41.834 1.00 42.39 317 LEU C CA 1
ATOM 5644 C C . LEU C 1 317 ? 94.252 -10.493 -42.869 1.00 40.86 317 LEU C C 1
ATOM 5645 O O . LEU C 1 317 ? 93.514 -10.564 -43.856 1.00 48.13 317 LEU C O 1
ATOM 5650 N N . GLU C 1 318 ? 95.271 -11.347 -42.696 1.00 52.47 318 GLU C N 1
ATOM 5651 C CA . GLU C 1 318 ? 95.497 -12.405 -43.681 1.00 50.73 318 GLU C CA 1
ATOM 5652 C C . GLU C 1 318 ? 94.411 -13.464 -43.595 1.00 55.36 318 GLU C C 1
ATOM 5653 O O . GLU C 1 318 ? 93.895 -13.925 -44.620 1.00 56.63 318 GLU C O 1
ATOM 5659 N N . GLU C 1 319 ? 93.972 -13.756 -42.375 1.00 72.84 319 GLU C N 1
ATOM 5660 C CA . GLU C 1 319 ? 92.834 -14.630 -42.129 1.00 76.71 319 GLU C CA 1
ATOM 5661 C C . GLU C 1 319 ? 91.557 -14.063 -42.738 1.00 77.18 319 GLU C C 1
ATOM 5662 O O . GLU C 1 319 ? 90.599 -14.798 -43.019 1.00 80.45 319 GLU C O 1
ATOM 5668 N N . ARG C 1 320 ? 91.494 -12.748 -42.899 1.00 58.15 320 ARG C N 1
ATOM 5669 C CA . ARG C 1 320 ? 90.384 -12.147 -43.625 1.00 56.57 320 ARG C CA 1
ATOM 5670 C C . ARG C 1 320 ? 90.646 -11.973 -45.113 1.00 58.57 320 ARG C C 1
ATOM 5671 O O . ARG C 1 320 ? 89.828 -11.362 -45.801 1.00 52.79 320 ARG C O 1
ATOM 5679 N N . ASN C 1 321 ? 91.770 -12.491 -45.594 1.00 58.90 321 ASN C N 1
ATOM 5680 C CA . ASN C 1 321 ? 92.128 -12.544 -47.001 1.00 55.08 321 ASN C CA 1
ATOM 5681 C C . ASN C 1 321 ? 92.168 -11.171 -47.656 1.00 54.65 321 ASN C C 1
ATOM 5682 O O . ASN C 1 321 ? 91.945 -11.052 -48.861 1.00 51.05 321 ASN C O 1
ATOM 5687 N N . LEU C 1 322 ? 92.563 -10.148 -46.886 1.00 49.00 322 LEU C N 1
ATOM 5688 C CA . LEU C 1 322 ? 92.917 -8.840 -47.442 1.00 43.29 322 LEU C CA 1
ATOM 5689 C C . LEU C 1 322 ? 94.371 -8.870 -47.914 1.00 44.84 322 LEU C C 1
ATOM 5690 O O . LEU C 1 322 ? 95.235 -8.117 -47.452 1.00 43.76 322 LEU C O 1
ATOM 5695 N N . TRP C 1 323 ? 94.638 -9.795 -48.842 1.00 46.76 323 TRP C N 1
ATOM 5696 C CA . TRP C 1 323 ? 96.012 -9.969 -49.298 1.00 42.40 323 TRP C CA 1
ATOM 5697 C C . TRP C 1 323 ? 96.554 -8.722 -49.975 1.00 45.10 323 TRP C C 1
ATOM 5698 O O . TRP C 1 323 ? 97.708 -8.353 -49.685 1.00 48.39 323 TRP C O 1
ATOM 5709 N N . PRO C 1 324 ? 95.810 -8.018 -50.840 1.00 45.19 324 PRO C N 1
ATOM 5710 C CA . PRO C 1 324 ? 96.353 -6.755 -51.367 1.00 44.73 324 PRO C CA 1
ATOM 5711 C C . PRO C 1 324 ? 96.772 -5.805 -50.274 1.00 44.09 324 PRO C C 1
ATOM 5712 O O . PRO C 1 324 ? 97.902 -5.310 -50.309 1.00 47.39 324 PRO C O 1
ATOM 5716 N N . ASP C 1 325 ? 95.962 -5.632 -49.236 1.00 47.34 325 ASP C N 1
ATOM 5717 C CA . ASP C 1 325 ? 96.354 -4.652 -48.233 1.00 46.36 325 ASP C CA 1
ATOM 5718 C C . ASP C 1 325 ? 97.482 -5.184 -47.364 1.00 46.03 325 ASP C C 1
ATOM 5719 O O . ASP C 1 325 ? 98.441 -4.453 -47.080 1.00 44.30 325 ASP C O 1
ATOM 5724 N N . VAL C 1 326 ? 97.407 -6.466 -46.975 1.00 35.64 326 VAL C N 1
ATOM 5725 C CA . VAL C 1 326 ? 98.491 -7.071 -46.206 1.00 34.19 326 VAL C CA 1
ATOM 5726 C C . VAL C 1 326 ? 99.814 -6.905 -46.939 1.00 38.34 326 VAL C C 1
ATOM 5727 O O . VAL C 1 326 ? 100.836 -6.562 -46.331 1.00 39.69 326 VAL C O 1
ATOM 5731 N N . SER C 1 327 ? 99.816 -7.105 -48.257 1.00 36.36 327 SER C N 1
ATOM 5732 C CA . SER C 1 327 ? 101.068 -6.975 -48.990 1.00 34.41 327 SER C CA 1
ATOM 5733 C C . SER C 1 327 ? 101.642 -5.565 -48.862 1.00 36.51 327 SER C C 1
ATOM 5734 O O . SER C 1 327 ? 102.851 -5.405 -48.683 1.00 41.07 327 SER C O 1
ATOM 5737 N N . LYS C 1 328 ? 100.808 -4.525 -48.946 1.00 39.94 328 LYS C N 1
ATOM 5738 C CA . LYS C 1 328 ? 101.385 -3.182 -48.921 1.00 36.61 328 LYS C CA 1
ATOM 5739 C C . LYS C 1 328 ? 101.750 -2.755 -47.504 1.00 36.62 328 LYS C C 1
ATOM 5740 O O . LYS C 1 328 ? 102.764 -2.071 -47.305 1.00 41.20 328 LYS C O 1
ATOM 5746 N N . ILE C 1 329 ? 100.958 -3.157 -46.507 1.00 38.82 329 ILE C N 1
ATOM 5747 C CA . ILE C 1 329 ? 101.346 -2.905 -45.119 1.00 38.94 329 ILE C CA 1
ATOM 5748 C C . ILE C 1 329 ? 102.707 -3.528 -44.833 1.00 43.45 329 ILE C C 1
ATOM 5749 O O . ILE C 1 329 ? 103.627 -2.858 -44.349 1.00 47.50 329 ILE C O 1
ATOM 5754 N N . ALA C 1 330 ? 102.847 -4.834 -45.104 1.00 41.62 330 ALA C N 1
ATOM 5755 C CA . ALA C 1 330 ? 104.115 -5.516 -44.841 1.00 37.50 330 ALA C CA 1
ATOM 5756 C C . ALA C 1 330 ? 105.242 -4.939 -45.691 1.00 39.94 330 ALA C C 1
ATOM 5757 O O . ALA C 1 330 ? 106.409 -5.000 -45.296 1.00 48.71 330 ALA C O 1
ATOM 5759 N N . LYS C 1 331 ? 104.938 -4.352 -46.844 1.00 41.84 331 LYS C N 1
ATOM 5760 C CA . LYS C 1 331 ? 106.019 -3.710 -47.575 1.00 43.87 331 LYS C CA 1
ATOM 5761 C C . LYS C 1 331 ? 106.511 -2.482 -46.827 1.00 43.81 331 LYS C C 1
ATOM 5762 O O . LYS C 1 331 ? 107.717 -2.308 -46.653 1.00 46.70 331 LYS C O 1
ATOM 5768 N N . GLY C 1 332 ? 105.591 -1.685 -46.277 1.00 49.10 332 GLY C N 1
ATOM 5769 C CA . GLY C 1 332 ? 105.996 -0.521 -45.499 1.00 49.57 332 GLY C CA 1
ATOM 5770 C C . GLY C 1 332 ? 106.814 -0.875 -44.275 1.00 51.38 332 GLY C C 1
ATOM 5771 O O . GLY C 1 332 ? 107.847 -0.252 -44.002 1.00 54.12 332 GLY C O 1
ATOM 5772 N N . ILE C 1 333 ? 106.380 -1.900 -43.535 1.00 41.53 333 ILE C N 1
ATOM 5773 C CA . ILE C 1 333 ? 107.146 -2.332 -42.374 1.00 38.10 333 ILE C CA 1
ATOM 5774 C C . ILE C 1 333 ? 108.538 -2.726 -42.803 1.00 44.85 333 ILE C C 1
ATOM 5775 O O . ILE C 1 333 ? 109.534 -2.310 -42.199 1.00 53.50 333 ILE C O 1
ATOM 5780 N N . SER C 1 334 ? 108.624 -3.471 -43.901 1.00 47.76 334 SER C N 1
ATOM 5781 C CA . SER C 1 334 ? 109.909 -3.888 -44.440 1.00 53.51 334 SER C CA 1
ATOM 5782 C C . SER C 1 334 ? 110.819 -2.701 -44.721 1.00 55.54 334 SER C C 1
ATOM 5783 O O . SER C 1 334 ? 112.022 -2.756 -44.448 1.00 59.67 334 SER C O 1
ATOM 5786 N N . GLU C 1 335 ? 110.271 -1.622 -45.267 1.00 52.33 335 GLU C N 1
ATOM 5787 C CA . GLU C 1 335 ? 111.117 -0.479 -45.565 1.00 54.80 335 GLU C CA 1
ATOM 5788 C C . GLU C 1 335 ? 111.468 0.273 -44.301 1.00 61.52 335 GLU C C 1
ATOM 5789 O O . GLU C 1 335 ? 112.592 0.782 -44.167 1.00 65.15 335 GLU C O 1
ATOM 5795 N N . LEU C 1 336 ? 110.528 0.324 -43.354 1.00 56.59 336 LEU C N 1
ATOM 5796 C CA . LEU C 1 336 ? 110.805 0.999 -42.092 1.00 52.98 336 LEU C CA 1
ATOM 5797 C C . LEU C 1 336 ? 112.020 0.395 -41.427 1.00 55.63 336 LEU C C 1
ATOM 5798 O O . LEU C 1 336 ? 113.022 1.081 -41.227 1.00 65.07 336 LEU C O 1
ATOM 5803 N N . TYR C 1 337 ? 112.000 -0.920 -41.200 1.00 61.50 337 TYR C N 1
ATOM 5804 C CA . TYR C 1 337 ? 113.132 -1.571 -40.541 1.00 62.84 337 TYR C CA 1
ATOM 5805 C C . TYR C 1 337 ? 114.408 -1.426 -41.348 1.00 62.38 337 TYR C C 1
ATOM 5806 O O . TYR C 1 337 ? 115.501 -1.475 -40.781 1.00 70.81 337 TYR C O 1
ATOM 5815 N N . GLU C 1 338 ? 114.300 -1.231 -42.657 1.00 62.84 338 GLU C N 1
ATOM 5816 C CA . GLU C 1 338 ? 115.502 -0.943 -43.421 1.00 64.35 338 GLU C CA 1
ATOM 5817 C C . GLU C 1 338 ? 116.007 0.461 -43.120 1.00 67.23 338 GLU C C 1
ATOM 5818 O O . GLU C 1 338 ? 117.205 0.654 -42.891 1.00 71.21 338 GLU C O 1
ATOM 5824 N N . LYS C 1 339 ? 115.098 1.444 -43.047 1.00 68.00 339 LYS C N 1
ATOM 5825 C CA . LYS C 1 339 ? 115.478 2.819 -42.707 1.00 70.98 339 LYS C CA 1
ATOM 5826 C C . LYS C 1 339 ? 116.147 2.865 -41.351 1.00 80.47 339 LYS C C 1
ATOM 5827 O O . LYS C 1 339 ? 117.044 3.685 -41.118 1.00 81.70 339 LYS C O 1
ATOM 5833 N N . LYS C 1 340 ? 115.733 1.963 -40.456 1.00 67.00 340 LYS C N 1
ATOM 5834 C CA . LYS C 1 340 ? 116.279 1.916 -39.107 1.00 64.49 340 LYS C CA 1
ATOM 5835 C C . LYS C 1 340 ? 117.636 1.235 -39.110 1.00 70.11 340 LYS C C 1
ATOM 5836 O O . LYS C 1 340 ? 118.589 1.723 -38.493 1.00 72.13 340 LYS C O 1
ATOM 5842 N N . GLY C 1 341 ? 117.779 0.205 -39.935 1.00 68.52 341 GLY C N 1
ATOM 5843 C CA . GLY C 1 341 ? 118.990 -0.579 -40.066 1.00 66.78 341 GLY C CA 1
ATOM 5844 C C . GLY C 1 341 ? 118.852 -1.986 -39.527 1.00 78.11 341 GLY C C 1
ATOM 5845 O O . GLY C 1 341 ? 119.836 -2.733 -39.446 1.00 101.16 341 GLY C O 1
ATOM 5846 N N . ASP C 1 342 ? 117.618 -2.385 -39.218 1.00 69.77 342 ASP C N 1
ATOM 5847 C CA . ASP C 1 342 ? 117.363 -3.772 -38.845 1.00 70.14 342 ASP C CA 1
ATOM 5848 C C . ASP C 1 342 ? 116.999 -4.490 -40.139 1.00 66.53 342 ASP C C 1
ATOM 5849 O O . ASP C 1 342 ? 115.836 -4.481 -40.556 1.00 64.20 342 ASP C O 1
ATOM 5854 N N . LEU C 1 343 ? 117.968 -5.210 -40.723 1.00 63.77 343 LEU C N 1
ATOM 5855 C CA . LEU C 1 343 ? 117.675 -5.796 -42.014 1.00 58.19 343 LEU C CA 1
ATOM 5856 C C . LEU C 1 343 ? 117.125 -7.196 -41.875 1.00 58.41 343 LEU C C 1
ATOM 5857 O O . LEU C 1 343 ? 116.321 -7.612 -42.705 1.00 59.73 343 LEU C O 1
ATOM 5862 N N . VAL C 1 344 ? 117.426 -7.893 -40.785 1.00 64.15 344 VAL C N 1
ATOM 5863 C CA . VAL C 1 344 ? 116.876 -9.231 -40.610 1.00 68.60 344 VAL C CA 1
ATOM 5864 C C . VAL C 1 344 ? 115.346 -9.155 -40.521 1.00 68.06 344 VAL C C 1
ATOM 5865 O O . VAL C 1 344 ? 114.627 -9.973 -41.111 1.00 59.80 344 VAL C O 1
ATOM 5869 N N . THR C 1 345 ? 114.819 -8.169 -39.798 1.00 61.65 345 THR C N 1
ATOM 5870 C CA . THR C 1 345 ? 113.371 -8.037 -39.734 1.00 63.91 345 THR C CA 1
ATOM 5871 C C . THR C 1 345 ? 112.821 -7.296 -40.944 1.00 62.28 345 THR C C 1
ATOM 5872 O O . THR C 1 345 ? 111.660 -7.504 -41.306 1.00 57.50 345 THR C O 1
ATOM 5876 N N . SER C 1 346 ? 113.609 -6.420 -41.573 1.00 54.00 346 SER C N 1
ATOM 5877 C CA . SER C 1 346 ? 113.138 -5.845 -42.828 1.00 47.20 346 SER C CA 1
ATOM 5878 C C . SER C 1 346 ? 113.015 -6.927 -43.893 1.00 48.60 346 SER C C 1
ATOM 5879 O O . SER C 1 346 ? 112.053 -6.946 -44.675 1.00 46.04 346 SER C O 1
ATOM 5882 N N . HIS C 1 347 ? 113.960 -7.872 -43.905 1.00 52.17 347 HIS C N 1
ATOM 5883 C CA . HIS C 1 347 ? 113.881 -8.982 -44.846 1.00 47.59 347 HIS C CA 1
ATOM 5884 C C . HIS C 1 347 ? 112.742 -9.911 -44.479 1.00 49.81 347 HIS C C 1
ATOM 5885 O O . HIS C 1 347 ? 112.064 -10.447 -45.366 1.00 50.55 347 HIS C O 1
ATOM 5892 N N . GLU C 1 348 ? 112.459 -10.037 -43.186 1.00 55.47 348 GLU C N 1
ATOM 5893 C CA . GLU C 1 348 ? 111.405 -10.943 -42.746 1.00 58.63 348 GLU C CA 1
ATOM 5894 C C . GLU C 1 348 ? 110.032 -10.451 -43.178 1.00 54.95 348 GLU C C 1
ATOM 5895 O O . GLU C 1 348 ? 109.154 -11.261 -43.497 1.00 52.79 348 GLU C O 1
ATOM 5901 N N . PHE C 1 349 ? 109.828 -9.135 -43.186 1.00 46.12 349 PHE C N 1
ATOM 5902 C CA . PHE C 1 349 ? 108.562 -8.573 -43.637 1.00 42.50 349 PHE C CA 1
ATOM 5903 C C . PHE C 1 349 ? 108.511 -8.479 -45.156 1.00 44.57 349 PHE C C 1
ATOM 5904 O O . PHE C 1 349 ? 107.423 -8.549 -45.741 1.00 42.90 349 PHE C O 1
ATOM 5912 N N . LEU C 1 350 ? 109.653 -8.264 -45.818 1.00 49.34 350 LEU C N 1
ATOM 5913 C CA . LEU C 1 350 ? 109.640 -8.350 -47.277 1.00 42.01 350 LEU C CA 1
ATOM 5914 C C . LEU C 1 350 ? 109.250 -9.756 -47.727 1.00 40.22 350 LEU C C 1
ATOM 5915 O O . LEU C 1 350 ? 108.410 -9.920 -48.613 1.00 37.21 350 LEU C O 1
ATOM 5920 N N . LYS C 1 351 ? 109.792 -10.788 -47.077 1.00 42.66 351 LYS C N 1
ATOM 5921 C CA . LYS C 1 351 ? 109.334 -12.143 -47.367 1.00 41.54 351 LYS C CA 1
ATOM 5922 C C . LYS C 1 351 ? 107.830 -12.255 -47.172 1.00 42.24 351 LYS C C 1
ATOM 5923 O O . LYS C 1 351 ? 107.144 -12.896 -47.976 1.00 41.06 351 LYS C O 1
ATOM 5929 N N . ARG C 1 352 ? 107.281 -11.595 -46.143 1.00 46.92 352 ARG C N 1
ATOM 5930 C CA . ARG C 1 352 ? 105.842 -11.714 -45.915 1.00 43.61 352 ARG C CA 1
ATOM 5931 C C . ARG C 1 352 ? 105.054 -10.981 -46.988 1.00 48.73 352 ARG C C 1
ATOM 5932 O O . ARG C 1 352 ? 104.059 -11.512 -47.503 1.00 46.46 352 ARG C O 1
ATOM 5940 N N . ALA C 1 353 ? 105.543 -9.806 -47.416 1.00 51.06 353 ALA C N 1
ATOM 5941 C CA . ALA C 1 353 ? 104.852 -9.048 -48.459 1.00 40.46 353 ALA C CA 1
ATOM 5942 C C . ALA C 1 353 ? 104.832 -9.824 -49.762 1.00 40.35 353 ALA C C 1
ATOM 5943 O O . ALA C 1 353 ? 103.837 -9.792 -50.496 1.00 44.19 353 ALA C O 1
ATOM 5945 N N . PHE C 1 354 ? 105.911 -10.558 -50.052 1.00 44.45 354 PHE C N 1
ATOM 5946 C CA . PHE C 1 354 ? 105.951 -11.345 -51.278 1.00 43.32 354 PHE C CA 1
ATOM 5947 C C . PHE C 1 354 ? 104.950 -12.496 -51.232 1.00 42.36 354 PHE C C 1
ATOM 5948 O O . PHE C 1 354 ? 104.186 -12.702 -52.185 1.00 44.35 354 PHE C O 1
ATOM 5956 N N . TYR C 1 355 ? 104.903 -13.224 -50.107 1.00 51.71 355 TYR C N 1
ATOM 5957 C CA . TYR C 1 355 ? 103.926 -14.302 -49.941 1.00 52.87 355 TYR C CA 1
ATOM 5958 C C . TYR C 1 355 ? 102.500 -13.796 -50.115 1.00 49.18 355 TYR C C 1
ATOM 5959 O O . TYR C 1 355 ? 101.635 -14.535 -50.612 1.00 51.06 355 TYR C O 1
ATOM 5968 N N . ALA C 1 356 ? 102.227 -12.557 -49.680 1.00 39.67 356 ALA C N 1
ATOM 5969 C CA . ALA C 1 356 ? 100.903 -11.981 -49.891 1.00 41.62 356 ALA C CA 1
ATOM 5970 C C . ALA C 1 356 ? 100.621 -11.814 -51.372 1.00 40.07 356 ALA C C 1
ATOM 5971 O O . ALA C 1 356 ? 99.531 -12.149 -51.842 1.00 44.88 356 ALA C O 1
ATOM 5973 N N . LYS C 1 357 ? 101.592 -11.295 -52.131 1.00 38.21 357 LYS C N 1
ATOM 5974 C CA . LYS C 1 357 ? 101.371 -11.139 -53.564 1.00 35.88 357 LYS C CA 1
ATOM 5975 C C . LYS C 1 357 ? 100.995 -12.462 -54.187 1.00 45.19 357 LYS C C 1
ATOM 5976 O O . LYS C 1 357 ? 100.134 -12.525 -55.070 1.00 53.93 357 LYS C O 1
ATOM 5982 N N . GLU C 1 358 ? 101.597 -13.540 -53.714 1.00 48.75 358 GLU C N 1
ATOM 5983 C CA . GLU C 1 358 ? 101.277 -14.827 -54.295 1.00 49.11 358 GLU C CA 1
ATOM 5984 C C . GLU C 1 358 ? 99.863 -15.266 -53.963 1.00 45.13 358 GLU C C 1
ATOM 5985 O O . GLU C 1 358 ? 99.251 -15.974 -54.763 1.00 49.87 358 GLU C O 1
ATOM 5991 N N . GLN C 1 359 ? 99.304 -14.838 -52.824 1.00 43.12 359 GLN C N 1
ATOM 5992 C CA . GLN C 1 359 ? 97.927 -15.228 -52.534 1.00 44.11 359 GLN C CA 1
ATOM 5993 C C . GLN C 1 359 ? 96.931 -14.422 -53.346 1.00 47.85 359 GLN C C 1
ATOM 5994 O O . GLN C 1 359 ? 95.816 -14.896 -53.596 1.00 54.50 359 GLN C O 1
ATOM 6000 N N . ILE C 1 360 ? 97.294 -13.205 -53.751 1.00 41.75 360 ILE C N 1
ATOM 6001 C CA . ILE C 1 360 ? 96.395 -12.434 -54.602 1.00 41.15 360 ILE C CA 1
ATOM 6002 C C . ILE C 1 360 ? 96.147 -13.195 -55.890 1.00 40.39 360 ILE C C 1
ATOM 6003 O O . ILE C 1 360 ? 95.027 -13.229 -56.411 1.00 46.00 360 ILE C O 1
ATOM 6008 N N . GLN C 1 361 ? 97.167 -13.882 -56.387 1.00 50.74 361 GLN C N 1
ATOM 6009 C CA . GLN C 1 361 ? 97.019 -14.523 -57.677 1.00 51.72 361 GLN C CA 1
ATOM 6010 C C . GLN C 1 361 ? 96.389 -15.897 -57.581 1.00 48.27 361 GLN C C 1
ATOM 6011 O O . GLN C 1 361 ? 95.788 -16.345 -58.564 1.00 45.93 361 GLN C O 1
ATOM 6017 N N . ARG C 1 362 ? 96.391 -16.499 -56.389 1.00 46.73 362 ARG C N 1
ATOM 6018 C CA . ARG C 1 362 ? 95.746 -17.788 -56.168 1.00 46.48 362 ARG C CA 1
ATOM 6019 C C . ARG C 1 362 ? 94.234 -17.684 -56.059 1.00 50.42 362 ARG C C 1
ATOM 6020 O O . ARG C 1 362 ? 93.531 -18.650 -56.385 1.00 49.72 362 ARG C O 1
ATOM 6028 N N . ILE C 1 363 ? 93.722 -16.506 -55.700 1.00 47.94 363 ILE C N 1
ATOM 6029 C CA . ILE C 1 363 ? 92.294 -16.269 -55.506 1.00 43.91 363 ILE C CA 1
ATOM 6030 C C . ILE C 1 363 ? 91.926 -17.133 -54.304 1.00 52.81 363 ILE C C 1
ATOM 6031 O O . ILE C 1 363 ? 92.099 -18.358 -54.324 1.00 53.26 363 ILE C O 1
ATOM 6036 N N . THR C 1 364 ? 91.447 -16.512 -53.234 1.00 88.16 364 THR C N 1
ATOM 6037 C CA . THR C 1 364 ? 91.179 -17.285 -52.026 1.00 91.53 364 THR C CA 1
ATOM 6038 C C . THR C 1 364 ? 89.748 -17.823 -52.031 1.00 89.10 364 THR C C 1
ATOM 6039 O O . THR C 1 364 ? 89.018 -17.718 -51.052 1.00 99.15 364 THR C O 1
ATOM 6043 N N . GLU C 1 365 ? 89.292 -18.395 -53.145 1.00 78.44 365 GLU C N 1
ATOM 6044 C CA . GLU C 1 365 ? 87.983 -19.039 -53.186 1.00 79.80 365 GLU C CA 1
ATOM 6045 C C . GLU C 1 365 ? 88.015 -20.174 -54.193 1.00 82.33 365 GLU C C 1
ATOM 6046 O O . GLU C 1 365 ? 88.882 -20.236 -55.071 1.00 81.29 365 GLU C O 1
ATOM 6052 N N . ALA C 1 366 ? 87.040 -21.065 -54.067 1.00 61.24 366 ALA C N 1
ATOM 6053 C CA . ALA C 1 366 ? 86.991 -22.227 -54.929 1.00 59.59 366 ALA C CA 1
ATOM 6054 C C . ALA C 1 366 ? 86.709 -21.794 -56.366 1.00 61.76 366 ALA C C 1
ATOM 6055 O O . ALA C 1 366 ? 86.354 -20.645 -56.640 1.00 61.14 366 ALA C O 1
ATOM 6057 N N . LEU C 1 367 ? 86.870 -22.732 -57.294 1.00 72.99 367 LEU C N 1
ATOM 6058 C CA . LEU C 1 367 ? 86.470 -22.543 -58.685 1.00 69.30 367 LEU C CA 1
ATOM 6059 C C . LEU C 1 367 ? 86.036 -23.911 -59.198 1.00 75.98 367 LEU C C 1
ATOM 6060 O O . LEU C 1 367 ? 86.643 -24.931 -58.846 1.00 87.86 367 LEU C O 1
ATOM 6065 N N . GLY C 1 368 ? 84.982 -23.934 -60.007 1.00 73.43 368 GLY C N 1
ATOM 6066 C CA . GLY C 1 368 ? 84.478 -25.183 -60.562 1.00 77.10 368 GLY C CA 1
ATOM 6067 C C . GLY C 1 368 ? 85.518 -26.112 -61.178 1.00 70.86 368 GLY C C 1
ATOM 6068 O O . GLY C 1 368 ? 85.397 -27.340 -61.094 1.00 65.05 368 GLY C O 1
ATOM 6069 N N . GLN D 2 40 ? 96.754 -0.223 -49.931 1.00 55.51 1 GLN D N 1
ATOM 6070 C CA . GLN D 2 40 ? 95.383 0.117 -49.558 1.00 56.83 1 GLN D CA 1
ATOM 6071 C C . GLN D 2 40 ? 94.520 0.241 -50.803 1.00 56.92 1 GLN D C 1
ATOM 6072 O O . GLN D 2 40 ? 94.776 1.108 -51.646 1.00 52.57 1 GLN D O 1
ATOM 6078 N N . LYS D 2 41 ? 93.490 -0.592 -50.925 1.00 50.10 2 LYS D N 1
ATOM 6079 C CA . LYS D 2 41 ? 92.632 -0.463 -52.091 1.00 50.47 2 LYS D CA 1
ATOM 6080 C C . LYS D 2 41 ? 91.765 0.786 -51.990 1.00 50.16 2 LYS D C 1
ATOM 6081 O O . LYS D 2 41 ? 91.453 1.271 -50.898 1.00 59.19 2 LYS D O 1
ATOM 6087 N N . GLY D 2 42 ? 91.425 1.332 -53.157 1.00 49.70 3 GLY D N 1
ATOM 6088 C CA . GLY D 2 42 ? 90.695 2.584 -53.242 1.00 48.01 3 GLY D CA 1
ATOM 6089 C C . GLY D 2 42 ? 89.237 2.459 -52.867 1.00 43.09 3 GLY D C 1
ATOM 6090 O O . GLY D 2 42 ? 88.706 1.364 -52.659 1.00 46.56 3 GLY D O 1
ATOM 6091 N N . MET D 2 43 ? 88.576 3.611 -52.752 1.00 44.29 4 MET D N 1
ATOM 6092 C CA . MET D 2 43 ? 87.158 3.613 -52.430 1.00 55.72 4 MET D CA 1
ATOM 6093 C C . MET D 2 43 ? 86.333 4.008 -53.652 1.00 52.93 4 MET D C 1
ATOM 6094 O O . MET D 2 43 ? 86.786 4.752 -54.532 1.00 49.25 4 MET D O 1
ATOM 6099 N N . TYR D 2 44 ? 85.139 3.446 -53.724 1.00 38.64 5 TYR D N 1
ATOM 6100 C CA . TYR D 2 44 ? 84.211 3.763 -54.788 1.00 38.28 5 TYR D CA 1
ATOM 6101 C C . TYR D 2 44 ? 82.799 3.712 -54.175 1.00 41.37 5 TYR D C 1
ATOM 6102 O O . TYR D 2 44 ? 81.755 3.809 -54.836 1.00 46.33 5 TYR D O 1
ATOM 6112 N N . VAL E 1 8 ? 74.405 19.381 12.392 1.00 87.17 8 VAL E N 1
ATOM 6113 C CA . VAL E 1 8 ? 74.779 20.641 11.759 1.00 88.85 8 VAL E CA 1
ATOM 6114 C C . VAL E 1 8 ? 76.138 20.476 11.049 1.00 93.84 8 VAL E C 1
ATOM 6115 O O . VAL E 1 8 ? 77.043 19.828 11.587 1.00 90.58 8 VAL E O 1
ATOM 6119 N N . PRO E 1 9 ? 76.274 21.026 9.833 1.00 91.78 9 PRO E N 1
ATOM 6120 C CA . PRO E 1 9 ? 77.491 20.765 9.035 1.00 84.44 9 PRO E CA 1
ATOM 6121 C C . PRO E 1 9 ? 78.728 21.425 9.630 1.00 86.44 9 PRO E C 1
ATOM 6122 O O . PRO E 1 9 ? 78.683 22.560 10.105 1.00 89.14 9 PRO E O 1
ATOM 6126 N N . SER E 1 10 ? 79.844 20.719 9.563 1.00 90.11 10 SER E N 1
ATOM 6127 C CA . SER E 1 10 ? 81.103 21.157 10.155 1.00 92.31 10 SER E CA 1
ATOM 6128 C C . SER E 1 10 ? 81.677 22.454 9.555 1.00 89.00 10 SER E C 1
ATOM 6129 O O . SER E 1 10 ? 82.383 23.185 10.269 1.00 89.72 10 SER E O 1
ATOM 6132 N N . PRO E 1 11 ? 81.446 22.795 8.279 1.00 82.99 11 PRO E N 1
ATOM 6133 C CA . PRO E 1 11 ? 81.831 24.154 7.849 1.00 78.20 11 PRO E CA 1
ATOM 6134 C C . PRO E 1 11 ? 81.193 25.243 8.692 1.00 74.56 11 PRO E C 1
ATOM 6135 O O . PRO E 1 11 ? 81.832 26.267 8.958 1.00 82.55 11 PRO E O 1
ATOM 6139 N N . TYR E 1 12 ? 79.957 25.040 9.146 1.00 77.93 12 TYR E N 1
ATOM 6140 C CA . TYR E 1 12 ? 79.303 26.040 9.984 1.00 81.96 12 TYR E CA 1
ATOM 6141 C C . TYR E 1 12 ? 79.958 26.124 11.363 1.00 84.57 12 TYR E C 1
ATOM 6142 O O . TYR E 1 12 ? 80.055 27.211 11.947 1.00 84.86 12 TYR E O 1
ATOM 6151 N N . VAL E 1 13 ? 80.426 24.991 11.898 1.00 68.98 13 VAL E N 1
ATOM 6152 C CA . VAL E 1 13 ? 81.068 25.005 13.210 1.00 64.02 13 VAL E CA 1
ATOM 6153 C C . VAL E 1 13 ? 82.353 25.808 13.153 1.00 66.39 13 VAL E C 1
ATOM 6154 O O . VAL E 1 13 ? 82.664 26.581 14.064 1.00 71.28 13 VAL E O 1
ATOM 6158 N N . GLY E 1 14 ? 83.116 25.640 12.074 1.00 68.26 14 GLY E N 1
ATOM 6159 C CA . GLY E 1 14 ? 84.265 26.491 11.855 1.00 62.23 14 GLY E CA 1
ATOM 6160 C C . GLY E 1 14 ? 83.885 27.951 11.761 1.00 61.08 14 GLY E C 1
ATOM 6161 O O . GLY E 1 14 ? 84.672 28.829 12.125 1.00 67.33 14 GLY E O 1
ATOM 6162 N N . ASN E 1 15 ? 82.689 28.239 11.256 1.00 63.10 15 ASN E N 1
ATOM 6163 C CA . ASN E 1 15 ? 82.255 29.626 11.219 1.00 67.28 15 ASN E CA 1
ATOM 6164 C C . ASN E 1 15 ? 82.085 30.174 12.632 1.00 73.42 15 ASN E C 1
ATOM 6165 O O . ASN E 1 15 ? 82.472 31.313 12.912 1.00 75.98 15 ASN E O 1
ATOM 6170 N N . LEU E 1 16 ? 81.530 29.370 13.543 1.00 67.49 16 LEU E N 1
ATOM 6171 C CA . LEU E 1 16 ? 81.360 29.826 14.921 1.00 65.51 16 LEU E CA 1
ATOM 6172 C C . LEU E 1 16 ? 82.696 30.044 15.599 1.00 69.10 16 LEU E C 1
ATOM 6173 O O . LEU E 1 16 ? 82.861 30.999 16.368 1.00 71.78 16 LEU E O 1
ATOM 6178 N N . LEU E 1 17 ? 83.643 29.135 15.369 1.00 69.64 17 LEU E N 1
ATOM 6179 C CA . LEU E 1 17 ? 84.979 29.301 15.920 1.00 65.48 17 LEU E CA 1
ATOM 6180 C C . LEU E 1 17 ? 85.577 30.629 15.469 1.00 67.82 17 LEU E C 1
ATOM 6181 O O . LEU E 1 17 ? 86.293 31.288 16.230 1.00 67.10 17 LEU E O 1
ATOM 6186 N N . ASN E 1 18 ? 85.283 31.038 14.230 1.00 70.01 18 ASN E N 1
ATOM 6187 C CA . ASN E 1 18 ? 85.745 32.337 13.746 1.00 72.16 18 ASN E CA 1
ATOM 6188 C C . ASN E 1 18 ? 85.004 33.473 14.431 1.00 71.97 18 ASN E C 1
ATOM 6189 O O . ASN E 1 18 ? 85.588 34.528 14.700 1.00 74.04 18 ASN E O 1
ATOM 6194 N N . LYS E 1 19 ? 83.708 33.284 14.690 1.00 70.93 19 LYS E N 1
ATOM 6195 C CA . LYS E 1 19 ? 82.945 34.283 15.427 1.00 75.31 19 LYS E CA 1
ATOM 6196 C C . LYS E 1 19 ? 83.396 34.345 16.893 1.00 75.77 19 LYS E C 1
ATOM 6197 O O . LYS E 1 19 ? 83.522 35.434 17.461 1.00 77.11 19 LYS E O 1
ATOM 6203 N N . TRP E 1 20 ? 83.716 33.192 17.498 1.00 68.03 20 TRP E N 1
ATOM 6204 C CA . TRP E 1 20 ? 84.316 33.161 18.838 1.00 65.47 20 TRP E CA 1
ATOM 6205 C C . TRP E 1 20 ? 85.653 33.890 18.867 1.00 64.90 20 TRP E C 1
ATOM 6206 O O . TRP E 1 20 ? 85.937 34.640 19.802 1.00 70.33 20 TRP E O 1
ATOM 6217 N N . HIS E 1 21 ? 86.504 33.640 17.876 1.00 68.13 21 HIS E N 1
ATOM 6218 C CA . HIS E 1 21 ? 87.765 34.358 17.760 1.00 69.73 21 HIS E CA 1
ATOM 6219 C C . HIS E 1 21 ? 87.529 35.857 17.777 1.00 73.45 21 HIS E C 1
ATOM 6220 O O . HIS E 1 21 ? 88.296 36.613 18.383 1.00 77.74 21 HIS E O 1
ATOM 6227 N N . ASP E 1 22 ? 86.455 36.302 17.128 1.00 81.17 22 ASP E N 1
ATOM 6228 C CA . ASP E 1 22 ? 86.193 37.731 17.058 1.00 86.09 22 ASP E CA 1
ATOM 6229 C C . ASP E 1 22 ? 85.775 38.285 18.410 1.00 84.98 22 ASP E C 1
ATOM 6230 O O . ASP E 1 22 ? 86.319 39.299 18.857 1.00 84.29 22 ASP E O 1
ATOM 6235 N N . TYR E 1 23 ? 84.877 37.584 19.108 1.00 91.05 23 TYR E N 1
ATOM 6236 C CA . TYR E 1 23 ? 84.418 38.038 20.420 1.00 91.61 23 TYR E CA 1
ATOM 6237 C C . TYR E 1 23 ? 85.550 38.079 21.440 1.00 94.45 23 TYR E C 1
ATOM 6238 O O . TYR E 1 23 ? 85.423 38.762 22.465 1.00 97.58 23 TYR E O 1
ATOM 6247 N N . ILE E 1 24 ? 86.621 37.300 21.238 1.00 81.13 24 ILE E N 1
ATOM 6248 C CA . ILE E 1 24 ? 87.719 37.339 22.202 1.00 79.48 24 ILE E CA 1
ATOM 6249 C C . ILE E 1 24 ? 88.499 38.650 22.113 1.00 84.49 24 ILE E C 1
ATOM 6250 O O . ILE E 1 24 ? 88.825 39.257 23.141 1.00 92.04 24 ILE E O 1
ATOM 6255 N N . MET E 1 25 ? 88.839 39.103 20.911 1.00 86.90 25 MET E N 1
ATOM 6256 C CA . MET E 1 25 ? 89.477 40.410 20.808 1.00 88.12 25 MET E CA 1
ATOM 6257 C C . MET E 1 25 ? 88.483 41.564 20.893 1.00 92.34 25 MET E C 1
ATOM 6258 O O . MET E 1 25 ? 88.893 42.712 21.075 1.00 90.55 25 MET E O 1
ATOM 6263 N N . GLN E 1 26 ? 87.199 41.319 20.724 1.00 99.69 26 GLN E N 1
ATOM 6264 C CA . GLN E 1 26 ? 86.290 42.363 21.168 1.00 99.10 26 GLN E CA 1
ATOM 6265 C C . GLN E 1 26 ? 86.161 42.371 22.689 1.00 102.25 26 GLN E C 1
ATOM 6266 O O . GLN E 1 26 ? 85.380 43.154 23.242 1.00 107.77 26 GLN E O 1
ATOM 6272 N N . GLU E 1 27 ? 86.938 41.510 23.350 1.00 82.92 27 GLU E N 1
ATOM 6273 C CA . GLU E 1 27 ? 87.019 41.390 24.810 1.00 84.52 27 GLU E CA 1
ATOM 6274 C C . GLU E 1 27 ? 85.634 41.227 25.438 1.00 83.07 27 GLU E C 1
ATOM 6275 O O . GLU E 1 27 ? 85.396 41.586 26.599 1.00 80.53 27 GLU E O 1
ATOM 6281 N N . LYS E 1 28 ? 84.730 40.628 24.672 1.00 82.49 28 LYS E N 1
ATOM 6282 C CA . LYS E 1 28 ? 83.342 40.439 25.067 1.00 79.43 28 LYS E CA 1
ATOM 6283 C C . LYS E 1 28 ? 83.231 39.080 25.744 1.00 81.26 28 LYS E C 1
ATOM 6284 O O . LYS E 1 28 ? 83.164 38.047 25.072 1.00 78.61 28 LYS E O 1
ATOM 6290 N N . VAL E 1 29 ? 83.181 39.083 27.082 1.00 76.05 29 VAL E N 1
ATOM 6291 C CA . VAL E 1 29 ? 83.253 37.834 27.848 1.00 75.21 29 VAL E CA 1
ATOM 6292 C C . VAL E 1 29 ? 82.064 36.933 27.524 1.00 74.40 29 VAL E C 1
ATOM 6293 O O . VAL E 1 29 ? 82.198 35.711 27.364 1.00 70.46 29 VAL E O 1
ATOM 6297 N N . HIS E 1 30 ? 80.865 37.514 27.531 1.00 91.07 30 HIS E N 1
ATOM 6298 C CA . HIS E 1 30 ? 79.643 36.711 27.459 1.00 94.94 30 HIS E CA 1
ATOM 6299 C C . HIS E 1 30 ? 79.448 36.107 26.058 1.00 99.55 30 HIS E C 1
ATOM 6300 O O . HIS E 1 30 ? 79.168 34.908 25.914 1.00 99.23 30 HIS E O 1
ATOM 6307 N N . GLU E 1 31 ? 79.633 36.912 25.002 1.00 96.20 31 GLU E N 1
ATOM 6308 C CA . GLU E 1 31 ? 79.493 36.382 23.643 1.00 88.08 31 GLU E CA 1
ATOM 6309 C C . GLU E 1 31 ? 80.532 35.289 23.413 1.00 86.19 31 GLU E C 1
ATOM 6310 O O . GLU E 1 31 ? 80.256 34.259 22.782 1.00 83.61 31 GLU E O 1
ATOM 6316 N N . SER E 1 32 ? 81.719 35.479 23.992 1.00 73.70 32 SER E N 1
ATOM 6317 C CA . SER E 1 32 ? 82.749 34.452 23.956 1.00 70.87 32 SER E CA 1
ATOM 6318 C C . SER E 1 32 ? 82.295 33.198 24.690 1.00 73.64 32 SER E C 1
ATOM 6319 O O . SER E 1 32 ? 82.273 32.102 24.115 1.00 72.71 32 SER E O 1
ATOM 6322 N N . ILE E 1 33 ? 81.865 33.347 25.943 1.00 76.20 33 ILE E N 1
ATOM 6323 C CA . ILE E 1 33 ? 81.473 32.172 26.719 1.00 82.13 33 ILE E CA 1
ATOM 6324 C C . ILE E 1 33 ? 80.287 31.476 26.059 1.00 81.24 33 ILE E C 1
ATOM 6325 O O . ILE E 1 33 ? 80.223 30.238 25.989 1.00 74.64 33 ILE E O 1
ATOM 6330 N N . GLU E 1 34 ? 79.361 32.263 25.511 1.00 101.79 34 GLU E N 1
ATOM 6331 C CA . GLU E 1 34 ? 78.217 31.675 24.833 1.00 107.56 34 GLU E CA 1
ATOM 6332 C C . GLU E 1 34 ? 78.629 31.007 23.529 1.00 107.06 34 GLU E C 1
ATOM 6333 O O . GLU E 1 34 ? 78.160 29.908 23.223 1.00 103.36 34 GLU E O 1
ATOM 6339 N N . LYS E 1 35 ? 79.533 31.626 22.764 1.00 83.75 35 LYS E N 1
ATOM 6340 C CA . LYS E 1 35 ? 80.038 30.952 21.574 1.00 74.98 35 LYS E CA 1
ATOM 6341 C C . LYS E 1 35 ? 80.834 29.710 21.958 1.00 72.98 35 LYS E C 1
ATOM 6342 O O . LYS E 1 35 ? 80.731 28.671 21.300 1.00 73.69 35 LYS E O 1
ATOM 6348 N N . ARG E 1 36 ? 81.585 29.775 23.059 1.00 77.81 36 ARG E N 1
ATOM 6349 C CA . ARG E 1 36 ? 82.427 28.644 23.439 1.00 77.54 36 ARG E CA 1
ATOM 6350 C C . ARG E 1 36 ? 81.589 27.411 23.789 1.00 81.10 36 ARG E C 1
ATOM 6351 O O . ARG E 1 36 ? 81.893 26.293 23.356 1.00 79.95 36 ARG E O 1
ATOM 6359 N N . THR E 1 37 ? 80.549 27.593 24.611 1.00 90.82 37 THR E N 1
ATOM 6360 C CA . THR E 1 37 ? 79.670 26.479 24.968 1.00 97.13 37 THR E CA 1
ATOM 6361 C C . THR E 1 37 ? 78.962 25.914 23.745 1.00 97.19 37 THR E C 1
ATOM 6362 O O . THR E 1 37 ? 78.884 24.688 23.575 1.00 92.12 37 THR E O 1
ATOM 6366 N N . GLU E 1 38 ? 78.431 26.798 22.889 1.00 87.40 38 GLU E N 1
ATOM 6367 C CA . GLU E 1 38 ? 77.752 26.355 21.678 1.00 81.37 38 GLU E CA 1
ATOM 6368 C C . GLU E 1 38 ? 78.656 25.458 20.838 1.00 83.11 38 GLU E C 1
ATOM 6369 O O . GLU E 1 38 ? 78.185 24.459 20.282 1.00 90.20 38 GLU E O 1
ATOM 6375 N N . ILE E 1 39 ? 79.966 25.750 20.820 1.00 60.85 39 ILE E N 1
ATOM 6376 C CA . ILE E 1 39 ? 80.941 24.977 20.053 1.00 57.96 39 ILE E CA 1
ATOM 6377 C C . ILE E 1 39 ? 81.308 23.703 20.798 1.00 67.91 39 ILE E C 1
ATOM 6378 O O . ILE E 1 39 ? 81.481 22.643 20.174 1.00 71.15 39 ILE E O 1
ATOM 6383 N N . LYS E 1 40 ? 81.368 23.771 22.153 1.00 94.68 40 LYS E N 1
ATOM 6384 C CA . LYS E 1 40 ? 81.733 22.608 22.968 1.00 97.50 40 LYS E CA 1
ATOM 6385 C C . LYS E 1 40 ? 80.680 21.520 22.764 1.00 96.96 40 LYS E C 1
ATOM 6386 O O . LYS E 1 40 ? 80.977 20.322 22.808 1.00 94.96 40 LYS E O 1
ATOM 6392 N N . GLN E 1 41 ? 79.477 21.932 22.387 1.00 95.94 41 GLN E N 1
ATOM 6393 C CA . GLN E 1 41 ? 78.374 21.017 22.139 1.00 103.21 41 GLN E CA 1
ATOM 6394 C C . GLN E 1 41 ? 78.641 20.188 20.904 1.00 106.05 41 GLN E C 1
ATOM 6395 O O . GLN E 1 41 ? 78.575 18.945 20.943 1.00 107.20 41 GLN E O 1
ATOM 6401 N N . LEU E 1 42 ? 78.922 20.910 19.803 1.00 77.92 42 LEU E N 1
ATOM 6402 C CA . LEU E 1 42 ? 79.012 20.335 18.483 1.00 72.35 42 LEU E CA 1
ATOM 6403 C C . LEU E 1 42 ? 80.400 19.856 18.131 1.00 73.30 42 LEU E C 1
ATOM 6404 O O . LEU E 1 42 ? 80.549 19.244 17.079 1.00 81.36 42 LEU E O 1
ATOM 6409 N N . LEU E 1 43 ? 81.422 20.114 18.960 1.00 108.06 43 LEU E N 1
ATOM 6410 C CA . LEU E 1 43 ? 82.775 19.838 18.490 1.00 113.39 43 LEU E CA 1
ATOM 6411 C C . LEU E 1 43 ? 83.112 18.364 18.615 1.00 121.49 43 LEU E C 1
ATOM 6412 O O . LEU E 1 43 ? 83.807 17.823 17.747 1.00 126.82 43 LEU E O 1
ATOM 6417 N N . SER E 1 44 ? 82.560 17.683 19.611 1.00 89.95 44 SER E N 1
ATOM 6418 C CA . SER E 1 44 ? 82.427 16.258 19.454 1.00 94.98 44 SER E CA 1
ATOM 6419 C C . SER E 1 44 ? 81.414 16.142 18.342 1.00 111.89 44 SER E C 1
ATOM 6420 O O . SER E 1 44 ? 80.395 16.837 18.391 1.00 114.84 44 SER E O 1
ATOM 6423 N N . GLN E 1 45 ? 81.786 15.449 17.260 1.00 151.39 45 GLN E N 1
ATOM 6424 C CA . GLN E 1 45 ? 80.820 14.816 16.369 1.00 151.86 45 GLN E CA 1
ATOM 6425 C C . GLN E 1 45 ? 80.714 15.722 15.148 1.00 158.05 45 GLN E C 1
ATOM 6426 O O . GLN E 1 45 ? 79.637 16.182 14.745 1.00 160.05 45 GLN E O 1
ATOM 6432 N N . ALA E 1 46 ? 81.908 16.027 14.643 1.00 111.97 46 ALA E N 1
ATOM 6433 C CA . ALA E 1 46 ? 82.187 16.893 13.512 1.00 110.26 46 ALA E CA 1
ATOM 6434 C C . ALA E 1 46 ? 82.999 16.213 12.410 1.00 118.70 46 ALA E C 1
ATOM 6435 O O . ALA E 1 46 ? 83.220 16.832 11.356 1.00 117.23 46 ALA E O 1
ATOM 6437 N N . GLU E 1 47 ? 83.440 14.965 12.619 1.00 142.06 47 GLU E N 1
ATOM 6438 C CA . GLU E 1 47 ? 84.242 14.176 11.682 1.00 141.66 47 GLU E CA 1
ATOM 6439 C C . GLU E 1 47 ? 85.609 14.784 11.384 1.00 147.09 47 GLU E C 1
ATOM 6440 O O . GLU E 1 47 ? 86.633 14.161 11.688 1.00 147.77 47 GLU E O 1
ATOM 6446 N N . ASP E 1 48 ? 85.645 15.956 10.738 1.00 146.99 48 ASP E N 1
ATOM 6447 C CA . ASP E 1 48 ? 86.908 16.671 10.574 1.00 140.74 48 ASP E CA 1
ATOM 6448 C C . ASP E 1 48 ? 87.655 16.694 11.900 1.00 128.56 48 ASP E C 1
ATOM 6449 O O . ASP E 1 48 ? 88.801 16.245 11.994 1.00 143.19 48 ASP E O 1
ATOM 6454 N N . ASN E 1 49 ? 86.983 17.168 12.946 1.00 108.68 49 ASN E N 1
ATOM 6455 C CA . ASN E 1 49 ? 87.524 17.191 14.294 1.00 101.83 49 ASN E CA 1
ATOM 6456 C C . ASN E 1 49 ? 88.879 17.881 14.384 1.00 91.10 49 ASN E C 1
ATOM 6457 O O . ASN E 1 49 ? 88.951 19.029 14.835 1.00 79.45 49 ASN E O 1
ATOM 6462 N N . LYS E 1 50 ? 89.948 17.223 13.910 1.00 100.96 50 LYS E N 1
ATOM 6463 C CA . LYS E 1 50 ? 91.285 17.581 14.378 1.00 91.82 50 LYS E CA 1
ATOM 6464 C C . LYS E 1 50 ? 91.685 18.992 13.961 1.00 86.14 50 LYS E C 1
ATOM 6465 O O . LYS E 1 50 ? 92.340 19.694 14.736 1.00 85.94 50 LYS E O 1
ATOM 6471 N N . ASP E 1 51 ? 91.284 19.456 12.777 1.00 84.82 51 ASP E N 1
ATOM 6472 C CA . ASP E 1 51 ? 91.519 20.870 12.512 1.00 78.86 51 ASP E CA 1
ATOM 6473 C C . ASP E 1 51 ? 90.628 21.730 13.394 1.00 76.28 51 ASP E C 1
ATOM 6474 O O . ASP E 1 51 ? 91.071 22.760 13.910 1.00 77.96 51 ASP E O 1
ATOM 6479 N N . LEU E 1 52 ? 89.369 21.318 13.588 1.00 61.16 52 LEU E N 1
ATOM 6480 C CA . LEU E 1 52 ? 88.468 22.099 14.434 1.00 63.58 52 LEU E CA 1
ATOM 6481 C C . LEU E 1 52 ? 88.858 22.004 15.906 1.00 66.91 52 LEU E C 1
ATOM 6482 O O . LEU E 1 52 ? 88.808 23.004 16.636 1.00 58.35 52 LEU E O 1
ATOM 6487 N N . VAL E 1 53 ? 89.234 20.801 16.356 1.00 69.45 53 VAL E N 1
ATOM 6488 C CA . VAL E 1 53 ? 89.665 20.581 17.738 1.00 65.84 53 VAL E CA 1
ATOM 6489 C C . VAL E 1 53 ? 90.953 21.350 18.034 1.00 66.43 53 VAL E C 1
ATOM 6490 O O . VAL E 1 53 ? 91.066 22.037 19.056 1.00 65.94 53 VAL E O 1
ATOM 6494 N N . ASP E 1 54 ? 91.955 21.219 17.160 1.00 71.35 54 ASP E N 1
ATOM 6495 C CA . ASP E 1 54 ? 93.191 21.975 17.340 1.00 64.11 54 ASP E CA 1
ATOM 6496 C C . ASP E 1 54 ? 92.887 23.457 17.440 1.00 61.03 54 ASP E C 1
ATOM 6497 O O . ASP E 1 54 ? 93.385 24.149 18.336 1.00 63.09 54 ASP E O 1
ATOM 6502 N N . TYR E 1 55 ? 92.014 23.942 16.564 1.00 71.62 55 TYR E N 1
ATOM 6503 C CA . TYR E 1 55 ? 91.565 25.324 16.635 1.00 72.25 55 TYR E CA 1
ATOM 6504 C C . TYR E 1 55 ? 90.875 25.605 17.966 1.00 77.04 55 TYR E C 1
ATOM 6505 O O . TYR E 1 55 ? 91.055 26.674 18.564 1.00 75.47 55 TYR E O 1
ATOM 6514 N N . PHE E 1 56 ? 90.062 24.659 18.438 1.00 71.76 56 PHE E N 1
ATOM 6515 C CA . PHE E 1 56 ? 89.353 24.852 19.698 1.00 72.41 56 PHE E CA 1
ATOM 6516 C C . PHE E 1 56 ? 90.301 24.986 20.884 1.00 71.25 56 PHE E C 1
ATOM 6517 O O . PHE E 1 56 ? 90.155 25.903 21.699 1.00 74.70 56 PHE E O 1
ATOM 6525 N N . ILE E 1 57 ? 91.267 24.072 21.019 1.00 71.41 57 ILE E N 1
ATOM 6526 C CA . ILE E 1 57 ? 92.183 24.161 22.158 1.00 76.56 57 ILE E CA 1
ATOM 6527 C C . ILE E 1 57 ? 92.939 25.481 22.113 1.00 72.16 57 ILE E C 1
ATOM 6528 O O . ILE E 1 57 ? 93.149 26.130 23.145 1.00 73.34 57 ILE E O 1
ATOM 6533 N N . LEU E 1 58 ? 93.346 25.909 20.915 1.00 67.92 58 LEU E N 1
ATOM 6534 C CA . LEU E 1 58 ? 94.115 27.139 20.811 1.00 72.35 58 LEU E CA 1
ATOM 6535 C C . LEU E 1 58 ? 93.291 28.359 21.205 1.00 72.21 58 LEU E C 1
ATOM 6536 O O . LEU E 1 58 ? 93.777 29.222 21.953 1.00 72.94 58 LEU E O 1
ATOM 6541 N N . LEU E 1 59 ? 92.028 28.428 20.771 1.00 66.85 59 LEU E N 1
ATOM 6542 C CA . LEU E 1 59 ? 91.224 29.585 21.152 1.00 72.99 59 LEU E CA 1
ATOM 6543 C C . LEU E 1 59 ? 90.841 29.534 22.620 1.00 74.66 59 LEU E C 1
ATOM 6544 O O . LEU E 1 59 ? 90.750 30.576 23.275 1.00 73.13 59 LEU E O 1
ATOM 6549 N N . ASP E 1 60 ? 90.598 28.336 23.153 1.00 84.69 60 ASP E N 1
ATOM 6550 C CA . ASP E 1 60 ? 90.289 28.241 24.572 1.00 87.24 60 ASP E CA 1
ATOM 6551 C C . ASP E 1 60 ? 91.452 28.749 25.399 1.00 86.50 60 ASP E C 1
ATOM 6552 O O . ASP E 1 60 ? 91.260 29.446 26.402 1.00 86.97 60 ASP E O 1
ATOM 6557 N N . HIS E 1 61 ? 92.670 28.418 24.983 1.00 76.58 61 HIS E N 1
ATOM 6558 C CA . HIS E 1 61 ? 93.836 28.956 25.662 1.00 71.99 61 HIS E CA 1
ATOM 6559 C C . HIS E 1 61 ? 93.885 30.477 25.561 1.00 73.52 61 HIS E C 1
ATOM 6560 O O . HIS E 1 61 ? 94.250 31.150 26.531 1.00 75.88 61 HIS E O 1
ATOM 6567 N N . ARG E 1 62 ? 93.494 31.054 24.420 1.00 80.99 62 ARG E N 1
ATOM 6568 C CA . ARG E 1 62 ? 93.561 32.505 24.392 1.00 81.34 62 ARG E CA 1
ATOM 6569 C C . ARG E 1 62 ? 92.333 33.080 25.101 1.00 83.22 62 ARG E C 1
ATOM 6570 O O . ARG E 1 62 ? 92.363 34.222 25.580 1.00 85.76 62 ARG E O 1
ATOM 6578 N N . HIS E 1 63 ? 91.262 32.279 25.237 1.00 85.69 63 HIS E N 1
ATOM 6579 C CA . HIS E 1 63 ? 90.135 32.694 26.072 1.00 86.80 63 HIS E CA 1
ATOM 6580 C C . HIS E 1 63 ? 90.524 32.696 27.543 1.00 87.31 63 HIS E C 1
ATOM 6581 O O . HIS E 1 63 ? 90.311 33.691 28.243 1.00 88.07 63 HIS E O 1
ATOM 6588 N N . SER E 1 64 ? 91.103 31.592 28.034 1.00 77.81 64 SER E N 1
ATOM 6589 C CA . SER E 1 64 ? 91.519 31.557 29.433 1.00 76.79 64 SER E CA 1
ATOM 6590 C C . SER E 1 64 ? 92.482 32.699 29.719 1.00 77.30 64 SER E C 1
ATOM 6591 O O . SER E 1 64 ? 92.391 33.358 30.756 1.00 80.44 64 SER E O 1
ATOM 6594 N N . LEU E 1 65 ? 93.430 32.930 28.814 1.00 66.46 65 LEU E N 1
ATOM 6595 C CA . LEU E 1 65 ? 94.397 34.002 29.009 1.00 60.14 65 LEU E CA 1
ATOM 6596 C C . LEU E 1 65 ? 93.725 35.371 29.114 1.00 63.79 65 LEU E C 1
ATOM 6597 O O . LEU E 1 65 ? 94.137 36.210 29.924 1.00 72.24 65 LEU E O 1
ATOM 6602 N N . CYS E 1 66 ? 92.691 35.621 28.306 1.00 76.32 66 CYS E N 1
ATOM 6603 C CA . CYS E 1 66 ? 92.147 36.977 28.216 1.00 81.56 66 CYS E CA 1
ATOM 6604 C C . CYS E 1 66 ? 91.114 37.276 29.302 1.00 85.74 66 CYS E C 1
ATOM 6605 O O . CYS E 1 66 ? 91.011 38.423 29.751 1.00 87.70 66 CYS E O 1
ATOM 6608 N N . PHE E 1 67 ? 90.349 36.283 29.742 1.00 93.72 67 PHE E N 1
ATOM 6609 C CA . PHE E 1 67 ? 89.270 36.523 30.688 1.00 94.62 67 PHE E CA 1
ATOM 6610 C C . PHE E 1 67 ? 89.389 35.768 32.008 1.00 98.41 67 PHE E C 1
ATOM 6611 O O . PHE E 1 67 ? 88.833 36.237 33.005 1.00 106.69 67 PHE E O 1
ATOM 6619 N N . ASP E 1 68 ? 90.056 34.614 32.048 1.00 99.18 68 ASP E N 1
ATOM 6620 C CA . ASP E 1 68 ? 90.082 33.775 33.242 1.00 103.08 68 ASP E CA 1
ATOM 6621 C C . ASP E 1 68 ? 91.303 34.018 34.147 1.00 108.39 68 ASP E C 1
ATOM 6622 O O . ASP E 1 68 ? 91.443 33.320 35.157 1.00 105.43 68 ASP E O 1
ATOM 6627 N N . GLN E 1 69 ? 92.137 35.032 33.876 1.00 110.94 69 GLN E N 1
ATOM 6628 C CA . GLN E 1 69 ? 93.350 35.251 34.666 1.00 118.65 69 GLN E CA 1
ATOM 6629 C C . GLN E 1 69 ? 93.111 36.118 35.899 1.00 123.46 69 GLN E C 1
ATOM 6630 O O . GLN E 1 69 ? 92.493 37.185 35.823 1.00 122.53 69 GLN E O 1
ATOM 6636 N N . GLU E 1 70 ? 93.653 35.657 37.027 1.00 125.44 70 GLU E N 1
ATOM 6637 C CA . GLU E 1 70 ? 93.438 36.276 38.335 1.00 123.26 70 GLU E CA 1
ATOM 6638 C C . GLU E 1 70 ? 94.440 37.397 38.583 1.00 126.99 70 GLU E C 1
ATOM 6639 O O . GLU E 1 70 ? 94.056 38.548 38.803 1.00 130.92 70 GLU E O 1
ATOM 6645 N N . ALA E 1 71 ? 95.733 37.087 38.481 1.00 122.07 71 ALA E N 1
ATOM 6646 C CA . ALA E 1 71 ? 96.768 38.077 38.749 1.00 122.50 71 ALA E CA 1
ATOM 6647 C C . ALA E 1 71 ? 96.818 39.108 37.626 1.00 124.35 71 ALA E C 1
ATOM 6648 O O . ALA E 1 71 ? 96.674 38.785 36.442 1.00 121.98 71 ALA E O 1
ATOM 6650 N N . SER E 1 72 ? 97.013 40.365 38.026 1.00 151.07 72 SER E N 1
ATOM 6651 C CA . SER E 1 72 ? 97.002 41.521 37.129 1.00 148.25 72 SER E CA 1
ATOM 6652 C C . SER E 1 72 ? 98.320 41.645 36.357 1.00 155.27 72 SER E C 1
ATOM 6653 O O . SER E 1 72 ? 98.997 42.672 36.367 1.00 159.59 72 SER E O 1
ATOM 6656 N N . MET E 1 73 ? 98.694 40.545 35.702 1.00 118.98 73 MET E N 1
ATOM 6657 C CA . MET E 1 73 ? 99.942 40.510 34.948 1.00 114.34 73 MET E CA 1
ATOM 6658 C C . MET E 1 73 ? 99.892 41.345 33.669 1.00 117.91 73 MET E C 1
ATOM 6659 O O . MET E 1 73 ? 100.931 41.854 33.229 1.00 116.08 73 MET E O 1
ATOM 6664 N N . GLY E 1 74 ? 98.709 41.587 33.119 1.00 157.27 74 GLY E N 1
ATOM 6665 C CA . GLY E 1 74 ? 98.658 41.984 31.730 1.00 158.08 74 GLY E CA 1
ATOM 6666 C C . GLY E 1 74 ? 98.623 43.452 31.350 1.00 160.89 74 GLY E C 1
ATOM 6667 O O . GLY E 1 74 ? 97.782 43.881 30.550 1.00 160.26 74 GLY E O 1
ATOM 6668 N N . ASP E 1 75 ? 99.598 44.220 31.832 1.00 134.65 75 ASP E N 1
ATOM 6669 C CA . ASP E 1 75 ? 99.705 45.598 31.383 1.00 138.76 75 ASP E CA 1
ATOM 6670 C C . ASP E 1 75 ? 100.635 45.705 30.200 1.00 143.43 75 ASP E C 1
ATOM 6671 O O . ASP E 1 75 ? 100.437 46.563 29.345 1.00 145.02 75 ASP E O 1
ATOM 6676 N N . VAL E 1 76 ? 101.636 44.818 30.129 1.00 145.08 76 VAL E N 1
ATOM 6677 C CA . VAL E 1 76 ? 102.273 44.438 28.885 1.00 150.70 76 VAL E CA 1
ATOM 6678 C C . VAL E 1 76 ? 102.054 42.969 28.546 1.00 142.44 76 VAL E C 1
ATOM 6679 O O . VAL E 1 76 ? 102.112 42.588 27.364 1.00 142.79 76 VAL E O 1
ATOM 6683 N N . VAL E 1 77 ? 101.752 42.131 29.546 1.00 138.05 77 VAL E N 1
ATOM 6684 C CA . VAL E 1 77 ? 101.530 40.700 29.359 1.00 136.33 77 VAL E CA 1
ATOM 6685 C C . VAL E 1 77 ? 100.173 40.383 28.700 1.00 135.72 77 VAL E C 1
ATOM 6686 O O . VAL E 1 77 ? 99.995 39.275 28.181 1.00 134.18 77 VAL E O 1
ATOM 6690 N N . ASN E 1 78 ? 99.210 41.312 28.657 1.00 134.65 78 ASN E N 1
ATOM 6691 C CA . ASN E 1 78 ? 97.969 40.942 27.981 1.00 128.47 78 ASN E CA 1
ATOM 6692 C C . ASN E 1 78 ? 98.077 40.972 26.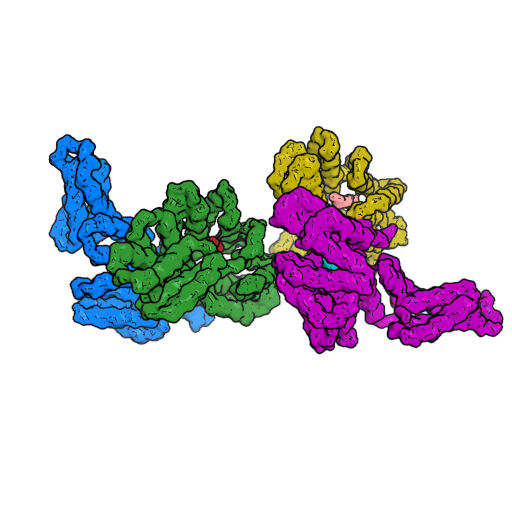464 1.00 129.69 78 ASN E C 1
ATOM 6693 O O . ASN E 1 78 ? 97.035 40.957 25.805 1.00 119.56 78 ASN E O 1
ATOM 6698 N N . MET E 1 79 ? 99.279 41.028 25.888 1.00 116.84 79 MET E N 1
ATOM 6699 C CA . MET E 1 79 ? 99.393 40.939 24.435 1.00 111.38 79 MET E CA 1
ATOM 6700 C C . MET E 1 79 ? 99.133 39.490 24.039 1.00 110.63 79 MET E C 1
ATOM 6701 O O . MET E 1 79 ? 99.963 38.608 24.284 1.00 109.24 79 MET E O 1
ATOM 6706 N N . LEU E 1 80 ? 97.960 39.241 23.459 1.00 153.71 80 LEU E N 1
ATOM 6707 C CA . LEU E 1 80 ? 97.545 37.894 23.110 1.00 149.85 80 LEU E CA 1
ATOM 6708 C C . LEU E 1 80 ? 98.264 37.410 21.856 1.00 155.25 80 LEU E C 1
ATOM 6709 O O . LEU E 1 80 ? 98.436 38.157 20.884 1.00 146.63 80 LEU E O 1
ATOM 6714 N N . SER E 1 81 ? 98.717 36.153 21.916 1.00 155.97 81 SER E N 1
ATOM 6715 C CA . SER E 1 81 ? 99.350 35.372 20.851 1.00 149.54 81 SER E CA 1
ATOM 6716 C C . SER E 1 81 ? 100.773 35.764 20.427 1.00 163.36 81 SER E C 1
ATOM 6717 O O . SER E 1 81 ? 101.744 35.015 20.632 1.00 166.11 81 SER E O 1
ATOM 6720 N N . LYS E 1 82 ? 100.892 37.028 20.016 1.00 159.34 82 LYS E N 1
ATOM 6721 C CA . LYS E 1 82 ? 101.139 37.326 18.602 1.00 159.22 82 LYS E CA 1
ATOM 6722 C C . LYS E 1 82 ? 102.305 36.555 17.964 1.00 161.37 82 LYS E C 1
ATOM 6723 O O . LYS E 1 82 ? 102.157 36.018 16.859 1.00 168.68 82 LYS E O 1
ATOM 6729 N N . GLY E 1 83 ? 103.479 36.519 18.596 1.00 139.46 83 GLY E N 1
ATOM 6730 C CA . GLY E 1 83 ? 104.594 35.804 17.982 1.00 134.30 83 GLY E CA 1
ATOM 6731 C C . GLY E 1 83 ? 104.323 34.325 17.745 1.00 136.54 83 GLY E C 1
ATOM 6732 O O . GLY E 1 83 ? 104.592 33.795 16.663 1.00 139.18 83 GLY E O 1
ATOM 6733 N N . SER E 1 84 ? 103.800 33.633 18.764 1.00 182.38 84 SER E N 1
ATOM 6734 C CA . SER E 1 84 ? 103.607 32.180 18.700 1.00 175.71 84 SER E CA 1
ATOM 6735 C C . SER E 1 84 ? 102.223 31.752 18.199 1.00 176.29 84 SER E C 1
ATOM 6736 O O . SER E 1 84 ? 102.074 31.275 17.066 1.00 179.23 84 SER E O 1
ATOM 6739 N N . HIS E 1 85 ? 101.192 31.922 19.044 1.00 142.32 85 HIS E N 1
ATOM 6740 C CA . HIS E 1 85 ? 99.846 31.417 18.748 1.00 136.03 85 HIS E CA 1
ATOM 6741 C C . HIS E 1 85 ? 99.179 32.106 17.565 1.00 125.19 85 HIS E C 1
ATOM 6742 O O . HIS E 1 85 ? 98.373 31.476 16.875 1.00 116.60 85 HIS E O 1
ATOM 6749 N N . ASP E 1 86 ? 99.442 33.396 17.345 1.00 104.58 86 ASP E N 1
ATOM 6750 C CA . ASP E 1 86 ? 98.760 34.117 16.269 1.00 99.77 86 ASP E CA 1
ATOM 6751 C C . ASP E 1 86 ? 98.946 33.432 14.924 1.00 97.93 86 ASP E C 1
ATOM 6752 O O . ASP E 1 86 ? 98.064 33.510 14.059 1.00 93.30 86 ASP E O 1
ATOM 6757 N N . LEU E 1 87 ? 100.079 32.763 14.724 1.00 107.05 87 LEU E N 1
ATOM 6758 C CA . LEU E 1 87 ? 100.369 32.254 13.394 1.00 101.77 87 LEU E CA 1
ATOM 6759 C C . LEU E 1 87 ? 99.526 31.019 13.062 1.00 88.13 87 LEU E C 1
ATOM 6760 O O . LEU E 1 87 ? 99.007 30.908 11.946 1.00 84.37 87 LEU E O 1
ATOM 6765 N N . LEU E 1 88 ? 99.327 30.096 14.013 1.00 74.80 88 LEU E N 1
ATOM 6766 C CA . LEU E 1 88 ? 98.405 28.981 13.735 1.00 70.74 88 LEU E CA 1
ATOM 6767 C C . LEU E 1 88 ? 96.944 29.426 13.721 1.00 71.34 88 LEU E C 1
ATOM 6768 O O . LEU E 1 88 ? 96.155 28.980 12.878 1.00 65.35 88 LEU E O 1
ATOM 6773 N N . ILE E 1 89 ? 96.543 30.246 14.690 1.00 72.40 89 ILE E N 1
ATOM 6774 C CA . ILE E 1 89 ? 95.161 30.713 14.742 1.00 65.38 89 ILE E CA 1
ATOM 6775 C C . ILE E 1 89 ? 94.811 31.536 13.497 1.00 62.47 89 ILE E C 1
ATOM 6776 O O . ILE E 1 89 ? 93.735 31.358 12.920 1.00 58.80 89 ILE E O 1
ATOM 6781 N N . ASN E 1 90 ? 95.718 32.406 13.026 1.00 86.47 90 ASN E N 1
ATOM 6782 C CA . ASN E 1 90 ? 95.440 33.111 11.773 1.00 82.50 90 ASN E CA 1
ATOM 6783 C C . ASN E 1 90 ? 95.285 32.123 10.619 1.00 81.48 90 ASN E C 1
ATOM 6784 O O . ASN E 1 90 ? 94.416 32.301 9.758 1.00 81.12 90 ASN E O 1
ATOM 6789 N N . PHE E 1 91 ? 96.122 31.079 10.575 1.00 66.98 91 PHE E N 1
ATOM 6790 C CA . PHE E 1 91 ? 95.949 30.020 9.576 1.00 61.90 91 PHE E CA 1
ATOM 6791 C C . PHE E 1 91 ? 94.555 29.401 9.636 1.00 59.73 91 PHE E C 1
ATOM 6792 O O . PHE E 1 91 ? 93.820 29.393 8.640 1.00 61.89 91 PHE E O 1
ATOM 6800 N N . TYR E 1 92 ? 94.189 28.842 10.799 1.00 65.06 92 TYR E N 1
ATOM 6801 C CA . TYR E 1 92 ? 92.889 28.186 10.939 1.00 59.97 92 TYR E CA 1
ATOM 6802 C C . TYR E 1 92 ? 91.758 29.145 10.604 1.00 59.43 92 TYR E C 1
ATOM 6803 O O . TYR E 1 92 ? 90.830 28.786 9.866 1.00 56.62 92 TYR E O 1
ATOM 6812 N N . PHE E 1 93 ? 91.847 30.390 11.080 1.00 54.19 93 PHE E N 1
ATOM 6813 C CA . PHE E 1 93 ? 90.774 31.331 10.797 1.00 55.08 93 PHE E CA 1
ATOM 6814 C C . PHE E 1 93 ? 90.501 31.390 9.310 1.00 56.42 93 PHE E C 1
ATOM 6815 O O . PHE E 1 93 ? 89.344 31.354 8.876 1.00 60.60 93 PHE E O 1
ATOM 6823 N N . GLU E 1 94 ? 91.559 31.472 8.507 1.00 72.60 94 GLU E N 1
ATOM 6824 C CA . GLU E 1 94 ? 91.346 31.618 7.074 1.00 72.04 94 GLU E CA 1
ATOM 6825 C C . GLU E 1 94 ? 90.877 30.320 6.433 1.00 65.88 94 GLU E C 1
ATOM 6826 O O . GLU E 1 94 ? 90.004 30.338 5.558 1.00 70.65 94 GLU E O 1
ATOM 6832 N N . LEU E 1 95 ? 91.388 29.180 6.884 1.00 56.10 95 LEU E N 1
ATOM 6833 C CA . LEU E 1 95 ? 90.912 27.928 6.312 1.00 53.79 95 LEU E CA 1
ATOM 6834 C C . LEU E 1 95 ? 89.419 27.784 6.532 1.00 52.64 95 LEU E C 1
ATOM 6835 O O . LEU E 1 95 ? 88.675 27.430 5.614 1.00 57.58 95 LEU E O 1
ATOM 6840 N N . PHE E 1 96 ? 88.946 28.129 7.721 1.00 53.59 96 PHE E N 1
ATOM 6841 C CA . PHE E 1 96 ? 87.538 27.879 7.987 1.00 57.77 96 PHE E CA 1
ATOM 6842 C C . PHE E 1 96 ? 86.632 28.950 7.381 1.00 56.71 96 PHE E C 1
ATOM 6843 O O . PHE E 1 96 ? 85.492 28.647 6.998 1.00 60.57 96 PHE E O 1
ATOM 6851 N N . ALA E 1 97 ? 87.116 30.194 7.301 1.00 55.63 97 ALA E N 1
ATOM 6852 C CA . ALA E 1 97 ? 86.418 31.225 6.542 1.00 57.23 97 ALA E CA 1
ATOM 6853 C C . ALA E 1 97 ? 86.198 30.794 5.098 1.00 60.16 97 ALA E C 1
ATOM 6854 O O . ALA E 1 97 ? 85.136 31.054 4.517 1.00 59.50 97 ALA E O 1
ATOM 6856 N N . GLY E 1 98 ? 87.198 30.145 4.498 1.00 54.22 98 GLY E N 1
ATOM 6857 C CA . GLY E 1 98 ? 87.043 29.647 3.140 1.00 55.90 98 GLY E CA 1
ATOM 6858 C C . GLY E 1 98 ? 86.105 28.457 3.073 1.00 56.03 98 GLY E C 1
ATOM 6859 O O . GLY E 1 98 ? 85.317 28.325 2.128 1.00 54.83 98 GLY E O 1
ATOM 6860 N N . ASP E 1 99 ? 86.168 27.576 4.078 1.00 52.42 99 ASP E N 1
ATOM 6861 C CA . ASP E 1 99 ? 85.245 26.451 4.089 1.00 52.66 99 ASP E CA 1
ATOM 6862 C C . ASP E 1 99 ? 83.811 26.940 4.129 1.00 52.82 99 ASP E C 1
ATOM 6863 O O . ASP E 1 99 ? 82.945 26.401 3.431 1.00 48.17 99 ASP E O 1
ATOM 6868 N N . TYR E 1 100 ? 83.554 28.011 4.874 1.00 56.54 100 TYR E N 1
ATOM 6869 C CA . TYR E 1 100 ? 82.187 28.499 4.978 1.00 59.69 100 TYR E CA 1
ATOM 6870 C C . TYR E 1 100 ? 81.731 29.184 3.690 1.00 58.93 100 TYR E C 1
ATOM 6871 O O . TYR E 1 100 ? 80.596 28.974 3.238 1.00 60.04 100 TYR E O 1
ATOM 6880 N N . GLU E 1 101 ? 82.591 30.005 3.081 1.00 56.37 101 GLU E N 1
ATOM 6881 C CA . GLU E 1 101 ? 82.199 30.636 1.824 1.00 57.03 101 GLU E CA 1
ATOM 6882 C C . GLU E 1 101 ? 82.064 29.615 0.704 1.00 60.36 101 GLU E C 1
ATOM 6883 O O . GLU E 1 101 ? 81.209 29.772 -0.176 1.00 58.03 101 GLU E O 1
ATOM 6889 N N . PHE E 1 102 ? 82.871 28.555 0.727 1.00 56.17 102 PHE E N 1
ATOM 6890 C CA . PHE E 1 102 ? 82.677 27.477 -0.234 1.00 46.22 102 PHE E CA 1
ATOM 6891 C C . PHE E 1 102 ? 81.327 26.809 -0.033 1.00 51.61 102 PHE E C 1
ATOM 6892 O O . PHE E 1 102 ? 80.570 26.615 -0.985 1.00 55.84 102 PHE E O 1
ATOM 6900 N N . PHE E 1 103 ? 80.994 26.478 1.218 1.00 67.06 103 PHE E N 1
ATOM 6901 C CA . PHE E 1 103 ? 79.695 25.887 1.529 1.00 58.07 103 PHE E CA 1
ATOM 6902 C C . PHE E 1 103 ? 78.555 26.767 1.031 1.00 59.50 103 PHE E C 1
ATOM 6903 O O . PHE E 1 103 ? 77.577 26.267 0.468 1.00 66.88 103 PHE E O 1
ATOM 6911 N N . LYS E 1 104 ? 78.681 28.086 1.196 1.00 65.97 104 LYS E N 1
ATOM 6912 C CA . LYS E 1 104 ? 77.710 29.034 0.656 1.00 64.66 104 LYS E CA 1
ATOM 6913 C C . LYS E 1 104 ? 77.825 29.209 -0.858 1.00 69.86 104 LYS E C 1
ATOM 6914 O O . LYS E 1 104 ? 77.088 30.016 -1.436 1.00 71.79 104 LYS E O 1
ATOM 6920 N N . LYS E 1 105 ? 78.742 28.503 -1.510 1.00 70.39 105 LYS E N 1
ATOM 6921 C CA . LYS E 1 105 ? 78.889 28.563 -2.959 1.00 68.98 105 LYS E CA 1
ATOM 6922 C C . LYS E 1 105 ? 79.247 29.962 -3.452 1.00 70.11 105 LYS E C 1
ATOM 6923 O O . LYS E 1 105 ? 78.867 30.358 -4.555 1.00 74.92 105 LYS E O 1
ATOM 6929 N N . ASN E 1 106 ? 79.990 30.720 -2.654 1.00 69.03 106 ASN E N 1
ATOM 6930 C CA . ASN E 1 106 ? 80.633 31.934 -3.138 1.00 70.96 106 ASN E CA 1
ATOM 6931 C C . ASN E 1 106 ? 82.079 31.550 -3.430 1.00 66.10 106 ASN E C 1
ATOM 6932 O O . ASN E 1 106 ? 83.007 31.808 -2.654 1.00 67.66 106 ASN E O 1
ATOM 6937 N N . TYR E 1 107 ? 82.254 30.919 -4.595 1.00 60.97 107 TYR E N 1
ATOM 6938 C CA . TYR E 1 107 ? 83.515 30.267 -4.909 1.00 57.83 107 TYR E CA 1
ATOM 6939 C C . TYR E 1 107 ? 84.660 31.255 -5.026 1.00 60.02 107 TYR E C 1
ATOM 6940 O O . TYR E 1 107 ? 85.789 30.954 -4.606 1.00 61.45 107 TYR E O 1
ATOM 6949 N N . VAL E 1 108 ? 84.381 32.455 -5.521 1.00 61.37 108 VAL E N 1
ATOM 6950 C CA . VAL E 1 108 ? 85.444 33.438 -5.656 1.00 64.02 108 VAL E CA 1
ATOM 6951 C C . VAL E 1 108 ? 85.992 33.802 -4.279 1.00 69.27 108 VAL E C 1
ATOM 6952 O O . VAL E 1 108 ? 87.207 33.739 -4.037 1.00 66.05 108 VAL E O 1
ATOM 6956 N N . LYS E 1 109 ? 85.097 34.108 -3.333 1.00 69.37 109 LYS E N 1
ATOM 6957 C CA . LYS E 1 109 ? 85.505 34.478 -1.978 1.00 66.90 109 LYS E CA 1
ATOM 6958 C C . LYS E 1 109 ? 86.144 33.303 -1.255 1.00 60.68 109 LYS E C 1
ATOM 6959 O O . LYS E 1 109 ? 87.053 33.487 -0.438 1.00 60.01 109 LYS E O 1
ATOM 6965 N N . ALA E 1 110 ? 85.638 32.093 -1.503 1.00 60.24 110 ALA E N 1
ATOM 6966 C CA . ALA E 1 110 ? 86.272 30.890 -0.977 1.00 60.61 110 ALA E CA 1
ATOM 6967 C C . ALA E 1 110 ? 87.730 30.813 -1.393 1.00 59.34 110 ALA E C 1
ATOM 6968 O O . ALA E 1 110 ? 88.606 30.538 -0.569 1.00 62.59 110 ALA E O 1
ATOM 6970 N N . ILE E 1 111 ? 88.007 31.045 -2.678 1.00 57.00 111 ILE E N 1
ATOM 6971 C CA . ILE E 1 111 ? 89.375 30.940 -3.184 1.00 56.61 111 ILE E CA 1
ATOM 6972 C C . ILE E 1 111 ? 90.303 31.934 -2.499 1.00 57.13 111 ILE E C 1
ATOM 6973 O O . ILE E 1 111 ? 91.461 31.617 -2.190 1.00 54.74 111 ILE E O 1
ATOM 6978 N N . SER E 1 112 ? 89.836 33.160 -2.275 1.00 56.82 112 SER E N 1
ATOM 6979 C CA . SER E 1 112 ? 90.701 34.129 -1.614 1.00 53.09 112 SER E CA 1
ATOM 6980 C C . SER E 1 112 ? 91.116 33.637 -0.232 1.00 59.95 112 SER E C 1
ATOM 6981 O O . SER E 1 112 ? 92.303 33.658 0.108 1.00 62.25 112 SER E O 1
ATOM 6984 N N . PHE E 1 113 ? 90.153 33.189 0.583 1.00 57.54 113 PHE E N 1
ATOM 6985 C CA . PHE E 1 113 ? 90.494 32.702 1.918 1.00 54.72 113 PHE E CA 1
ATOM 6986 C C . PHE E 1 113 ? 91.421 31.506 1.818 1.00 50.76 113 PHE E C 1
ATOM 6987 O O . PHE E 1 113 ? 92.392 31.396 2.569 1.00 55.28 113 PHE E O 1
ATOM 6995 N N . TYR E 1 114 ? 91.088 30.555 0.950 1.00 50.26 114 TYR E N 1
ATOM 6996 C CA . TYR E 1 114 ? 91.945 29.389 0.771 1.00 54.58 114 TYR E CA 1
ATOM 6997 C C . TYR E 1 114 ? 93.381 29.784 0.435 1.00 61.07 114 TYR E C 1
ATOM 6998 O O . TYR E 1 114 ? 94.338 29.193 0.952 1.00 62.07 114 TYR E O 1
ATOM 7007 N N . GLU E 1 115 ? 93.562 30.809 -0.396 1.00 73.01 115 GLU E N 1
ATOM 7008 C CA . GLU E 1 115 ? 94.914 31.085 -0.873 1.00 73.70 115 GLU E CA 1
ATOM 7009 C C . GLU E 1 115 ? 95.803 31.712 0.204 1.00 73.59 115 GLU E C 1
ATOM 7010 O O . GLU E 1 115 ? 96.979 31.347 0.307 1.00 78.41 115 GLU E O 1
ATOM 7016 N N . LYS E 1 116 ? 95.284 32.619 1.037 1.00 70.26 116 LYS E N 1
ATOM 7017 C CA . LYS E 1 116 ? 96.106 33.078 2.156 1.00 67.13 116 LYS E CA 1
ATOM 7018 C C . LYS E 1 116 ? 96.332 31.968 3.191 1.00 66.20 116 LYS E C 1
ATOM 7019 O O . LYS E 1 116 ? 97.401 31.883 3.802 1.00 73.27 116 LYS E O 1
ATOM 7025 N N . ALA E 1 117 ? 95.337 31.124 3.430 1.00 57.35 117 ALA E N 1
ATOM 7026 C CA . ALA E 1 117 ? 95.574 29.970 4.293 1.00 59.96 117 ALA E CA 1
ATOM 7027 C C . ALA E 1 117 ? 96.755 29.170 3.767 1.00 64.47 117 ALA E C 1
ATOM 7028 O O . ALA E 1 117 ? 97.559 28.655 4.546 1.00 69.20 117 ALA E O 1
ATOM 7030 N N . GLU E 1 118 ? 96.847 29.028 2.442 1.00 66.05 118 GLU E N 1
ATOM 7031 C CA . GLU E 1 118 ? 97.935 28.287 1.810 1.00 63.79 118 GLU E CA 1
ATOM 7032 C C . GLU E 1 118 ? 99.294 28.942 2.062 1.00 69.99 118 GLU E C 1
ATOM 7033 O O . GLU E 1 118 ? 100.297 28.246 2.268 1.00 74.98 118 GLU E O 1
ATOM 7039 N N . GLN E 1 119 ? 99.352 30.280 2.036 1.00 77.91 119 GLN E N 1
ATOM 7040 C CA . GLN E 1 119 ? 100.619 30.982 2.249 1.00 81.42 119 GLN E CA 1
ATOM 7041 C C . GLN E 1 119 ? 101.143 30.772 3.664 1.00 86.70 119 GLN E C 1
ATOM 7042 O O . GLN E 1 119 ? 102.357 30.652 3.874 1.00 94.75 119 GLN E O 1
ATOM 7048 N N . LYS E 1 120 ? 100.243 30.699 4.645 1.00 68.84 120 LYS E N 1
ATOM 7049 C CA . LYS E 1 120 ? 100.648 30.492 6.031 1.00 67.54 120 LYS E CA 1
ATOM 7050 C C . LYS E 1 120 ? 101.166 29.077 6.279 1.00 73.98 120 LYS E C 1
ATOM 7051 O O . LYS E 1 120 ? 101.824 28.845 7.295 1.00 79.58 120 LYS E O 1
ATOM 7057 N N . LEU E 1 121 ? 100.914 28.138 5.364 1.00 99.98 121 LEU E N 1
ATOM 7058 C CA . LEU E 1 121 ? 101.462 26.794 5.498 1.00 102.13 121 LEU E CA 1
ATOM 7059 C C . LEU E 1 121 ? 102.977 26.807 5.418 1.00 107.69 121 LEU E C 1
ATOM 7060 O O . LEU E 1 121 ? 103.635 25.920 5.975 1.00 111.56 121 LEU E O 1
ATOM 7065 N N . SER E 1 122 ? 103.534 27.757 4.662 1.00 95.99 122 SER E N 1
ATOM 7066 C CA . SER E 1 122 ? 104.981 27.919 4.608 1.00 99.60 122 SER E CA 1
ATOM 7067 C C . SER E 1 122 ? 105.565 28.133 6.003 1.00 100.41 122 SER E C 1
ATOM 7068 O O . SER E 1 122 ? 106.656 27.639 6.309 1.00 101.64 122 SER E O 1
ATOM 7071 N N . SER E 1 123 ? 104.853 28.877 6.855 1.00 81.53 123 SER E N 1
ATOM 7072 C CA . SER E 1 123 ? 105.353 29.288 8.163 1.00 82.91 123 SER E CA 1
ATOM 7073 C C . SER E 1 123 ? 105.293 28.220 9.273 1.00 93.48 123 SER E C 1
ATOM 7074 O O . SER E 1 123 ? 105.931 28.419 10.314 1.00 100.63 123 SER E O 1
ATOM 7077 N N . ILE E 1 124 ? 104.555 27.119 9.128 1.00 94.89 124 ILE E N 1
ATOM 7078 C CA . ILE E 1 124 ? 104.532 26.139 10.221 1.00 91.80 124 ILE E CA 1
ATOM 7079 C C . ILE E 1 124 ? 105.690 25.170 10.000 1.00 94.94 124 ILE E C 1
ATOM 7080 O O . ILE E 1 124 ? 105.867 24.645 8.885 1.00 88.41 124 ILE E O 1
ATOM 7085 N N . PRO E 1 125 ? 106.472 24.870 11.049 1.00 125.51 125 PRO E N 1
ATOM 7086 C CA . PRO E 1 125 ? 107.720 24.104 10.851 1.00 127.44 125 PRO E CA 1
ATOM 7087 C C . PRO E 1 125 ? 107.524 22.674 10.404 1.00 120.93 125 PRO E C 1
ATOM 7088 O O . PRO E 1 125 ? 108.137 22.237 9.420 1.00 124.27 125 PRO E O 1
ATOM 7092 N N . ASN E 1 126 ? 106.685 21.929 11.105 1.00 97.38 126 ASN E N 1
ATOM 7093 C CA . ASN E 1 126 ? 106.598 20.509 10.825 1.00 99.67 126 ASN E CA 1
ATOM 7094 C C . ASN E 1 126 ? 105.257 20.264 10.143 1.00 106.96 126 ASN E C 1
ATOM 7095 O O . ASN E 1 126 ? 104.415 19.509 10.627 1.00 111.23 126 ASN E O 1
ATOM 7100 N N . ILE E 1 127 ? 105.124 20.841 8.955 1.00 98.98 127 ILE E N 1
ATOM 7101 C CA . ILE E 1 127 ? 103.986 20.675 8.060 1.00 91.01 127 ILE E CA 1
ATOM 7102 C C . ILE E 1 127 ? 104.149 19.499 7.116 1.00 85.58 127 ILE E C 1
ATOM 7103 O O . ILE E 1 127 ? 105.188 19.303 6.481 1.00 88.31 127 ILE E O 1
ATOM 7108 N N . GLU E 1 128 ? 103.142 18.653 7.120 1.00 79.67 128 GLU E N 1
ATOM 7109 C CA . GLU E 1 128 ? 103.162 17.461 6.304 1.00 86.77 128 GLU E CA 1
ATOM 7110 C C . GLU E 1 128 ? 102.745 17.784 4.869 1.00 89.43 128 GLU E C 1
ATOM 7111 O O . GLU E 1 128 ? 102.040 18.762 4.598 1.00 87.10 128 GLU E O 1
ATOM 7117 N N . GLU E 1 129 ? 103.148 16.904 3.944 1.00 103.01 129 GLU E N 1
ATOM 7118 C CA . GLU E 1 129 ? 103.003 17.257 2.537 1.00 101.97 129 GLU E CA 1
ATOM 7119 C C . GLU E 1 129 ? 101.593 16.977 2.013 1.00 104.68 129 GLU E C 1
ATOM 7120 O O . GLU E 1 129 ? 101.159 17.599 1.031 1.00 100.05 129 GLU E O 1
ATOM 7126 N N . THR E 1 130 ? 100.841 16.068 2.656 1.00 76.52 130 THR E N 1
ATOM 7127 C CA . THR E 1 130 ? 99.432 15.891 2.291 1.00 71.06 130 THR E CA 1
ATOM 7128 C C . THR E 1 130 ? 98.545 17.027 2.798 1.00 69.58 130 THR E C 1
ATOM 7129 O O . THR E 1 130 ? 97.385 17.126 2.384 1.00 66.16 130 THR E O 1
ATOM 7133 N N . LYS E 1 131 ? 99.031 17.837 3.737 1.00 79.03 131 LYS E N 1
ATOM 7134 C CA . LYS E 1 131 ? 98.291 19.040 4.090 1.00 83.13 131 LYS E CA 1
ATOM 7135 C C . LYS E 1 131 ? 98.355 20.058 2.953 1.00 82.19 131 LYS E C 1
ATOM 7136 O O . LYS E 1 131 ? 97.440 20.874 2.792 1.00 78.88 131 LYS E O 1
ATOM 7142 N N . PHE E 1 132 ? 99.434 20.036 2.169 1.00 84.34 132 PHE E N 1
ATOM 7143 C CA . PHE E 1 132 ? 99.490 20.851 0.963 1.00 81.18 132 PHE E CA 1
ATOM 7144 C C . PHE E 1 132 ? 98.603 20.296 -0.147 1.00 81.53 132 PHE E C 1
ATOM 7145 O O . PHE E 1 132 ? 97.930 21.053 -0.863 1.00 77.98 132 PHE E O 1
ATOM 7153 N N . ALA E 1 133 ? 98.577 18.977 -0.303 1.00 73.31 133 ALA E N 1
ATOM 7154 C CA . ALA E 1 133 ? 97.729 18.400 -1.333 1.00 67.36 133 ALA E CA 1
ATOM 7155 C C . ALA E 1 133 ? 96.272 18.763 -1.101 1.00 68.91 133 ALA E C 1
ATOM 7156 O O . ALA E 1 133 ? 95.486 18.908 -2.053 1.00 71.30 133 ALA E O 1
ATOM 7158 N N . GLU E 1 134 ? 95.904 18.922 0.159 1.00 82.28 134 GLU E N 1
ATOM 7159 C CA . GLU E 1 134 ? 94.506 19.056 0.495 1.00 82.92 134 GLU E CA 1
ATOM 7160 C C . GLU E 1 134 ? 94.010 20.428 0.038 1.00 76.95 134 GLU E C 1
ATOM 7161 O O . GLU E 1 134 ? 92.882 20.594 -0.427 1.00 75.81 134 GLU E O 1
ATOM 7167 N N . PHE E 1 135 ? 94.868 21.436 0.149 1.00 56.19 135 PHE E N 1
ATOM 7168 C CA . PHE E 1 135 ? 94.545 22.766 -0.374 1.00 56.23 135 PHE E CA 1
ATOM 7169 C C . PHE E 1 135 ? 94.589 22.804 -1.898 1.00 57.45 135 PHE E C 1
ATOM 7170 O O . PHE E 1 135 ? 93.798 23.518 -2.533 1.00 53.73 135 PHE E O 1
ATOM 7178 N N . HIS E 1 136 ? 95.531 22.082 -2.505 1.00 61.42 136 HIS E N 1
ATOM 7179 C CA . HIS E 1 136 ? 95.541 21.976 -3.961 1.00 60.16 136 HIS E CA 1
ATOM 7180 C C . HIS E 1 136 ? 94.210 21.469 -4.487 1.00 56.23 136 HIS E C 1
ATOM 7181 O O . HIS E 1 136 ? 93.637 22.055 -5.411 1.00 57.41 136 HIS E O 1
ATOM 7188 N N . TYR E 1 137 ? 93.655 20.438 -3.853 1.00 53.99 137 TYR E N 1
ATOM 7189 C CA . TYR E 1 137 ? 92.392 19.906 -4.343 1.00 57.37 137 TYR E CA 1
ATOM 7190 C C . TYR E 1 137 ? 91.248 20.890 -4.113 1.00 56.14 137 TYR E C 1
ATOM 7191 O O . TYR E 1 137 ? 90.475 21.186 -5.034 1.00 52.56 137 TYR E O 1
ATOM 7200 N N . LYS E 1 138 ? 91.152 21.438 -2.899 1.00 53.89 138 LYS E N 1
ATOM 7201 C CA . LYS E 1 138 ? 90.055 22.346 -2.562 1.00 49.72 138 LYS E CA 1
ATOM 7202 C C . LYS E 1 138 ? 90.057 23.593 -3.451 1.00 55.87 138 LYS E C 1
ATOM 7203 O O . LYS E 1 138 ? 89.027 23.952 -4.041 1.00 60.76 138 LYS E O 1
ATOM 7209 N N . ILE E 1 139 ? 91.214 24.250 -3.586 1.00 50.84 139 ILE E N 1
ATOM 7210 C CA . ILE E 1 139 ? 91.300 25.419 -4.455 1.00 45.13 139 ILE E CA 1
ATOM 7211 C C . ILE E 1 139 ? 91.021 25.035 -5.900 1.00 46.56 139 ILE E C 1
ATOM 7212 O O . ILE E 1 139 ? 90.294 25.743 -6.622 1.00 44.70 139 ILE E O 1
ATOM 7217 N N . GLY E 1 140 ? 91.610 23.926 -6.357 1.00 46.13 140 GLY E N 1
ATOM 7218 C CA . GLY E 1 140 ? 91.351 23.488 -7.718 1.00 46.72 140 GLY E CA 1
ATOM 7219 C C . GLY E 1 140 ? 89.870 23.290 -7.975 1.00 53.77 140 GLY E C 1
ATOM 7220 O O . GLY E 1 140 ? 89.346 23.685 -9.025 1.00 51.67 140 GLY E O 1
ATOM 7221 N N . VAL E 1 141 ? 89.165 22.706 -7.006 1.00 50.61 141 VAL E N 1
ATOM 7222 C CA . VAL E 1 141 ? 87.735 22.495 -7.177 1.00 46.70 141 VAL E CA 1
ATOM 7223 C C . VAL E 1 141 ? 86.987 23.828 -7.213 1.00 49.69 141 VAL E C 1
ATOM 7224 O O . VAL E 1 141 ? 86.038 24.003 -7.991 1.00 49.18 141 VAL E O 1
ATOM 7228 N N . ALA E 1 142 ? 87.380 24.786 -6.369 1.00 56.83 142 ALA E N 1
ATOM 7229 C CA . ALA E 1 142 ? 86.712 26.086 -6.410 1.00 58.99 142 ALA E CA 1
ATOM 7230 C C . ALA E 1 142 ? 86.933 26.774 -7.754 1.00 61.85 142 ALA E C 1
ATOM 7231 O O . ALA E 1 142 ? 86.001 27.363 -8.321 1.00 60.76 142 ALA E O 1
ATOM 7233 N N . TYR E 1 143 ? 88.157 26.696 -8.292 1.00 55.86 143 TYR E N 1
ATOM 7234 C CA . TYR E 1 143 ? 88.411 27.217 -9.639 1.00 51.24 143 TYR E CA 1
ATOM 7235 C C . TYR E 1 143 ? 87.594 26.473 -10.689 1.00 53.38 143 TYR E C 1
ATOM 7236 O O . TYR E 1 143 ? 87.080 27.087 -11.634 1.00 57.70 143 TYR E O 1
ATOM 7245 N N . TYR E 1 144 ? 87.439 25.155 -10.535 1.00 50.21 144 TYR E N 1
ATOM 7246 C CA . TYR E 1 144 ? 86.621 24.419 -11.491 1.00 44.80 144 TYR E CA 1
ATOM 7247 C C . TYR E 1 144 ? 85.189 24.920 -11.473 1.00 50.61 144 TYR E C 1
ATOM 7248 O O . TYR E 1 144 ? 84.515 24.943 -12.504 1.00 55.27 144 TYR E O 1
ATOM 7257 N N . GLU E 1 145 ? 84.677 25.256 -10.299 1.00 58.92 145 GLU E N 1
ATOM 7258 C CA . GLU E 1 145 ? 83.290 25.693 -10.231 1.00 56.58 145 GLU E CA 1
ATOM 7259 C C . GLU E 1 145 ? 83.079 27.023 -10.940 1.00 59.10 145 GLU E C 1
ATOM 7260 O O . GLU E 1 145 ? 81.981 27.282 -11.457 1.00 64.27 145 GLU E O 1
ATOM 7266 N N . ILE E 1 146 ? 84.128 27.857 -11.005 1.00 52.58 146 ILE E N 1
ATOM 7267 C CA . ILE E 1 146 ? 84.080 29.158 -11.669 1.00 53.14 146 ILE E CA 1
ATOM 7268 C C . ILE E 1 146 ? 84.640 29.010 -13.081 1.00 51.46 146 ILE E C 1
ATOM 7269 O O . ILE E 1 146 ? 85.063 29.982 -13.719 1.00 47.66 146 ILE E O 1
ATOM 7274 N N . ASP E 1 147 ? 84.662 27.771 -13.559 1.00 51.07 147 ASP E N 1
ATOM 7275 C CA . ASP E 1 147 ? 84.892 27.464 -14.957 1.00 51.10 147 ASP E CA 1
ATOM 7276 C C . ASP E 1 147 ? 86.292 27.848 -15.387 1.00 54.33 147 ASP E C 1
ATOM 7277 O O . ASP E 1 147 ? 86.515 28.118 -16.562 1.00 51.35 147 ASP E O 1
ATOM 7282 N N . GLN E 1 148 ? 87.240 27.833 -14.446 1.00 53.07 148 GLN E N 1
ATOM 7283 C CA . GLN E 1 148 ? 88.651 28.112 -14.706 1.00 47.24 148 GLN E CA 1
ATOM 7284 C C . GLN E 1 148 ? 89.414 26.805 -14.846 1.00 47.01 148 GLN E C 1
ATOM 7285 O O . GLN E 1 148 ? 90.194 26.402 -13.979 1.00 49.07 148 GLN E O 1
ATOM 7291 N N . HIS E 1 149 ? 89.219 26.155 -15.984 1.00 45.92 149 HIS E N 1
ATOM 7292 C CA . HIS E 1 149 ? 89.648 24.766 -16.119 1.00 46.02 149 HIS E CA 1
ATOM 7293 C C . HIS E 1 149 ? 91.172 24.621 -16.117 1.00 47.36 149 HIS E C 1
ATOM 7294 O O . HIS E 1 149 ? 91.709 23.699 -15.491 1.00 50.59 149 HIS E O 1
ATOM 7301 N N . LEU E 1 150 ? 91.894 25.513 -16.790 1.00 60.04 150 LEU E N 1
ATOM 7302 C CA . LEU E 1 150 ? 93.347 25.359 -16.849 1.00 57.94 150 LEU E CA 1
ATOM 7303 C C . LEU E 1 150 ? 93.968 25.466 -15.458 1.00 55.39 150 LEU E C 1
ATOM 7304 O O . LEU E 1 150 ? 94.844 24.669 -15.083 1.00 61.40 150 LEU E O 1
ATOM 7309 N N . VAL E 1 151 ? 93.559 26.468 -14.687 1.00 45.30 151 VAL E N 1
ATOM 7310 C CA . VAL E 1 151 ? 94.105 26.610 -13.342 1.00 44.95 151 VAL E CA 1
ATOM 7311 C C . VAL E 1 151 ? 93.742 25.397 -12.473 1.00 47.46 151 VAL E C 1
ATOM 7312 O O . VAL E 1 151 ? 94.530 24.979 -11.619 1.00 49.18 151 VAL E O 1
ATOM 7316 N N . SER E 1 152 ? 92.535 24.833 -12.652 1.00 58.28 152 SER E N 1
ATOM 7317 C CA . SER E 1 152 ? 92.123 23.675 -11.851 1.00 51.95 152 SER E CA 1
ATOM 7318 C C . SER E 1 152 ? 93.035 22.476 -12.066 1.00 55.23 152 SER E C 1
ATOM 7319 O O . SER E 1 152 ? 93.613 21.943 -11.111 1.00 56.78 152 SER E O 1
ATOM 7322 N N . VAL E 1 153 ? 93.207 22.052 -13.323 1.00 50.44 153 VAL E N 1
ATOM 7323 C CA . VAL E 1 153 ? 94.012 20.857 -13.566 1.00 51.29 153 VAL E CA 1
ATOM 7324 C C . VAL E 1 153 ? 95.406 21.052 -13.023 1.00 52.17 153 VAL E C 1
ATOM 7325 O O . VAL E 1 153 ? 96.057 20.090 -12.601 1.00 52.15 153 VAL E O 1
ATOM 7329 N N . ASN E 1 154 ? 95.895 22.287 -13.026 1.00 54.74 154 ASN E N 1
ATOM 7330 C CA . ASN E 1 154 ? 97.222 22.515 -12.483 1.00 58.56 154 ASN E CA 1
ATOM 7331 C C . ASN E 1 154 ? 97.230 22.243 -10.996 1.00 56.64 154 ASN E C 1
ATOM 7332 O O . ASN E 1 154 ? 98.117 21.541 -10.491 1.00 58.16 154 ASN E O 1
ATOM 7337 N N . LYS E 1 155 ? 96.268 22.824 -10.272 1.00 50.94 155 LYS E N 1
ATOM 7338 C CA . LYS E 1 155 ? 96.181 22.569 -8.843 1.00 49.88 155 LYS E CA 1
ATOM 7339 C C . LYS E 1 155 ? 95.888 21.099 -8.578 1.00 48.85 155 LYS E C 1
ATOM 7340 O O . LYS E 1 155 ? 96.634 20.426 -7.862 1.00 54.56 155 LYS E O 1
ATOM 7346 N N . VAL E 1 156 ? 94.846 20.562 -9.212 1.00 42.76 156 VAL E N 1
ATOM 7347 C CA . VAL E 1 156 ? 94.434 19.201 -8.893 1.00 42.75 156 VAL E CA 1
ATOM 7348 C C . VAL E 1 156 ? 95.465 18.156 -9.279 1.00 49.37 156 VAL E C 1
ATOM 7349 O O . VAL E 1 156 ? 95.561 17.128 -8.601 1.00 53.35 156 VAL E O 1
ATOM 7353 N N . THR E 1 157 ? 96.224 18.343 -10.369 1.00 59.52 157 THR E N 1
ATOM 7354 C CA . THR E 1 157 ? 97.260 17.343 -10.635 1.00 59.32 157 THR E CA 1
ATOM 7355 C C . THR E 1 157 ? 98.355 17.379 -9.590 1.00 64.81 157 THR E C 1
ATOM 7356 O O . THR E 1 157 ? 98.927 16.331 -9.277 1.00 74.22 157 THR E O 1
ATOM 7360 N N . LYS E 1 158 ? 98.680 18.554 -9.042 1.00 62.17 158 LYS E N 1
ATOM 7361 C CA . LYS E 1 158 ? 99.663 18.581 -7.960 1.00 63.30 158 LYS E CA 1
ATOM 7362 C C . LYS E 1 158 ? 99.170 17.784 -6.754 1.00 70.51 158 LYS E C 1
ATOM 7363 O O . LYS E 1 158 ? 99.934 17.022 -6.148 1.00 72.77 158 LYS E O 1
ATOM 7369 N N . ALA E 1 159 ? 97.893 17.946 -6.395 1.00 57.91 159 ALA E N 1
ATOM 7370 C CA . ALA E 1 159 ? 97.298 17.128 -5.345 1.00 58.67 159 ALA E CA 1
ATOM 7371 C C . ALA E 1 159 ? 97.291 15.662 -5.743 1.00 61.96 159 ALA E C 1
ATOM 7372 O O . ALA E 1 159 ? 97.418 14.781 -4.891 1.00 69.84 159 ALA E O 1
ATOM 7374 N N . ARG E 1 160 ? 97.042 15.375 -7.014 1.00 70.41 160 ARG E N 1
ATOM 7375 C CA . ARG E 1 160 ? 97.078 13.989 -7.466 1.00 75.98 160 ARG E CA 1
ATOM 7376 C C . ARG E 1 160 ? 98.500 13.430 -7.387 1.00 78.66 160 ARG E C 1
ATOM 7377 O O . ARG E 1 160 ? 98.697 12.238 -7.122 1.00 80.96 160 ARG E O 1
ATOM 7385 N N . ASP E 1 161 ? 99.504 14.272 -7.655 1.00 74.17 161 ASP E N 1
ATOM 7386 C CA . ASP E 1 161 ? 100.898 13.835 -7.600 1.00 79.77 161 ASP E CA 1
ATOM 7387 C C . ASP E 1 161 ? 101.339 13.462 -6.195 1.00 83.14 161 ASP E C 1
ATOM 7388 O O . ASP E 1 161 ? 102.176 12.571 -6.024 1.00 85.42 161 ASP E O 1
ATOM 7393 N N . ILE E 1 162 ? 100.793 14.122 -5.184 1.00 73.89 162 ILE E N 1
ATOM 7394 C CA . ILE E 1 162 ? 101.137 13.784 -3.814 1.00 68.17 162 ILE E CA 1
ATOM 7395 C C . ILE E 1 162 ? 100.408 12.521 -3.395 1.00 76.19 162 ILE E C 1
ATOM 7396 O O . ILE E 1 162 ? 101.003 11.591 -2.839 1.00 80.60 162 ILE E O 1
ATOM 7401 N N . TYR E 1 163 ? 99.105 12.464 -3.673 1.00 76.84 163 TYR E N 1
ATOM 7402 C CA . TYR E 1 163 ? 98.304 11.347 -3.193 1.00 80.93 163 TYR E CA 1
ATOM 7403 C C . TYR E 1 163 ? 98.766 9.994 -3.732 1.00 86.82 163 TYR E C 1
ATOM 7404 O O . TYR E 1 163 ? 98.639 8.993 -3.021 1.00 90.96 163 TYR E O 1
ATOM 7413 N N . LYS E 1 164 ? 99.282 9.894 -4.960 1.00 93.72 164 LYS E N 1
ATOM 7414 C CA . LYS E 1 164 ? 99.637 8.499 -5.155 1.00 99.51 164 LYS E CA 1
ATOM 7415 C C . LYS E 1 164 ? 101.130 8.286 -4.836 1.00 101.13 164 LYS E C 1
ATOM 7416 O O . LYS E 1 164 ? 101.677 7.217 -5.110 1.00 105.06 164 LYS E O 1
ATOM 7422 N N . LYS E 1 165 ? 101.795 9.238 -4.147 1.00 72.73 165 LYS E N 1
ATOM 7423 C CA . LYS E 1 165 ? 103.074 8.825 -3.566 1.00 75.63 165 LYS E CA 1
ATOM 7424 C C . LYS E 1 165 ? 102.854 7.866 -2.407 1.00 83.91 165 LYS E C 1
ATOM 7425 O O . LYS E 1 165 ? 103.825 7.270 -1.920 1.00 85.82 165 LYS E O 1
ATOM 7431 N N . SER E 1 166 ? 101.597 7.698 -1.990 1.00 106.18 166 SER E N 1
ATOM 7432 C CA . SER E 1 166 ? 101.190 6.985 -0.780 1.00 111.44 166 SER E CA 1
ATOM 7433 C C . SER E 1 166 ? 99.994 6.092 -1.082 1.00 112.65 166 SER E C 1
ATOM 7434 O O . SER E 1 166 ? 98.888 6.592 -1.315 1.00 115.24 166 SER E O 1
ATOM 7437 N N . ASP E 1 167 ? 100.201 4.775 -1.075 1.00 105.19 167 ASP E N 1
ATOM 7438 C CA . ASP E 1 167 ? 99.063 3.864 -1.164 1.00 109.58 167 ASP E CA 1
ATOM 7439 C C . ASP E 1 167 ? 98.001 4.160 -0.101 1.00 111.86 167 ASP E C 1
ATOM 7440 O O . ASP E 1 167 ? 96.848 3.739 -0.261 1.00 109.19 167 ASP E O 1
ATOM 7445 N N . MET E 1 168 ? 98.359 4.858 0.989 1.00 92.42 168 MET E N 1
ATOM 7446 C CA . MET E 1 168 ? 97.402 5.123 2.061 1.00 88.25 168 MET E CA 1
ATOM 7447 C C . MET E 1 168 ? 96.269 6.054 1.631 1.00 87.43 168 MET E C 1
ATOM 7448 O O . MET E 1 168 ? 95.215 6.062 2.274 1.00 82.49 168 MET E O 1
ATOM 7453 N N . TRP E 1 169 ? 96.448 6.823 0.561 1.00 101.53 169 TRP E N 1
ATOM 7454 C CA . TRP E 1 169 ? 95.463 7.813 0.102 1.00 98.40 169 TRP E CA 1
ATOM 7455 C C . TRP E 1 169 ? 94.946 7.438 -1.286 1.00 93.48 169 TRP E C 1
ATOM 7456 O O . TRP E 1 169 ? 95.113 8.172 -2.256 1.00 93.45 169 TRP E O 1
ATOM 7467 N N . ASN E 1 170 ? 94.377 6.249 -1.392 1.00 97.59 170 ASN E N 1
ATOM 7468 C CA . ASN E 1 170 ? 93.909 5.784 -2.689 1.00 96.91 170 ASN E CA 1
ATOM 7469 C C . ASN E 1 170 ? 92.640 6.515 -3.145 1.00 94.09 170 ASN E C 1
ATOM 7470 O O . ASN E 1 170 ? 92.533 6.890 -4.317 1.00 90.84 170 ASN E O 1
ATOM 7475 N N . LEU E 1 171 ? 91.683 6.755 -2.238 1.00 91.84 171 LEU E N 1
ATOM 7476 C CA . LEU E 1 171 ? 90.474 7.499 -2.599 1.00 90.33 171 LEU E CA 1
ATOM 7477 C C . LEU E 1 171 ? 90.796 8.949 -2.941 1.00 85.50 171 LEU E C 1
ATOM 7478 O O . LEU E 1 171 ? 90.240 9.521 -3.886 1.00 82.38 171 LEU E O 1
ATOM 7483 N N . GLU E 1 172 ? 91.679 9.567 -2.169 1.00 95.38 172 GLU E N 1
ATOM 7484 C CA . GLU E 1 172 ? 92.071 10.937 -2.466 1.00 91.94 172 GLU E CA 1
ATOM 7485 C C . GLU E 1 172 ? 92.661 11.031 -3.861 1.00 90.54 172 GLU E C 1
ATOM 7486 O O . GLU E 1 172 ? 92.242 11.864 -4.670 1.00 93.43 172 GLU E O 1
ATOM 7492 N N . ALA E 1 173 ? 93.617 10.164 -4.169 1.00 79.94 173 ALA E N 1
ATOM 7493 C CA . ALA E 1 173 ? 94.217 10.148 -5.497 1.00 75.39 173 ALA E CA 1
ATOM 7494 C C . ALA E 1 173 ? 93.187 9.884 -6.597 1.00 74.72 173 ALA E C 1
ATOM 7495 O O . ALA E 1 173 ? 93.291 10.442 -7.698 1.00 73.15 173 ALA E O 1
ATOM 7497 N N . ILE E 1 174 ? 92.198 9.026 -6.330 1.00 76.79 174 ILE E N 1
ATOM 7498 C CA . ILE E 1 174 ? 91.141 8.794 -7.313 1.00 75.09 174 ILE E CA 1
ATOM 7499 C C . ILE E 1 174 ? 90.252 10.021 -7.458 1.00 69.55 174 ILE E C 1
ATOM 7500 O O . ILE E 1 174 ? 89.973 10.470 -8.576 1.00 67.12 174 ILE E O 1
ATOM 7505 N N . GLN E 1 175 ? 89.811 10.595 -6.337 1.00 64.48 175 GLN E N 1
ATOM 7506 C CA . GLN E 1 175 ? 88.982 11.793 -6.412 1.00 65.71 175 GLN E CA 1
ATOM 7507 C C . GLN E 1 175 ? 89.661 12.890 -7.228 1.00 63.30 175 GLN E C 1
ATOM 7508 O O . GLN E 1 175 ? 88.996 13.640 -7.951 1.00 62.03 175 GLN E O 1
ATOM 7514 N N . CYS E 1 176 ? 90.983 13.008 -7.120 1.00 66.10 176 CYS E N 1
ATOM 7515 C CA . CYS E 1 176 ? 91.709 13.964 -7.948 1.00 64.28 176 CYS E CA 1
ATOM 7516 C C . CYS E 1 176 ? 91.677 13.575 -9.424 1.00 66.25 176 CYS E C 1
ATOM 7517 O O . CYS E 1 176 ? 91.566 14.449 -10.294 1.00 66.86 176 CYS E O 1
ATOM 7520 N N . SER E 1 177 ? 91.830 12.284 -9.737 1.00 66.92 177 SER E N 1
ATOM 7521 C CA . SER E 1 177 ? 91.802 11.897 -11.145 1.00 64.92 177 SER E CA 1
ATOM 7522 C C . SER E 1 177 ? 90.460 12.239 -11.772 1.00 64.83 177 SER E C 1
ATOM 7523 O O . SER E 1 177 ? 90.393 12.577 -12.959 1.00 65.05 177 SER E O 1
ATOM 7526 N N . LEU E 1 178 ? 89.390 12.173 -10.980 1.00 66.02 178 LEU E N 1
ATOM 7527 C CA . LEU E 1 178 ? 88.052 12.525 -11.447 1.00 61.56 178 LEU E CA 1
ATOM 7528 C C . LEU E 1 178 ? 87.945 14.003 -11.811 1.00 63.66 178 LEU E C 1
ATOM 7529 O O . LEU E 1 178 ? 87.424 14.353 -12.878 1.00 63.53 178 LEU E O 1
ATOM 7534 N N . VAL E 1 179 ? 88.433 14.889 -10.930 1.00 62.22 179 VAL E N 1
ATOM 7535 C CA . VAL E 1 179 ? 88.290 16.329 -11.158 1.00 63.22 179 VAL E CA 1
ATOM 7536 C C . VAL E 1 179 ? 89.176 16.782 -12.310 1.00 60.68 179 VAL E C 1
ATOM 7537 O O . VAL E 1 179 ? 88.793 17.654 -13.101 1.00 63.30 179 VAL E O 1
ATOM 7541 N N . VAL E 1 180 ? 90.375 16.218 -12.420 1.00 47.54 180 VAL E N 1
ATOM 7542 C CA . VAL E 1 180 ? 91.159 16.437 -13.627 1.00 48.16 180 VAL E CA 1
ATOM 7543 C C . VAL E 1 180 ? 90.349 16.029 -14.844 1.00 52.59 180 VAL E C 1
ATOM 7544 O O . VAL E 1 180 ? 90.243 16.779 -15.817 1.00 55.86 180 VAL E O 1
ATOM 7548 N N . GLY E 1 181 ? 89.709 14.863 -14.782 1.00 59.86 181 GLY E N 1
ATOM 7549 C CA . GLY E 1 181 ? 89.001 14.364 -15.950 1.00 60.14 181 GLY E CA 1
ATOM 7550 C C . GLY E 1 181 ? 87.903 15.299 -16.420 1.00 60.38 181 GLY E C 1
ATOM 7551 O O . GLY E 1 181 ? 87.833 15.656 -17.603 1.00 58.79 181 GLY E O 1
ATOM 7552 N N . ILE E 1 182 ? 87.032 15.719 -15.498 1.00 64.28 182 ILE E N 1
ATOM 7553 C CA . ILE E 1 182 ? 85.904 16.542 -15.911 1.00 61.62 182 ILE E CA 1
ATOM 7554 C C . ILE E 1 182 ? 86.395 17.878 -16.442 1.00 63.79 182 ILE E C 1
ATOM 7555 O O . ILE E 1 182 ? 85.740 18.501 -17.288 1.00 60.22 182 ILE E O 1
ATOM 7560 N N . ASN E 1 183 ? 87.550 18.341 -15.956 1.00 64.21 183 ASN E N 1
ATOM 7561 C CA . ASN E 1 183 ? 88.144 19.563 -16.489 1.00 63.49 183 ASN E CA 1
ATOM 7562 C C . ASN E 1 183 ? 88.534 19.400 -17.956 1.00 65.45 183 ASN E C 1
ATOM 7563 O O . ASN E 1 183 ? 88.187 20.235 -18.798 1.00 66.85 183 ASN E O 1
ATOM 7568 N N . LEU E 1 184 ? 89.298 18.349 -18.274 1.00 54.52 184 LEU E N 1
ATOM 7569 C CA . LEU E 1 184 ? 89.672 18.105 -19.664 1.00 54.86 184 LEU E CA 1
ATOM 7570 C C . LEU E 1 184 ? 88.439 17.977 -20.554 1.00 55.76 184 LEU E C 1
ATOM 7571 O O . LEU E 1 184 ? 88.426 18.451 -21.697 1.00 60.84 184 LEU E O 1
ATOM 7576 N N . TYR E 1 185 ? 87.391 17.339 -20.049 1.00 53.39 185 TYR E N 1
ATOM 7577 C CA . TYR E 1 185 ? 86.167 17.231 -20.830 1.00 53.33 185 TYR E CA 1
ATOM 7578 C C . TYR E 1 185 ? 85.514 18.593 -21.031 1.00 50.83 185 TYR E C 1
ATOM 7579 O O . TYR E 1 185 ? 85.100 18.920 -22.141 1.00 55.60 185 TYR E O 1
ATOM 7588 N N . ASP E 1 186 ? 85.431 19.409 -19.981 1.00 67.90 186 ASP E N 1
ATOM 7589 C CA . ASP E 1 186 ? 84.843 20.738 -20.125 1.00 67.11 186 ASP E CA 1
ATOM 7590 C C . ASP E 1 186 ? 85.649 21.604 -21.092 1.00 70.37 186 ASP E C 1
ATOM 7591 O O . ASP E 1 186 ? 85.081 22.437 -21.811 1.00 66.18 186 ASP E O 1
ATOM 7596 N N . MET E 1 187 ? 86.973 21.438 -21.098 1.00 55.73 187 MET E N 1
ATOM 7597 C CA . MET E 1 187 ? 87.871 22.071 -22.056 1.00 55.62 187 MET E CA 1
ATOM 7598 C C . MET E 1 187 ? 87.746 21.504 -23.461 1.00 57.02 187 MET E C 1
ATOM 7599 O O . MET E 1 187 ? 88.378 22.036 -24.384 1.00 63.42 187 MET E O 1
ATOM 7604 N N . GLY E 1 188 ? 87.040 20.390 -23.623 1.00 52.55 188 GLY E N 1
ATOM 7605 C CA . GLY E 1 188 ? 86.950 19.732 -24.903 1.00 58.80 188 GLY E CA 1
ATOM 7606 C C . GLY E 1 188 ? 88.083 18.777 -25.210 1.00 57.69 188 GLY E C 1
ATOM 7607 O O . GLY E 1 188 ? 88.084 18.176 -26.290 1.00 58.33 188 GLY E O 1
ATOM 7608 N N . ARG E 1 189 ? 89.036 18.593 -24.294 1.00 44.36 189 ARG E N 1
ATOM 7609 C CA . ARG E 1 189 ? 90.078 17.574 -24.458 1.00 45.57 189 ARG E CA 1
ATOM 7610 C C . ARG E 1 189 ? 89.480 16.199 -24.126 1.00 55.77 189 ARG E C 1
ATOM 7611 O O . ARG E 1 189 ? 89.804 15.552 -23.127 1.00 55.86 189 ARG E O 1
ATOM 7619 N N . LEU E 1 190 ? 88.584 15.747 -25.016 1.00 63.62 190 LEU E N 1
ATOM 7620 C CA . LEU E 1 190 ? 87.799 14.542 -24.757 1.00 60.90 190 LEU E CA 1
ATOM 7621 C C . LEU E 1 190 ? 88.678 13.296 -24.614 1.00 65.36 190 LEU E C 1
ATOM 7622 O O . LEU E 1 190 ? 88.433 12.465 -23.734 1.00 74.13 190 LEU E O 1
ATOM 7627 N N . ASP E 1 191 ? 89.692 13.127 -25.465 1.00 69.43 191 ASP E N 1
ATOM 7628 C CA . ASP E 1 191 ? 90.486 11.903 -25.354 1.00 80.37 191 ASP E CA 1
ATOM 7629 C C . ASP E 1 191 ? 91.379 11.897 -24.121 1.00 80.99 191 ASP E C 1
ATOM 7630 O O . ASP E 1 191 ? 91.542 10.848 -23.484 1.00 81.19 191 ASP E O 1
ATOM 7635 N N . ASP E 1 192 ? 91.981 13.034 -23.772 1.00 81.99 192 ASP E N 1
ATOM 7636 C CA . ASP E 1 192 ? 92.722 13.077 -22.514 1.00 79.40 192 ASP E CA 1
ATOM 7637 C C . ASP E 1 192 ? 91.808 12.749 -21.339 1.00 79.93 192 ASP E C 1
ATOM 7638 O O . ASP E 1 192 ? 92.186 11.990 -20.439 1.00 85.53 192 ASP E O 1
ATOM 7643 N N . ALA E 1 193 ? 90.592 13.302 -21.344 1.00 70.66 193 ALA E N 1
ATOM 7644 C CA . ALA E 1 193 ? 89.634 13.026 -20.278 1.00 68.58 193 ALA E CA 1
ATOM 7645 C C . ALA E 1 193 ? 89.261 11.552 -20.248 1.00 74.99 193 ALA E C 1
ATOM 7646 O O . ALA E 1 193 ? 89.197 10.941 -19.175 1.00 77.12 193 ALA E O 1
ATOM 7648 N N . ASP E 1 194 ? 89.022 10.964 -21.421 1.00 87.64 194 ASP E N 1
ATOM 7649 C CA . ASP E 1 194 ? 88.701 9.545 -21.503 1.00 85.71 194 ASP E CA 1
ATOM 7650 C C . ASP E 1 194 ? 89.801 8.708 -20.850 1.00 86.68 194 ASP E C 1
ATOM 7651 O O . ASP E 1 194 ? 89.520 7.788 -20.072 1.00 90.77 194 ASP E O 1
ATOM 7656 N N . ALA E 1 195 ? 91.065 9.012 -21.167 1.00 60.76 195 ALA E N 1
ATOM 7657 C CA . ALA E 1 195 ? 92.190 8.301 -20.560 1.00 61.50 195 ALA E CA 1
ATOM 7658 C C . ALA E 1 195 ? 92.191 8.440 -19.037 1.00 64.06 195 ALA E C 1
ATOM 7659 O O . ALA E 1 195 ? 92.374 7.454 -18.313 1.00 65.31 195 ALA E O 1
ATOM 7661 N N . TYR E 1 196 ? 92.015 9.666 -18.528 1.00 73.70 196 TYR E N 1
ATOM 7662 C CA . TYR E 1 196 ? 92.027 9.873 -17.078 1.00 72.16 196 TYR E CA 1
ATOM 7663 C C . TYR E 1 196 ? 90.896 9.122 -16.409 1.00 71.56 196 TYR E C 1
ATOM 7664 O O . TYR E 1 196 ? 91.090 8.464 -15.384 1.00 77.00 196 TYR E O 1
ATOM 7673 N N . PHE E 1 197 ? 89.696 9.219 -16.976 1.00 79.86 197 PHE E N 1
ATOM 7674 C CA . PHE E 1 197 ? 88.534 8.622 -16.337 1.00 80.98 197 PHE E CA 1
ATOM 7675 C C . PHE E 1 197 ? 88.682 7.117 -16.205 1.00 88.37 197 PHE E C 1
ATOM 7676 O O . PHE E 1 197 ? 88.513 6.564 -15.112 1.00 91.88 197 PHE E O 1
ATOM 7684 N N . ARG E 1 198 ? 89.017 6.434 -17.307 1.00 90.40 198 ARG E N 1
ATOM 7685 C CA . ARG E 1 198 ? 88.970 4.980 -17.244 1.00 94.31 198 ARG E CA 1
ATOM 7686 C C . ARG E 1 198 ? 90.203 4.400 -16.557 1.00 94.40 198 ARG E C 1
ATOM 7687 O O . ARG E 1 198 ? 90.145 3.302 -15.991 1.00 98.79 198 ARG E O 1
ATOM 7695 N N . ASP E 1 199 ? 91.329 5.110 -16.586 1.00 90.60 199 ASP E N 1
ATOM 7696 C CA . ASP E 1 199 ? 92.451 4.673 -15.758 1.00 94.04 199 ASP E CA 1
ATOM 7697 C C . ASP E 1 199 ? 92.059 4.728 -14.294 1.00 92.94 199 ASP E C 1
ATOM 7698 O O . ASP E 1 199 ? 92.302 3.782 -13.541 1.00 97.14 199 ASP E O 1
ATOM 7703 N N . ALA E 1 200 ? 91.371 5.794 -13.897 1.00 74.06 200 ALA E N 1
ATOM 7704 C CA . ALA E 1 200 ? 90.865 5.891 -12.538 1.00 76.54 200 ALA E CA 1
ATOM 7705 C C . ALA E 1 200 ? 89.821 4.826 -12.281 1.00 74.60 200 ALA E C 1
ATOM 7706 O O . ALA E 1 200 ? 89.632 4.415 -11.136 1.00 80.58 200 ALA E O 1
ATOM 7708 N N . LEU E 1 201 ? 89.111 4.404 -13.329 1.00 77.53 201 LEU E N 1
ATOM 7709 C CA . LEU E 1 201 ? 88.023 3.441 -13.169 1.00 81.13 201 LEU E CA 1
ATOM 7710 C C . LEU E 1 201 ? 88.528 2.080 -12.713 1.00 83.44 201 LEU E C 1
ATOM 7711 O O . LEU E 1 201 ? 87.972 1.480 -11.789 1.00 83.42 201 LEU E O 1
ATOM 7716 N N . THR E 1 202 ? 89.624 1.605 -13.301 1.00 95.76 202 THR E N 1
ATOM 7717 C CA . THR E 1 202 ? 90.172 0.305 -12.911 1.00 97.30 202 THR E CA 1
ATOM 7718 C C . THR E 1 202 ? 90.491 0.220 -11.411 1.00 99.70 202 THR E C 1
ATOM 7719 O O . THR E 1 202 ? 90.092 -0.738 -10.754 1.00 105.86 202 THR E O 1
ATOM 7723 N N . GLU E 1 203 ? 91.222 1.192 -10.861 1.00 125.05 203 GLU E N 1
ATOM 7724 C CA . GLU E 1 203 ? 91.527 1.247 -9.429 1.00 125.56 203 GLU E CA 1
ATOM 7725 C C . GLU E 1 203 ? 90.349 1.617 -8.536 1.00 122.93 203 GLU E C 1
ATOM 7726 O O . GLU E 1 203 ? 90.287 1.156 -7.395 1.00 128.47 203 GLU E O 1
ATOM 7732 N N . ALA E 1 204 ? 89.328 2.272 -9.067 1.00 118.45 204 ALA E N 1
ATOM 7733 C CA . ALA E 1 204 ? 88.089 2.325 -8.297 1.00 123.58 204 ALA E CA 1
ATOM 7734 C C . ALA E 1 204 ? 87.507 0.929 -8.154 1.00 128.28 204 ALA E C 1
ATOM 7735 O O . ALA E 1 204 ? 86.876 0.621 -7.140 1.00 129.90 204 ALA E O 1
ATOM 7737 N N . LEU E 1 205 ? 87.751 0.074 -9.150 1.00 91.15 205 LEU E N 1
ATOM 7738 C CA . LEU E 1 205 ? 87.301 -1.312 -9.109 1.00 91.54 205 LEU E CA 1
ATOM 7739 C C . LEU E 1 205 ? 88.133 -2.174 -8.149 1.00 90.16 205 LEU E C 1
ATOM 7740 O O . LEU E 1 205 ? 87.572 -2.935 -7.354 1.00 88.00 205 LEU E O 1
ATOM 7745 N N . ASP E 1 206 ? 89.469 -2.120 -8.244 1.00 91.90 206 ASP E N 1
ATOM 7746 C CA . ASP E 1 206 ? 90.296 -2.942 -7.358 1.00 94.63 206 ASP E CA 1
ATOM 7747 C C . ASP E 1 206 ? 89.984 -2.678 -5.882 1.00 98.87 206 ASP E C 1
ATOM 7748 O O . ASP E 1 206 ? 90.052 -3.589 -5.058 1.00 104.52 206 ASP E O 1
ATOM 7753 N N . HIS E 1 207 ? 89.711 -1.423 -5.528 1.00 95.84 207 HIS E N 1
ATOM 7754 C CA . HIS E 1 207 ? 89.387 -0.949 -4.190 1.00 93.91 207 HIS E CA 1
ATOM 7755 C C . HIS E 1 207 ? 87.909 -0.942 -3.895 1.00 102.53 207 HIS E C 1
ATOM 7756 O O . HIS E 1 207 ? 87.550 -0.952 -2.719 1.00 110.70 207 HIS E O 1
ATOM 7763 N N . GLY E 1 208 ? 87.075 -0.976 -4.927 1.00 120.11 208 GLY E N 1
ATOM 7764 C CA . GLY E 1 208 ? 85.645 -1.132 -4.789 1.00 120.48 208 GLY E CA 1
ATOM 7765 C C . GLY E 1 208 ? 84.881 0.004 -4.124 1.00 118.88 208 GLY E C 1
ATOM 7766 O O . GLY E 1 208 ? 83.911 -0.256 -3.388 1.00 112.63 208 GLY E O 1
ATOM 7767 N N . TYR E 1 209 ? 85.278 1.264 -4.357 1.00 113.04 209 TYR E N 1
ATOM 7768 C CA . TYR E 1 209 ? 84.538 2.392 -3.788 1.00 112.30 209 TYR E CA 1
ATOM 7769 C C . TYR E 1 209 ? 83.344 2.732 -4.676 1.00 110.90 209 TYR E C 1
ATOM 7770 O O . TYR E 1 209 ? 83.518 3.080 -5.848 1.00 109.59 209 TYR E O 1
ATOM 7779 N N . ASP E 1 210 ? 82.133 2.623 -4.120 1.00 108.55 210 ASP E N 1
ATOM 7780 C CA . ASP E 1 210 ? 80.931 2.682 -4.946 1.00 107.30 210 ASP E CA 1
ATOM 7781 C C . ASP E 1 210 ? 80.697 4.073 -5.537 1.00 102.67 210 ASP E C 1
ATOM 7782 O O . ASP E 1 210 ? 80.396 4.195 -6.734 1.00 96.69 210 ASP E O 1
ATOM 7787 N N . LYS E 1 211 ? 80.810 5.134 -4.723 1.00 108.67 211 LYS E N 1
ATOM 7788 C CA . LYS E 1 211 ? 80.514 6.464 -5.263 1.00 105.10 211 LYS E CA 1
ATOM 7789 C C . LYS E 1 211 ? 81.473 6.929 -6.347 1.00 101.54 211 LYS E C 1
ATOM 7790 O O . LYS E 1 211 ? 80.990 7.490 -7.352 1.00 100.36 211 LYS E O 1
ATOM 7796 N N . PRO E 1 212 ? 82.801 6.727 -6.258 1.00 86.67 212 PRO E N 1
ATOM 7797 C CA . PRO E 1 212 ? 83.655 7.115 -7.390 1.00 84.48 212 PRO E CA 1
ATOM 7798 C C . PRO E 1 212 ? 83.321 6.402 -8.692 1.00 85.45 212 PRO E C 1
ATOM 7799 O O . PRO E 1 212 ? 83.272 7.067 -9.742 1.00 84.58 212 PRO E O 1
ATOM 7803 N N . ILE E 1 213 ? 83.066 5.087 -8.651 1.00 95.89 213 ILE E N 1
ATOM 7804 C CA . ILE E 1 213 ? 82.726 4.355 -9.871 1.00 93.68 213 ILE E CA 1
ATOM 7805 C C . ILE E 1 213 ? 81.401 4.830 -10.447 1.00 97.89 213 ILE E C 1
ATOM 7806 O O . ILE E 1 213 ? 81.220 4.869 -11.669 1.00 94.87 213 ILE E O 1
ATOM 7811 N N . THR E 1 214 ? 80.435 5.156 -9.589 1.00 90.20 214 THR E N 1
ATOM 7812 C CA . THR E 1 214 ? 79.153 5.671 -10.069 1.00 89.02 214 THR E CA 1
ATOM 7813 C C . THR E 1 214 ? 79.347 6.925 -10.916 1.00 86.95 214 THR E C 1
ATOM 7814 O O . THR E 1 214 ? 78.777 7.048 -12.008 1.00 85.43 214 THR E O 1
ATOM 7818 N N . LYS E 1 215 ? 80.159 7.867 -10.417 1.00 86.01 215 LYS E N 1
ATOM 7819 C CA . LYS E 1 215 ? 80.400 9.121 -11.130 1.00 79.09 215 LYS E CA 1
ATOM 7820 C C . LYS E 1 215 ? 81.221 8.903 -12.402 1.00 80.32 215 LYS E C 1
ATOM 7821 O O . LYS E 1 215 ? 80.946 9.534 -13.432 1.00 73.76 215 LYS E O 1
ATOM 7827 N N . ILE E 1 216 ? 82.234 8.021 -12.361 1.00 76.53 216 ILE E N 1
ATOM 7828 C CA . ILE E 1 216 ? 83.067 7.823 -13.547 1.00 72.61 216 ILE E CA 1
ATOM 7829 C C . ILE E 1 216 ? 82.228 7.355 -14.728 1.00 78.86 216 ILE E C 1
ATOM 7830 O O . ILE E 1 216 ? 82.397 7.843 -15.852 1.00 77.64 216 ILE E O 1
ATOM 7835 N N . TYR E 1 217 ? 81.281 6.445 -14.492 1.00 106.95 217 TYR E N 1
ATOM 7836 C CA . TYR E 1 217 ? 80.445 5.977 -15.595 1.00 109.80 217 TYR E CA 1
ATOM 7837 C C . TYR E 1 217 ? 79.635 7.126 -16.185 1.00 107.15 217 TYR E C 1
ATOM 7838 O O . TYR E 1 217 ? 79.573 7.293 -17.412 1.00 106.27 217 TYR E O 1
ATOM 7847 N N . HIS E 1 218 ? 79.025 7.944 -15.321 1.00 77.79 218 HIS E N 1
ATOM 7848 C CA . HIS E 1 218 ? 78.281 9.105 -15.797 1.00 72.42 218 HIS E CA 1
ATOM 7849 C C . HIS E 1 218 ? 79.167 9.993 -16.656 1.00 69.86 218 HIS E C 1
ATOM 7850 O O . HIS E 1 218 ? 78.852 10.256 -17.825 1.00 68.73 218 HIS E O 1
ATOM 7857 N N . ASN E 1 219 ? 80.341 10.361 -16.123 1.00 74.90 219 ASN E N 1
ATOM 7858 C CA . ASN E 1 219 ? 81.236 11.276 -16.824 1.00 73.27 219 ASN E CA 1
ATOM 7859 C C . ASN E 1 219 ? 81.685 10.691 -18.156 1.00 75.29 219 ASN E C 1
ATOM 7860 O O . ASN E 1 219 ? 81.737 11.399 -19.173 1.00 75.75 219 ASN E O 1
ATOM 7865 N N . LEU E 1 220 ? 81.951 9.385 -18.187 1.00 81.32 220 LEU E N 1
ATOM 7866 C CA . LEU E 1 220 ? 82.274 8.730 -19.450 1.00 80.18 220 LEU E CA 1
ATOM 7867 C C . LEU E 1 220 ? 81.122 8.857 -20.431 1.00 78.72 220 LEU E C 1
ATOM 7868 O O . LEU E 1 220 ? 81.339 8.945 -21.646 1.00 76.23 220 LEU E O 1
ATOM 7873 N N . GLY E 1 221 ? 79.892 8.884 -19.919 1.00 67.67 221 GLY E N 1
ATOM 7874 C CA . GLY E 1 221 ? 78.753 9.123 -20.783 1.00 71.26 221 GLY E CA 1
ATOM 7875 C C . GLY E 1 221 ? 78.804 10.478 -21.464 1.00 71.94 221 GLY E C 1
ATOM 7876 O O . GLY E 1 221 ? 78.531 10.586 -22.664 1.00 74.21 221 GLY E O 1
ATOM 7877 N N . LEU E 1 222 ? 79.145 11.527 -20.705 1.00 71.87 222 LEU E N 1
ATOM 7878 C CA . LEU E 1 222 ? 79.194 12.853 -21.315 1.00 72.41 222 LEU E CA 1
ATOM 7879 C C . LEU E 1 222 ? 80.322 12.974 -22.331 1.00 75.28 222 LEU E C 1
ATOM 7880 O O . LEU E 1 222 ? 80.172 13.675 -23.338 1.00 77.28 222 LEU E O 1
ATOM 7885 N N . VAL E 1 223 ? 81.461 12.319 -22.092 1.00 82.78 223 VAL E N 1
ATOM 7886 C CA . VAL E 1 223 ? 82.555 12.362 -23.064 1.00 81.38 223 VAL E CA 1
ATOM 7887 C C . VAL E 1 223 ? 82.074 11.803 -24.397 1.00 86.90 223 VAL E C 1
ATOM 7888 O O . VAL E 1 223 ? 82.316 12.376 -25.464 1.00 89.79 223 VAL E O 1
ATOM 7892 N N . HIS E 1 224 ? 81.444 10.636 -24.345 1.00 90.47 224 HIS E N 1
ATOM 7893 C CA . HIS E 1 224 ? 80.903 9.973 -25.525 1.00 88.31 224 HIS E CA 1
ATOM 7894 C C . HIS E 1 224 ? 79.680 10.706 -26.077 1.00 88.73 224 HIS E C 1
ATOM 7895 O O . HIS E 1 224 ? 79.491 10.770 -27.295 1.00 88.84 224 HIS E O 1
ATOM 7902 N N . TRP E 1 225 ? 78.867 11.303 -25.200 1.00 69.93 225 TRP E N 1
ATOM 7903 C CA . TRP E 1 225 ? 77.802 12.214 -25.617 1.00 67.42 225 TRP E CA 1
ATOM 7904 C C . TRP E 1 225 ? 78.337 13.334 -26.495 1.00 66.90 225 TRP E C 1
ATOM 7905 O O . TRP E 1 225 ? 77.900 13.513 -27.633 1.00 66.69 225 TRP E O 1
ATOM 7916 N N . GLN E 1 226 ? 79.318 14.076 -25.990 1.00 74.47 226 GLN E N 1
ATOM 7917 C CA . GLN E 1 226 ? 79.826 15.229 -26.717 1.00 72.89 226 GLN E CA 1
ATOM 7918 C C . GLN E 1 226 ? 80.468 14.799 -28.023 1.00 74.28 226 GLN E C 1
ATOM 7919 O O . GLN E 1 226 ? 80.503 15.568 -28.990 1.00 70.62 226 GLN E O 1
ATOM 7925 N N . LYS E 1 227 ? 80.978 13.567 -28.058 1.00 80.08 227 LYS E N 1
ATOM 7926 C CA . LYS E 1 227 ? 81.621 13.018 -29.250 1.00 77.88 227 LYS E CA 1
ATOM 7927 C C . LYS E 1 227 ? 80.615 12.849 -30.388 1.00 77.58 227 LYS E C 1
ATOM 7928 O O . LYS E 1 227 ? 80.926 13.151 -31.544 1.00 83.72 227 LYS E O 1
ATOM 7934 N N . GLY E 1 228 ? 79.398 12.408 -30.079 1.00 95.48 228 GLY E N 1
ATOM 7935 C CA . GLY E 1 228 ? 78.371 12.142 -31.072 1.00 96.28 228 GLY E CA 1
ATOM 7936 C C . GLY E 1 228 ? 77.916 10.698 -31.137 1.00 101.30 228 GLY E C 1
ATOM 7937 O O . GLY E 1 228 ? 77.015 10.393 -31.927 1.00 110.11 228 GLY E O 1
ATOM 7938 N N . SER E 1 229 ? 78.556 9.773 -30.416 1.00 81.89 229 SER E N 1
ATOM 7939 C CA . SER E 1 229 ? 78.186 8.354 -30.392 1.00 81.90 229 SER E CA 1
ATOM 7940 C C . SER E 1 229 ? 77.153 8.129 -29.287 1.00 84.50 229 SER E C 1
ATOM 7941 O O . SER E 1 229 ? 77.451 7.585 -28.220 1.00 84.53 229 SER E O 1
ATOM 7944 N N . LEU E 1 230 ? 75.905 8.527 -29.574 1.00 81.46 230 LEU E N 1
ATOM 7945 C CA . LEU E 1 230 ? 74.898 8.688 -28.522 1.00 79.20 230 LEU E CA 1
ATOM 7946 C C . LEU E 1 230 ? 74.582 7.416 -27.727 1.00 84.48 230 LEU E C 1
ATOM 7947 O O . LEU E 1 230 ? 74.418 7.489 -26.504 1.00 85.31 230 LEU E O 1
ATOM 7952 N N . GLU E 1 231 ? 74.453 6.249 -28.370 1.00 107.21 231 GLU E N 1
ATOM 7953 C CA . GLU E 1 231 ? 74.017 5.097 -27.570 1.00 111.26 231 GLU E CA 1
ATOM 7954 C C . GLU E 1 231 ? 75.127 4.561 -26.669 1.00 106.36 231 GLU E C 1
ATOM 7955 O O . GLU E 1 231 ? 74.836 4.024 -25.594 1.00 104.57 231 GLU E O 1
ATOM 7961 N N . LEU E 1 232 ? 76.394 4.693 -27.057 1.00 78.81 232 LEU E N 1
ATOM 7962 C CA . LEU E 1 232 ? 77.437 4.334 -26.109 1.00 69.46 232 LEU E CA 1
ATOM 7963 C C . LEU E 1 232 ? 77.432 5.321 -24.947 1.00 74.85 232 LEU E C 1
ATOM 7964 O O . LEU E 1 232 ? 77.579 4.932 -23.786 1.00 73.12 232 LEU E O 1
ATOM 7969 N N . ALA E 1 233 ? 77.180 6.596 -25.234 1.00 125.56 233 ALA E N 1
ATOM 7970 C CA . ALA E 1 233 ? 76.873 7.556 -24.179 1.00 123.59 233 ALA E CA 1
ATOM 7971 C C . ALA E 1 233 ? 75.631 7.117 -23.422 1.00 124.36 233 ALA E C 1
ATOM 7972 O O . ALA E 1 233 ? 75.608 7.171 -22.190 1.00 122.18 233 ALA E O 1
ATOM 7974 N N . LEU E 1 234 ? 74.595 6.657 -24.136 1.00 88.90 234 LEU E N 1
ATOM 7975 C CA . LEU E 1 234 ? 73.405 6.198 -23.434 1.00 84.23 234 LEU E CA 1
ATOM 7976 C C . LEU E 1 234 ? 73.732 5.069 -22.473 1.00 85.68 234 LEU E C 1
ATOM 7977 O O . LEU E 1 234 ? 73.363 5.149 -21.302 1.00 87.33 234 LEU E O 1
ATOM 7982 N N . HIS E 1 235 ? 74.523 4.073 -22.916 1.00 92.73 235 HIS E N 1
ATOM 7983 C CA . HIS E 1 235 ? 74.842 2.900 -22.091 1.00 93.44 235 HIS E CA 1
ATOM 7984 C C . HIS E 1 235 ? 75.444 3.258 -20.737 1.00 95.23 235 HIS E C 1
ATOM 7985 O O . HIS E 1 235 ? 75.024 2.716 -19.702 1.00 96.04 235 HIS E O 1
ATOM 7992 N N . TYR E 1 236 ? 76.432 4.163 -20.716 1.00 106.37 236 TYR E N 1
ATOM 7993 C CA . TYR E 1 236 ? 77.124 4.415 -19.454 1.00 105.52 236 TYR E CA 1
ATOM 7994 C C . TYR E 1 236 ? 76.269 5.290 -18.540 1.00 101.26 236 TYR E C 1
ATOM 7995 O O . TYR E 1 236 ? 76.347 5.176 -17.319 1.00 106.37 236 TYR E O 1
ATOM 8004 N N . PHE E 1 237 ? 75.463 6.189 -19.110 1.00 79.18 237 PHE E N 1
ATOM 8005 C CA . PHE E 1 237 ? 74.487 6.950 -18.324 1.00 80.73 237 PHE E CA 1
ATOM 8006 C C . PHE E 1 237 ? 73.491 6.029 -17.651 1.00 86.96 237 PHE E C 1
ATOM 8007 O O . PHE E 1 237 ? 73.047 6.307 -16.531 1.00 87.93 237 PHE E O 1
ATOM 8015 N N . ARG E 1 238 ? 73.082 4.967 -18.361 1.00 103.37 238 ARG E N 1
ATOM 8016 C CA . ARG E 1 238 ? 72.117 4.018 -17.831 1.00 104.52 238 ARG E CA 1
ATOM 8017 C C . ARG E 1 238 ? 72.799 3.285 -16.693 1.00 101.64 238 ARG E C 1
ATOM 8018 O O . ARG E 1 238 ? 72.271 3.148 -15.585 1.00 101.18 238 ARG E O 1
ATOM 8026 N N . GLU E 1 239 ? 74.022 2.834 -16.985 1.00 99.15 239 GLU E N 1
ATOM 8027 C CA . GLU E 1 239 ? 74.917 2.191 -16.033 1.00 107.31 239 GLU E CA 1
ATOM 8028 C C . GLU E 1 239 ? 75.041 2.991 -14.761 1.00 109.68 239 GLU E C 1
ATOM 8029 O O . GLU E 1 239 ? 75.054 2.423 -13.666 1.00 113.02 239 GLU E O 1
ATOM 8035 N N . ALA E 1 240 ? 75.110 4.317 -14.880 1.00 102.94 240 ALA E N 1
ATOM 8036 C CA . ALA E 1 240 ? 75.286 5.141 -13.692 1.00 101.98 240 ALA E CA 1
ATOM 8037 C C . ALA E 1 240 ? 74.011 5.178 -12.869 1.00 104.62 240 ALA E C 1
ATOM 8038 O O . ALA E 1 240 ? 74.067 5.245 -11.635 1.00 102.86 240 ALA E O 1
ATOM 8040 N N . TYR E 1 241 ? 72.858 5.123 -13.529 1.00 99.42 241 TYR E N 1
ATOM 8041 C CA . TYR E 1 241 ? 71.616 5.072 -12.788 1.00 98.08 241 TYR E CA 1
ATOM 8042 C C . TYR E 1 241 ? 71.421 3.731 -12.100 1.00 106.30 241 TYR E C 1
ATOM 8043 O O . TYR E 1 241 ? 70.573 3.634 -11.209 1.00 110.94 241 TYR E O 1
ATOM 8052 N N . SER E 1 242 ? 72.167 2.695 -12.511 1.00 108.65 242 SER E N 1
ATOM 8053 C CA . SER E 1 242 ? 72.082 1.395 -11.847 1.00 107.82 242 SER E CA 1
ATOM 8054 C C . SER E 1 242 ? 72.281 1.539 -10.345 1.00 111.73 242 SER E C 1
ATOM 8055 O O . SER E 1 242 ? 71.565 0.921 -9.548 1.00 119.76 242 SER E O 1
ATOM 8058 N N . HIS E 1 243 ? 73.293 2.313 -9.946 1.00 104.04 243 HIS E N 1
ATOM 8059 C CA . HIS E 1 243 ? 73.609 2.516 -8.533 1.00 104.97 243 HIS E CA 1
ATOM 8060 C C . HIS E 1 243 ? 72.528 3.371 -7.871 1.00 104.98 243 HIS E C 1
ATOM 8061 O O . HIS E 1 243 ? 72.190 4.474 -8.333 1.00 103.93 243 HIS E O 1
ATOM 8068 N N . GLU E 1 244 ? 72.024 2.824 -6.776 1.00 119.54 244 GLU E N 1
ATOM 8069 C CA . GLU E 1 244 ? 70.780 3.191 -6.128 1.00 125.64 244 GLU E CA 1
ATOM 8070 C C . GLU E 1 244 ? 70.992 4.294 -5.088 1.00 121.31 244 GLU E C 1
ATOM 8071 O O . GLU E 1 244 ? 70.048 4.981 -4.680 1.00 120.81 244 GLU E O 1
ATOM 8077 N N . TRP E 1 245 ? 72.228 4.476 -4.631 1.00 102.94 245 TRP E N 1
ATOM 8078 C CA . TRP E 1 245 ? 72.500 5.659 -3.820 1.00 105.74 245 TRP E CA 1
ATOM 8079 C C . TRP E 1 245 ? 72.238 6.926 -4.634 1.00 102.98 245 TRP E C 1
ATOM 8080 O O . TRP E 1 245 ? 71.908 7.982 -4.077 1.00 102.20 245 TRP E O 1
ATOM 8091 N N . LEU E 1 246 ? 72.419 6.849 -5.956 1.00 103.59 246 LEU E N 1
ATOM 8092 C CA . LEU E 1 246 ? 72.381 8.058 -6.767 1.00 102.81 246 LEU E CA 1
ATOM 8093 C C . LEU E 1 246 ? 70.954 8.587 -6.916 1.00 103.91 246 LEU E C 1
ATOM 8094 O O . LEU E 1 246 ? 70.749 9.808 -6.910 1.00 98.90 246 LEU E O 1
ATOM 8099 N N . ARG E 1 247 ? 69.950 7.698 -7.020 1.00 96.89 247 ARG E N 1
ATOM 8100 C CA . ARG E 1 247 ? 68.558 8.152 -7.063 1.00 94.90 247 ARG E CA 1
ATOM 8101 C C . ARG E 1 247 ? 68.179 8.916 -5.810 1.00 93.79 247 ARG E C 1
ATOM 8102 O O . ARG E 1 247 ? 67.168 9.626 -5.812 1.00 96.95 247 ARG E O 1
ATOM 8110 N N . ASP E 1 248 ? 68.923 8.736 -4.722 1.00 105.43 248 ASP E N 1
ATOM 8111 C CA . ASP E 1 248 ? 68.638 9.464 -3.501 1.00 108.14 248 ASP E CA 1
ATOM 8112 C C . ASP E 1 248 ? 69.508 10.701 -3.362 1.00 103.84 248 ASP E C 1
ATOM 8113 O O . ASP E 1 248 ? 69.162 11.603 -2.598 1.00 101.27 248 ASP E O 1
ATOM 8118 N N . SER E 1 249 ? 70.518 10.797 -4.102 1.00 115.70 249 SER E N 1
ATOM 8119 C CA . SER E 1 249 ? 71.361 11.975 -4.034 1.00 112.97 249 SER E CA 1
ATOM 8120 C C . SER E 1 249 ? 70.831 13.041 -4.980 1.00 113.65 249 SER E C 1
ATOM 8121 O O . SER E 1 249 ? 70.220 12.718 -6.006 1.00 117.35 249 SER E O 1
ATOM 8124 N N . PRO E 1 250 ? 71.005 14.320 -4.641 1.00 91.88 250 PRO E N 1
ATOM 8125 C CA . PRO E 1 250 ? 70.659 15.368 -5.613 1.00 85.38 250 PRO E CA 1
ATOM 8126 C C . PRO E 1 250 ? 71.446 15.225 -6.910 1.00 82.04 250 PRO E C 1
ATOM 8127 O O . PRO E 1 250 ? 70.954 15.620 -7.974 1.00 80.33 250 PRO E O 1
ATOM 8131 N N . LYS E 1 251 ? 72.661 14.664 -6.850 1.00 69.95 251 LYS E N 1
ATOM 8132 C CA . LYS E 1 251 ? 73.429 14.387 -8.057 1.00 70.74 251 LYS E CA 1
ATOM 8133 C C . LYS E 1 251 ? 72.697 13.463 -9.027 1.00 72.55 251 LYS E C 1
ATOM 8134 O O . LYS E 1 251 ? 73.007 13.470 -10.222 1.00 72.84 251 LYS E O 1
ATOM 8140 N N . GLY E 1 252 ? 71.748 12.659 -8.556 1.00 83.90 252 GLY E N 1
ATOM 8141 C CA . GLY E 1 252 ? 71.024 11.828 -9.493 1.00 81.80 252 GLY E CA 1
ATOM 8142 C C . GLY E 1 252 ? 70.286 12.629 -10.545 1.00 79.45 252 GLY E C 1
ATOM 8143 O O . GLY E 1 252 ? 70.017 12.109 -11.635 1.00 78.30 252 GLY E O 1
ATOM 8144 N N . GLN E 1 253 ? 69.985 13.899 -10.263 1.00 67.22 253 GLN E N 1
ATOM 8145 C CA . GLN E 1 253 ? 69.355 14.738 -11.272 1.00 64.22 253 GLN E CA 1
ATOM 8146 C C . GLN E 1 253 ? 70.232 14.853 -12.510 1.00 67.60 253 GLN E C 1
ATOM 8147 O O . GLN E 1 253 ? 69.711 15.025 -13.616 1.00 73.04 253 GLN E O 1
ATOM 8153 N N . GLN E 1 254 ? 71.559 14.779 -12.352 1.00 71.20 254 GLN E N 1
ATOM 8154 C CA . GLN E 1 254 ? 72.434 14.823 -13.522 1.00 71.66 254 GLN E CA 1
ATOM 8155 C C . GLN E 1 254 ? 72.187 13.636 -14.445 1.00 72.11 254 GLN E C 1
ATOM 8156 O O . GLN E 1 254 ? 71.966 13.812 -15.648 1.00 74.06 254 GLN E O 1
ATOM 8162 N N . THR E 1 255 ? 72.203 12.414 -13.895 1.00 90.52 255 THR E N 1
ATOM 8163 C CA . THR E 1 255 ? 72.102 11.221 -14.736 1.00 93.72 255 THR E CA 1
ATOM 8164 C C . THR E 1 255 ? 70.705 11.063 -15.320 1.00 97.02 255 THR E C 1
ATOM 8165 O O . THR E 1 255 ? 70.548 10.751 -16.506 1.00 97.65 255 THR E O 1
ATOM 8169 N N . VAL E 1 256 ? 69.681 11.268 -14.499 1.00 77.36 256 VAL E N 1
ATOM 8170 C CA . VAL E 1 256 ? 68.316 11.220 -14.997 1.00 72.52 256 VAL E CA 1
ATOM 8171 C C . VAL E 1 256 ? 68.127 12.228 -16.122 1.00 73.61 256 VAL E C 1
ATOM 8172 O O . VAL E 1 256 ? 67.576 11.899 -17.179 1.00 76.80 256 VAL E O 1
ATOM 8176 N N . TYR E 1 257 ? 68.620 13.460 -15.933 1.00 84.01 257 TYR E N 1
ATOM 8177 C CA . TYR E 1 257 ? 68.504 14.483 -16.975 1.00 81.75 257 TYR E CA 1
ATOM 8178 C C . TYR E 1 257 ? 69.184 14.021 -18.254 1.00 77.92 257 TYR E C 1
ATOM 8179 O O . TYR E 1 257 ? 68.584 14.054 -19.335 1.00 74.04 257 TYR E O 1
ATOM 8188 N N . MET E 1 258 ? 70.431 13.552 -18.143 1.00 70.24 258 MET E N 1
ATOM 8189 C CA . MET E 1 258 ? 71.137 13.079 -19.331 1.00 73.47 258 MET E CA 1
ATOM 8190 C C . MET E 1 258 ? 70.373 11.935 -19.983 1.00 72.99 258 MET E C 1
ATOM 8191 O O . MET E 1 258 ? 70.361 11.819 -21.215 1.00 67.48 258 MET E O 1
ATOM 8196 N N . LEU E 1 259 ? 69.744 11.068 -19.173 1.00 67.47 259 LEU E N 1
ATOM 8197 C CA . LEU E 1 259 ? 68.966 9.973 -19.744 1.00 63.07 259 LEU E CA 1
ATOM 8198 C C . LEU E 1 259 ? 67.829 10.501 -20.598 1.00 61.51 259 LEU E C 1
ATOM 8199 O O . LEU E 1 259 ? 67.694 10.112 -21.759 1.00 66.22 259 LEU E O 1
ATOM 8204 N N . SER E 1 260 ? 67.055 11.454 -20.072 1.00 60.28 260 SER E N 1
ATOM 8205 C CA . SER E 1 260 ? 65.922 12.005 -20.819 1.00 61.00 260 SER E CA 1
ATOM 8206 C C . SER E 1 260 ? 66.355 12.704 -22.105 1.00 64.40 260 SER E C 1
ATOM 8207 O O . SER E 1 260 ? 65.720 12.548 -23.156 1.00 60.92 260 SER E O 1
ATOM 8210 N N . ARG E 1 261 ? 67.396 13.533 -22.030 1.00 90.74 261 ARG E N 1
ATOM 8211 C CA . ARG E 1 261 ? 67.768 14.335 -23.191 1.00 87.50 261 ARG E CA 1
ATOM 8212 C C . ARG E 1 261 ? 68.574 13.544 -24.221 1.00 81.08 261 ARG E C 1
ATOM 8213 O O . ARG E 1 261 ? 68.535 13.868 -25.409 1.00 80.42 261 ARG E O 1
ATOM 8221 N N . VAL E 1 262 ? 69.330 12.532 -23.807 1.00 63.96 262 VAL E N 1
ATOM 8222 C CA . VAL E 1 262 ? 70.104 11.788 -24.793 1.00 68.62 262 VAL E CA 1
ATOM 8223 C C . VAL E 1 262 ? 69.196 10.963 -25.702 1.00 76.50 262 VAL E C 1
ATOM 8224 O O . VAL E 1 262 ? 69.401 10.943 -26.923 1.00 79.44 262 VAL E O 1
ATOM 8228 N N . LEU E 1 263 ? 68.185 10.268 -25.151 1.00 79.68 263 LEU E N 1
ATOM 8229 C CA . LEU E 1 263 ? 67.313 9.497 -26.032 1.00 81.92 263 LEU E CA 1
ATOM 8230 C C . LEU E 1 263 ? 66.319 10.381 -26.780 1.00 80.93 263 LEU E C 1
ATOM 8231 O O . LEU E 1 263 ? 65.909 10.035 -27.880 1.00 91.90 263 LEU E O 1
ATOM 8236 N N . TYR E 1 264 ? 65.838 11.476 -26.189 1.00 68.12 264 TYR E N 1
ATOM 8237 C CA . TYR E 1 264 ? 65.011 12.410 -26.969 1.00 73.53 264 TYR E CA 1
ATOM 8238 C C . TYR E 1 264 ? 65.697 12.778 -28.281 1.00 79.50 264 TYR E C 1
ATOM 8239 O O . TYR E 1 264 ? 65.028 12.962 -29.303 1.00 83.77 264 TYR E O 1
ATOM 8248 N N . THR E 1 265 ? 67.037 12.910 -28.260 1.00 87.48 265 THR E N 1
ATOM 8249 C CA . THR E 1 265 ? 67.896 13.125 -29.426 1.00 87.88 265 THR E CA 1
ATOM 8250 C C . THR E 1 265 ? 68.044 11.870 -30.263 1.00 89.09 265 THR E C 1
ATOM 8251 O O . THR E 1 265 ? 68.473 11.946 -31.420 1.00 87.34 265 THR E O 1
ATOM 8255 N N . MET E 1 266 ? 67.674 10.729 -29.712 1.00 89.91 266 MET E N 1
ATOM 8256 C CA . MET E 1 266 ? 67.658 9.492 -30.456 1.00 94.30 266 MET E CA 1
ATOM 8257 C C . MET E 1 266 ? 66.337 9.231 -31.124 1.00 101.99 266 MET E C 1
ATOM 8258 O O . MET E 1 266 ? 66.100 8.107 -31.577 1.00 101.86 266 MET E O 1
ATOM 8263 N N . GLY E 1 267 ? 65.486 10.247 -31.242 1.00 127.65 267 GLY E N 1
ATOM 8264 C CA . GLY E 1 267 ? 64.119 10.030 -31.664 1.00 131.01 267 GLY E CA 1
ATOM 8265 C C . GLY E 1 267 ? 63.267 9.255 -30.684 1.00 124.65 267 GLY E C 1
ATOM 8266 O O . GLY E 1 267 ? 62.041 9.241 -30.833 1.00 119.99 267 GLY E O 1
ATOM 8267 N N . GLN E 1 268 ? 63.877 8.652 -29.662 1.00 93.85 268 GLN E N 1
ATOM 8268 C CA . GLN E 1 268 ? 63.241 7.703 -28.752 1.00 87.63 268 GLN E CA 1
ATOM 8269 C C . GLN E 1 268 ? 62.482 8.457 -27.667 1.00 85.19 268 GLN E C 1
ATOM 8270 O O . GLN E 1 268 ? 62.904 8.588 -26.517 1.00 87.16 268 GLN E O 1
ATOM 8276 N N . ASN E 1 269 ? 61.388 9.055 -28.088 1.00 71.82 269 ASN E N 1
ATOM 8277 C CA . ASN E 1 269 ? 60.491 9.729 -27.170 1.00 72.36 269 ASN E CA 1
ATOM 8278 C C . ASN E 1 269 ? 59.734 8.767 -26.263 1.00 76.03 269 ASN E C 1
ATOM 8279 O O . ASN E 1 269 ? 58.925 9.222 -25.445 1.00 75.52 269 ASN E O 1
ATOM 8284 N N . GLU E 1 270 ? 59.965 7.457 -26.357 1.00 122.75 270 GLU E N 1
ATOM 8285 C CA . GLU E 1 270 ? 59.058 6.631 -25.577 1.00 122.34 270 GLU E CA 1
ATOM 8286 C C . GLU E 1 270 ? 59.470 6.747 -24.117 1.00 119.37 270 GLU E C 1
ATOM 8287 O O . GLU E 1 270 ? 58.720 7.241 -23.269 1.00 117.21 270 GLU E O 1
ATOM 8293 N N . GLU E 1 271 ? 60.718 6.350 -23.841 1.00 115.95 271 GLU E N 1
ATOM 8294 C CA . GLU E 1 271 ? 61.263 6.383 -22.483 1.00 113.58 271 GLU E CA 1
ATOM 8295 C C . GLU E 1 271 ? 61.619 7.804 -22.053 1.00 110.14 271 GLU E C 1
ATOM 8296 O O . GLU E 1 271 ? 61.573 8.123 -20.852 1.00 107.03 271 GLU E O 1
ATOM 8302 N N . ALA E 1 272 ? 61.992 8.649 -23.025 1.00 91.91 272 ALA E N 1
ATOM 8303 C CA . ALA E 1 272 ? 62.309 10.054 -22.771 1.00 89.88 272 ALA E CA 1
ATOM 8304 C C . ALA E 1 272 ? 61.296 10.766 -21.875 1.00 91.86 272 ALA E C 1
ATOM 8305 O O . ALA E 1 272 ? 61.673 11.399 -20.883 1.00 97.26 272 ALA E O 1
ATOM 8307 N N . TYR E 1 273 ? 60.008 10.686 -22.205 1.00 80.57 273 TYR E N 1
ATOM 8308 C CA . TYR E 1 273 ? 59.009 11.344 -21.380 1.00 77.70 273 TYR E CA 1
ATOM 8309 C C . TYR E 1 273 ? 58.972 10.764 -19.965 1.00 84.47 273 TYR E C 1
ATOM 8310 O O . TYR E 1 273 ? 58.608 11.469 -19.013 1.00 82.90 273 TYR E O 1
ATOM 8319 N N . HIS E 1 274 ? 59.298 9.475 -19.824 1.00 88.75 274 HIS E N 1
ATOM 8320 C CA . HIS E 1 274 ? 59.320 8.828 -18.518 1.00 90.67 274 HIS E CA 1
ATOM 8321 C C . HIS E 1 274 ? 60.367 9.468 -17.622 1.00 87.89 274 HIS E C 1
ATOM 8322 O O . HIS E 1 274 ? 60.068 9.879 -16.497 1.00 88.77 274 HIS E O 1
ATOM 8329 N N . TRP E 1 275 ? 61.602 9.575 -18.116 1.00 86.86 275 TRP E N 1
ATOM 8330 C CA . TRP E 1 275 ? 62.674 10.188 -17.333 1.00 83.27 275 TRP E CA 1
ATOM 8331 C C . TRP E 1 275 ? 62.418 11.667 -17.068 1.00 83.48 275 TRP E C 1
ATOM 8332 O O . TRP E 1 275 ? 62.780 12.178 -16.000 1.00 85.62 275 TRP E O 1
ATOM 8343 N N . TYR E 1 276 ? 61.857 12.383 -18.050 1.00 75.65 276 TYR E N 1
ATOM 8344 C CA . TYR E 1 276 ? 61.452 13.767 -17.827 1.00 72.43 276 TYR E CA 1
ATOM 8345 C C . TYR E 1 276 ? 60.598 13.903 -16.577 1.00 76.73 276 TYR E C 1
ATOM 8346 O O . TYR E 1 276 ? 60.984 14.598 -15.638 1.00 76.89 276 TYR E O 1
ATOM 8355 N N . GLU E 1 277 ? 59.424 13.269 -16.549 1.00 98.72 277 GLU E N 1
ATOM 8356 C CA . GLU E 1 277 ? 58.569 13.380 -15.371 1.00 97.35 277 GLU E CA 1
ATOM 8357 C C . GLU E 1 277 ? 59.152 12.728 -14.147 1.00 98.80 277 GLU E C 1
ATOM 8358 O O . GLU E 1 277 ? 58.786 13.126 -13.030 1.00 98.73 277 GLU E O 1
ATOM 8364 N N . LEU E 1 278 ? 60.011 11.719 -14.309 1.00 78.39 278 LEU E N 1
ATOM 8365 C CA . LEU E 1 278 ? 60.700 11.251 -13.111 1.00 77.19 278 LEU E CA 1
ATOM 8366 C C . LEU E 1 278 ? 61.687 12.302 -12.599 1.00 78.79 278 LEU E C 1
ATOM 8367 O O . LEU E 1 278 ? 61.798 12.543 -11.383 1.00 79.31 278 LEU E O 1
ATOM 8372 N N . GLY E 1 279 ? 62.390 12.955 -13.524 1.00 91.26 279 GLY E N 1
ATOM 8373 C CA . GLY E 1 279 ? 63.231 14.076 -13.150 1.00 86.56 279 GLY E CA 1
ATOM 8374 C C . GLY E 1 279 ? 62.405 15.203 -12.576 1.00 91.59 279 GLY E C 1
ATOM 8375 O O . GLY E 1 279 ? 62.830 15.930 -11.680 1.00 94.73 279 GLY E O 1
ATOM 8376 N N . ILE E 1 280 ? 61.233 15.399 -13.129 1.00 72.23 280 ILE E N 1
ATOM 8377 C CA . ILE E 1 280 ? 60.421 16.536 -12.747 1.00 70.23 280 ILE E CA 1
ATOM 8378 C C . ILE E 1 280 ? 60.132 16.585 -11.252 1.00 77.28 280 ILE E C 1
ATOM 8379 O O . ILE E 1 280 ? 60.102 17.672 -10.632 1.00 75.79 280 ILE E O 1
ATOM 8384 N N . GLU E 1 281 ? 59.951 15.418 -10.635 1.00 94.18 281 GLU E N 1
ATOM 8385 C CA . GLU E 1 281 ? 59.648 15.493 -9.215 1.00 102.26 281 GLU E CA 1
ATOM 8386 C C . GLU E 1 281 ? 60.936 15.584 -8.377 1.00 100.72 281 GLU E C 1
ATOM 8387 O O . GLU E 1 281 ? 60.953 16.247 -7.330 1.00 103.30 281 GLU E O 1
ATOM 8393 N N . MET E 1 282 ? 62.041 14.937 -8.798 1.00 76.94 282 MET E N 1
ATOM 8394 C CA . MET E 1 282 ? 63.289 15.128 -8.051 1.00 75.03 282 MET E CA 1
ATOM 8395 C C . MET E 1 282 ? 63.691 16.593 -8.039 1.00 71.83 282 MET E C 1
ATOM 8396 O O . MET E 1 282 ? 64.259 17.068 -7.054 1.00 71.66 282 MET E O 1
ATOM 8401 N N . ALA E 1 283 ? 63.406 17.319 -9.120 1.00 99.90 283 ALA E N 1
ATOM 8402 C CA . ALA E 1 283 ? 63.610 18.756 -9.107 1.00 105.64 283 ALA E CA 1
ATOM 8403 C C . ALA E 1 283 ? 62.784 19.377 -7.996 1.00 109.86 283 ALA E C 1
ATOM 8404 O O . ALA E 1 283 ? 63.249 20.260 -7.273 1.00 111.05 283 ALA E O 1
ATOM 8406 N N . ARG E 1 284 ? 61.536 18.953 -7.872 1.00 78.74 284 ARG E N 1
ATOM 8407 C CA . ARG E 1 284 ? 60.706 19.452 -6.790 1.00 84.34 284 ARG E CA 1
ATOM 8408 C C . ARG E 1 284 ? 61.050 18.853 -5.428 1.00 86.94 284 ARG E C 1
ATOM 8409 O O . ARG E 1 284 ? 60.984 19.592 -4.433 1.00 91.44 284 ARG E O 1
ATOM 8417 N N . LYS E 1 285 ? 61.514 17.583 -5.373 1.00 84.98 285 LYS E N 1
ATOM 8418 C CA . LYS E 1 285 ? 61.898 16.980 -4.090 1.00 82.88 285 LYS E CA 1
ATOM 8419 C C . LYS E 1 285 ? 63.080 17.740 -3.489 1.00 83.60 285 LYS E C 1
ATOM 8420 O O . LYS E 1 285 ? 63.097 18.076 -2.297 1.00 82.90 285 LYS E O 1
ATOM 8426 N N . PHE E 1 286 ? 64.050 18.081 -4.336 1.00 90.75 286 PHE E N 1
ATOM 8427 C CA . PHE E 1 286 ? 65.260 18.768 -3.905 1.00 88.86 286 PHE E CA 1
ATOM 8428 C C . PHE E 1 286 ? 65.193 20.279 -4.083 1.00 89.61 286 PHE E C 1
ATOM 8429 O O . PHE E 1 286 ? 66.205 20.960 -3.858 1.00 90.37 286 PHE E O 1
ATOM 8437 N N . ASP E 1 287 ? 64.032 20.804 -4.474 1.00 89.42 287 ASP E N 1
ATOM 8438 C CA . ASP E 1 287 ? 63.836 22.220 -4.774 1.00 91.94 287 ASP E CA 1
ATOM 8439 C C . ASP E 1 287 ? 64.974 22.766 -5.643 1.00 92.81 287 ASP E C 1
ATOM 8440 O O . ASP E 1 287 ? 65.587 23.801 -5.355 1.00 91.17 287 ASP E O 1
ATOM 8445 N N . ASP E 1 288 ? 65.253 22.037 -6.725 1.00 89.20 288 ASP E N 1
ATOM 8446 C CA . ASP E 1 288 ? 66.325 22.353 -7.667 1.00 85.69 288 ASP E CA 1
ATOM 8447 C C . ASP E 1 288 ? 65.694 22.990 -8.899 1.00 86.85 288 ASP E C 1
ATOM 8448 O O . ASP E 1 288 ? 65.267 22.300 -9.826 1.00 79.27 288 ASP E O 1
ATOM 8453 N N . HIS E 1 289 ? 65.619 24.325 -8.894 1.00 93.39 289 HIS E N 1
ATOM 8454 C CA . HIS E 1 289 ? 65.056 25.051 -10.029 1.00 90.60 289 HIS E CA 1
ATOM 8455 C C . HIS E 1 289 ? 65.923 24.944 -11.279 1.00 87.67 289 HIS E C 1
ATOM 8456 O O . HIS E 1 289 ? 65.396 25.091 -12.389 1.00 85.71 289 HIS E O 1
ATOM 8463 N N . GLU E 1 290 ? 67.233 24.706 -11.124 1.00 80.10 290 GLU E N 1
ATOM 8464 C CA . GLU E 1 290 ? 68.086 24.507 -12.288 1.00 70.50 290 GLU E CA 1
ATOM 8465 C C . GLU E 1 290 ? 67.568 23.358 -13.141 1.00 74.48 290 GLU E C 1
ATOM 8466 O O . GLU E 1 290 ? 67.406 23.497 -14.359 1.00 73.98 290 GLU E O 1
ATOM 8472 N N . TYR E 1 291 ? 67.301 22.207 -12.516 1.00 72.49 291 TYR E N 1
ATOM 8473 C CA . TYR E 1 291 ? 66.896 21.030 -13.276 1.00 69.24 291 TYR E CA 1
ATOM 8474 C C . TYR E 1 291 ? 65.423 21.055 -13.664 1.00 66.68 291 TYR E C 1
ATOM 8475 O O . TYR E 1 291 ? 65.026 20.382 -14.620 1.00 61.24 291 TYR E O 1
ATOM 8484 N N . LYS E 1 292 ? 64.603 21.864 -13.005 1.00 75.25 292 LYS E N 1
ATOM 8485 C CA . LYS E 1 292 ? 63.275 22.046 -13.566 1.00 76.30 292 LYS E CA 1
ATOM 8486 C C . LYS E 1 292 ? 63.343 22.849 -14.857 1.00 76.10 292 LYS E C 1
ATOM 8487 O O . LYS E 1 292 ? 62.764 22.445 -15.876 1.00 74.59 292 LYS E O 1
ATOM 8493 N N . ALA E 1 293 ? 64.144 23.920 -14.858 1.00 73.20 293 ALA E N 1
ATOM 8494 C CA . ALA E 1 293 ? 64.341 24.713 -16.060 1.00 73.82 293 ALA E CA 1
ATOM 8495 C C . ALA E 1 293 ? 64.973 23.894 -17.171 1.00 68.85 293 ALA E C 1
ATOM 8496 O O . ALA E 1 293 ? 64.641 24.091 -18.343 1.00 72.76 293 ALA E O 1
ATOM 8498 N N . LYS E 1 294 ? 65.885 22.980 -16.833 1.00 65.34 294 LYS E N 1
ATOM 8499 C CA . LYS E 1 294 ? 66.505 22.149 -17.863 1.00 65.13 294 LYS E CA 1
ATOM 8500 C C . LYS E 1 294 ? 65.477 21.201 -18.475 1.00 67.63 294 LYS E C 1
ATOM 8501 O O . LYS E 1 294 ? 65.382 21.069 -19.703 1.00 65.15 294 LYS E O 1
ATOM 8507 N N . HIS E 1 295 ? 64.651 20.584 -17.624 1.00 71.28 295 HIS E N 1
ATOM 8508 C CA . HIS E 1 295 ? 63.637 19.652 -18.100 1.00 68.29 295 HIS E CA 1
ATOM 8509 C C . HIS E 1 295 ? 62.482 20.374 -18.774 1.00 69.56 295 HIS E C 1
ATOM 8510 O O . HIS E 1 295 ? 61.925 19.858 -19.750 1.00 69.84 295 HIS E O 1
ATOM 8517 N N . ASP E 1 296 ? 62.120 21.562 -18.277 1.00 83.72 296 ASP E N 1
ATOM 8518 C CA . ASP E 1 296 ? 61.123 22.386 -18.953 1.00 81.50 296 ASP E CA 1
ATOM 8519 C C . ASP E 1 296 ? 61.561 22.706 -20.374 1.00 84.40 296 ASP E C 1
ATOM 8520 O O . ASP E 1 296 ? 60.724 22.906 -21.258 1.00 90.38 296 ASP E O 1
ATOM 8525 N N . ILE E 1 297 ? 62.868 22.793 -20.607 1.00 78.83 297 ILE E N 1
ATOM 8526 C CA . ILE E 1 297 ? 63.360 22.951 -21.968 1.00 77.78 297 ILE E CA 1
ATOM 8527 C C . ILE E 1 297 ? 63.048 21.704 -22.795 1.00 79.41 297 ILE E C 1
ATOM 8528 O O . ILE E 1 297 ? 62.511 21.802 -23.905 1.00 83.18 297 ILE E O 1
ATOM 8533 N N . LEU E 1 298 ? 63.356 20.513 -22.263 1.00 60.20 298 LEU E N 1
ATOM 8534 C CA . LEU E 1 298 ? 63.050 19.280 -22.991 1.00 60.67 298 LEU E CA 1
ATOM 8535 C C . LEU E 1 298 ? 61.568 19.186 -23.334 1.00 70.00 298 LEU E C 1
ATOM 8536 O O . LEU E 1 298 ? 61.203 18.865 -24.472 1.00 70.78 298 LEU E O 1
ATOM 8541 N N . TYR E 1 299 ? 60.694 19.458 -22.360 1.00 90.02 299 TYR E N 1
ATOM 8542 C CA . TYR E 1 299 ? 59.262 19.326 -22.609 1.00 87.55 299 TYR E CA 1
ATOM 8543 C C . TYR E 1 299 ? 58.832 20.269 -23.722 1.00 87.95 299 TYR E C 1
ATOM 8544 O O . TYR E 1 299 ? 58.194 19.852 -24.694 1.00 93.07 299 TYR E O 1
ATOM 8553 N N . HIS E 1 300 ? 59.179 21.548 -23.597 1.00 73.72 300 HIS E N 1
ATOM 8554 C CA . HIS E 1 300 ? 58.779 22.558 -24.564 1.00 76.09 300 HIS E CA 1
ATOM 8555 C C . HIS E 1 300 ? 59.590 22.502 -25.853 1.00 76.35 300 HIS E C 1
ATOM 8556 O O . HIS E 1 300 ? 59.421 23.377 -26.712 1.00 79.40 300 HIS E O 1
ATOM 8563 N N . LEU E 1 301 ? 60.477 21.519 -26.006 1.00 70.55 301 LEU E N 1
ATOM 8564 C CA . LEU E 1 301 ? 61.111 21.254 -27.294 1.00 71.40 301 LEU E CA 1
ATOM 8565 C C . LEU E 1 301 ? 60.481 20.075 -28.022 1.00 75.93 301 LEU E C 1
ATOM 8566 O O . LEU E 1 301 ? 60.131 20.194 -29.195 1.00 75.65 301 LEU E O 1
ATOM 8571 N N . TYR E 1 302 ? 60.286 18.947 -27.334 1.00 97.16 302 TYR E N 1
ATOM 8572 C CA . TYR E 1 302 ? 59.873 17.701 -27.973 1.00 96.20 302 TYR E CA 1
ATOM 8573 C C . TYR E 1 302 ? 58.434 17.292 -27.707 1.00 100.42 302 TYR E C 1
ATOM 8574 O O . TYR E 1 302 ? 57.825 16.657 -28.571 1.00 105.41 302 TYR E O 1
ATOM 8583 N N . GLU E 1 303 ? 57.833 17.727 -26.602 1.00 85.04 303 GLU E N 1
ATOM 8584 C CA . GLU E 1 303 ? 56.500 17.243 -26.260 1.00 83.76 303 GLU E CA 1
ATOM 8585 C C . GLU E 1 303 ? 55.457 18.288 -26.605 1.00 82.46 303 GLU E C 1
ATOM 8586 O O . GLU E 1 303 ? 54.350 17.967 -27.046 1.00 92.91 303 GLU E O 1
ATOM 8592 N N . GLN E 1 304 ? 55.844 19.541 -26.439 1.00 86.59 304 GLN E N 1
ATOM 8593 C CA . GLN E 1 304 ? 55.013 20.714 -26.671 1.00 88.40 304 GLN E CA 1
ATOM 8594 C C . GLN E 1 304 ? 55.843 21.830 -27.275 1.00 95.80 304 GLN E C 1
ATOM 8595 O O . GLN E 1 304 ? 56.317 22.705 -26.541 1.00 98.77 304 GLN E O 1
ATOM 8601 N N . PRO E 1 305 ? 56.064 21.826 -28.583 1.00 80.46 305 PRO E N 1
ATOM 8602 C CA . PRO E 1 305 ? 57.002 22.814 -29.129 1.00 79.26 305 PRO E CA 1
ATOM 8603 C C . PRO E 1 305 ? 56.527 24.229 -28.811 1.00 79.84 305 PRO E C 1
ATOM 8604 O O . PRO E 1 305 ? 55.384 24.605 -29.101 1.00 86.25 305 PRO E O 1
ATOM 8608 N N . SER E 1 306 ? 57.400 24.996 -28.149 1.00 95.47 306 SER E N 1
ATOM 8609 C CA . SER E 1 306 ? 57.146 26.418 -27.934 1.00 99.37 306 SER E CA 1
ATOM 8610 C C . SER E 1 306 ? 58.480 27.111 -27.664 1.00 99.13 306 SER E C 1
ATOM 8611 O O . SER E 1 306 ? 58.956 27.100 -26.518 1.00 99.41 306 SER E O 1
ATOM 8614 N N . ILE E 1 307 ? 59.062 27.734 -28.701 1.00 94.60 307 ILE E N 1
ATOM 8615 C CA . ILE E 1 307 ? 60.298 28.486 -28.473 1.00 90.86 307 ILE E CA 1
ATOM 8616 C C . ILE E 1 307 ? 60.103 29.722 -27.606 1.00 87.19 307 ILE E C 1
ATOM 8617 O O . ILE E 1 307 ? 61.045 30.122 -26.911 1.00 88.14 307 ILE E O 1
ATOM 8622 N N . ASP E 1 308 ? 58.923 30.327 -27.546 1.00 87.65 308 ASP E N 1
ATOM 8623 C CA . ASP E 1 308 ? 58.800 31.409 -26.575 1.00 88.73 308 ASP E CA 1
ATOM 8624 C C . ASP E 1 308 ? 59.058 30.884 -25.170 1.00 88.91 308 ASP E C 1
ATOM 8625 O O . ASP E 1 308 ? 59.818 31.490 -24.402 1.00 88.45 308 ASP E O 1
ATOM 8630 N N . GLU E 1 309 ? 58.512 29.707 -24.846 1.00 115.77 309 GLU E N 1
ATOM 8631 C CA . GLU E 1 309 ? 58.648 29.170 -23.493 1.00 116.33 309 GLU E CA 1
ATOM 8632 C C . GLU E 1 309 ? 60.034 28.568 -23.237 1.00 114.10 309 GLU E C 1
ATOM 8633 O O . GLU E 1 309 ? 60.513 28.569 -22.094 1.00 111.08 309 GLU E O 1
ATOM 8639 N N . VAL E 1 310 ? 60.699 28.018 -24.261 1.00 75.89 310 VAL E N 1
ATOM 8640 C CA . VAL E 1 310 ? 62.051 27.515 -24.007 1.00 74.62 310 VAL E CA 1
ATOM 8641 C C . VAL E 1 310 ? 63.011 28.665 -23.769 1.00 77.68 310 VAL E C 1
ATOM 8642 O O . VAL E 1 310 ? 63.890 28.576 -22.902 1.00 82.13 310 VAL E O 1
ATOM 8646 N N . LYS E 1 311 ? 62.880 29.753 -24.540 1.00 101.74 311 LYS E N 1
ATOM 8647 C CA . LYS E 1 311 ? 63.725 30.913 -24.286 1.00 99.23 311 LYS E CA 1
ATOM 8648 C C . LYS E 1 311 ? 63.414 31.483 -22.907 1.00 103.15 311 LYS E C 1
ATOM 8649 O O . LYS E 1 311 ? 64.262 32.149 -22.299 1.00 99.22 311 LYS E O 1
ATOM 8655 N N . GLN E 1 312 ? 62.217 31.199 -22.381 1.00 99.53 312 GLN E N 1
ATOM 8656 C CA . GLN E 1 312 ? 61.895 31.596 -21.015 1.00 96.29 312 GLN E CA 1
ATOM 8657 C C . GLN E 1 312 ? 62.714 30.788 -20.013 1.00 91.60 312 GLN E C 1
ATOM 8658 O O . GLN E 1 312 ? 63.259 31.346 -19.057 1.00 86.68 312 GLN E O 1
ATOM 8664 N N . SER E 1 313 ? 62.838 29.474 -20.234 1.00 82.18 313 SER E N 1
ATOM 8665 C CA . SER E 1 313 ? 63.686 28.652 -19.376 1.00 76.92 313 SER E CA 1
ATOM 8666 C C . SER E 1 313 ? 65.154 29.018 -19.532 1.00 77.86 313 SER E C 1
ATOM 8667 O O . SER E 1 313 ? 65.904 29.061 -18.549 1.00 78.66 313 SER E O 1
ATOM 8670 N N . LEU E 1 314 ? 65.588 29.263 -20.768 1.00 74.61 314 LEU E N 1
ATOM 8671 C CA . LEU E 1 314 ? 66.978 29.629 -20.993 1.00 74.45 314 LEU E CA 1
ATOM 8672 C C . LEU E 1 314 ? 67.336 30.932 -20.289 1.00 81.66 314 LEU E C 1
ATOM 8673 O O . LEU E 1 314 ? 68.409 31.038 -19.681 1.00 83.80 314 LEU E O 1
ATOM 8678 N N . ALA E 1 315 ? 66.432 31.919 -20.314 1.00 83.50 315 ALA E N 1
ATOM 8679 C CA . ALA E 1 315 ? 66.750 33.218 -19.723 1.00 78.76 315 ALA E CA 1
ATOM 8680 C C . ALA E 1 315 ? 67.101 33.099 -18.245 1.00 80.97 315 ALA E C 1
ATOM 8681 O O . ALA E 1 315 ? 67.933 33.864 -17.741 1.00 79.21 315 ALA E O 1
ATOM 8683 N N . PHE E 1 316 ? 66.446 32.170 -17.531 1.00 93.80 316 PHE E N 1
ATOM 8684 C CA . PHE E 1 316 ? 66.727 31.966 -16.115 1.00 95.61 316 PHE E CA 1
ATOM 8685 C C . PHE E 1 316 ? 68.043 31.219 -15.894 1.00 94.69 316 PHE E C 1
ATOM 8686 O O . PHE E 1 316 ? 68.783 31.538 -14.960 1.00 101.92 316 PHE E O 1
ATOM 8694 N N . LEU E 1 317 ? 68.354 30.212 -16.714 1.00 70.29 317 LEU E N 1
ATOM 8695 C CA . LEU E 1 317 ? 69.673 29.588 -16.604 1.00 67.07 317 LEU E CA 1
ATOM 8696 C C . LEU E 1 317 ? 70.783 30.627 -16.752 1.00 67.05 317 LEU E C 1
ATOM 8697 O O . LEU E 1 317 ? 71.855 30.501 -16.143 1.00 61.90 317 LEU E O 1
ATOM 8702 N N . GLU E 1 318 ? 70.558 31.642 -17.585 1.00 73.10 318 GLU E N 1
ATOM 8703 C CA . GLU E 1 318 ? 71.552 32.693 -17.748 1.00 72.54 318 GLU E CA 1
ATOM 8704 C C . GLU E 1 318 ? 71.621 33.548 -16.493 1.00 78.60 318 GLU E C 1
ATOM 8705 O O . GLU E 1 318 ? 72.666 34.139 -16.197 1.00 80.14 318 GLU E O 1
ATOM 8711 N N . GLU E 1 319 ? 70.509 33.646 -15.759 1.00 80.09 319 GLU E N 1
ATOM 8712 C CA . GLU E 1 319 ? 70.520 34.361 -14.490 1.00 81.00 319 GLU E CA 1
ATOM 8713 C C . GLU E 1 319 ? 71.369 33.651 -13.442 1.00 82.63 319 GLU E C 1
ATOM 8714 O O . GLU E 1 319 ? 72.078 34.310 -12.670 1.00 78.73 319 GLU E O 1
ATOM 8720 N N . ARG E 1 320 ? 71.398 32.315 -13.452 1.00 82.44 320 ARG E N 1
ATOM 8721 C CA . ARG E 1 320 ? 72.290 31.632 -12.521 1.00 83.31 320 ARG E CA 1
ATOM 8722 C C . ARG E 1 320 ? 73.688 31.454 -13.096 1.00 79.78 320 ARG E C 1
ATOM 8723 O O . ARG E 1 320 ? 74.540 30.825 -12.454 1.00 74.56 320 ARG E O 1
ATOM 8731 N N . ASN E 1 321 ? 73.946 32.050 -14.254 1.00 81.13 321 ASN E N 1
ATOM 8732 C CA . ASN E 1 321 ? 75.268 32.063 -14.857 1.00 82.50 321 ASN E CA 1
ATOM 8733 C C . ASN E 1 321 ? 75.805 30.651 -15.111 1.00 74.93 321 ASN E C 1
ATOM 8734 O O . ASN E 1 321 ? 76.999 30.380 -14.960 1.00 75.87 321 ASN E O 1
ATOM 8739 N N . LEU E 1 322 ? 74.925 29.740 -15.536 1.00 68.63 322 LEU E N 1
ATOM 8740 C CA . LEU E 1 322 ? 75.398 28.466 -16.100 1.00 69.50 322 LEU E CA 1
ATOM 8741 C C . LEU E 1 322 ? 75.682 28.614 -17.597 1.00 65.77 322 LEU E C 1
ATOM 8742 O O . LEU E 1 322 ? 75.093 27.952 -18.454 1.00 62.67 322 LEU E O 1
ATOM 8747 N N . TRP E 1 323 ? 76.606 29.529 -17.890 1.00 62.99 323 TRP E N 1
ATOM 8748 C CA . TRP E 1 323 ? 76.946 29.811 -19.276 1.00 59.50 323 TRP E CA 1
ATOM 8749 C C . TRP E 1 323 ? 77.523 28.588 -19.970 1.00 59.58 323 TRP E C 1
ATOM 8750 O O . TRP E 1 323 ? 77.120 28.323 -21.114 1.00 54.62 323 TRP E O 1
ATOM 8761 N N . PRO E 1 324 ? 78.417 27.801 -19.356 1.00 75.88 324 PRO E N 1
ATOM 8762 C CA . PRO E 1 324 ? 78.855 26.566 -20.029 1.00 70.81 324 PRO E CA 1
ATOM 8763 C C . PRO E 1 324 ? 77.689 25.705 -20.451 1.00 74.35 324 PRO E C 1
ATOM 8764 O O . PRO E 1 324 ? 77.665 25.189 -21.574 1.00 78.56 324 PRO E O 1
ATOM 8768 N N . ASP E 1 325 ? 76.696 25.570 -19.575 1.00 77.42 325 ASP E N 1
ATOM 8769 C CA . ASP E 1 325 ? 75.559 24.704 -19.843 1.00 74.49 325 ASP E CA 1
ATOM 8770 C C . ASP E 1 325 ? 74.573 25.348 -20.814 1.00 72.29 325 ASP E C 1
ATOM 8771 O O . ASP E 1 325 ? 74.070 24.671 -21.719 1.00 76.38 325 ASP E O 1
ATOM 8776 N N . VAL E 1 326 ? 74.278 26.646 -20.634 1.00 47.45 326 VAL E N 1
ATOM 8777 C CA . VAL E 1 326 ? 73.438 27.373 -21.587 1.00 43.93 326 VAL E CA 1
ATOM 8778 C C . VAL E 1 326 ? 74.046 27.293 -22.972 1.00 46.17 326 VAL E C 1
ATOM 8779 O O . VAL E 1 326 ? 73.345 27.102 -23.973 1.00 42.33 326 VAL E O 1
ATOM 8783 N N . SER E 1 327 ? 75.365 27.423 -23.047 1.00 67.75 327 SER E N 1
ATOM 8784 C CA . SER E 1 327 ? 76.027 27.393 -24.337 1.00 64.14 327 SER E CA 1
ATOM 8785 C C . SER E 1 327 ? 75.744 26.086 -25.056 1.00 62.30 327 SER E C 1
ATOM 8786 O O . SER E 1 327 ? 75.388 26.093 -26.238 1.00 69.31 327 SER E O 1
ATOM 8789 N N . LYS E 1 328 ? 75.818 24.957 -24.345 1.00 58.35 328 LYS E N 1
ATOM 8790 C CA . LYS E 1 328 ? 75.696 23.663 -25.013 1.00 59.49 328 LYS E CA 1
ATOM 8791 C C . LYS E 1 328 ? 74.237 23.287 -25.267 1.00 62.68 328 LYS E C 1
ATOM 8792 O O . LYS E 1 328 ? 73.911 22.724 -26.324 1.00 58.64 328 LYS E O 1
ATOM 8798 N N . ILE E 1 329 ? 73.337 23.617 -24.340 1.00 54.52 329 ILE E N 1
ATOM 8799 C CA . ILE E 1 329 ? 71.923 23.461 -24.637 1.00 52.08 329 ILE E CA 1
ATOM 8800 C C . ILE E 1 329 ? 71.582 24.247 -25.888 1.00 55.91 329 ILE E C 1
ATOM 8801 O O . ILE E 1 329 ? 71.121 23.687 -26.884 1.00 62.54 329 ILE E O 1
ATOM 8806 N N . ALA E 1 330 ? 71.893 25.549 -25.879 1.00 63.69 330 ALA E N 1
ATOM 8807 C CA . ALA E 1 330 ? 71.456 26.458 -26.942 1.00 63.09 330 ALA E CA 1
ATOM 8808 C C . ALA E 1 330 ? 72.053 26.111 -28.286 1.00 63.83 330 ALA E C 1
ATOM 8809 O O . ALA E 1 330 ? 71.491 26.489 -29.319 1.00 67.02 330 ALA E O 1
ATOM 8811 N N . LYS E 1 331 ? 73.218 25.470 -28.295 1.00 79.12 331 LYS E N 1
ATOM 8812 C CA . LYS E 1 331 ? 73.788 25.052 -29.565 1.00 76.03 331 LYS E CA 1
ATOM 8813 C C . LYS E 1 331 ? 73.118 23.759 -30.062 1.00 86.44 331 LYS E C 1
ATOM 8814 O O . LYS E 1 331 ? 72.945 23.556 -31.273 1.00 91.95 331 LYS E O 1
ATOM 8820 N N . GLY E 1 332 ? 72.752 22.851 -29.147 1.00 82.50 332 GLY E N 1
ATOM 8821 C CA . GLY E 1 332 ? 72.013 21.646 -29.537 1.00 81.73 332 GLY E CA 1
ATOM 8822 C C . GLY E 1 332 ? 70.665 21.945 -30.164 1.00 79.40 332 GLY E C 1
ATOM 8823 O O . GLY E 1 332 ? 70.253 21.276 -31.112 1.00 81.95 332 GLY E O 1
ATOM 8824 N N . ILE E 1 333 ? 69.936 22.910 -29.593 1.00 55.56 333 ILE E N 1
ATOM 8825 C CA . ILE E 1 333 ? 68.638 23.300 -30.144 1.00 59.03 333 ILE E CA 1
ATOM 8826 C C . ILE E 1 333 ? 68.802 23.826 -31.557 1.00 62.45 333 ILE E C 1
ATOM 8827 O O . ILE E 1 333 ? 68.010 23.507 -32.456 1.00 68.13 333 ILE E O 1
ATOM 8832 N N . SER E 1 334 ? 69.828 24.646 -31.771 1.00 86.96 334 SER E N 1
ATOM 8833 C CA . SER E 1 334 ? 70.109 25.177 -33.098 1.00 86.11 334 SER E CA 1
ATOM 8834 C C . SER E 1 334 ? 70.302 24.055 -34.115 1.00 89.07 334 SER E C 1
ATOM 8835 O O . SER E 1 334 ? 69.831 24.160 -35.256 1.00 98.19 334 SER E O 1
ATOM 8838 N N . GLU E 1 335 ? 70.959 22.958 -33.716 1.00 73.42 335 GLU E N 1
ATOM 8839 C CA . GLU E 1 335 ? 71.139 21.837 -34.639 1.00 79.65 335 GLU E CA 1
ATOM 8840 C C . GLU E 1 335 ? 69.806 21.148 -34.917 1.00 88.93 335 GLU E C 1
ATOM 8841 O O . GLU E 1 335 ? 69.589 20.595 -36.001 1.00 92.29 335 GLU E O 1
ATOM 8847 N N . LEU E 1 336 ? 68.926 21.113 -33.920 1.00 100.86 336 LEU E N 1
ATOM 8848 C CA . LEU E 1 336 ? 67.586 20.579 -34.122 1.00 102.23 336 LEU E CA 1
ATOM 8849 C C . LEU E 1 336 ? 66.845 21.354 -35.201 1.00 101.36 336 LEU E C 1
ATOM 8850 O O . LEU E 1 336 ? 66.371 20.769 -36.177 1.00 108.03 336 LEU E O 1
ATOM 8855 N N . TYR E 1 337 ? 66.727 22.674 -35.038 1.00 79.01 337 TYR E N 1
ATOM 8856 C CA . TYR E 1 337 ? 65.947 23.465 -35.983 1.00 87.71 337 TYR E CA 1
ATOM 8857 C C . TYR E 1 337 ? 66.559 23.512 -37.375 1.00 94.44 337 TYR E C 1
ATOM 8858 O O . TYR E 1 337 ? 65.832 23.699 -38.354 1.00 98.09 337 TYR E O 1
ATOM 8867 N N . GLU E 1 338 ? 67.872 23.367 -37.5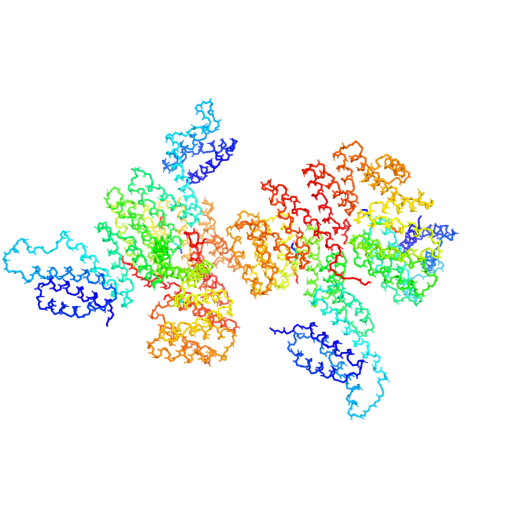08 1.00 111.54 338 GLU E N 1
ATOM 8868 C CA . GLU E 1 338 ? 68.415 23.308 -38.861 1.00 113.33 338 GLU E CA 1
ATOM 8869 C C . GLU E 1 338 ? 68.048 21.999 -39.542 1.00 112.63 338 GLU E C 1
ATOM 8870 O O . GLU E 1 338 ? 67.634 21.986 -40.706 1.00 115.20 338 GLU E O 1
ATOM 8876 N N . LYS E 1 339 ? 68.165 20.900 -38.810 1.00 100.10 339 LYS E N 1
ATOM 8877 C CA . LYS E 1 339 ? 67.793 19.585 -39.299 1.00 99.81 339 LYS E CA 1
ATOM 8878 C C . LYS E 1 339 ? 66.296 19.485 -39.565 1.00 100.28 339 LYS E C 1
ATOM 8879 O O . LYS E 1 339 ? 65.872 18.726 -40.441 1.00 107.51 339 LYS E O 1
ATOM 8885 N N . LYS E 1 340 ? 65.485 20.247 -38.840 1.00 86.92 340 LYS E N 1
ATOM 8886 C CA . LYS E 1 340 ? 64.052 20.300 -39.083 1.00 86.42 340 LYS E CA 1
ATOM 8887 C C . LYS E 1 340 ? 63.632 21.370 -40.083 1.00 86.94 340 LYS E C 1
ATOM 8888 O O . LYS E 1 340 ? 62.446 21.450 -40.405 1.00 89.71 340 LYS E O 1
ATOM 8894 N N . GLY E 1 341 ? 64.543 22.171 -40.602 1.00 91.54 341 GLY E N 1
ATOM 8895 C CA . GLY E 1 341 ? 64.026 23.152 -41.535 1.00 92.06 341 GLY E CA 1
ATOM 8896 C C . GLY E 1 341 ? 63.789 24.498 -40.869 1.00 96.30 341 GLY E C 1
ATOM 8897 O O . GLY E 1 341 ? 63.597 24.596 -39.650 1.00 96.33 341 GLY E O 1
ATOM 8898 N N . ASP E 1 342 ? 63.735 25.547 -41.695 1.00 112.54 342 ASP E N 1
ATOM 8899 C CA . ASP E 1 342 ? 63.649 26.941 -41.259 1.00 119.15 342 ASP E CA 1
ATOM 8900 C C . ASP E 1 342 ? 64.941 27.276 -40.506 1.00 114.15 342 ASP E C 1
ATOM 8901 O O . ASP E 1 342 ? 65.249 26.715 -39.446 1.00 110.62 342 ASP E O 1
ATOM 8906 N N . LEU E 1 343 ? 65.723 28.191 -41.085 1.00 110.02 343 LEU E N 1
ATOM 8907 C CA . LEU E 1 343 ? 67.047 28.509 -40.577 1.00 103.22 343 LEU E CA 1
ATOM 8908 C C . LEU E 1 343 ? 67.051 29.779 -39.746 1.00 101.16 343 LEU E C 1
ATOM 8909 O O . LEU E 1 343 ? 68.001 30.012 -38.997 1.00 115.69 343 LEU E O 1
ATOM 8914 N N . VAL E 1 344 ? 66.031 30.627 -39.903 1.00 75.87 344 VAL E N 1
ATOM 8915 C CA . VAL E 1 344 ? 65.989 31.891 -39.170 1.00 72.19 344 VAL E CA 1
ATOM 8916 C C . VAL E 1 344 ? 66.027 31.619 -37.684 1.00 80.80 344 VAL E C 1
ATOM 8917 O O . VAL E 1 344 ? 66.509 32.449 -36.897 1.00 81.52 344 VAL E O 1
ATOM 8921 N N . THR E 1 345 ? 65.498 30.467 -37.272 1.00 105.24 345 THR E N 1
ATOM 8922 C CA . THR E 1 345 ? 65.485 30.081 -35.868 1.00 106.25 345 THR E CA 1
ATOM 8923 C C . THR E 1 345 ? 66.787 29.422 -35.398 1.00 101.49 345 THR E C 1
ATOM 8924 O O . THR E 1 345 ? 67.174 29.616 -34.243 1.00 102.97 345 THR E O 1
ATOM 8928 N N . SER E 1 346 ? 67.478 28.649 -36.251 1.00 82.12 346 SER E N 1
ATOM 8929 C CA . SER E 1 346 ? 68.747 28.039 -35.852 1.00 75.19 346 SER E CA 1
ATOM 8930 C C . SER E 1 346 ? 69.845 29.087 -35.707 1.00 74.67 346 SER E C 1
ATOM 8931 O O . SER E 1 346 ? 70.625 29.060 -34.747 1.00 75.35 346 SER E O 1
ATOM 8934 N N . HIS E 1 347 ? 69.886 30.051 -36.624 1.00 75.83 347 HIS E N 1
ATOM 8935 C CA . HIS E 1 347 ? 70.792 31.174 -36.467 1.00 70.48 347 HIS E CA 1
ATOM 8936 C C . HIS E 1 347 ? 70.392 31.993 -35.252 1.00 71.11 347 HIS E C 1
ATOM 8937 O O . HIS E 1 347 ? 71.257 32.570 -34.581 1.00 69.16 347 HIS E O 1
ATOM 8944 N N . GLU E 1 348 ? 69.097 31.984 -34.918 1.00 88.76 348 GLU E N 1
ATOM 8945 C CA . GLU E 1 348 ? 68.598 32.778 -33.805 1.00 93.84 348 GLU E CA 1
ATOM 8946 C C . GLU E 1 348 ? 69.208 32.268 -32.493 1.00 90.94 348 GLU E C 1
ATOM 8947 O O . GLU E 1 348 ? 69.570 33.051 -31.597 1.00 90.84 348 GLU E O 1
ATOM 8953 N N . PHE E 1 349 ? 69.373 30.942 -32.388 1.00 79.07 349 PHE E N 1
ATOM 8954 C CA . PHE E 1 349 ? 69.952 30.261 -31.235 1.00 78.11 349 PHE E CA 1
ATOM 8955 C C . PHE E 1 349 ? 71.475 30.169 -31.248 1.00 78.35 349 PHE E C 1
ATOM 8956 O O . PHE E 1 349 ? 72.111 30.317 -30.196 1.00 74.01 349 PHE E O 1
ATOM 8964 N N . LEU E 1 350 ? 72.076 29.939 -32.417 1.00 71.79 350 LEU E N 1
ATOM 8965 C CA . LEU E 1 350 ? 73.534 29.936 -32.492 1.00 64.32 350 LEU E CA 1
ATOM 8966 C C . LEU E 1 350 ? 74.091 31.274 -32.058 1.00 61.38 350 LEU E C 1
ATOM 8967 O O . LEU E 1 350 ? 75.149 31.332 -31.428 1.00 56.86 350 LEU E O 1
ATOM 8972 N N . LYS E 1 351 ? 73.402 32.362 -32.402 1.00 70.81 351 LYS E N 1
ATOM 8973 C CA . LYS E 1 351 ? 73.833 33.652 -31.898 1.00 70.60 351 LYS E CA 1
ATOM 8974 C C . LYS E 1 351 ? 73.876 33.649 -30.378 1.00 73.46 351 LYS E C 1
ATOM 8975 O O . LYS E 1 351 ? 74.880 34.064 -29.785 1.00 74.50 351 LYS E O 1
ATOM 8981 N N . ARG E 1 352 ? 72.824 33.134 -29.720 1.00 72.66 352 ARG E N 1
ATOM 8982 C CA . ARG E 1 352 ? 72.859 33.194 -28.257 1.00 73.60 352 ARG E CA 1
ATOM 8983 C C . ARG E 1 352 ? 73.745 32.120 -27.641 1.00 68.17 352 ARG E C 1
ATOM 8984 O O . ARG E 1 352 ? 74.288 32.336 -26.551 1.00 73.43 352 ARG E O 1
ATOM 8992 N N . ALA E 1 353 ? 73.882 30.958 -28.284 1.00 67.36 353 ALA E N 1
ATOM 8993 C CA . ALA E 1 353 ? 74.819 29.959 -27.775 1.00 67.39 353 ALA E CA 1
ATOM 8994 C C . ALA E 1 353 ? 76.243 30.510 -27.770 1.00 69.16 353 ALA E C 1
ATOM 8995 O O . ALA E 1 353 ? 77.026 30.242 -26.850 1.00 67.35 353 ALA E O 1
ATOM 8997 N N . PHE E 1 354 ? 76.586 31.289 -28.797 1.00 63.90 354 PHE E N 1
ATOM 8998 C CA . PHE E 1 354 ? 77.891 31.934 -28.887 1.00 55.10 354 PHE E CA 1
ATOM 8999 C C . PHE E 1 354 ? 78.032 33.030 -27.838 1.00 57.35 354 PHE E C 1
ATOM 9000 O O . PHE E 1 354 ? 79.077 33.148 -27.191 1.00 65.53 354 PHE E O 1
ATOM 9008 N N . TYR E 1 355 ? 76.993 33.839 -27.645 1.00 52.71 355 TYR E N 1
ATOM 9009 C CA . TYR E 1 355 ? 77.036 34.824 -26.571 1.00 57.97 355 TYR E CA 1
ATOM 9010 C C . TYR E 1 355 ? 77.290 34.152 -25.230 1.00 60.39 355 TYR E C 1
ATOM 9011 O O . TYR E 1 355 ? 77.882 34.765 -24.335 1.00 66.48 355 TYR E O 1
ATOM 9020 N N . ALA E 1 356 ? 76.811 32.919 -25.050 1.00 58.66 356 ALA E N 1
ATOM 9021 C CA . ALA E 1 356 ? 77.086 32.219 -23.802 1.00 58.61 356 ALA E CA 1
ATOM 9022 C C . ALA E 1 356 ? 78.576 31.937 -23.645 1.00 60.09 356 ALA E C 1
ATOM 9023 O O . ALA E 1 356 ? 79.140 32.175 -22.570 1.00 66.74 356 ALA E O 1
ATOM 9025 N N . LYS E 1 357 ? 79.245 31.460 -24.704 1.00 61.61 357 LYS E N 1
ATOM 9026 C CA . LYS E 1 357 ? 80.686 31.230 -24.591 1.00 58.37 357 LYS E CA 1
ATOM 9027 C C . LYS E 1 357 ? 81.399 32.486 -24.114 1.00 60.49 357 LYS E C 1
ATOM 9028 O O . LYS E 1 357 ? 82.151 32.442 -23.139 1.00 68.82 357 LYS E O 1
ATOM 9034 N N . GLU E 1 358 ? 81.045 33.640 -24.678 1.00 66.25 358 GLU E N 1
ATOM 9035 C CA . GLU E 1 358 ? 81.720 34.886 -24.334 1.00 67.49 358 GLU E CA 1
ATOM 9036 C C . GLU E 1 358 ? 81.423 35.354 -22.922 1.00 71.91 358 GLU E C 1
ATOM 9037 O O . GLU E 1 358 ? 82.183 36.153 -22.368 1.00 80.35 358 GLU E O 1
ATOM 9043 N N . GLN E 1 359 ? 80.332 34.910 -22.339 1.00 68.62 359 GLN E N 1
ATOM 9044 C CA . GLN E 1 359 ? 79.989 35.358 -21.001 1.00 66.46 359 GLN E CA 1
ATOM 9045 C C . GLN E 1 359 ? 80.788 34.649 -19.905 1.00 74.06 359 GLN E C 1
ATOM 9046 O O . GLN E 1 359 ? 80.855 35.158 -18.777 1.00 79.99 359 GLN E O 1
ATOM 9052 N N . ILE E 1 360 ? 81.385 33.490 -20.212 1.00 80.13 360 ILE E N 1
ATOM 9053 C CA . ILE E 1 360 ? 81.916 32.596 -19.175 1.00 83.18 360 ILE E CA 1
ATOM 9054 C C . ILE E 1 360 ? 83.019 33.248 -18.325 1.00 87.75 360 ILE E C 1
ATOM 9055 O O . ILE E 1 360 ? 82.965 33.207 -17.087 1.00 90.61 360 ILE E O 1
ATOM 9060 N N . GLN E 1 361 ? 84.019 33.876 -18.955 1.00 119.52 361 GLN E N 1
ATOM 9061 C CA . GLN E 1 361 ? 85.125 34.434 -18.181 1.00 128.49 361 GLN E CA 1
ATOM 9062 C C . GLN E 1 361 ? 84.960 35.928 -17.958 1.00 130.63 361 GLN E C 1
ATOM 9063 O O . GLN E 1 361 ? 85.783 36.547 -17.263 1.00 128.74 361 GLN E O 1
ATOM 9069 N N . ARG E 1 362 ? 83.942 36.517 -18.598 1.00 114.60 362 ARG E N 1
ATOM 9070 C CA . ARG E 1 362 ? 83.552 37.911 -18.417 1.00 110.50 362 ARG E CA 1
ATOM 9071 C C . ARG E 1 362 ? 82.700 38.129 -17.178 1.00 122.02 362 ARG E C 1
ATOM 9072 O O . ARG E 1 362 ? 82.724 39.223 -16.611 1.00 123.72 362 ARG E O 1
ATOM 9080 N N . ILE E 1 363 ? 81.901 37.122 -16.803 1.00 134.24 363 ILE E N 1
ATOM 9081 C CA . ILE E 1 363 ? 81.137 37.082 -15.557 1.00 141.07 363 ILE E CA 1
ATOM 9082 C C . ILE E 1 363 ? 82.024 36.630 -14.387 1.00 140.82 363 ILE E C 1
ATOM 9083 O O . ILE E 1 363 ? 81.776 37.024 -13.241 1.00 138.89 363 ILE E O 1
ATOM 9088 N N . THR E 1 364 ? 83.049 35.791 -14.659 1.00 136.70 364 THR E N 1
ATOM 9089 C CA . THR E 1 364 ? 84.084 35.343 -13.720 1.00 139.56 364 THR E CA 1
ATOM 9090 C C . THR E 1 364 ? 84.376 36.274 -12.550 1.00 137.42 364 THR E C 1
ATOM 9091 O O . THR E 1 364 ? 84.315 35.809 -11.408 1.00 132.85 364 THR E O 1
ATOM 9095 N N . GLU E 1 365 ? 84.743 37.527 -12.815 1.00 113.78 365 GLU E N 1
ATOM 9096 C CA . GLU E 1 365 ? 84.935 38.559 -11.787 1.00 115.60 365 GLU E CA 1
ATOM 9097 C C . GLU E 1 365 ? 86.010 38.229 -10.737 1.00 113.70 365 GLU E C 1
ATOM 9098 O O . GLU E 1 365 ? 85.944 38.690 -9.586 1.00 109.61 365 GLU E O 1
ATOM 9104 N N . ALA E 1 366 ? 87.084 37.565 -11.182 1.00 121.02 366 ALA E N 1
ATOM 9105 C CA . ALA E 1 366 ? 88.095 37.022 -10.279 1.00 115.24 366 ALA E CA 1
ATOM 9106 C C . ALA E 1 366 ? 88.629 38.073 -9.314 1.00 123.48 366 ALA E C 1
ATOM 9107 O O . ALA E 1 366 ? 88.188 38.130 -8.162 1.00 120.79 366 ALA E O 1
ATOM 9109 N N . LEU E 1 367 ? 89.586 38.890 -9.728 1.00 119.88 367 LEU E N 1
ATOM 9110 C CA . LEU E 1 367 ? 89.954 40.004 -8.868 1.00 117.23 367 LEU E CA 1
ATOM 9111 C C . LEU E 1 367 ? 89.505 41.317 -9.493 1.00 116.87 367 LEU E C 1
ATOM 9112 O O . LEU E 1 367 ? 88.778 41.351 -10.490 1.00 112.89 367 LEU E O 1
ATOM 9117 N N . GLY E 1 368 ? 89.911 42.408 -8.854 1.00 97.79 368 GLY E N 1
ATOM 9118 C CA . GLY E 1 368 ? 89.643 43.747 -9.336 1.00 95.88 368 GLY E CA 1
ATOM 9119 C C . GLY E 1 368 ? 90.935 44.527 -9.400 1.00 84.15 368 GLY E C 1
ATOM 9120 O O . GLY E 1 368 ? 92.010 43.936 -9.471 1.00 80.68 368 GLY E O 1
ATOM 9121 N N . GLN F 2 40 ? 76.851 20.737 -20.305 1.00 79.62 1 GLN F N 1
ATOM 9122 C CA . GLN F 2 40 ? 76.645 20.030 -19.044 1.00 76.17 1 GLN F CA 1
ATOM 9123 C C . GLN F 2 40 ? 77.974 19.708 -18.419 1.00 75.38 1 GLN F C 1
ATOM 9124 O O . GLN F 2 40 ? 78.781 19.003 -19.019 1.00 75.78 1 GLN F O 1
ATOM 9130 N N . LYS F 2 41 ? 78.204 20.245 -17.223 1.00 55.82 2 LYS F N 1
ATOM 9131 C CA . LYS F 2 41 ? 79.407 19.934 -16.470 1.00 57.21 2 LYS F CA 1
ATOM 9132 C C . LYS F 2 41 ? 79.310 18.544 -15.840 1.00 57.22 2 LYS F C 1
ATOM 9133 O O . LYS F 2 41 ? 78.220 18.048 -15.534 1.00 58.72 2 LYS F O 1
ATOM 9139 N N . GLY F 2 42 ? 80.470 17.904 -15.677 1.00 59.51 3 GLY F N 1
ATOM 9140 C CA . GLY F 2 42 ? 80.526 16.570 -15.106 1.00 57.97 3 GLY F CA 1
ATOM 9141 C C . GLY F 2 42 ? 80.271 16.564 -13.603 1.00 61.42 3 GLY F C 1
ATOM 9142 O O . GLY F 2 42 ? 80.176 17.601 -12.945 1.00 64.50 3 GLY F O 1
ATOM 9143 N N . MET F 2 43 ? 80.126 15.367 -13.042 1.00 56.79 4 MET F N 1
ATOM 9144 C CA . MET F 2 43 ? 79.916 15.232 -11.609 1.00 63.08 4 MET F CA 1
ATOM 9145 C C . MET F 2 43 ? 81.168 14.689 -10.936 1.00 62.71 4 MET F C 1
ATOM 9146 O O . MET F 2 43 ? 81.886 13.861 -11.506 1.00 61.32 4 MET F O 1
ATOM 9151 N N . TYR F 2 44 ? 81.396 15.139 -9.700 1.00 62.94 5 TYR F N 1
ATOM 9152 C CA . TYR F 2 44 ? 82.575 14.754 -8.920 1.00 62.85 5 TYR F CA 1
ATOM 9153 C C . TYR F 2 44 ? 82.213 14.533 -7.467 1.00 67.67 5 TYR F C 1
ATOM 9154 O O . TYR F 2 44 ? 81.063 14.771 -7.067 1.00 68.07 5 TYR F O 1
ATOM 9164 N N . LYS G 1 7 ? 116.105 45.621 -40.728 1.00 93.07 7 LYS G N 1
ATOM 9165 C CA . LYS G 1 7 ? 117.426 46.246 -40.693 1.00 98.23 7 LYS G CA 1
ATOM 9166 C C . LYS G 1 7 ? 118.323 45.619 -39.602 1.00 100.90 7 LYS G C 1
ATOM 9167 O O . LYS G 1 7 ? 119.510 45.934 -39.501 1.00 101.68 7 LYS G O 1
ATOM 9173 N N . VAL G 1 8 ? 117.751 44.745 -38.777 1.00 103.75 8 VAL G N 1
ATOM 9174 C CA . VAL G 1 8 ? 118.477 43.983 -37.756 1.00 103.03 8 VAL G CA 1
ATOM 9175 C C . VAL G 1 8 ? 117.835 42.598 -37.688 1.00 105.52 8 VAL G C 1
ATOM 9176 O O . VAL G 1 8 ? 116.618 42.471 -37.910 1.00 103.72 8 VAL G O 1
ATOM 9180 N N . PRO G 1 9 ? 118.602 41.513 -37.429 1.00 89.72 9 PRO G N 1
ATOM 9181 C CA . PRO G 1 9 ? 118.008 40.158 -37.433 1.00 86.08 9 PRO G CA 1
ATOM 9182 C C . PRO G 1 9 ? 116.989 39.878 -36.326 1.00 80.74 9 PRO G C 1
ATOM 9183 O O . PRO G 1 9 ? 115.808 40.055 -36.642 1.00 73.50 9 PRO G O 1
ATOM 9187 N N . SER G 1 10 ? 117.395 39.371 -35.089 1.00 79.03 10 SER G N 1
ATOM 9188 C CA . SER G 1 10 ? 116.585 39.094 -33.873 1.00 76.46 10 SER G CA 1
ATOM 9189 C C . SER G 1 10 ? 116.780 37.694 -33.218 1.00 79.11 10 SER G C 1
ATOM 9190 O O . SER G 1 10 ? 117.916 37.202 -33.210 1.00 75.91 10 SER G O 1
ATOM 9193 N N . PRO G 1 11 ? 115.750 37.045 -32.582 1.00 77.13 11 PRO G N 1
ATOM 9194 C CA . PRO G 1 11 ? 115.878 35.615 -32.196 1.00 67.16 11 PRO G CA 1
ATOM 9195 C C . PRO G 1 11 ? 116.274 34.633 -33.285 1.00 68.82 11 PRO G C 1
ATOM 9196 O O . PRO G 1 11 ? 116.820 33.575 -32.953 1.00 67.49 11 PRO G O 1
ATOM 9200 N N . TYR G 1 12 ? 115.953 34.894 -34.551 1.00 74.86 12 TYR G N 1
ATOM 9201 C CA . TYR G 1 12 ? 116.351 34.036 -35.664 1.00 76.17 12 TYR G CA 1
ATOM 9202 C C . TYR G 1 12 ? 117.798 33.548 -35.515 1.00 78.87 12 TYR G C 1
ATOM 9203 O O . TYR G 1 12 ? 118.134 32.424 -35.912 1.00 73.58 12 TYR G O 1
ATOM 9212 N N . VAL G 1 13 ? 118.666 34.378 -34.930 1.00 71.09 13 VAL G N 1
ATOM 9213 C CA . VAL G 1 13 ? 120.041 33.955 -34.692 1.00 74.48 13 VAL G CA 1
ATOM 9214 C C . VAL G 1 13 ? 120.088 32.841 -33.651 1.00 73.22 13 VAL G C 1
ATOM 9215 O O . VAL G 1 13 ? 120.855 31.875 -33.792 1.00 69.92 13 VAL G O 1
ATOM 9219 N N . GLY G 1 14 ? 119.257 32.947 -32.601 1.00 64.25 14 GLY G N 1
ATOM 9220 C CA . GLY G 1 14 ? 119.152 31.863 -31.635 1.00 60.94 14 GLY G CA 1
ATOM 9221 C C . GLY G 1 14 ? 118.746 30.547 -32.265 1.00 61.05 14 GLY G C 1
ATOM 9222 O O . GLY G 1 14 ? 119.206 29.482 -31.835 1.00 59.76 14 GLY G O 1
ATOM 9223 N N . ASN G 1 15 ? 117.927 30.603 -33.322 1.00 49.99 15 ASN G N 1
ATOM 9224 C CA . ASN G 1 15 ? 117.568 29.389 -34.042 1.00 48.94 15 ASN G CA 1
ATOM 9225 C C . ASN G 1 15 ? 118.792 28.713 -34.661 1.00 56.87 15 ASN G C 1
ATOM 9226 O O . ASN G 1 15 ? 118.875 27.476 -34.698 1.00 56.04 15 ASN G O 1
ATOM 9231 N N . LEU G 1 16 ? 119.734 29.499 -35.196 1.00 50.79 16 LEU G N 1
ATOM 9232 C CA . LEU G 1 16 ? 120.944 28.902 -35.754 1.00 51.29 16 LEU G CA 1
ATOM 9233 C C . LEU G 1 16 ? 121.796 28.273 -34.661 1.00 47.84 16 LEU G C 1
ATOM 9234 O O . LEU G 1 16 ? 122.304 27.154 -34.816 1.00 46.05 16 LEU G O 1
ATOM 9239 N N . LEU G 1 17 ? 121.942 28.977 -33.540 1.00 53.87 17 LEU G N 1
ATOM 9240 C CA . LEU G 1 17 ? 122.703 28.436 -32.425 1.00 54.26 17 LEU G CA 1
ATOM 9241 C C . LEU G 1 17 ? 122.134 27.092 -32.009 1.00 57.91 17 LEU G C 1
ATOM 9242 O O . LEU G 1 17 ? 122.883 26.139 -31.751 1.00 58.00 17 LEU G O 1
ATOM 9247 N N . ASN G 1 18 ? 120.805 26.971 -32.037 1.00 53.05 18 ASN G N 1
ATOM 9248 C CA . ASN G 1 18 ? 120.197 25.689 -31.721 1.00 50.66 18 ASN G CA 1
ATOM 9249 C C . ASN G 1 18 ? 120.483 24.671 -32.812 1.00 54.85 18 ASN G C 1
ATOM 9250 O O . ASN G 1 18 ? 120.772 23.503 -32.522 1.00 56.53 18 ASN G O 1
ATOM 9255 N N . LYS G 1 19 ? 120.450 25.099 -34.071 1.00 58.87 19 LYS G N 1
ATOM 9256 C CA . LYS G 1 19 ? 120.787 24.164 -35.128 1.00 60.35 19 LYS G CA 1
ATOM 9257 C C . LYS G 1 19 ? 122.250 23.783 -35.031 1.00 61.78 19 LYS G C 1
ATOM 9258 O O . LYS G 1 19 ? 122.614 22.618 -35.235 1.00 63.74 19 LYS G O 1
ATOM 9264 N N . TRP G 1 20 ? 123.091 24.743 -34.649 1.00 56.74 20 TRP G N 1
ATOM 9265 C CA . TRP G 1 20 ? 124.505 24.455 -34.441 1.00 58.44 20 TRP G CA 1
ATOM 9266 C C . TRP G 1 20 ? 124.708 23.459 -33.305 1.00 61.72 20 TRP G C 1
ATOM 9267 O O . TRP G 1 20 ? 125.421 22.456 -33.463 1.00 62.27 20 TRP G O 1
ATOM 9278 N N . HIS G 1 21 ? 124.053 23.700 -32.160 1.00 65.51 21 HIS G N 1
ATOM 9279 C CA . HIS G 1 21 ? 124.160 22.767 -31.044 1.00 64.15 21 HIS G CA 1
ATOM 9280 C C . HIS G 1 21 ? 123.793 21.357 -31.481 1.00 70.08 21 HIS G C 1
ATOM 9281 O O . HIS G 1 21 ? 124.468 20.388 -31.112 1.00 75.45 21 HIS G O 1
ATOM 9288 N N . ASP G 1 22 ? 122.772 21.230 -32.331 1.00 70.01 22 ASP G N 1
ATOM 9289 C CA . ASP G 1 22 ? 122.345 19.909 -32.770 1.00 68.55 22 ASP G CA 1
ATOM 9290 C C . ASP G 1 22 ? 123.391 19.251 -33.664 1.00 74.11 22 ASP G C 1
ATOM 9291 O O . ASP G 1 22 ? 123.672 18.058 -33.508 1.00 76.98 22 ASP G O 1
ATOM 9296 N N . TYR G 1 23 ? 123.988 20.002 -34.604 1.00 66.24 23 TYR G N 1
ATOM 9297 C CA . TYR G 1 23 ? 125.001 19.394 -35.474 1.00 66.03 23 TYR G CA 1
ATOM 9298 C C . TYR G 1 23 ? 126.229 18.961 -34.689 1.00 67.88 23 TYR G C 1
ATOM 9299 O O . TYR G 1 23 ? 126.890 17.987 -35.069 1.00 70.71 23 TYR G O 1
ATOM 9308 N N . ILE G 1 24 ? 126.536 19.647 -33.583 1.00 65.65 24 ILE G N 1
ATOM 9309 C CA . ILE G 1 24 ? 127.653 19.218 -32.748 1.00 66.90 24 ILE G CA 1
ATOM 9310 C C . ILE G 1 24 ? 127.310 17.884 -32.096 1.00 68.64 24 ILE G C 1
ATOM 9311 O O . ILE G 1 24 ? 128.179 17.025 -31.892 1.00 65.15 24 ILE G O 1
ATOM 9316 N N . MET G 1 25 ? 126.032 17.693 -31.756 1.00 86.60 25 MET G N 1
ATOM 9317 C CA . MET G 1 25 ? 125.615 16.441 -31.140 1.00 89.82 25 MET G CA 1
ATOM 9318 C C . MET G 1 25 ? 125.713 15.290 -32.123 1.00 89.16 25 MET G C 1
ATOM 9319 O O . MET G 1 25 ? 126.224 14.218 -31.784 1.00 92.82 25 MET G O 1
ATOM 9324 N N . GLN G 1 26 ? 125.351 15.537 -33.370 1.00 83.40 26 GLN G N 1
ATOM 9325 C CA . GLN G 1 26 ? 125.487 14.565 -34.432 1.00 81.46 26 GLN G CA 1
ATOM 9326 C C . GLN G 1 26 ? 126.915 14.455 -34.929 1.00 84.28 26 GLN G C 1
ATOM 9327 O O . GLN G 1 26 ? 127.175 13.673 -35.852 1.00 90.61 26 GLN G O 1
ATOM 9333 N N . GLU G 1 27 ? 127.843 15.194 -34.314 1.00 78.69 27 GLU G N 1
ATOM 9334 C CA . GLU G 1 27 ? 129.257 15.079 -34.644 1.00 83.96 27 GLU G CA 1
ATOM 9335 C C . GLU G 1 27 ? 129.493 15.245 -36.148 1.00 80.91 27 GLU G C 1
ATOM 9336 O O . GLU G 1 27 ? 130.377 14.611 -36.722 1.00 79.20 27 GLU G O 1
ATOM 9342 N N . LYS G 1 28 ? 128.677 16.067 -36.812 1.00 93.20 28 LYS G N 1
ATOM 9343 C CA . LYS G 1 28 ? 128.780 16.285 -38.250 1.00 92.01 28 LYS G CA 1
ATOM 9344 C C . LYS G 1 28 ? 129.688 17.480 -38.493 1.00 90.77 28 LYS G C 1
ATOM 9345 O O . LYS G 1 28 ? 129.274 18.632 -38.323 1.00 90.32 28 LYS G O 1
ATOM 9351 N N . VAL G 1 29 ? 130.919 17.185 -38.917 1.00 85.03 29 VAL G N 1
ATOM 9352 C CA . VAL G 1 29 ? 131.974 18.187 -39.021 1.00 83.43 29 VAL G CA 1
ATOM 9353 C C . VAL G 1 29 ? 131.567 19.300 -39.980 1.00 81.40 29 VAL G C 1
ATOM 9354 O O . VAL G 1 29 ? 131.766 20.485 -39.698 1.00 77.61 29 VAL G O 1
ATOM 9358 N N . HIS G 1 30 ? 131.050 18.927 -41.151 1.00 82.33 30 HIS G N 1
ATOM 9359 C CA . HIS G 1 30 ? 130.806 19.896 -42.211 1.00 80.08 30 HIS G CA 1
ATOM 9360 C C . HIS G 1 30 ? 129.751 20.920 -41.807 1.00 76.64 30 HIS G C 1
ATOM 9361 O O . HIS G 1 30 ? 130.010 22.130 -41.808 1.00 72.75 30 HIS G O 1
ATOM 9368 N N . GLU G 1 31 ? 128.563 20.446 -41.411 1.00 84.56 31 GLU G N 1
ATOM 9369 C CA . GLU G 1 31 ? 127.445 21.337 -41.113 1.00 84.04 31 GLU G CA 1
ATOM 9370 C C . GLU G 1 31 ? 127.666 22.157 -39.858 1.00 84.65 31 GLU G C 1
ATOM 9371 O O . GLU G 1 31 ? 127.223 23.312 -39.793 1.00 81.10 31 GLU G O 1
ATOM 9377 N N . SER G 1 32 ? 128.324 21.580 -38.857 1.00 71.44 32 SER G N 1
ATOM 9378 C CA . SER G 1 32 ? 128.662 22.352 -37.671 1.00 67.71 32 SER G CA 1
ATOM 9379 C C . SER G 1 32 ? 129.544 23.535 -38.045 1.00 75.35 32 SER G C 1
ATOM 9380 O O . SER G 1 32 ? 129.271 24.678 -37.660 1.00 75.92 32 SER G O 1
ATOM 9383 N N . ILE G 1 33 ? 130.601 23.278 -38.819 1.00 79.91 33 ILE G N 1
ATOM 9384 C CA . ILE G 1 33 ? 131.526 24.341 -39.213 1.00 74.08 33 ILE G CA 1
ATOM 9385 C C . ILE G 1 33 ? 130.796 25.379 -40.053 1.00 76.16 33 ILE G C 1
ATOM 9386 O O . ILE G 1 33 ? 131.089 26.579 -39.976 1.00 75.15 33 ILE G O 1
ATOM 9391 N N . GLU G 1 34 ? 129.830 24.927 -40.866 1.00 84.95 34 GLU G N 1
ATOM 9392 C CA . GLU G 1 34 ? 129.062 25.822 -41.726 1.00 86.74 34 GLU G CA 1
ATOM 9393 C C . GLU G 1 34 ? 128.129 26.733 -40.928 1.00 87.83 34 GLU G C 1
ATOM 9394 O O . GLU G 1 34 ? 128.152 27.957 -41.111 1.00 81.89 34 GLU G O 1
ATOM 9400 N N . LYS G 1 35 ? 127.351 26.180 -39.984 1.00 75.87 35 LYS G N 1
ATOM 9401 C CA . LYS G 1 35 ? 126.533 27.073 -39.170 1.00 74.60 35 LYS G CA 1
ATOM 9402 C C . LYS G 1 35 ? 127.420 27.920 -38.274 1.00 71.05 35 LYS G C 1
ATOM 9403 O O . LYS G 1 35 ? 127.049 29.039 -37.911 1.00 69.14 35 LYS G O 1
ATOM 9409 N N . ARG G 1 36 ? 128.581 27.392 -37.880 1.00 69.73 36 ARG G N 1
ATOM 9410 C CA . ARG G 1 36 ? 129.506 28.184 -37.073 1.00 74.12 36 ARG G CA 1
ATOM 9411 C C . ARG G 1 36 ? 129.880 29.463 -37.814 1.00 78.88 36 ARG G C 1
ATOM 9412 O O . ARG G 1 36 ? 129.820 30.559 -37.248 1.00 76.41 36 ARG G O 1
ATOM 9420 N N . THR G 1 37 ? 130.258 29.329 -39.098 1.00 71.11 37 THR G N 1
ATOM 9421 C CA . THR G 1 37 ? 130.547 30.479 -39.952 1.00 64.74 37 THR G CA 1
ATOM 9422 C C . THR G 1 37 ? 129.335 31.377 -40.069 1.00 65.78 37 THR G C 1
ATOM 9423 O O . THR G 1 37 ? 129.455 32.605 -40.063 1.00 68.45 37 THR G O 1
ATOM 9427 N N . GLU G 1 38 ? 128.166 30.763 -40.259 1.00 61.70 38 GLU G N 1
ATOM 9428 C CA . GLU G 1 38 ? 126.920 31.503 -40.417 1.00 61.81 38 GLU G CA 1
ATOM 9429 C C . GLU G 1 38 ? 126.624 32.396 -39.227 1.00 63.56 38 GLU G C 1
ATOM 9430 O O . GLU G 1 38 ? 126.307 33.573 -39.396 1.00 65.27 38 GLU G O 1
ATOM 9436 N N . ILE G 1 39 ? 126.816 31.893 -38.015 1.00 66.87 39 ILE G N 1
ATOM 9437 C CA . ILE G 1 39 ? 126.441 32.701 -36.863 1.00 72.54 39 ILE G CA 1
ATOM 9438 C C . ILE G 1 39 ? 127.507 33.731 -36.595 1.00 77.11 39 ILE G C 1
ATOM 9439 O O . ILE G 1 39 ? 127.221 34.879 -36.211 1.00 79.51 39 ILE G O 1
ATOM 9444 N N . LYS G 1 40 ? 128.744 33.334 -36.856 1.00 81.35 40 LYS G N 1
ATOM 9445 C CA . LYS G 1 40 ? 129.887 34.134 -36.470 1.00 83.64 40 LYS G CA 1
ATOM 9446 C C . LYS G 1 40 ? 129.926 35.368 -37.357 1.00 78.31 40 LYS G C 1
ATOM 9447 O O . LYS G 1 40 ? 130.476 36.404 -36.986 1.00 82.56 40 LYS G O 1
ATOM 9453 N N . GLN G 1 41 ? 129.270 35.278 -38.512 1.00 70.38 41 GLN G N 1
ATOM 9454 C CA . GLN G 1 41 ? 129.031 36.417 -39.391 1.00 74.99 41 GLN G CA 1
ATOM 9455 C C . GLN G 1 41 ? 128.017 37.404 -38.820 1.00 85.24 41 GLN G C 1
ATOM 9456 O O . GLN G 1 41 ? 128.251 38.618 -38.801 1.00 89.17 41 GLN G O 1
ATOM 9462 N N . LEU G 1 42 ? 126.849 36.908 -38.434 1.00 84.74 42 LEU G N 1
ATOM 9463 C CA . LEU G 1 42 ? 125.724 37.749 -38.045 1.00 88.99 42 LEU G CA 1
ATOM 9464 C C . LEU G 1 42 ? 125.720 38.150 -36.584 1.00 91.16 42 LEU G C 1
ATOM 9465 O O . LEU G 1 42 ? 124.750 38.777 -36.145 1.00 93.29 42 LEU G O 1
ATOM 9470 N N . LEU G 1 43 ? 126.742 37.811 -35.801 1.00 77.08 43 LEU G N 1
ATOM 9471 C CA . LEU G 1 43 ? 126.515 37.900 -34.361 1.00 80.35 43 LEU G CA 1
ATOM 9472 C C . LEU G 1 43 ? 126.654 39.320 -33.802 1.00 89.64 43 LEU G C 1
ATOM 9473 O O . LEU G 1 43 ? 125.962 39.662 -32.837 1.00 89.40 43 LEU G O 1
ATOM 9478 N N . SER G 1 44 ? 127.488 40.181 -34.382 1.00 121.05 44 SER G N 1
ATOM 9479 C CA . SER G 1 44 ? 127.388 41.560 -33.924 1.00 128.39 44 SER G CA 1
ATOM 9480 C C . SER G 1 44 ? 126.274 42.338 -34.643 1.00 130.01 44 SER G C 1
ATOM 9481 O O . SER G 1 44 ? 126.111 43.541 -34.408 1.00 128.96 44 SER G O 1
ATOM 9484 N N . GLN G 1 45 ? 125.478 41.682 -35.505 1.00 126.14 45 GLN G N 1
ATOM 9485 C CA . GLN G 1 45 ? 124.181 42.250 -35.887 1.00 126.13 45 GLN G CA 1
ATOM 9486 C C . GLN G 1 45 ? 123.181 42.158 -34.743 1.00 128.38 45 GLN G C 1
ATOM 9487 O O . GLN G 1 45 ? 122.187 42.893 -34.747 1.00 132.71 45 GLN G O 1
ATOM 9493 N N . ALA G 1 46 ? 123.443 41.269 -33.777 1.00 118.63 46 ALA G N 1
ATOM 9494 C CA . ALA G 1 46 ? 122.562 41.037 -32.635 1.00 119.70 46 ALA G CA 1
ATOM 9495 C C . ALA G 1 46 ? 122.112 42.334 -31.985 1.00 119.36 46 ALA G C 1
ATOM 9496 O O . ALA G 1 46 ? 122.927 43.203 -31.649 1.00 123.36 46 ALA G O 1
ATOM 9498 N N . GLU G 1 47 ? 120.801 42.433 -31.787 1.00 110.34 47 GLU G N 1
ATOM 9499 C CA . GLU G 1 47 ? 120.153 43.627 -31.256 1.00 114.89 47 GLU G CA 1
ATOM 9500 C C . GLU G 1 47 ? 120.088 43.530 -29.734 1.00 119.80 47 GLU G C 1
ATOM 9501 O O . GLU G 1 47 ? 119.090 43.095 -29.158 1.00 119.05 47 GLU G O 1
ATOM 9507 N N . ASP G 1 48 ? 121.179 43.916 -29.069 1.00 139.38 48 ASP G N 1
ATOM 9508 C CA . ASP G 1 48 ? 121.176 44.017 -27.617 1.00 143.58 48 ASP G CA 1
ATOM 9509 C C . ASP G 1 48 ? 120.873 42.672 -26.974 1.00 139.66 48 ASP G C 1
ATOM 9510 O O . ASP G 1 48 ? 119.802 42.497 -26.385 1.00 139.20 48 ASP G O 1
ATOM 9515 N N . ASN G 1 49 ? 121.743 41.681 -27.167 1.00 101.86 49 ASN G N 1
ATOM 9516 C CA . ASN G 1 49 ? 121.567 40.444 -26.414 1.00 92.84 49 ASN G CA 1
ATOM 9517 C C . ASN G 1 49 ? 122.903 39.812 -26.087 1.00 85.89 49 ASN G C 1
ATOM 9518 O O . ASN G 1 49 ? 123.593 39.301 -26.974 1.00 87.39 49 ASN G O 1
ATOM 9523 N N . LYS G 1 50 ? 123.222 39.836 -24.804 1.00 119.30 50 LYS G N 1
ATOM 9524 C CA . LYS G 1 50 ? 124.391 39.222 -24.221 1.00 130.13 50 LYS G CA 1
ATOM 9525 C C . LYS G 1 50 ? 124.202 37.719 -24.071 1.00 127.95 50 LYS G C 1
ATOM 9526 O O . LYS G 1 50 ? 125.188 36.974 -24.093 1.00 125.29 50 LYS G O 1
ATOM 9532 N N . ASP G 1 51 ? 122.949 37.266 -23.922 1.00 91.45 51 ASP G N 1
ATOM 9533 C CA . ASP G 1 51 ? 122.674 35.838 -23.810 1.00 88.79 51 ASP G CA 1
ATOM 9534 C C . ASP G 1 51 ? 123.140 35.080 -25.046 1.00 86.70 51 ASP G C 1
ATOM 9535 O O . ASP G 1 51 ? 123.582 33.933 -24.925 1.00 84.95 51 ASP G O 1
ATOM 9540 N N . LEU G 1 52 ? 123.038 35.686 -26.237 1.00 73.77 52 LEU G N 1
ATOM 9541 C CA . LEU G 1 52 ? 123.518 35.023 -27.453 1.00 72.37 52 LEU G CA 1
ATOM 9542 C C . LEU G 1 52 ? 125.022 34.825 -27.415 1.00 75.51 52 LEU G C 1
ATOM 9543 O O . LEU G 1 52 ? 125.541 33.798 -27.871 1.00 72.58 52 LEU G O 1
ATOM 9548 N N . VAL G 1 53 ? 125.736 35.825 -26.907 1.00 69.71 53 VAL G N 1
ATOM 9549 C CA . VAL G 1 53 ? 127.184 35.749 -26.820 1.00 66.90 53 VAL G CA 1
ATOM 9550 C C . VAL G 1 53 ? 127.596 34.613 -25.899 1.00 68.30 53 VAL G C 1
ATOM 9551 O O . VAL G 1 53 ? 128.477 33.810 -26.228 1.00 71.49 53 VAL G O 1
ATOM 9555 N N . ASP G 1 54 ? 127.002 34.561 -24.707 1.00 78.26 54 ASP G N 1
ATOM 9556 C CA . ASP G 1 54 ? 127.323 33.482 -23.778 1.00 82.97 54 ASP G CA 1
ATOM 9557 C C . ASP G 1 54 ? 127.008 32.120 -24.380 1.00 77.22 54 ASP G C 1
ATOM 9558 O O . ASP G 1 54 ? 127.806 31.179 -24.275 1.00 73.29 54 ASP G O 1
ATOM 9563 N N . TYR G 1 55 ? 125.838 31.999 -25.007 1.00 68.76 55 TYR G N 1
ATOM 9564 C CA . TYR G 1 55 ? 125.492 30.773 -25.713 1.00 63.83 55 TYR G CA 1
ATOM 9565 C C . TYR G 1 55 ? 126.472 30.516 -26.852 1.00 63.73 55 TYR G C 1
ATOM 9566 O O . TYR G 1 55 ? 126.955 29.391 -27.031 1.00 65.03 55 TYR G O 1
ATOM 9575 N N . PHE G 1 56 ? 126.816 31.553 -27.607 1.00 52.31 56 PHE G N 1
ATOM 9576 C CA . PHE G 1 56 ? 127.800 31.359 -28.656 1.00 55.38 56 PHE G CA 1
ATOM 9577 C C . PHE G 1 56 ? 129.116 30.870 -28.077 1.00 54.75 56 PHE G C 1
ATOM 9578 O O . PHE G 1 56 ? 129.749 29.947 -28.609 1.00 52.39 56 PHE G O 1
ATOM 9586 N N . ILE G 1 57 ? 129.560 31.499 -26.994 1.00 54.84 57 ILE G N 1
ATOM 9587 C CA . ILE G 1 57 ? 130.834 31.114 -26.407 1.00 54.62 57 ILE G CA 1
ATOM 9588 C C . ILE G 1 57 ? 130.800 29.658 -25.975 1.00 56.20 57 ILE G C 1
ATOM 9589 O O . ILE G 1 57 ? 131.716 28.887 -26.283 1.00 55.28 57 ILE G O 1
ATOM 9594 N N . LEU G 1 58 ? 129.716 29.239 -25.320 1.00 75.42 58 LEU G N 1
ATOM 9595 C CA . LEU G 1 58 ? 129.659 27.868 -24.836 1.00 71.38 58 LEU G CA 1
ATOM 9596 C C . LEU G 1 58 ? 129.648 26.873 -25.983 1.00 76.68 58 LEU G C 1
ATOM 9597 O O . LEU G 1 58 ? 130.369 25.865 -25.942 1.00 76.72 58 LEU G O 1
ATOM 9602 N N . LEU G 1 59 ? 128.880 27.171 -27.043 1.00 70.84 59 LEU G N 1
ATOM 9603 C CA . LEU G 1 59 ? 128.804 26.274 -28.191 1.00 63.93 59 LEU G CA 1
ATOM 9604 C C . LEU G 1 59 ? 130.095 26.296 -28.988 1.00 67.27 59 LEU G C 1
ATOM 9605 O O . LEU G 1 59 ? 130.474 25.277 -29.577 1.00 68.29 59 LEU G O 1
ATOM 9610 N N . ASP G 1 60 ? 130.772 27.445 -29.036 1.00 60.04 60 ASP G N 1
ATOM 9611 C CA . ASP G 1 60 ? 132.078 27.477 -29.674 1.00 63.21 60 ASP G CA 1
ATOM 9612 C C . ASP G 1 60 ? 133.049 26.556 -28.963 1.00 61.38 60 ASP G C 1
ATOM 9613 O O . ASP G 1 60 ? 133.808 25.818 -29.603 1.00 61.75 60 ASP G O 1
ATOM 9618 N N . HIS G 1 61 ? 133.003 26.555 -27.637 1.00 75.17 61 HIS G N 1
ATOM 9619 C CA . HIS G 1 61 ? 133.886 25.697 -26.865 1.00 79.86 61 HIS G CA 1
ATOM 9620 C C . HIS G 1 61 ? 133.611 24.224 -27.163 1.00 80.49 61 HIS G C 1
ATOM 9621 O O . HIS G 1 61 ? 134.544 23.443 -27.399 1.00 82.79 61 HIS G O 1
ATOM 9628 N N . ARG G 1 62 ? 132.330 23.841 -27.246 1.00 81.09 62 ARG G N 1
ATOM 9629 C CA . ARG G 1 62 ? 132.025 22.446 -27.538 1.00 85.02 62 ARG G CA 1
ATOM 9630 C C . ARG G 1 62 ? 132.176 22.134 -29.012 1.00 92.78 62 ARG G C 1
ATOM 9631 O O . ARG G 1 62 ? 132.245 20.958 -29.387 1.00 95.17 62 ARG G O 1
ATOM 9639 N N . HIS G 1 63 ? 132.195 23.154 -29.870 1.00 78.33 63 HIS G N 1
ATOM 9640 C CA . HIS G 1 63 ? 132.566 22.897 -31.255 1.00 75.40 63 HIS G CA 1
ATOM 9641 C C . HIS G 1 63 ? 134.035 22.526 -31.361 1.00 80.26 63 HIS G C 1
ATOM 9642 O O . HIS G 1 63 ? 134.392 21.518 -31.987 1.00 82.80 63 HIS G O 1
ATOM 9649 N N . SER G 1 64 ? 134.912 23.366 -30.792 1.00 77.15 64 SER G N 1
ATOM 9650 C CA . SER G 1 64 ? 136.351 23.161 -30.955 1.00 76.24 64 SER G CA 1
ATOM 9651 C C . SER G 1 64 ? 136.820 21.885 -30.254 1.00 79.67 64 SER G C 1
ATOM 9652 O O . SER G 1 64 ? 137.623 21.130 -30.810 1.00 81.42 64 SER G O 1
ATOM 9655 N N . LEU G 1 65 ? 136.332 21.619 -29.035 1.00 77.25 65 LEU G N 1
ATOM 9656 C CA . LEU G 1 65 ? 136.719 20.390 -28.331 1.00 76.89 65 LEU G CA 1
ATOM 9657 C C . LEU G 1 65 ? 136.446 19.149 -29.177 1.00 80.34 65 LEU G C 1
ATOM 9658 O O . LEU G 1 65 ? 137.217 18.183 -29.139 1.00 86.51 65 LEU G O 1
ATOM 9663 N N . CYS G 1 66 ? 135.354 19.165 -29.951 1.00 82.55 66 CYS G N 1
ATOM 9664 C CA . CYS G 1 66 ? 134.872 17.981 -30.660 1.00 85.46 66 CYS G CA 1
ATOM 9665 C C . CYS G 1 66 ? 135.593 17.738 -31.982 1.00 91.51 66 CYS G C 1
ATOM 9666 O O . CYS G 1 66 ? 135.746 16.580 -32.402 1.00 91.38 66 CYS G O 1
ATOM 9669 N N . PHE G 1 67 ? 136.025 18.804 -32.654 1.00 84.03 67 PHE G N 1
ATOM 9670 C CA . PHE G 1 67 ? 136.613 18.704 -33.982 1.00 83.07 67 PHE G CA 1
ATOM 9671 C C . PHE G 1 67 ? 138.048 19.176 -34.053 1.00 83.60 67 PHE G C 1
ATOM 9672 O O . PHE G 1 67 ? 138.786 18.713 -34.933 1.00 84.67 67 PHE G O 1
ATOM 9680 N N . ASP G 1 68 ? 138.456 20.090 -33.177 1.00 96.61 68 ASP G N 1
ATOM 9681 C CA . ASP G 1 68 ? 139.745 20.755 -33.298 1.00 101.65 68 ASP G CA 1
ATOM 9682 C C . ASP G 1 68 ? 140.859 20.110 -32.474 1.00 112.05 68 ASP G C 1
ATOM 9683 O O . ASP G 1 68 ? 142.009 20.063 -32.921 1.00 111.98 68 ASP G O 1
ATOM 9688 N N . GLN G 1 69 ? 140.553 19.645 -31.263 1.00 123.85 69 GLN G N 1
ATOM 9689 C CA . GLN G 1 69 ? 141.615 19.468 -30.284 1.00 126.69 69 GLN G CA 1
ATOM 9690 C C . GLN G 1 69 ? 142.339 18.144 -30.515 1.00 141.26 69 GLN G C 1
ATOM 9691 O O . GLN G 1 69 ? 141.704 17.123 -30.772 1.00 141.02 69 GLN G O 1
ATOM 9697 N N . GLU G 1 70 ? 143.657 18.134 -30.333 1.00 137.40 70 GLU G N 1
ATOM 9698 C CA . GLU G 1 70 ? 144.451 16.921 -30.439 1.00 138.14 70 GLU G CA 1
ATOM 9699 C C . GLU G 1 70 ? 145.251 16.687 -29.180 1.00 144.70 70 GLU G C 1
ATOM 9700 O O . GLU G 1 70 ? 146.305 16.059 -29.213 1.00 141.42 70 GLU G O 1
ATOM 9706 N N . ALA G 1 71 ? 144.748 17.206 -28.073 1.00 121.88 71 ALA G N 1
ATOM 9707 C CA . ALA G 1 71 ? 145.327 16.997 -26.759 1.00 126.21 71 ALA G CA 1
ATOM 9708 C C . ALA G 1 71 ? 144.154 17.027 -25.796 1.00 130.62 71 ALA G C 1
ATOM 9709 O O . ALA G 1 71 ? 142.999 17.163 -26.211 1.00 126.04 71 ALA G O 1
ATOM 9711 N N . SER G 1 72 ? 144.457 16.866 -24.513 1.00 130.02 72 SER G N 1
ATOM 9712 C CA . SER G 1 72 ? 143.459 16.826 -23.454 1.00 133.25 72 SER G CA 1
ATOM 9713 C C . SER G 1 72 ? 142.324 15.833 -23.701 1.00 140.91 72 SER G C 1
ATOM 9714 O O . SER G 1 72 ? 141.235 16.011 -23.156 1.00 143.64 72 SER G O 1
ATOM 9717 N N . MET G 1 73 ? 142.551 14.798 -24.519 1.00 161.22 73 MET G N 1
ATOM 9718 C CA . MET G 1 73 ? 141.942 13.498 -24.272 1.00 154.22 73 MET G CA 1
ATOM 9719 C C . MET G 1 73 ? 140.447 13.500 -24.674 1.00 147.03 73 MET G C 1
ATOM 9720 O O . MET G 1 73 ? 139.643 14.322 -24.195 1.00 142.79 73 MET G O 1
ATOM 9725 N N . GLY G 1 74 ? 140.084 12.622 -25.626 1.00 160.09 74 GLY G N 1
ATOM 9726 C CA . GLY G 1 74 ? 138.809 12.649 -26.340 1.00 158.34 74 GLY G CA 1
ATOM 9727 C C . GLY G 1 74 ? 137.545 12.353 -25.551 1.00 158.89 74 GLY G C 1
ATOM 9728 O O . GLY G 1 74 ? 136.554 13.085 -25.651 1.00 162.29 74 GLY G O 1
ATOM 9729 N N . ASP G 1 75 ? 137.574 11.279 -24.760 1.00 148.16 75 ASP G N 1
ATOM 9730 C CA . ASP G 1 75 ? 136.439 10.816 -23.961 1.00 149.17 75 ASP G CA 1
ATOM 9731 C C . ASP G 1 75 ? 136.359 11.375 -22.547 1.00 147.24 75 ASP G C 1
ATOM 9732 O O . ASP G 1 75 ? 135.255 11.721 -22.095 1.00 142.18 75 ASP G O 1
ATOM 9737 N N . VAL G 1 76 ? 137.472 11.466 -21.822 1.00 156.53 76 VAL G N 1
ATOM 9738 C CA . VAL G 1 76 ? 137.345 11.933 -20.441 1.00 156.81 76 VAL G CA 1
ATOM 9739 C C . VAL G 1 76 ? 137.584 13.444 -20.320 1.00 153.68 76 VAL G C 1
ATOM 9740 O O . VAL G 1 76 ? 138.354 13.925 -19.479 1.00 151.03 76 VAL G O 1
ATOM 9744 N N . VAL G 1 77 ? 136.847 14.211 -21.130 1.00 164.18 77 VAL G N 1
ATOM 9745 C CA . VAL G 1 77 ? 136.766 15.665 -21.017 1.00 153.93 77 VAL G CA 1
ATOM 9746 C C . VAL G 1 77 ? 135.888 15.940 -19.808 1.00 150.63 77 VAL G C 1
ATOM 9747 O O . VAL G 1 77 ? 135.584 17.093 -19.492 1.00 151.47 77 VAL G O 1
ATOM 9751 N N . ASN G 1 78 ? 135.508 14.864 -19.117 1.00 101.40 78 ASN G N 1
ATOM 9752 C CA . ASN G 1 78 ? 134.609 14.877 -17.969 1.00 98.82 78 ASN G CA 1
ATOM 9753 C C . ASN G 1 78 ? 135.332 15.535 -16.811 1.00 98.82 78 ASN G C 1
ATOM 9754 O O . ASN G 1 78 ? 136.039 14.886 -16.037 1.00 97.43 78 ASN G O 1
ATOM 9759 N N . MET G 1 79 ? 135.151 16.844 -16.706 1.00 90.31 79 MET G N 1
ATOM 9760 C CA . MET G 1 79 ? 135.785 17.624 -15.667 1.00 86.36 79 MET G CA 1
ATOM 9761 C C . MET G 1 79 ? 134.764 18.541 -15.029 1.00 87.56 79 MET G C 1
ATOM 9762 O O . MET G 1 79 ? 133.558 18.262 -15.033 1.00 95.34 79 MET G O 1
ATOM 9767 N N . LEU G 1 80 ? 135.244 19.658 -14.501 1.00 81.02 80 LEU G N 1
ATOM 9768 C CA . LEU G 1 80 ? 134.354 20.563 -13.798 1.00 72.84 80 LEU G CA 1
ATOM 9769 C C . LEU G 1 80 ? 133.516 21.385 -14.769 1.00 76.88 80 LEU G C 1
ATOM 9770 O O . LEU G 1 80 ? 132.345 21.682 -14.490 1.00 79.08 80 LEU G O 1
ATOM 9775 N N . SER G 1 81 ? 134.082 21.716 -15.931 1.00 76.43 81 SER G N 1
ATOM 9776 C CA . SER G 1 81 ? 133.355 22.515 -16.906 1.00 72.30 81 SER G CA 1
ATOM 9777 C C . SER G 1 81 ? 132.147 21.785 -17.462 1.00 74.94 81 SER G C 1
ATOM 9778 O O . SER G 1 81 ? 131.057 22.366 -17.541 1.00 76.74 81 SER G O 1
ATOM 9781 N N . LYS G 1 82 ? 132.318 20.526 -17.879 1.00 79.46 82 LYS G N 1
ATOM 9782 C CA . LYS G 1 82 ? 131.200 19.808 -18.486 1.00 79.22 82 LYS G CA 1
ATOM 9783 C C . LYS G 1 82 ? 129.972 19.870 -17.590 1.00 80.35 82 LYS G C 1
ATOM 9784 O O . LYS G 1 82 ? 128.848 20.033 -18.081 1.00 81.24 82 LYS G O 1
ATOM 9790 N N . GLY G 1 83 ? 130.168 19.740 -16.274 1.00 71.45 83 GLY G N 1
ATOM 9791 C CA . GLY G 1 83 ? 129.054 19.909 -15.364 1.00 69.32 83 GLY G CA 1
ATOM 9792 C C . GLY G 1 83 ? 128.374 21.256 -15.536 1.00 66.93 83 GLY G C 1
ATOM 9793 O O . GLY G 1 83 ? 127.145 21.321 -15.645 1.00 65.55 83 GLY G O 1
ATOM 9794 N N . SER G 1 84 ? 129.159 22.357 -15.581 1.00 72.71 84 SER G N 1
ATOM 9795 C CA . SER G 1 84 ? 128.493 23.653 -15.728 1.00 73.12 84 SER G CA 1
ATOM 9796 C C . SER G 1 84 ? 127.957 23.801 -17.149 1.00 73.04 84 SER G C 1
ATOM 9797 O O . SER G 1 84 ? 126.766 24.081 -17.349 1.00 68.09 84 SER G O 1
ATOM 9800 N N . HIS G 1 85 ? 128.796 23.550 -18.151 1.00 66.64 85 HIS G N 1
ATOM 9801 C CA . HIS G 1 85 ? 128.396 23.931 -19.488 1.00 63.89 85 HIS G CA 1
ATOM 9802 C C . HIS G 1 85 ? 127.176 23.140 -19.911 1.00 58.79 85 HIS G C 1
ATOM 9803 O O . HIS G 1 85 ? 126.249 23.719 -20.469 1.00 60.81 85 HIS G O 1
ATOM 9810 N N . ASP G 1 86 ? 127.076 21.866 -19.517 1.00 64.92 86 ASP G N 1
ATOM 9811 C CA . ASP G 1 86 ? 125.906 21.080 -19.907 1.00 65.13 86 ASP G CA 1
ATOM 9812 C C . ASP G 1 86 ? 124.604 21.755 -19.498 1.00 68.21 86 ASP G C 1
ATOM 9813 O O . ASP G 1 86 ? 123.641 21.772 -20.271 1.00 70.95 86 ASP G O 1
ATOM 9818 N N . LEU G 1 87 ? 124.554 22.314 -18.291 1.00 72.85 87 LEU G N 1
ATOM 9819 C CA . LEU G 1 87 ? 123.316 22.913 -17.807 1.00 72.04 87 LEU G CA 1
ATOM 9820 C C . LEU G 1 87 ? 123.118 24.335 -18.314 1.00 68.99 87 LEU G C 1
ATOM 9821 O O . LEU G 1 87 ? 121.981 24.763 -18.516 1.00 70.32 87 LEU G O 1
ATOM 9826 N N . LEU G 1 88 ? 124.180 25.104 -18.512 1.00 70.43 88 LEU G N 1
ATOM 9827 C CA . LEU G 1 88 ? 123.964 26.415 -19.118 1.00 68.35 88 LEU G CA 1
ATOM 9828 C C . LEU G 1 88 ? 123.507 26.259 -20.558 1.00 66.19 88 LEU G C 1
ATOM 9829 O O . LEU G 1 88 ? 122.591 26.954 -21.012 1.00 64.49 88 LEU G O 1
ATOM 9834 N N . ILE G 1 89 ? 124.140 25.345 -21.288 1.00 62.41 89 ILE G N 1
ATOM 9835 C CA . ILE G 1 89 ? 123.778 25.111 -22.677 1.00 58.46 89 ILE G CA 1
ATOM 9836 C C . ILE G 1 89 ? 122.340 24.637 -22.786 1.00 55.27 89 ILE G C 1
ATOM 9837 O O . ILE G 1 89 ? 121.590 25.115 -23.643 1.00 52.92 89 ILE G O 1
ATOM 9842 N N . ASN G 1 90 ? 121.907 23.735 -21.897 1.00 59.84 90 ASN G N 1
ATOM 9843 C CA . ASN G 1 90 ? 120.526 23.256 -21.987 1.00 61.99 90 ASN G CA 1
ATOM 9844 C C . ASN G 1 90 ? 119.537 24.392 -21.785 1.00 55.32 90 ASN G C 1
ATOM 9845 O O . ASN G 1 90 ? 118.565 24.526 -22.536 1.00 53.00 90 ASN G O 1
ATOM 9850 N N . PHE G 1 91 ? 119.784 25.225 -20.780 1.00 53.32 91 PHE G N 1
ATOM 9851 C CA . PHE G 1 91 ? 118.954 26.396 -20.548 1.00 50.82 91 PHE G CA 1
ATOM 9852 C C . PHE G 1 91 ? 118.894 27.267 -21.792 1.00 48.66 91 PHE G C 1
ATOM 9853 O O . PHE G 1 91 ? 117.818 27.572 -22.309 1.00 50.64 91 PHE G O 1
ATOM 9861 N N . TYR G 1 92 ? 120.054 27.679 -22.288 1.00 58.34 92 TYR G N 1
ATOM 9862 C CA . TYR G 1 92 ? 120.085 28.542 -23.461 1.00 59.61 92 TYR G CA 1
ATOM 9863 C C . TYR G 1 92 ? 119.341 27.901 -24.633 1.00 53.33 92 TYR G C 1
ATOM 9864 O O . TYR G 1 92 ? 118.574 28.566 -25.342 1.00 51.98 92 TYR G O 1
ATOM 9873 N N . PHE G 1 93 ? 119.546 26.607 -24.851 1.00 54.53 93 PHE G N 1
ATOM 9874 C CA . PHE G 1 93 ? 118.819 25.951 -25.921 1.00 56.83 93 PHE G CA 1
ATOM 9875 C C . PHE G 1 93 ? 117.321 26.122 -25.727 1.00 59.98 93 PHE G C 1
ATOM 9876 O O . PHE G 1 93 ? 116.596 26.439 -26.672 1.00 64.93 93 PHE G O 1
ATOM 9884 N N . GLU G 1 94 ? 116.840 25.923 -24.496 1.00 54.42 94 GLU G N 1
ATOM 9885 C CA . GLU G 1 94 ? 115.402 25.933 -24.259 1.00 52.28 94 GLU G CA 1
ATOM 9886 C C . GLU G 1 94 ? 114.858 27.335 -24.416 1.00 50.68 94 GLU G C 1
ATOM 9887 O O . GLU G 1 94 ? 113.793 27.547 -25.010 1.00 52.21 94 GLU G O 1
ATOM 9893 N N . LEU G 1 95 ? 115.617 28.307 -23.936 1.00 48.76 95 LEU G N 1
ATOM 9894 C CA . LEU G 1 95 ? 115.179 29.684 -24.000 1.00 53.17 95 LEU G CA 1
ATOM 9895 C C . LEU G 1 95 ? 115.047 30.147 -25.437 1.00 55.53 95 LEU G C 1
ATOM 9896 O O . LEU G 1 95 ? 114.033 30.738 -25.817 1.00 59.45 95 LEU G O 1
ATOM 9901 N N . PHE G 1 96 ? 116.023 29.816 -26.278 1.00 56.21 96 PHE G N 1
ATOM 9902 C CA . PHE G 1 96 ? 115.971 30.334 -27.646 1.00 56.75 96 PHE G CA 1
ATOM 9903 C C . PHE G 1 96 ? 114.991 29.563 -28.509 1.00 53.26 96 PHE G C 1
ATOM 9904 O O . PHE G 1 96 ? 114.327 30.157 -29.367 1.00 52.08 96 PHE G O 1
ATOM 9912 N N . ALA G 1 97 ? 114.833 28.268 -28.251 1.00 48.27 97 ALA G N 1
ATOM 9913 C CA . ALA G 1 97 ? 113.732 27.558 -28.869 1.00 47.18 97 ALA G CA 1
ATOM 9914 C C . ALA G 1 97 ? 112.433 28.296 -28.585 1.00 46.48 97 ALA G C 1
ATOM 9915 O O . ALA G 1 97 ? 111.591 28.450 -29.473 1.00 50.26 97 ALA G O 1
ATOM 9917 N N . GLY G 1 98 ? 112.293 28.831 -27.370 1.00 45.95 98 GLY G N 1
ATOM 9918 C CA . GLY G 1 98 ? 111.081 29.560 -27.029 1.00 48.91 98 GLY G CA 1
ATOM 9919 C C . GLY G 1 98 ? 110.982 30.913 -27.705 1.00 48.27 98 GLY G C 1
ATOM 9920 O O . GLY G 1 98 ? 109.911 31.300 -28.179 1.00 46.49 98 GLY G O 1
ATOM 9921 N N . ASP G 1 99 ? 112.096 31.645 -27.768 1.00 55.43 99 ASP G N 1
ATOM 9922 C CA . ASP G 1 99 ? 112.098 32.931 -28.454 1.00 54.00 99 ASP G CA 1
ATOM 9923 C C . ASP G 1 99 ? 111.772 32.772 -29.927 1.00 60.10 99 ASP G C 1
ATOM 9924 O O . ASP G 1 99 ? 111.105 33.636 -30.512 1.00 61.67 99 ASP G O 1
ATOM 9929 N N . TYR G 1 100 ? 112.235 31.684 -30.549 1.00 56.96 100 TYR G N 1
ATOM 9930 C CA . TYR G 1 100 ? 111.957 31.500 -31.970 1.00 56.77 100 TYR G CA 1
ATOM 9931 C C . TYR G 1 100 ? 110.496 31.110 -32.208 1.00 58.45 100 TYR G C 1
ATOM 9932 O O . TYR G 1 100 ? 109.848 31.648 -33.120 1.00 56.98 100 TYR G O 1
ATOM 9941 N N . GLU G 1 101 ? 109.941 30.201 -31.394 1.00 53.67 101 GLU G N 1
ATOM 9942 C CA . GLU G 1 101 ? 108.549 29.848 -31.626 1.00 49.80 101 GLU G CA 1
ATOM 9943 C C . GLU G 1 101 ? 107.645 31.016 -31.336 1.00 52.59 101 GLU G C 1
ATOM 9944 O O . GLU G 1 101 ? 106.619 31.182 -32.002 1.00 56.07 101 GLU G O 1
ATOM 9950 N N . PHE G 1 102 ? 108.004 31.833 -30.350 1.00 47.28 102 PHE G N 1
ATOM 9951 C CA . PHE G 1 102 ? 107.251 33.055 -30.110 1.00 47.46 102 PHE G CA 1
ATOM 9952 C C . PHE G 1 102 ? 107.400 34.012 -31.292 1.00 51.02 102 PHE G C 1
ATOM 9953 O O . PHE G 1 102 ? 106.422 34.604 -31.774 1.00 44.26 102 PHE G O 1
ATOM 9961 N N . PHE G 1 103 ? 108.630 34.152 -31.785 1.00 67.07 103 PHE G N 1
ATOM 9962 C CA . PHE G 1 103 ? 108.892 34.987 -32.951 1.00 64.86 103 PHE G CA 1
ATOM 9963 C C . PHE G 1 103 ? 107.995 34.610 -34.122 1.00 65.72 103 PHE G C 1
ATOM 9964 O O . PHE G 1 103 ? 107.490 35.481 -34.835 1.00 63.51 103 PHE G O 1
ATOM 9972 N N . LYS G 1 104 ? 107.804 33.314 -34.347 1.00 60.18 104 LYS G N 1
ATOM 9973 C CA . LYS G 1 104 ? 106.944 32.778 -35.397 1.00 52.79 104 LYS G CA 1
ATOM 9974 C C . LYS G 1 104 ? 105.457 32.796 -35.070 1.00 55.97 104 LYS G C 1
ATOM 9975 O O . LYS G 1 104 ? 104.676 32.257 -35.864 1.00 61.92 104 LYS G O 1
ATOM 9981 N N . LYS G 1 105 ? 105.041 33.343 -33.920 1.00 51.76 105 LYS G N 1
ATOM 9982 C CA . LYS G 1 105 ? 103.629 33.374 -33.495 1.00 49.86 105 LYS G CA 1
ATOM 9983 C C . LYS G 1 105 ? 103.071 31.974 -33.216 1.00 46.74 105 LYS G C 1
ATOM 9984 O O . LYS G 1 105 ? 101.890 31.720 -33.419 1.00 48.73 105 LYS G O 1
ATOM 9990 N N . ASN G 1 106 ? 103.910 31.045 -32.766 1.00 45.62 106 ASN G N 1
ATOM 9991 C CA . ASN G 1 106 ? 103.461 29.755 -32.246 1.00 46.21 106 ASN G CA 1
ATOM 9992 C C . ASN G 1 106 ? 103.562 29.801 -30.726 1.00 51.08 106 ASN G C 1
ATOM 9993 O O . ASN G 1 106 ? 104.512 29.297 -30.126 1.00 55.04 106 ASN G O 1
ATOM 9998 N N . TYR G 1 107 ? 102.553 30.427 -30.101 1.00 54.97 107 TYR G N 1
ATOM 9999 C CA . TYR G 1 107 ? 102.652 30.786 -28.689 1.00 50.87 107 TYR G CA 1
ATOM 10000 C C . TYR G 1 107 ? 102.669 29.565 -27.779 1.00 53.91 107 TYR G C 1
ATOM 10001 O O . TYR G 1 107 ? 103.368 29.573 -26.759 1.00 59.26 107 TYR G O 1
ATOM 10010 N N . VAL G 1 108 ? 101.926 28.509 -28.116 1.00 53.53 108 VAL G N 1
ATOM 10011 C CA . VAL G 1 108 ? 101.912 27.335 -27.250 1.00 51.75 108 VAL G CA 1
ATOM 10012 C C . VAL G 1 108 ? 103.273 26.679 -27.206 1.00 54.51 108 VAL G C 1
ATOM 10013 O O . VAL G 1 108 ? 103.731 26.279 -26.134 1.00 63.01 108 VAL G O 1
ATOM 10017 N N . LYS G 1 109 ? 103.937 26.537 -28.347 1.00 56.82 109 LYS G N 1
ATOM 10018 C CA . LYS G 1 109 ? 105.247 25.906 -28.299 1.00 57.33 109 LYS G CA 1
ATOM 10019 C C . LYS G 1 109 ? 106.229 26.797 -27.555 1.00 57.09 109 LYS G C 1
ATOM 10020 O O . LYS G 1 109 ? 107.054 26.300 -26.779 1.00 56.95 109 LYS G O 1
ATOM 10026 N N . ALA G 1 110 ? 106.114 28.124 -27.736 1.00 55.61 110 ALA G N 1
ATOM 10027 C CA . ALA G 1 110 ? 106.896 29.063 -26.929 1.00 56.44 110 ALA G CA 1
ATOM 10028 C C . ALA G 1 110 ? 106.670 28.803 -25.451 1.00 56.56 110 ALA G C 1
ATOM 10029 O O . ALA G 1 110 ? 107.625 28.663 -24.676 1.00 60.58 110 ALA G O 1
ATOM 10031 N N . ILE G 1 111 ? 105.401 28.695 -25.049 1.00 45.34 111 ILE G N 1
ATOM 10032 C CA . ILE G 1 111 ? 105.107 28.433 -23.648 1.00 44.45 111 ILE G CA 1
ATOM 10033 C C . ILE G 1 111 ? 105.737 27.121 -23.213 1.00 47.83 111 ILE G C 1
ATOM 10034 O O . ILE G 1 111 ? 106.298 27.024 -22.115 1.00 53.29 111 ILE G O 1
ATOM 10039 N N . SER G 1 112 ? 105.697 26.102 -24.071 1.00 47.29 112 SER G N 1
ATOM 10040 C CA . SER G 1 112 ? 106.312 24.842 -23.683 1.00 49.83 112 SER G CA 1
ATOM 10041 C C . SER G 1 112 ? 107.788 25.034 -23.387 1.00 53.65 112 SER G C 1
ATOM 10042 O O . SER G 1 112 ? 108.248 24.759 -22.271 1.00 52.74 112 SER G O 1
ATOM 10045 N N . PHE G 1 113 ? 108.522 25.608 -24.348 1.00 57.69 113 PHE G N 1
ATOM 10046 C CA . PHE G 1 113 ? 109.961 25.806 -24.195 1.00 53.50 113 PHE G CA 1
ATOM 10047 C C . PHE G 1 113 ? 110.264 26.737 -23.034 1.00 54.37 113 PHE G C 1
ATOM 10048 O O . PHE G 1 113 ? 111.108 26.438 -22.180 1.00 55.02 113 PHE G O 1
ATOM 10056 N N . TYR G 1 114 ? 109.596 27.886 -23.001 1.00 46.23 114 TYR G N 1
ATOM 10057 C CA . TYR G 1 114 ? 109.854 28.834 -21.932 1.00 46.18 114 TYR G CA 1
ATOM 10058 C C . TYR G 1 114 ? 109.725 28.192 -20.547 1.00 53.43 114 TYR G C 1
ATOM 10059 O O . TYR G 1 114 ? 110.576 28.412 -19.670 1.00 55.95 114 TYR G O 1
ATOM 10068 N N . GLU G 1 115 ? 108.723 27.330 -20.350 1.00 56.44 115 GLU G N 1
ATOM 10069 C CA . GLU G 1 115 ? 108.494 26.800 -19.004 1.00 55.67 115 GLU G CA 1
ATOM 10070 C C . GLU G 1 115 ? 109.601 25.834 -18.602 1.00 56.28 115 GLU G C 1
ATOM 10071 O O . GLU G 1 115 ? 109.995 25.785 -17.432 1.00 60.74 115 GLU G O 1
ATOM 10077 N N . LYS G 1 116 ? 110.137 25.077 -19.557 1.00 50.17 116 LYS G N 1
ATOM 10078 C CA . LYS G 1 116 ? 111.316 24.273 -19.265 1.00 50.91 116 LYS G CA 1
ATOM 10079 C C . LYS G 1 116 ? 112.495 25.173 -18.926 1.00 58.56 116 LYS G C 1
ATOM 10080 O O . LYS G 1 116 ? 113.222 24.929 -17.954 1.00 66.40 116 LYS G O 1
ATOM 10086 N N . ALA G 1 117 ? 112.693 26.235 -19.717 1.00 48.04 117 ALA G N 1
ATOM 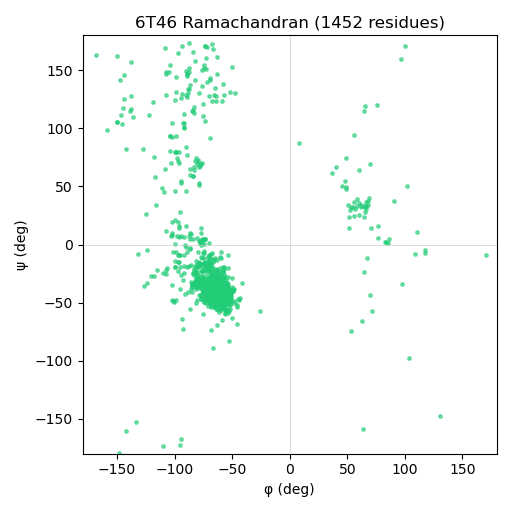10087 C CA . ALA G 1 117 ? 113.822 27.126 -19.468 1.00 47.61 117 ALA G CA 1
ATOM 10088 C C . ALA G 1 117 ? 113.738 27.728 -18.079 1.00 54.57 117 ALA G C 1
ATOM 10089 O O . ALA G 1 117 ? 114.738 27.775 -17.352 1.00 59.89 117 ALA G O 1
ATOM 10091 N N . GLU G 1 118 ? 112.540 28.186 -17.693 1.00 60.74 118 GLU G N 1
ATOM 10092 C CA . GLU G 1 118 ? 112.341 28.743 -16.358 1.00 62.31 118 GLU G CA 1
ATOM 10093 C C . GLU G 1 118 ? 112.690 27.709 -15.300 1.00 68.28 118 GLU G C 1
ATOM 10094 O O . GLU G 1 118 ? 113.320 28.023 -14.284 1.00 67.95 118 GLU G O 1
ATOM 10100 N N . GLN G 1 119 ? 112.332 26.453 -15.567 1.00 67.32 119 GLN G N 1
ATOM 10101 C CA . GLN G 1 119 ? 112.528 25.379 -14.610 1.00 68.66 119 GLN G CA 1
ATOM 10102 C C . GLN G 1 119 ? 114.009 25.148 -14.341 1.00 72.20 119 GLN G C 1
ATOM 10103 O O . GLN G 1 119 ? 114.391 24.770 -13.228 1.00 73.86 119 GLN G O 1
ATOM 10109 N N . LYS G 1 120 ? 114.848 25.329 -15.362 1.00 66.98 120 LYS G N 1
ATOM 10110 C CA . LYS G 1 120 ? 116.281 25.134 -15.220 1.00 65.25 120 LYS G CA 1
ATOM 10111 C C . LYS G 1 120 ? 116.944 26.301 -14.496 1.00 68.99 120 LYS G C 1
ATOM 10112 O O . LYS G 1 120 ? 118.060 26.146 -13.987 1.00 79.17 120 LYS G O 1
ATOM 10118 N N . LEU G 1 121 ? 116.287 27.462 -14.439 1.00 69.13 121 LEU G N 1
ATOM 10119 C CA . LEU G 1 121 ? 116.854 28.581 -13.698 1.00 75.22 121 LEU G CA 1
ATOM 10120 C C . LEU G 1 121 ? 116.945 28.253 -12.232 1.00 80.98 121 LEU G C 1
ATOM 10121 O O . LEU G 1 121 ? 117.826 28.776 -11.542 1.00 82.55 121 LEU G O 1
ATOM 10126 N N . SER G 1 122 ? 116.030 27.404 -11.751 1.00 85.41 122 SER G N 1
ATOM 10127 C CA . SER G 1 122 ? 116.035 26.978 -10.356 1.00 90.39 122 SER G CA 1
ATOM 10128 C C . SER G 1 122 ? 117.383 26.400 -9.966 1.00 88.45 122 SER G C 1
ATOM 10129 O O . SER G 1 122 ? 117.923 26.720 -8.902 1.00 89.88 122 SER G O 1
ATOM 10132 N N . SER G 1 123 ? 117.961 25.587 -10.848 1.00 90.77 123 SER G N 1
ATOM 10133 C CA . SER G 1 123 ? 119.184 24.847 -10.575 1.00 94.71 123 SER G CA 1
ATOM 10134 C C . SER G 1 123 ? 120.449 25.687 -10.676 1.00 99.71 123 SER G C 1
ATOM 10135 O O . SER G 1 123 ? 121.500 25.260 -10.182 1.00 106.38 123 SER G O 1
ATOM 10138 N N . ILE G 1 124 ? 120.393 26.849 -11.311 1.00 75.96 124 ILE G N 1
ATOM 10139 C CA . ILE G 1 124 ? 121.584 27.686 -11.414 1.00 75.77 124 ILE G CA 1
ATOM 10140 C C . ILE G 1 124 ? 121.628 28.621 -10.222 1.00 85.38 124 ILE G C 1
ATOM 10141 O O . ILE G 1 124 ? 120.617 29.273 -9.903 1.00 83.96 124 ILE G O 1
ATOM 10146 N N . PRO G 1 125 ? 122.742 28.683 -9.490 1.00 121.78 125 PRO G N 1
ATOM 10147 C CA . PRO G 1 125 ? 122.858 29.546 -8.313 1.00 115.54 125 PRO G CA 1
ATOM 10148 C C . PRO G 1 125 ? 123.241 30.984 -8.678 1.00 116.88 125 PRO G C 1
ATOM 10149 O O . PRO G 1 125 ? 123.744 31.257 -9.781 1.00 114.98 125 PRO G O 1
ATOM 10153 N N . ASN G 1 126 ? 123.064 31.888 -7.690 1.00 105.17 126 ASN G N 1
ATOM 10154 C CA . ASN G 1 126 ? 123.192 33.328 -7.914 1.00 106.82 126 ASN G CA 1
ATOM 10155 C C . ASN G 1 126 ? 122.665 33.751 -9.274 1.00 103.15 126 ASN G C 1
ATOM 10156 O O . ASN G 1 126 ? 123.387 34.284 -10.126 1.00 99.72 126 ASN G O 1
ATOM 10161 N N . ILE G 1 127 ? 121.374 33.502 -9.433 1.00 91.04 127 ILE G N 1
ATOM 10162 C CA . ILE G 1 127 ? 120.557 33.990 -10.531 1.00 86.01 127 ILE G CA 1
ATOM 10163 C C . ILE G 1 127 ? 119.819 35.214 -10.000 1.00 84.59 127 ILE G C 1
ATOM 10164 O O . ILE G 1 127 ? 119.208 35.158 -8.923 1.00 82.37 127 ILE G O 1
ATOM 10169 N N . GLU G 1 128 ? 119.842 36.315 -10.749 1.00 89.76 128 GLU G N 1
ATOM 10170 C CA . GLU G 1 128 ? 119.208 37.517 -10.224 1.00 89.71 128 GLU G CA 1
ATOM 10171 C C . GLU G 1 128 ? 117.688 37.391 -10.248 1.00 86.12 128 GLU G C 1
ATOM 10172 O O . GLU G 1 128 ? 117.114 36.550 -10.944 1.00 90.47 128 GLU G O 1
ATOM 10178 N N . GLU G 1 129 ? 117.034 38.227 -9.446 1.00 72.92 129 GLU G N 1
ATOM 10179 C CA . GLU G 1 129 ? 115.592 38.110 -9.299 1.00 70.77 129 GLU G CA 1
ATOM 10180 C C . GLU G 1 129 ? 114.860 38.752 -10.466 1.00 70.52 129 GLU G C 1
ATOM 10181 O O . GLU G 1 129 ? 113.680 38.457 -10.711 1.00 70.04 129 GLU G O 1
ATOM 10187 N N . THR G 1 130 ? 115.550 39.614 -11.211 1.00 82.94 130 THR G N 1
ATOM 10188 C CA . THR G 1 130 ? 114.895 40.269 -12.327 1.00 86.92 130 THR G CA 1
ATOM 10189 C C . THR G 1 130 ? 114.722 39.340 -13.512 1.00 79.14 130 THR G C 1
ATOM 10190 O O . THR G 1 130 ? 113.735 39.464 -14.251 1.00 67.20 130 THR G O 1
ATOM 10194 N N . LYS G 1 131 ? 115.605 38.352 -13.643 1.00 80.12 131 LYS G N 1
ATOM 10195 C CA . LYS G 1 131 ? 115.445 37.389 -14.718 1.00 80.43 131 LYS G CA 1
ATOM 10196 C C . LYS G 1 131 ? 114.287 36.444 -14.431 1.00 80.08 131 LYS G C 1
ATOM 10197 O O . LYS G 1 131 ? 113.685 35.910 -15.369 1.00 82.59 131 LYS G O 1
ATOM 10203 N N . PHE G 1 132 ? 113.954 36.213 -13.155 1.00 62.92 132 PHE G N 1
ATOM 10204 C CA . PHE G 1 132 ? 112.730 35.471 -12.862 1.00 56.93 132 PHE G CA 1
ATOM 10205 C C . PHE G 1 132 ? 111.507 36.295 -13.216 1.00 53.21 132 PHE G C 1
ATOM 10206 O O . PHE G 1 132 ? 110.543 35.770 -13.778 1.00 58.78 132 PHE G O 1
ATOM 10214 N N . ALA G 1 133 ? 111.532 37.592 -12.927 1.00 66.52 133 ALA G N 1
ATOM 10215 C CA . ALA G 1 133 ? 110.422 38.435 -13.346 1.00 70.11 133 ALA G CA 1
ATOM 10216 C C . ALA G 1 133 ? 110.304 38.432 -14.858 1.00 71.20 133 ALA G C 1
ATOM 10217 O O . ALA G 1 133 ? 109.201 38.375 -15.407 1.00 67.85 133 ALA G O 1
ATOM 10219 N N . GLU G 1 134 ? 111.446 38.403 -15.537 1.00 75.40 134 GLU G N 1
ATOM 10220 C CA . GLU G 1 134 ? 111.501 38.477 -16.992 1.00 67.91 134 GLU G CA 1
ATOM 10221 C C . GLU G 1 134 ? 110.953 37.203 -17.640 1.00 65.27 134 GLU G C 1
ATOM 10222 O O . GLU G 1 134 ? 110.463 37.232 -18.773 1.00 66.97 134 GLU G O 1
ATOM 10228 N N . PHE G 1 135 ? 111.113 36.052 -16.988 1.00 53.60 135 PHE G N 1
ATOM 10229 C CA . PHE G 1 135 ? 110.422 34.866 -17.493 1.00 51.01 135 PHE G CA 1
ATOM 10230 C C . PHE G 1 135 ? 108.933 34.908 -17.204 1.00 56.08 135 PHE G C 1
ATOM 10231 O O . PHE G 1 135 ? 108.129 34.529 -18.063 1.00 56.12 135 PHE G O 1
ATOM 10239 N N . HIS G 1 136 ? 108.539 35.373 -16.011 1.00 50.37 136 HIS G N 1
ATOM 10240 C CA . HIS G 1 136 ? 107.115 35.504 -15.715 1.00 47.05 136 HIS G CA 1
ATOM 10241 C C . HIS G 1 136 ? 106.394 36.305 -16.794 1.00 49.19 136 HIS G C 1
ATOM 10242 O O . HIS G 1 136 ? 105.304 35.925 -17.241 1.00 54.32 136 HIS G O 1
ATOM 10249 N N . TYR G 1 137 ? 107.007 37.398 -17.253 1.00 48.20 137 TYR G N 1
ATOM 10250 C CA . TYR G 1 137 ? 106.381 38.241 -18.263 1.00 50.00 137 TYR G CA 1
ATOM 10251 C C . TYR G 1 137 ? 106.372 37.555 -19.621 1.00 50.59 137 TYR G C 1
ATOM 10252 O O . TYR G 1 137 ? 105.376 37.627 -20.348 1.00 49.87 137 TYR G O 1
ATOM 10261 N N . LYS G 1 138 ? 107.487 36.939 -20.013 1.00 45.84 138 LYS G N 1
ATOM 10262 C CA . LYS G 1 138 ? 107.495 36.248 -21.295 1.00 44.04 138 LYS G CA 1
ATOM 10263 C C . LYS G 1 138 ? 106.431 35.159 -21.328 1.00 48.24 138 LYS G C 1
ATOM 10264 O O . LYS G 1 138 ? 105.669 35.056 -22.294 1.00 48.36 138 LYS G O 1
ATOM 10270 N N . ILE G 1 139 ? 106.354 34.346 -20.272 1.00 43.28 139 ILE G N 1
ATOM 10271 C CA . ILE G 1 139 ? 105.328 33.309 -20.208 1.00 41.77 139 ILE G CA 1
ATOM 10272 C C . ILE G 1 139 ? 103.940 33.947 -20.187 1.00 49.26 139 ILE G C 1
ATOM 10273 O O . ILE G 1 139 ? 103.050 33.588 -20.973 1.00 51.96 139 ILE G O 1
ATOM 10278 N N . GLY G 1 140 ? 103.752 34.942 -19.310 1.00 48.47 140 GLY G N 1
ATOM 10279 C CA . GLY G 1 140 ? 102.439 35.557 -19.167 1.00 48.38 140 GLY G CA 1
ATOM 10280 C C . GLY G 1 140 ? 101.897 36.124 -20.463 1.00 51.89 140 GLY G C 1
ATOM 10281 O O . GLY G 1 140 ? 100.721 35.942 -20.783 1.00 53.62 140 GLY G O 1
ATOM 10282 N N . VAL G 1 141 ? 102.750 36.787 -21.245 1.00 53.53 141 VAL G N 1
ATOM 10283 C CA . VAL G 1 141 ? 102.289 37.350 -22.509 1.00 52.81 141 VAL G CA 1
ATOM 10284 C C . VAL G 1 141 ? 101.863 36.233 -23.451 1.00 50.68 141 VAL G C 1
ATOM 10285 O O . VAL G 1 141 ? 100.800 36.300 -24.084 1.00 51.17 141 VAL G O 1
ATOM 10289 N N . ALA G 1 142 ? 102.644 35.156 -23.495 1.00 51.51 142 ALA G N 1
ATOM 10290 C CA . ALA G 1 142 ? 102.313 34.038 -24.366 1.00 48.56 142 ALA G CA 1
ATOM 10291 C C . ALA G 1 142 ? 100.995 33.385 -23.958 1.00 53.54 142 ALA G C 1
ATOM 10292 O O . ALA G 1 142 ? 100.211 32.959 -24.809 1.00 55.44 142 ALA G O 1
ATOM 10294 N N . TYR G 1 143 ? 100.742 33.266 -22.663 1.00 51.56 143 TYR G N 1
ATOM 10295 C CA . TYR G 1 143 ? 99.437 32.779 -22.231 1.00 50.16 143 TYR G CA 1
ATOM 10296 C C . TYR G 1 143 ? 98.303 33.711 -22.668 1.00 49.40 143 TYR G C 1
ATOM 10297 O O . TYR G 1 143 ? 97.197 33.254 -22.988 1.00 52.72 143 TYR G O 1
ATOM 10306 N N . TYR G 1 144 ? 98.545 35.020 -22.670 1.00 40.39 144 TYR G N 1
ATOM 10307 C CA . TYR G 1 144 ? 97.509 35.947 -23.117 1.00 41.36 144 TYR G CA 1
ATOM 10308 C C . TYR G 1 144 ? 97.098 35.666 -24.561 1.00 49.58 144 TYR G C 1
ATOM 10309 O O . TYR G 1 144 ? 95.919 35.801 -24.917 1.00 52.28 144 TYR G O 1
ATOM 10318 N N . GLU G 1 145 ? 98.057 35.302 -25.419 1.00 48.12 145 GLU G N 1
ATOM 10319 C CA . GLU G 1 145 ? 97.732 35.007 -26.815 1.00 48.46 145 GLU G CA 1
ATOM 10320 C C . GLU G 1 145 ? 96.833 33.775 -26.949 1.00 51.45 145 GLU G C 1
ATOM 10321 O O . GLU G 1 145 ? 96.097 33.654 -27.938 1.00 48.72 145 GLU G O 1
ATOM 10327 N N . ILE G 1 146 ? 96.848 32.884 -25.958 1.00 50.06 146 ILE G N 1
ATOM 10328 C CA . ILE G 1 146 ? 96.060 31.657 -25.965 1.00 47.29 146 ILE G CA 1
ATOM 10329 C C . ILE G 1 146 ? 94.745 31.821 -25.205 1.00 56.32 146 ILE G C 1
ATOM 10330 O O . ILE G 1 146 ? 94.070 30.829 -24.884 1.00 56.98 146 ILE G O 1
ATOM 10335 N N . ASP G 1 147 ? 94.363 33.068 -24.916 1.00 58.51 147 ASP G N 1
ATOM 10336 C CA . ASP G 1 147 ? 93.100 33.367 -24.229 1.00 55.68 147 ASP G CA 1
ATOM 10337 C C . ASP G 1 147 ? 93.049 32.702 -22.850 1.00 59.40 147 ASP G C 1
ATOM 10338 O O . ASP G 1 147 ? 91.974 32.484 -22.293 1.00 62.68 147 ASP G O 1
ATOM 10343 N N . GLN G 1 148 ? 94.215 32.434 -22.259 1.00 55.95 148 GLN G N 1
ATOM 10344 C CA . GLN G 1 148 ? 94.308 31.944 -20.884 1.00 49.85 148 GLN G CA 1
ATOM 10345 C C . GLN G 1 148 ? 94.557 33.127 -19.949 1.00 46.67 148 GLN G C 1
ATOM 10346 O O . GLN G 1 148 ? 95.616 33.292 -19.351 1.00 49.49 148 GLN G O 1
ATOM 10352 N N . HIS G 1 149 ? 93.523 33.942 -19.805 1.00 45.72 149 HIS G N 1
ATOM 10353 C CA . HIS G 1 149 ? 93.719 35.284 -19.280 1.00 44.52 149 HIS G CA 1
ATOM 10354 C C . HIS G 1 149 ? 94.087 35.257 -17.815 1.00 44.30 149 HIS G C 1
ATOM 10355 O O . HIS G 1 149 ? 94.984 35.992 -17.385 1.00 48.51 149 HIS G O 1
ATOM 10362 N N . LEU G 1 150 ? 93.420 34.415 -17.026 1.00 39.22 150 LEU G N 1
ATOM 10363 C CA . LEU G 1 150 ? 93.734 34.398 -15.602 1.00 41.12 150 LEU G CA 1
ATOM 10364 C C . LEU G 1 150 ? 95.188 34.009 -15.389 1.00 46.06 150 LEU G C 1
ATOM 10365 O O . LEU G 1 150 ? 95.921 34.667 -14.631 1.00 46.83 150 LEU G O 1
ATOM 10370 N N . VAL G 1 151 ? 95.633 32.945 -16.059 1.00 46.55 151 VAL G N 1
ATOM 10371 C CA . VAL G 1 151 ? 97.025 32.562 -15.886 1.00 40.31 151 VAL G CA 1
ATOM 10372 C C . VAL G 1 151 ? 97.927 33.691 -16.361 1.00 45.14 151 VAL G C 1
ATOM 10373 O O . VAL G 1 151 ? 98.970 33.963 -15.758 1.00 50.06 151 VAL G O 1
ATOM 10377 N N . SER G 1 152 ? 97.523 34.394 -17.425 1.00 41.92 152 SER G N 1
ATOM 10378 C CA . SER G 1 152 ? 98.324 35.519 -17.902 1.00 46.51 152 SER G CA 1
ATOM 10379 C C . SER G 1 152 ? 98.473 36.593 -16.835 1.00 48.38 152 SER G C 1
ATOM 10380 O O . SER G 1 152 ? 99.586 37.079 -16.571 1.00 48.64 152 SER G O 1
ATOM 10383 N N . VAL G 1 153 ? 97.351 37.012 -16.241 1.00 39.89 153 VAL G N 1
ATOM 10384 C CA . VAL G 1 153 ? 97.418 38.068 -15.232 1.00 39.61 153 VAL G CA 1
ATOM 10385 C C . VAL G 1 153 ? 98.283 37.644 -14.048 1.00 44.07 153 VAL G C 1
ATOM 10386 O O . VAL G 1 153 ? 99.087 38.439 -13.536 1.00 47.24 153 VAL G O 1
ATOM 10390 N N . ASN G 1 154 ? 98.217 36.365 -13.657 1.00 51.14 154 ASN G N 1
ATOM 10391 C CA . ASN G 1 154 ? 99.011 35.919 -12.509 1.00 52.45 154 ASN G CA 1
ATOM 10392 C C . ASN G 1 154 ? 100.498 36.015 -12.800 1.00 55.82 154 ASN G C 1
ATOM 10393 O O . ASN G 1 154 ? 101.250 36.652 -12.054 1.00 62.14 154 ASN G O 1
ATOM 10398 N N . LYS G 1 155 ? 100.929 35.413 -13.909 1.00 43.23 155 LYS G N 1
ATOM 10399 C CA . LYS G 1 155 ? 102.339 35.426 -14.256 1.00 45.62 155 LYS G CA 1
ATOM 10400 C C . LYS G 1 155 ? 102.837 36.861 -14.381 1.00 48.35 155 LYS G C 1
ATOM 10401 O O . LYS G 1 155 ? 103.855 37.236 -13.784 1.00 53.03 155 LYS G O 1
ATOM 10407 N N . VAL G 1 156 ? 102.092 37.693 -15.110 1.00 50.58 156 VAL G N 1
ATOM 10408 C CA . VAL G 1 156 ? 102.507 39.074 -15.333 1.00 49.93 156 VAL G CA 1
ATOM 10409 C C . VAL G 1 156 ? 102.555 39.853 -14.021 1.00 50.45 156 VAL G C 1
ATOM 10410 O O . VAL G 1 156 ? 103.441 40.693 -13.824 1.00 53.92 156 VAL G O 1
ATOM 10414 N N . THR G 1 157 ? 101.610 39.611 -13.108 1.00 55.68 157 THR G N 1
ATOM 10415 C CA . THR G 1 157 ? 101.674 40.327 -11.832 1.00 59.48 157 THR G CA 1
ATOM 10416 C C . THR G 1 157 ? 102.831 39.862 -10.948 1.00 64.63 157 THR G C 1
ATOM 10417 O O . THR G 1 157 ? 103.367 40.665 -10.171 1.00 68.23 157 THR G O 1
ATOM 10421 N N . LYS G 1 158 ? 103.228 38.586 -11.030 1.00 52.73 158 LYS G N 1
ATOM 10422 C CA . LYS G 1 158 ? 104.430 38.171 -10.312 1.00 54.09 158 LYS G CA 1
ATOM 10423 C C . LYS G 1 158 ? 105.650 38.960 -10.776 1.00 59.31 158 LYS G C 1
ATOM 10424 O O . LYS G 1 158 ? 106.451 39.421 -9.956 1.00 61.91 158 LYS G O 1
ATOM 10430 N N . ALA G 1 159 ? 105.795 39.149 -12.090 1.00 57.96 159 ALA G N 1
ATOM 10431 C CA . ALA G 1 159 ? 106.867 39.997 -12.605 1.00 50.96 159 ALA G CA 1
ATOM 10432 C C . ALA G 1 159 ? 106.720 41.435 -12.124 1.00 55.45 159 ALA G C 1
ATOM 10433 O O . ALA G 1 159 ? 107.712 42.080 -11.766 1.00 60.28 159 ALA G O 1
ATOM 10435 N N . ARG G 1 160 ? 105.495 41.968 -12.118 1.00 59.52 160 ARG G N 1
ATOM 10436 C CA . ARG G 1 160 ? 105.333 43.336 -11.640 1.00 62.50 160 ARG G CA 1
ATOM 10437 C C . ARG G 1 160 ? 105.706 43.467 -10.166 1.00 72.92 160 ARG G C 1
ATOM 10438 O O . ARG G 1 160 ? 106.265 44.497 -9.760 1.00 74.11 160 ARG G O 1
ATOM 10446 N N . ASP G 1 161 ? 105.440 42.432 -9.358 1.00 77.82 161 ASP G N 1
ATOM 10447 C CA . ASP G 1 161 ? 105.832 42.487 -7.953 1.00 79.07 161 ASP G CA 1
ATOM 10448 C C . ASP G 1 161 ? 107.334 42.680 -7.808 1.00 83.20 161 ASP G C 1
ATOM 10449 O O . ASP G 1 161 ? 107.789 43.400 -6.914 1.00 84.82 161 ASP G O 1
ATOM 10454 N N . ILE G 1 162 ? 108.109 42.114 -8.725 1.00 60.42 162 ILE G N 1
ATOM 10455 C CA . ILE G 1 162 ? 109.558 42.173 -8.621 1.00 58.40 162 ILE G CA 1
ATOM 10456 C C . ILE G 1 162 ? 110.083 43.515 -9.119 1.00 61.42 162 ILE G C 1
ATOM 10457 O O . ILE G 1 162 ? 110.889 44.166 -8.444 1.00 64.39 162 ILE G O 1
ATOM 10462 N N . TYR G 1 163 ? 109.628 43.960 -10.296 1.00 67.86 163 TYR G N 1
ATOM 10463 C CA . TYR G 1 163 ? 110.102 45.234 -10.844 1.00 70.14 163 TYR G CA 1
ATOM 10464 C C . TYR G 1 163 ? 109.763 46.412 -9.922 1.00 78.28 163 TYR G C 1
ATOM 10465 O O . TYR G 1 163 ? 110.571 47.337 -9.760 1.00 79.24 163 TYR G O 1
ATOM 10474 N N . LYS G 1 164 ? 108.593 46.367 -9.268 1.00 76.01 164 LYS G N 1
ATOM 10475 C CA . LYS G 1 164 ? 108.152 47.451 -8.392 1.00 73.56 164 LYS G CA 1
ATOM 10476 C C . LYS G 1 164 ? 108.952 47.530 -7.103 1.00 81.12 164 LYS G C 1
ATOM 10477 O O . LYS G 1 164 ? 108.946 48.573 -6.441 1.00 82.44 164 LYS G O 1
ATOM 10483 N N . LYS G 1 165 ? 109.646 46.455 -6.743 1.00 83.86 165 LYS G N 1
ATOM 10484 C CA . LYS G 1 165 ? 110.476 46.367 -5.550 1.00 76.04 165 LYS G CA 1
ATOM 10485 C C . LYS G 1 165 ? 111.796 47.102 -5.652 1.00 85.63 165 LYS G C 1
ATOM 10486 O O . LYS G 1 165 ? 112.493 47.208 -4.638 1.00 97.06 165 LYS G O 1
ATOM 10492 N N . SER G 1 166 ? 112.156 47.620 -6.824 1.00 111.89 166 SER G N 1
ATOM 10493 C CA . SER G 1 166 ? 113.534 48.027 -7.057 1.00 118.30 166 SER G CA 1
ATOM 10494 C C . SER G 1 166 ? 113.708 49.404 -7.666 1.00 117.82 166 SER G C 1
ATOM 10495 O O . SER G 1 166 ? 114.847 49.860 -7.776 1.00 121.01 166 SER G O 1
ATOM 10498 N N . ASP G 1 167 ? 112.644 50.062 -8.096 1.00 109.63 167 ASP G N 1
ATOM 10499 C CA . ASP G 1 167 ? 112.700 51.446 -8.553 1.00 115.79 167 ASP G CA 1
ATOM 10500 C C . ASP G 1 167 ? 113.551 51.593 -9.820 1.00 112.11 167 ASP G C 1
ATOM 10501 O O . ASP G 1 167 ? 113.398 52.585 -10.544 1.00 106.36 167 ASP G O 1
ATOM 10506 N N . MET G 1 168 ? 114.494 50.668 -10.078 1.00 107.27 168 MET G N 1
ATOM 10507 C CA . MET G 1 168 ? 115.225 50.756 -11.341 1.00 105.99 168 MET G CA 1
ATOM 10508 C C . MET G 1 168 ? 114.333 50.409 -12.524 1.00 104.41 168 MET G C 1
ATOM 10509 O O . MET G 1 168 ? 114.556 50.915 -13.627 1.00 101.48 168 MET G O 1
ATOM 10514 N N . TRP G 1 169 ? 113.253 49.680 -12.287 1.00 81.75 169 TRP G N 1
ATOM 10515 C CA . TRP G 1 169 ? 112.521 49.047 -13.370 1.00 72.33 169 TRP G CA 1
ATOM 10516 C C . TRP G 1 169 ? 111.152 49.651 -13.622 1.00 67.92 169 TRP G C 1
ATOM 10517 O O . TRP G 1 169 ? 110.168 48.923 -13.815 1.00 67.14 169 TRP G O 1
ATOM 10528 N N . ASN G 1 170 ? 111.084 50.973 -13.723 1.00 72.64 170 ASN G N 1
ATOM 10529 C CA . ASN G 1 170 ? 109.775 51.567 -13.917 1.00 72.34 170 ASN G CA 1
ATOM 10530 C C . ASN G 1 170 ? 109.241 51.249 -15.298 1.00 72.81 170 ASN G C 1
ATOM 10531 O O . ASN G 1 170 ? 108.036 51.028 -15.457 1.00 75.41 170 ASN G O 1
ATOM 10536 N N . LEU G 1 171 ? 110.119 51.189 -16.302 1.00 70.15 171 LEU G N 1
ATOM 10537 C CA . LEU G 1 171 ? 109.664 50.831 -17.642 1.00 69.44 171 LEU G CA 1
ATOM 10538 C C . LEU G 1 171 ? 109.104 49.415 -17.673 1.00 65.17 171 LEU G C 1
ATOM 10539 O O . LEU G 1 171 ? 108.003 49.176 -18.183 1.00 62.84 171 LEU G O 1
ATOM 10544 N N . GLU G 1 172 ? 109.842 48.469 -17.094 1.00 63.35 172 GLU G N 1
ATOM 10545 C CA . GLU G 1 172 ? 109.401 47.081 -17.063 1.00 61.41 172 GLU G CA 1
ATOM 10546 C C . GLU G 1 172 ? 108.096 46.942 -16.289 1.00 63.66 172 GLU G C 1
ATOM 10547 O O . GLU G 1 172 ? 107.165 46.261 -16.729 1.00 66.42 172 GLU G O 1
ATOM 10553 N N . ALA G 1 173 ? 108.019 47.561 -15.113 1.00 54.57 173 ALA G N 1
ATOM 10554 C CA . ALA G 1 173 ? 106.786 47.506 -14.343 1.00 47.85 173 ALA G CA 1
ATOM 10555 C C . ALA G 1 173 ? 105.597 48.030 -15.144 1.00 47.25 173 ALA G C 1
ATOM 10556 O O . ALA G 1 173 ? 104.485 47.497 -15.040 1.00 49.87 173 ALA G O 1
ATOM 10558 N N . ILE G 1 174 ? 105.808 49.046 -15.971 1.00 51.46 174 ILE G N 1
ATOM 10559 C CA . ILE G 1 174 ? 104.707 49.539 -16.784 1.00 51.31 174 ILE G CA 1
ATOM 10560 C C . ILE G 1 174 ? 104.291 48.485 -17.795 1.00 52.87 174 ILE G C 1
ATOM 10561 O O . ILE G 1 174 ? 103.097 48.208 -17.964 1.00 49.49 174 ILE G O 1
ATOM 10566 N N . GLN G 1 175 ? 105.267 47.862 -18.461 1.00 69.32 175 GLN G N 1
ATOM 10567 C CA . GLN G 1 175 ? 104.959 46.807 -19.421 1.00 67.05 175 GLN G CA 1
ATOM 10568 C C . GLN G 1 175 ? 104.097 45.725 -18.789 1.00 68.27 175 GLN G C 1
ATOM 10569 O O . GLN G 1 175 ? 103.206 45.170 -19.440 1.00 70.19 175 GLN G O 1
ATOM 10575 N N . CYS G 1 176 ? 104.334 45.425 -17.512 1.00 61.52 176 CYS G N 1
ATOM 10576 C CA . CYS G 1 176 ? 103.492 44.453 -16.829 1.00 61.91 176 CYS G CA 1
ATOM 10577 C C . CYS G 1 176 ? 102.065 44.962 -16.723 1.00 63.81 176 CYS G C 1
ATOM 10578 O O . CYS G 1 176 ? 101.112 44.205 -16.937 1.00 65.62 176 CYS G O 1
ATOM 10581 N N . SER G 1 177 ? 101.893 46.245 -16.398 1.00 59.46 177 SER G N 1
ATOM 10582 C CA . SER G 1 177 ? 100.541 46.779 -16.282 1.00 61.48 177 SER G CA 1
ATOM 10583 C C . SER G 1 177 ? 99.793 46.722 -17.616 1.00 61.62 177 SER G C 1
ATOM 10584 O O . SER G 1 177 ? 98.577 46.490 -17.631 1.00 62.23 177 SER G O 1
ATOM 10587 N N . LEU G 1 178 ? 100.506 46.872 -18.745 1.00 60.95 178 LEU G N 1
ATOM 10588 C CA . LEU G 1 178 ? 99.848 46.811 -20.049 1.00 54.46 178 LEU G CA 1
ATOM 10589 C C . LEU G 1 178 ? 99.168 45.469 -20.260 1.00 59.03 178 LEU G C 1
ATOM 10590 O O . LEU G 1 178 ? 98.026 45.410 -20.733 1.00 57.63 178 LEU G O 1
ATOM 10595 N N . VAL G 1 179 ? 99.857 44.379 -19.918 1.00 53.01 179 VAL G N 1
ATOM 10596 C CA . VAL G 1 179 ? 99.337 43.044 -20.201 1.00 49.77 179 VAL G CA 1
ATOM 10597 C C . VAL G 1 179 ? 98.143 42.720 -19.312 1.00 52.11 179 VAL G C 1
ATOM 10598 O O . VAL G 1 179 ? 97.215 42.019 -19.732 1.00 53.14 179 VAL G O 1
ATOM 10602 N N . VAL G 1 180 ? 98.159 43.183 -18.060 1.00 56.69 180 VAL G N 1
ATOM 10603 C CA . VAL G 1 180 ? 96.948 43.106 -17.242 1.00 53.45 180 VAL G CA 1
ATOM 10604 C C . VAL G 1 180 ? 95.791 43.774 -17.981 1.00 53.10 180 VAL G C 1
ATOM 10605 O O . VAL G 1 180 ? 94.697 43.210 -18.116 1.00 56.23 180 VAL G O 1
ATOM 10609 N N . GLY G 1 181 ? 96.049 44.972 -18.520 1.00 52.17 181 GLY G N 1
ATOM 10610 C CA . GLY G 1 181 ? 95.005 45.734 -19.192 1.00 48.70 181 GLY G CA 1
ATOM 10611 C C . GLY G 1 181 ? 94.420 45.026 -20.399 1.00 52.87 181 GLY G C 1
ATOM 10612 O O . GLY G 1 181 ? 93.201 44.942 -20.548 1.00 55.16 181 GLY G O 1
ATOM 10613 N N . ILE G 1 182 ? 95.273 44.536 -21.302 1.00 49.67 182 ILE G N 1
ATOM 10614 C CA . ILE G 1 182 ? 94.724 43.889 -22.493 1.00 44.14 182 ILE G CA 1
ATOM 10615 C C . ILE G 1 182 ? 93.979 42.617 -22.115 1.00 41.78 182 ILE G C 1
ATOM 10616 O O . ILE G 1 182 ? 93.069 42.195 -22.827 1.00 48.22 182 ILE G O 1
ATOM 10621 N N . ASN G 1 183 ? 94.350 41.986 -21.001 1.00 48.41 183 ASN G N 1
ATOM 10622 C CA . ASN G 1 183 ? 93.580 40.858 -20.480 1.00 49.27 183 ASN G CA 1
ATOM 10623 C C . ASN G 1 183 ? 92.163 41.281 -20.110 1.00 53.69 183 ASN G C 1
ATOM 10624 O O . ASN G 1 183 ? 91.190 40.631 -20.500 1.00 53.13 183 ASN G O 1
ATOM 10629 N N . LEU G 1 184 ? 92.026 42.334 -19.300 1.00 49.97 184 LEU G N 1
ATOM 10630 C CA . LEU G 1 184 ? 90.692 42.844 -19.004 1.00 48.71 184 LEU G CA 1
ATOM 10631 C C . LEU G 1 184 ? 89.960 43.241 -20.280 1.00 48.41 184 LEU G C 1
ATOM 10632 O O . LEU G 1 184 ? 88.731 43.150 -20.333 1.00 58.92 184 LEU G O 1
ATOM 10637 N N . TYR G 1 185 ? 90.676 43.745 -21.290 1.00 52.42 185 TYR G N 1
ATOM 10638 C CA . TYR G 1 185 ? 90.033 44.056 -22.569 1.00 53.07 185 TYR G CA 1
ATOM 10639 C C . TYR G 1 185 ? 89.577 42.779 -23.279 1.00 53.38 185 TYR G C 1
ATOM 10640 O O . TYR G 1 185 ? 88.448 42.715 -23.787 1.00 48.05 185 TYR G O 1
ATOM 10649 N N . ASP G 1 186 ? 90.430 41.740 -23.310 1.00 64.00 186 ASP G N 1
ATOM 10650 C CA . ASP G 1 186 ? 89.990 40.468 -23.880 1.00 62.91 186 ASP G CA 1
ATOM 10651 C C . ASP G 1 186 ? 88.823 39.890 -23.097 1.00 67.01 186 ASP G C 1
ATOM 10652 O O . ASP G 1 186 ? 87.880 39.349 -23.683 1.00 69.14 186 ASP G O 1
ATOM 10657 N N . MET G 1 187 ? 88.858 40.017 -21.767 1.00 67.82 187 MET G N 1
ATOM 10658 C CA . MET G 1 187 ? 87.814 39.484 -20.898 1.00 68.52 187 MET G CA 1
ATOM 10659 C C . MET G 1 187 ? 86.488 40.200 -21.059 1.00 72.04 187 MET G C 1
ATOM 10660 O O . MET G 1 187 ? 85.512 39.794 -20.420 1.00 85.69 187 MET G O 1
ATOM 10665 N N . GLY G 1 188 ? 86.445 41.288 -21.821 1.00 56.85 188 GLY G N 1
ATOM 10666 C CA . GLY G 1 188 ? 85.233 42.059 -21.941 1.00 58.83 188 GLY G CA 1
ATOM 10667 C C . GLY G 1 188 ? 85.025 43.057 -20.830 1.00 58.47 188 GLY G C 1
ATOM 10668 O O . GLY G 1 188 ? 83.985 43.728 -20.819 1.00 58.91 188 GLY G O 1
ATOM 10669 N N . ARG G 1 189 ? 85.977 43.163 -19.895 1.00 71.57 189 ARG G N 1
ATOM 10670 C CA . ARG G 1 189 ? 85.946 44.150 -18.819 1.00 75.58 189 ARG G CA 1
ATOM 10671 C C . ARG G 1 189 ? 86.387 45.520 -19.300 1.00 76.31 189 ARG G C 1
ATOM 10672 O O . ARG G 1 189 ? 87.366 46.111 -18.830 1.00 78.61 189 ARG G O 1
ATOM 10680 N N . LEU G 1 190 ? 85.552 46.082 -20.166 1.00 53.12 190 LEU G N 1
ATOM 10681 C CA . LEU G 1 190 ? 85.998 47.285 -20.839 1.00 55.66 190 LEU G CA 1
ATOM 10682 C C . LEU G 1 190 ? 86.266 48.401 -19.832 1.00 63.06 190 LEU G C 1
ATOM 10683 O O . LEU G 1 190 ? 87.306 49.062 -19.909 1.00 72.49 190 LEU G O 1
ATOM 10688 N N . ASP G 1 191 ? 85.392 48.595 -18.841 1.00 86.93 191 ASP G N 1
ATOM 10689 C CA . ASP G 1 191 ? 85.646 49.712 -17.934 1.00 86.10 191 ASP G CA 1
ATOM 10690 C C . ASP G 1 191 ? 86.863 49.495 -17.040 1.00 90.33 191 ASP G C 1
ATOM 10691 O O . ASP G 1 191 ? 87.633 50.436 -16.797 1.00 91.71 191 ASP G O 1
ATOM 10696 N N . ASP G 1 192 ? 87.062 48.285 -16.528 1.00 82.65 192 ASP G N 1
ATOM 10697 C CA . ASP G 1 192 ? 88.282 48.042 -15.764 1.00 78.20 192 ASP G CA 1
ATOM 10698 C C . ASP G 1 192 ? 89.512 48.285 -16.631 1.00 76.52 192 ASP G C 1
ATOM 10699 O O . ASP G 1 192 ? 90.473 48.937 -16.204 1.00 76.66 192 ASP G O 1
ATOM 10704 N N . ALA G 1 193 ? 89.459 47.832 -17.883 1.00 73.56 193 ALA G N 1
ATOM 10705 C CA . ALA G 1 193 ? 90.579 48.019 -18.798 1.00 69.74 193 ALA G CA 1
ATOM 10706 C C . ALA G 1 193 ? 90.860 49.497 -19.053 1.00 68.22 193 ALA G C 1
ATOM 10707 O O . ALA G 1 193 ? 92.013 49.941 -19.014 1.00 68.96 193 ALA G O 1
ATOM 10709 N N . ASP G 1 194 ? 89.816 50.274 -19.327 1.00 52.96 194 ASP G N 1
ATOM 10710 C CA . ASP G 1 194 ? 89.985 51.704 -19.547 1.00 55.87 194 ASP G CA 1
ATOM 10711 C C . ASP G 1 194 ? 90.634 52.383 -18.340 1.00 60.80 194 ASP G C 1
ATOM 10712 O O . ASP G 1 194 ? 91.490 53.261 -18.501 1.00 64.57 194 ASP G O 1
ATOM 10717 N N . ALA G 1 195 ? 90.164 52.081 -17.125 1.00 62.83 195 ALA G N 1
ATOM 10718 C CA . ALA G 1 195 ? 90.810 52.650 -15.941 1.00 58.33 195 ALA G CA 1
ATOM 10719 C C . ALA G 1 195 ? 92.264 52.217 -15.852 1.00 60.47 195 ALA G C 1
ATOM 10720 O O . ALA G 1 195 ? 93.158 53.041 -15.624 1.00 68.03 195 ALA G O 1
ATOM 10722 N N . TYR G 1 196 ? 92.522 50.921 -16.049 1.00 69.09 196 TYR G N 1
ATOM 10723 C CA . TYR G 1 196 ? 93.878 50.394 -15.910 1.00 64.08 196 TYR G CA 1
ATOM 10724 C C . TYR G 1 196 ? 94.828 51.070 -16.896 1.00 63.52 196 TYR G C 1
ATOM 10725 O O . TYR G 1 196 ? 95.920 51.518 -16.524 1.00 66.22 196 TYR G O 1
ATOM 10734 N N . PHE G 1 197 ? 94.408 51.178 -18.159 1.00 55.03 197 PHE G N 1
ATOM 10735 C CA . PHE G 1 197 ? 95.228 51.835 -19.165 1.00 57.76 197 PHE G CA 1
ATOM 10736 C C . PHE G 1 197 ? 95.473 53.293 -18.774 1.00 65.31 197 PHE G C 1
ATOM 10737 O O . PHE G 1 197 ? 96.582 53.803 -18.937 1.00 74.14 197 PHE G O 1
ATOM 10745 N N . ARG G 1 198 ? 94.467 53.978 -18.224 1.00 68.69 198 ARG G N 1
ATOM 10746 C CA . ARG G 1 198 ? 94.687 55.372 -17.873 1.00 71.27 198 ARG G CA 1
ATOM 10747 C C . ARG G 1 198 ? 95.674 55.524 -16.742 1.00 76.00 198 ARG G C 1
ATOM 10748 O O . ARG G 1 198 ? 96.419 56.505 -16.733 1.00 78.77 198 ARG G O 1
ATOM 10756 N N . ASP G 1 199 ? 95.757 54.556 -15.829 1.00 78.93 199 ASP G N 1
ATOM 10757 C CA . ASP G 1 199 ? 96.806 54.639 -14.822 1.00 81.99 199 ASP G CA 1
ATOM 10758 C C . ASP G 1 199 ? 98.190 54.497 -15.421 1.00 81.11 199 ASP G C 1
ATOM 10759 O O . ASP G 1 199 ? 99.091 55.290 -15.122 1.00 84.27 199 ASP G O 1
ATOM 10764 N N . ALA G 1 200 ? 98.360 53.546 -16.329 1.00 66.85 200 ALA G N 1
ATOM 10765 C CA . ALA G 1 200 ? 99.674 53.355 -16.920 1.00 61.50 200 ALA G CA 1
ATOM 10766 C C . ALA G 1 200 ? 100.104 54.579 -17.709 1.00 60.93 200 ALA G C 1
ATOM 10767 O O . ALA G 1 200 ? 101.292 54.918 -17.727 1.00 62.39 200 ALA G O 1
ATOM 10769 N N . LEU G 1 201 ? 99.152 55.277 -18.330 1.00 64.53 201 LEU G N 1
ATOM 10770 C CA . LEU G 1 201 ? 99.525 56.414 -19.152 1.00 67.50 201 LEU G CA 1
ATOM 10771 C C . LEU G 1 201 ? 100.115 57.530 -18.301 1.00 74.39 201 LEU G C 1
ATOM 10772 O O . LEU G 1 201 ? 101.158 58.094 -18.656 1.00 74.96 201 LEU G O 1
ATOM 10777 N N . THR G 1 202 ? 99.511 57.820 -17.143 1.00 85.81 202 THR G N 1
ATOM 10778 C CA . THR G 1 202 ? 100.088 58.838 -16.271 1.00 85.50 202 THR G CA 1
ATOM 10779 C C . THR G 1 202 ? 101.516 58.470 -15.905 1.00 84.68 202 THR G C 1
ATOM 10780 O O . THR G 1 202 ? 102.430 59.295 -16.012 1.00 89.93 202 THR G O 1
ATOM 10784 N N . GLU G 1 203 ? 101.731 57.221 -15.488 1.00 68.96 203 GLU G N 1
ATOM 10785 C CA . GLU G 1 203 ? 103.073 56.835 -15.092 1.00 74.97 203 GLU G CA 1
ATOM 10786 C C . GLU G 1 203 ? 104.005 56.784 -16.305 1.00 75.11 203 GLU G C 1
ATOM 10787 O O . GLU G 1 203 ? 105.181 57.146 -16.200 1.00 76.52 203 GLU G O 1
ATOM 10793 N N . ALA G 1 204 ? 103.487 56.394 -17.480 1.00 84.06 204 ALA G N 1
ATOM 10794 C CA . ALA G 1 204 ? 104.302 56.412 -18.702 1.00 77.99 204 ALA G CA 1
ATOM 10795 C C . ALA G 1 204 ? 104.625 57.825 -19.156 1.00 80.56 204 ALA G C 1
ATOM 10796 O O . ALA G 1 204 ? 105.728 58.088 -19.653 1.00 85.63 204 ALA G O 1
ATOM 10798 N N . LEU G 1 205 ? 103.666 58.741 -18.995 1.00 69.25 205 LEU G N 1
ATOM 10799 C CA . LEU G 1 205 ? 103.891 60.149 -19.298 1.00 66.04 205 LEU G CA 1
ATOM 10800 C C . LEU G 1 205 ? 104.827 60.781 -18.292 1.00 67.24 205 LEU G C 1
ATOM 10801 O O . LEU G 1 205 ? 105.671 61.605 -18.655 1.00 75.49 205 LEU G O 1
ATOM 10806 N N . ASP G 1 206 ? 104.660 60.428 -17.024 1.00 92.11 206 ASP G N 1
ATOM 10807 C CA . ASP G 1 206 ? 105.472 60.983 -15.956 1.00 98.73 206 ASP G CA 1
ATOM 10808 C C . ASP G 1 206 ? 106.951 60.849 -16.288 1.00 99.89 206 ASP G C 1
ATOM 10809 O O . ASP G 1 206 ? 107.736 61.787 -16.088 1.00 108.06 206 ASP G O 1
ATOM 10814 N N . HIS G 1 207 ? 107.327 59.688 -16.831 1.00 78.00 207 HIS G N 1
ATOM 10815 C CA . HIS G 1 207 ? 108.666 59.347 -17.281 1.00 76.53 207 HIS G CA 1
ATOM 10816 C C . HIS G 1 207 ? 108.849 59.563 -18.778 1.00 74.69 207 HIS G C 1
ATOM 10817 O O . HIS G 1 207 ? 109.965 59.400 -19.295 1.00 72.18 207 HIS G O 1
ATOM 10824 N N . GLY G 1 208 ? 107.765 59.847 -19.491 1.00 67.98 208 GLY G N 1
ATOM 10825 C CA . GLY G 1 208 ? 107.862 60.118 -20.903 1.00 60.48 208 GLY G CA 1
ATOM 10826 C C . GLY G 1 208 ? 108.333 58.917 -21.674 1.00 61.56 208 GLY G C 1
ATOM 10827 O O . GLY G 1 208 ? 108.979 59.079 -22.709 1.00 64.76 208 GLY G O 1
ATOM 10828 N N . TYR G 1 209 ? 107.968 57.708 -21.244 1.00 71.02 209 TYR G N 1
ATOM 10829 C CA . TYR G 1 209 ? 108.344 56.534 -22.017 1.00 67.12 209 TYR G CA 1
ATOM 10830 C C . TYR G 1 209 ? 107.430 56.496 -23.214 1.00 66.22 209 TYR G C 1
ATOM 10831 O O . TYR G 1 209 ? 106.242 56.192 -23.086 1.00 65.18 209 TYR G O 1
ATOM 10840 N N . ASP G 1 210 ? 108.010 56.747 -24.383 1.00 78.13 210 ASP G N 1
ATOM 10841 C CA . ASP G 1 210 ? 107.221 56.938 -25.594 1.00 72.46 210 ASP G CA 1
ATOM 10842 C C . ASP G 1 210 ? 106.568 55.633 -26.024 1.00 71.02 210 ASP G C 1
ATOM 10843 O O . ASP G 1 210 ? 105.436 55.622 -26.525 1.00 65.94 210 ASP G O 1
ATOM 10848 N N . LYS G 1 211 ? 107.338 54.555 -25.950 1.00 63.83 211 LYS G N 1
ATOM 10849 C CA . LYS G 1 211 ? 106.862 53.266 -26.470 1.00 59.95 211 LYS G CA 1
ATOM 10850 C C . LYS G 1 211 ? 105.650 52.745 -25.692 1.00 61.45 211 LYS G C 1
ATOM 10851 O O . LYS G 1 211 ? 104.664 52.373 -26.345 1.00 60.26 211 LYS G O 1
ATOM 10857 N N . PRO G 1 212 ? 105.634 52.738 -24.356 1.00 72.94 212 PRO G N 1
ATOM 10858 C CA . PRO G 1 212 ? 104.375 52.387 -23.665 1.00 63.78 212 PRO G CA 1
ATOM 10859 C C . PRO G 1 212 ? 103.242 53.366 -23.933 1.00 67.91 212 PRO G C 1
ATOM 10860 O O . PRO G 1 212 ? 102.092 52.925 -24.087 1.00 69.75 212 PRO G O 1
ATOM 10864 N N . ILE G 1 213 ? 103.522 54.676 -24.014 1.00 48.07 213 ILE G N 1
ATOM 10865 C CA . ILE G 1 213 ? 102.457 55.633 -24.322 1.00 43.14 213 ILE G CA 1
ATOM 10866 C C . ILE G 1 213 ? 101.817 55.290 -25.646 1.00 48.37 213 ILE G C 1
ATOM 10867 O O . ILE G 1 213 ? 100.589 55.313 -25.784 1.00 51.90 213 ILE G O 1
ATOM 10872 N N . THR G 1 214 ? 102.641 54.946 -26.636 1.00 56.42 214 THR G N 1
ATOM 10873 C CA . THR G 1 214 ? 102.100 54.586 -27.941 1.00 57.08 214 THR G CA 1
ATOM 10874 C C . THR G 1 214 ? 101.187 53.381 -27.829 1.00 50.29 214 THR G C 1
ATOM 10875 O O . THR G 1 214 ? 100.093 53.365 -28.399 1.00 52.76 214 THR G O 1
ATOM 10879 N N . LYS G 1 215 ? 101.631 52.351 -27.111 1.00 51.23 215 LYS G 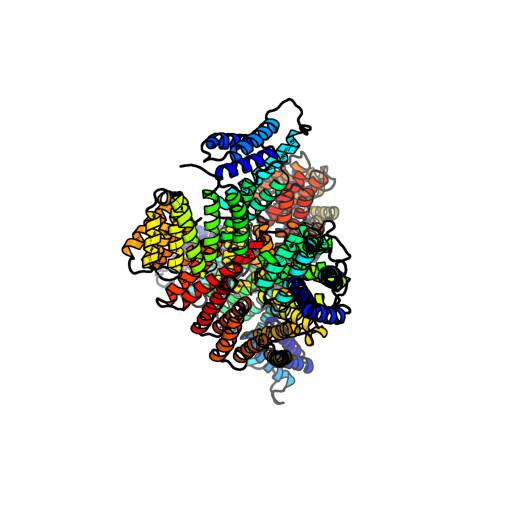N 1
ATOM 10880 C CA . LYS G 1 215 ? 100.830 51.141 -27.019 1.00 49.80 215 LYS G CA 1
ATOM 10881 C C . LYS G 1 215 ? 99.546 51.386 -26.243 1.00 53.53 215 LYS G C 1
ATOM 10882 O O . LYS G 1 215 ? 98.493 50.851 -26.600 1.00 56.39 215 LYS G O 1
ATOM 10888 N N . ILE G 1 216 ? 99.607 52.178 -25.174 1.00 56.01 216 ILE G N 1
ATOM 10889 C CA . ILE G 1 216 ? 98.393 52.458 -24.412 1.00 54.04 216 ILE G CA 1
ATOM 10890 C C . ILE G 1 216 ? 97.354 53.169 -25.269 1.00 55.83 216 ILE G C 1
ATOM 10891 O O . ILE G 1 216 ? 96.165 52.832 -25.220 1.00 60.15 216 ILE G O 1
ATOM 10896 N N . TYR G 1 217 ? 97.775 54.138 -26.087 1.00 51.34 217 TYR G N 1
ATOM 10897 C CA . TYR G 1 217 ? 96.808 54.861 -26.915 1.00 56.25 217 TYR G CA 1
ATOM 10898 C C . TYR G 1 217 ? 96.113 53.922 -27.897 1.00 59.60 217 TYR G C 1
ATOM 10899 O O . TYR G 1 217 ? 94.888 53.974 -28.061 1.00 62.64 217 TYR G O 1
ATOM 10908 N N . HIS G 1 218 ? 96.881 53.080 -28.593 1.00 53.35 218 HIS G N 1
ATOM 10909 C CA . HIS G 1 218 ? 96.255 52.075 -29.441 1.00 51.32 218 HIS G CA 1
ATOM 10910 C C . HIS G 1 218 ? 95.305 51.199 -28.624 1.00 52.06 218 HIS G C 1
ATOM 10911 O O . HIS G 1 218 ? 94.165 50.965 -29.034 1.00 54.40 218 HIS G O 1
ATOM 10918 N N . ASN G 1 219 ? 95.759 50.693 -27.467 1.00 51.86 219 ASN G N 1
ATOM 10919 C CA . ASN G 1 219 ? 94.898 49.831 -26.652 1.00 49.19 219 ASN G CA 1
ATOM 10920 C C . ASN G 1 219 ? 93.648 50.557 -26.158 1.00 51.78 219 ASN G C 1
ATOM 10921 O O . ASN G 1 219 ? 92.560 49.973 -26.130 1.00 56.59 219 ASN G O 1
ATOM 10926 N N . LEU G 1 220 ? 93.765 51.826 -25.766 1.00 49.16 220 LEU G N 1
ATOM 10927 C CA . LEU G 1 220 ? 92.549 52.571 -25.456 1.00 50.72 220 LEU G CA 1
ATOM 10928 C C . LEU G 1 220 ? 91.641 52.631 -26.675 1.00 51.18 220 LEU G C 1
ATOM 10929 O O . LEU G 1 220 ? 90.421 52.490 -26.562 1.00 50.73 220 LEU G O 1
ATOM 10934 N N . GLY G 1 221 ? 92.231 52.748 -27.860 1.00 49.25 221 GLY G N 1
ATOM 10935 C CA . GLY G 1 221 ? 91.433 52.705 -29.071 1.00 53.08 221 GLY G CA 1
ATOM 10936 C C . GLY G 1 221 ? 90.696 51.388 -29.242 1.00 53.70 221 GLY G C 1
ATOM 10937 O O . GLY G 1 221 ? 89.511 51.370 -29.598 1.00 55.02 221 GLY G O 1
ATOM 10938 N N . LEU G 1 222 ? 91.373 50.263 -28.977 1.00 61.06 222 LEU G N 1
ATOM 10939 C CA . LEU G 1 222 ? 90.694 48.979 -29.124 1.00 64.38 222 LEU G CA 1
ATOM 10940 C C . LEU G 1 222 ? 89.518 48.876 -28.173 1.00 65.00 222 LEU G C 1
ATOM 10941 O O . LEU G 1 222 ? 88.470 48.331 -28.530 1.00 69.88 222 LEU G O 1
ATOM 10946 N N . VAL G 1 223 ? 89.655 49.423 -26.972 1.00 56.30 223 VAL G N 1
ATOM 10947 C CA . VAL G 1 223 ? 88.551 49.376 -26.023 1.00 58.45 223 VAL G CA 1
ATOM 10948 C C . VAL G 1 223 ? 87.347 50.130 -26.569 1.00 62.29 223 VAL G C 1
ATOM 10949 O O . VAL G 1 223 ? 86.256 49.566 -26.730 1.00 66.36 223 VAL G O 1
ATOM 10953 N N . HIS G 1 224 ? 87.543 51.402 -26.929 1.00 56.14 224 HIS G N 1
ATOM 10954 C CA . HIS G 1 224 ? 86.418 52.209 -27.384 1.00 55.79 224 HIS G CA 1
ATOM 10955 C C . HIS G 1 224 ? 85.852 51.691 -28.692 1.00 54.91 224 HIS G C 1
ATOM 10956 O O . HIS G 1 224 ? 84.658 51.860 -28.953 1.00 55.78 224 HIS G O 1
ATOM 10963 N N . TRP G 1 225 ? 86.685 51.094 -29.541 1.00 58.75 225 TRP G N 1
ATOM 10964 C CA . TRP G 1 225 ? 86.139 50.365 -30.675 1.00 57.93 225 TRP G CA 1
ATOM 10965 C C . TRP G 1 225 ? 85.134 49.325 -30.192 1.00 60.97 225 TRP G C 1
ATOM 10966 O O . TRP G 1 225 ? 83.999 49.262 -30.677 1.00 59.57 225 TRP G O 1
ATOM 10977 N N . GLN G 1 226 ? 85.531 48.500 -29.225 1.00 68.48 226 GLN G N 1
ATOM 10978 C CA . GLN G 1 226 ? 84.629 47.444 -28.795 1.00 66.84 226 GLN G CA 1
ATOM 10979 C C . GLN G 1 226 ? 83.386 48.007 -28.137 1.00 68.80 226 GLN G C 1
ATOM 10980 O O . GLN G 1 226 ? 82.322 47.390 -28.206 1.00 73.05 226 GLN G O 1
ATOM 10986 N N . LYS G 1 227 ? 83.486 49.161 -27.492 1.00 64.46 227 LYS G N 1
ATOM 10987 C CA . LYS G 1 227 ? 82.277 49.753 -26.932 1.00 65.75 227 LYS G CA 1
ATOM 10988 C C . LYS G 1 227 ? 81.357 50.225 -28.053 1.00 63.75 227 LYS G C 1
ATOM 10989 O O . LYS G 1 227 ? 80.335 49.593 -28.326 1.00 70.74 227 LYS G O 1
ATOM 10995 N N . GLY G 1 228 ? 81.710 51.317 -28.717 1.00 62.68 228 GLY G N 1
ATOM 10996 C CA . GLY G 1 228 ? 80.888 51.826 -29.797 1.00 61.52 228 GLY G CA 1
ATOM 10997 C C . GLY G 1 228 ? 81.319 53.189 -30.291 1.00 69.56 228 GLY G C 1
ATOM 10998 O O . GLY G 1 228 ? 80.888 53.629 -31.360 1.00 71.40 228 GLY G O 1
ATOM 10999 N N . SER G 1 229 ? 82.245 53.821 -29.567 1.00 86.09 229 SER G N 1
ATOM 11000 C CA . SER G 1 229 ? 82.679 55.188 -29.858 1.00 88.50 229 SER G CA 1
ATOM 11001 C C . SER G 1 229 ? 83.694 55.182 -31.006 1.00 91.68 229 SER G C 1
ATOM 11002 O O . SER G 1 229 ? 84.875 55.504 -30.852 1.00 87.87 229 SER G O 1
ATOM 11005 N N . LEU G 1 230 ? 83.192 54.866 -32.204 1.00 80.57 230 LEU G N 1
ATOM 11006 C CA . LEU G 1 230 ? 84.076 54.645 -33.351 1.00 76.40 230 LEU G CA 1
ATOM 11007 C C . LEU G 1 230 ? 84.908 55.889 -33.651 1.00 79.46 230 LEU G C 1
ATOM 11008 O O . LEU G 1 230 ? 86.080 55.804 -34.027 1.00 80.63 230 LEU G O 1
ATOM 11013 N N . GLU G 1 231 ? 84.300 57.045 -33.469 1.00 119.57 231 GLU G N 1
ATOM 11014 C CA . GLU G 1 231 ? 84.855 58.358 -33.732 1.00 119.36 231 GLU G CA 1
ATOM 11015 C C . GLU G 1 231 ? 85.878 58.741 -32.674 1.00 119.84 231 GLU G C 1
ATOM 11016 O O . GLU G 1 231 ? 86.813 59.503 -32.952 1.00 120.40 231 GLU G O 1
ATOM 11022 N N . LEU G 1 232 ? 85.681 58.252 -31.442 1.00 88.42 232 LEU G N 1
ATOM 11023 C CA . LEU G 1 232 ? 86.711 58.375 -30.418 1.00 89.11 232 LEU G CA 1
ATOM 11024 C C . LEU G 1 232 ? 87.824 57.338 -30.609 1.00 89.10 232 LEU G C 1
ATOM 11025 O O . LEU G 1 232 ? 89.006 57.645 -30.402 1.00 91.23 232 LEU G O 1
ATOM 11030 N N . ALA G 1 233 ? 87.479 56.119 -31.042 1.00 80.77 233 ALA G N 1
ATOM 11031 C CA . ALA G 1 233 ? 88.508 55.109 -31.304 1.00 73.67 233 ALA G CA 1
ATOM 11032 C C . ALA G 1 233 ? 89.502 55.590 -32.359 1.00 73.17 233 ALA G C 1
ATOM 11033 O O . ALA G 1 233 ? 90.720 55.382 -32.227 1.00 69.16 233 ALA G O 1
ATOM 11035 N N . LEU G 1 234 ? 88.992 56.228 -33.416 1.00 71.60 234 LEU G N 1
ATOM 11036 C CA . LEU G 1 234 ? 89.847 56.754 -34.469 1.00 72.15 234 LEU G CA 1
ATOM 11037 C C . LEU G 1 234 ? 90.826 57.757 -33.910 1.00 71.37 234 LEU G C 1
ATOM 11038 O O . LEU G 1 234 ? 92.010 57.759 -34.257 1.00 70.44 234 LEU G O 1
ATOM 11043 N N . HIS G 1 235 ? 90.338 58.642 -33.051 1.00 77.46 235 HIS G N 1
ATOM 11044 C CA . HIS G 1 235 ? 91.231 59.593 -32.418 1.00 77.61 235 HIS G CA 1
ATOM 11045 C C . HIS G 1 235 ? 92.413 58.852 -31.789 1.00 76.79 235 HIS G C 1
ATOM 11046 O O . HIS G 1 235 ? 93.582 59.193 -32.025 1.00 76.60 235 HIS G O 1
ATOM 11053 N N . TYR G 1 236 ? 92.127 57.770 -31.057 1.00 74.29 236 TYR G N 1
ATOM 11054 C CA . TYR G 1 236 ? 93.188 57.082 -30.331 1.00 75.92 236 TYR G CA 1
ATOM 11055 C C . TYR G 1 236 ? 94.070 56.251 -31.253 1.00 72.81 236 TYR G C 1
ATOM 11056 O O . TYR G 1 236 ? 95.292 56.201 -31.054 1.00 66.37 236 TYR G O 1
ATOM 11065 N N . PHE G 1 237 ? 93.493 55.633 -32.290 1.00 56.88 237 PHE G N 1
ATOM 11066 C CA . PHE G 1 237 ? 94.332 54.943 -33.264 1.00 50.88 237 PHE G CA 1
ATOM 11067 C C . PHE G 1 237 ? 95.232 55.912 -34.009 1.00 59.26 237 PHE G C 1
ATOM 11068 O O . PHE G 1 237 ? 96.418 55.626 -34.225 1.00 60.49 237 PHE G O 1
ATOM 11076 N N . ARG G 1 238 ? 94.696 57.082 -34.383 1.00 66.14 238 ARG G N 1
ATOM 11077 C CA . ARG G 1 238 ? 95.512 58.103 -35.040 1.00 66.08 238 ARG G CA 1
ATOM 11078 C C . ARG G 1 238 ? 96.569 58.662 -34.102 1.00 68.87 238 ARG G C 1
ATOM 11079 O O . ARG G 1 238 ? 97.723 58.858 -34.507 1.00 69.55 238 ARG G O 1
ATOM 11087 N N . GLU G 1 239 ? 96.197 58.948 -32.853 1.00 69.67 239 GLU G N 1
ATOM 11088 C CA . GLU G 1 239 ? 97.205 59.394 -31.904 1.00 73.36 239 GLU G CA 1
ATOM 11089 C C . GLU G 1 239 ? 98.378 58.427 -31.829 1.00 71.02 239 GLU G C 1
ATOM 11090 O O . GLU G 1 239 ? 99.534 58.851 -31.731 1.00 75.45 239 GLU G O 1
ATOM 11096 N N . ALA G 1 240 ? 98.111 57.126 -31.899 1.00 73.77 240 ALA G N 1
ATOM 11097 C CA . ALA G 1 240 ? 99.221 56.188 -31.815 1.00 72.67 240 ALA G CA 1
ATOM 11098 C C . ALA G 1 240 ? 100.015 56.143 -33.117 1.00 78.31 240 ALA G C 1
ATOM 11099 O O . ALA G 1 240 ? 101.230 55.940 -33.082 1.00 86.33 240 ALA G O 1
ATOM 11101 N N . TYR G 1 241 ? 99.369 56.325 -34.273 1.00 68.78 241 TYR G N 1
ATOM 11102 C CA . TYR G 1 241 ? 100.135 56.357 -35.524 1.00 66.80 241 TYR G CA 1
ATOM 11103 C C . TYR G 1 241 ? 100.988 57.620 -35.637 1.00 70.54 241 TYR G C 1
ATOM 11104 O O . TYR G 1 241 ? 101.889 57.672 -36.485 1.00 72.74 241 TYR G O 1
ATOM 11113 N N . SER G 1 242 ? 100.681 58.647 -34.828 1.00 80.62 242 SER G N 1
ATOM 11114 C CA . SER G 1 242 ? 101.520 59.846 -34.716 1.00 76.14 242 SER G CA 1
ATOM 11115 C C . SER G 1 242 ? 102.954 59.481 -34.374 1.00 73.37 242 SER G C 1
ATOM 11116 O O . SER G 1 242 ? 103.910 60.114 -34.853 1.00 79.96 242 SER G O 1
ATOM 11119 N N . HIS G 1 243 ? 103.102 58.515 -33.469 1.00 56.57 243 HIS G N 1
ATOM 11120 C CA . HIS G 1 243 ? 104.402 58.128 -32.965 1.00 58.89 243 HIS G CA 1
ATOM 11121 C C . HIS G 1 243 ? 105.335 57.517 -33.996 1.00 65.42 243 HIS G C 1
ATOM 11122 O O . HIS G 1 243 ? 104.995 56.581 -34.752 1.00 64.98 243 HIS G O 1
ATOM 11129 N N . GLU G 1 244 ? 106.559 58.054 -33.887 1.00 98.32 244 GLU G N 1
ATOM 11130 C CA . GLU G 1 244 ? 107.688 57.832 -34.780 1.00 97.89 244 GLU G CA 1
ATOM 11131 C C . GLU G 1 244 ? 107.859 56.327 -35.105 1.00 97.10 244 GLU G C 1
ATOM 11132 O O . GLU G 1 244 ? 107.666 55.853 -36.239 1.00 99.36 244 GLU G O 1
ATOM 11138 N N . TRP G 1 245 ? 108.257 55.578 -34.077 1.00 68.50 245 TRP G N 1
ATOM 11139 C CA . TRP G 1 245 ? 108.638 54.179 -34.134 1.00 65.08 245 TRP G CA 1
ATOM 11140 C C . TRP G 1 245 ? 107.537 53.272 -34.644 1.00 70.57 245 TRP G C 1
ATOM 11141 O O . TRP G 1 245 ? 107.833 52.208 -35.204 1.00 74.35 245 TRP G O 1
ATOM 11152 N N . LEU G 1 246 ? 106.268 53.646 -34.445 1.00 67.88 246 LEU G N 1
ATOM 11153 C CA . LEU G 1 246 ? 105.204 52.686 -34.713 1.00 67.03 246 LEU G CA 1
ATOM 11154 C C . LEU G 1 246 ? 105.056 52.428 -36.216 1.00 64.06 246 LEU G C 1
ATOM 11155 O O . LEU G 1 246 ? 104.883 51.277 -36.632 1.00 62.71 246 LEU G O 1
ATOM 11160 N N . ARG G 1 247 ? 105.220 53.457 -37.058 1.00 65.80 247 ARG G N 1
ATOM 11161 C CA . ARG G 1 247 ? 105.128 53.211 -38.499 1.00 65.74 247 ARG G CA 1
ATOM 11162 C C . ARG G 1 247 ? 106.211 52.263 -38.992 1.00 66.85 247 ARG G C 1
ATOM 11163 O O . ARG G 1 247 ? 106.036 51.604 -40.026 1.00 67.05 247 ARG G O 1
ATOM 11171 N N . ASP G 1 248 ? 107.337 52.198 -38.289 1.00 73.61 248 ASP G N 1
ATOM 11172 C CA . ASP G 1 248 ? 108.466 51.348 -38.648 1.00 74.86 248 ASP G CA 1
ATOM 11173 C C . ASP G 1 248 ? 108.545 50.063 -37.835 1.00 71.84 248 ASP G C 1
ATOM 11174 O O . ASP G 1 248 ? 109.456 49.264 -38.066 1.00 72.98 248 ASP G O 1
ATOM 11179 N N . SER G 1 249 ? 107.694 49.894 -36.827 1.00 69.77 249 SER G N 1
ATOM 11180 C CA . SER G 1 249 ? 107.665 48.648 -36.071 1.00 68.51 249 SER G CA 1
ATOM 11181 C C . SER G 1 249 ? 106.703 47.643 -36.701 1.00 67.08 249 SER G C 1
ATOM 11182 O O . SER G 1 249 ? 105.674 48.034 -37.258 1.00 67.32 249 SER G O 1
ATOM 11185 N N . PRO G 1 250 ? 106.987 46.335 -36.634 1.00 50.92 250 PRO G N 1
ATOM 11186 C CA . PRO G 1 250 ? 105.984 45.353 -37.091 1.00 50.00 250 PRO G CA 1
ATOM 11187 C C . PRO G 1 250 ? 104.678 45.443 -36.310 1.00 52.10 250 PRO G C 1
ATOM 11188 O O . PRO G 1 250 ? 103.602 45.168 -36.868 1.00 51.16 250 PRO G O 1
ATOM 11192 N N . LYS G 1 251 ? 104.746 45.856 -35.038 1.00 56.11 251 LYS G N 1
ATOM 11193 C CA . LYS G 1 251 ? 103.541 46.111 -34.251 1.00 58.22 251 LYS G CA 1
ATOM 11194 C C . LYS G 1 251 ? 102.644 47.143 -34.920 1.00 58.93 251 LYS G C 1
ATOM 11195 O O . LYS G 1 251 ? 101.414 47.062 -34.815 1.00 56.96 251 LYS G O 1
ATOM 11201 N N . GLY G 1 252 ? 103.236 48.047 -35.707 1.00 56.04 252 GLY G N 1
ATOM 11202 C CA . GLY G 1 252 ? 102.477 49.081 -36.383 1.00 53.46 252 GLY G CA 1
ATOM 11203 C C . GLY G 1 252 ? 101.411 48.531 -37.291 1.00 47.23 252 GLY G C 1
ATOM 11204 O O . GLY G 1 252 ? 100.497 49.260 -37.671 1.00 47.94 252 GLY G O 1
ATOM 11205 N N . GLN G 1 253 ? 101.526 47.270 -37.688 1.00 44.81 253 GLN G N 1
ATOM 11206 C CA . GLN G 1 253 ? 100.459 46.673 -38.480 1.00 49.52 253 GLN G CA 1
ATOM 11207 C C . GLN G 1 253 ? 99.130 46.624 -37.730 1.00 49.81 253 GLN G C 1
ATOM 11208 O O . GLN G 1 253 ? 98.076 46.745 -38.355 1.00 49.45 253 GLN G O 1
ATOM 11214 N N . GLN G 1 254 ? 99.150 46.439 -36.406 1.00 50.98 254 GLN G N 1
ATOM 11215 C CA . GLN G 1 254 ? 97.896 46.405 -35.663 1.00 46.91 254 GLN G CA 1
ATOM 11216 C C . GLN G 1 254 ? 97.152 47.725 -35.824 1.00 52.79 254 GLN G C 1
ATOM 11217 O O . GLN G 1 254 ? 95.954 47.742 -36.123 1.00 58.35 254 GLN G O 1
ATOM 11223 N N . THR G 1 255 ? 97.851 48.853 -35.650 1.00 45.49 255 THR G N 1
ATOM 11224 C CA . THR G 1 255 ? 97.166 50.138 -35.719 1.00 42.78 255 THR G CA 1
ATOM 11225 C C . THR G 1 255 ? 96.695 50.432 -37.130 1.00 49.66 255 THR G C 1
ATOM 11226 O O . THR G 1 255 ? 95.539 50.822 -37.341 1.00 50.56 255 THR G O 1
ATOM 11230 N N . VAL G 1 256 ? 97.564 50.213 -38.114 1.00 48.67 256 VAL G N 1
ATOM 11231 C CA . VAL G 1 256 ? 97.172 50.436 -39.504 1.00 47.55 256 VAL G CA 1
ATOM 11232 C C . VAL G 1 256 ? 95.953 49.587 -39.857 1.00 53.91 256 VAL G C 1
ATOM 11233 O O . VAL G 1 256 ? 94.998 50.072 -40.486 1.00 57.33 256 VAL G O 1
ATOM 11237 N N . TYR G 1 257 ? 95.959 48.309 -39.449 1.00 53.81 257 TYR G N 1
ATOM 11238 C CA . TYR G 1 257 ? 94.809 47.447 -39.699 1.00 49.44 257 TYR G CA 1
ATOM 11239 C C . TYR G 1 257 ? 93.573 48.005 -39.023 1.00 51.18 257 TYR G C 1
ATOM 11240 O O . TYR G 1 257 ? 92.525 48.153 -39.652 1.00 47.87 257 TYR G O 1
ATOM 11249 N N . MET G 1 258 ? 93.681 48.337 -37.741 1.00 50.83 258 MET G N 1
ATOM 11250 C CA . MET G 1 258 ? 92.510 48.856 -37.048 1.00 53.24 258 MET G CA 1
ATOM 11251 C C . MET G 1 258 ? 92.001 50.130 -37.699 1.00 54.21 258 MET G C 1
ATOM 11252 O O . MET G 1 258 ? 90.790 50.336 -37.785 1.00 56.53 258 MET G O 1
ATOM 11257 N N . LEU G 1 259 ? 92.903 50.999 -38.165 1.00 64.68 259 LEU G N 1
ATOM 11258 C CA . LEU G 1 259 ? 92.463 52.208 -38.858 1.00 66.60 259 LEU G CA 1
ATOM 11259 C C . LEU G 1 259 ? 91.635 51.859 -40.093 1.00 72.19 259 LEU G C 1
ATOM 11260 O O . LEU G 1 259 ? 90.592 52.474 -40.353 1.00 79.04 259 LEU G O 1
ATOM 11265 N N . SER G 1 260 ? 92.102 50.889 -40.883 1.00 66.21 260 SER G N 1
ATOM 11266 C CA . SER G 1 260 ? 91.345 50.460 -42.054 1.00 63.88 260 SER G CA 1
ATOM 11267 C C . SER G 1 260 ? 90.002 49.852 -41.663 1.00 63.11 260 SER G C 1
ATOM 11268 O O . SER G 1 260 ? 88.971 50.222 -42.225 1.00 69.07 260 SER G O 1
ATOM 11271 N N . ARG G 1 261 ? 89.975 48.980 -40.649 1.00 63.85 261 ARG G N 1
ATOM 11272 C CA . ARG G 1 261 ? 88.769 48.211 -40.338 1.00 61.43 261 ARG G CA 1
ATOM 11273 C C . ARG G 1 261 ? 87.685 49.087 -39.771 1.00 61.15 261 ARG G C 1
ATOM 11274 O O . ARG G 1 261 ? 86.506 48.927 -40.110 1.00 67.19 261 ARG G O 1
ATOM 11282 N N . VAL G 1 262 ? 88.083 50.054 -38.970 1.00 62.10 262 VAL G N 1
ATOM 11283 C CA . VAL G 1 262 ? 87.124 50.961 -38.363 1.00 65.35 262 VAL G CA 1
ATOM 11284 C C . VAL G 1 262 ? 86.577 51.974 -39.366 1.00 70.10 262 VAL G C 1
ATOM 11285 O O . VAL G 1 262 ? 85.379 52.288 -39.352 1.00 72.29 262 VAL G O 1
ATOM 11289 N N . LEU G 1 263 ? 87.415 52.497 -40.259 1.00 63.40 263 LEU G N 1
ATOM 11290 C CA . LEU G 1 263 ? 86.902 53.457 -41.235 1.00 63.33 263 LEU G CA 1
ATOM 11291 C C . LEU G 1 263 ? 85.959 52.790 -42.239 1.00 63.89 263 LEU G C 1
ATOM 11292 O O . LEU G 1 263 ? 84.949 53.387 -42.639 1.00 63.99 263 LEU G O 1
ATOM 11297 N N . TYR G 1 264 ? 86.278 51.568 -42.681 1.00 58.19 264 TYR G N 1
ATOM 11298 C CA . TYR G 1 264 ? 85.341 50.823 -43.525 1.00 56.01 264 TYR G CA 1
ATOM 11299 C C . TYR G 1 264 ? 83.990 50.634 -42.831 1.00 61.35 264 TYR G C 1
ATOM 11300 O O . TYR G 1 264 ? 82.939 50.632 -43.489 1.00 66.44 264 TYR G O 1
ATOM 11309 N N . THR G 1 265 ? 83.988 50.458 -41.505 1.00 72.66 265 THR G N 1
ATOM 11310 C CA . THR G 1 265 ? 82.708 50.261 -40.836 1.00 74.47 265 THR G CA 1
ATOM 11311 C C . THR G 1 265 ? 81.931 51.553 -40.704 1.00 74.33 265 THR G C 1
ATOM 11312 O O . THR G 1 265 ? 80.706 51.509 -40.555 1.00 82.48 265 THR G O 1
ATOM 11316 N N . MET G 1 266 ? 82.599 52.692 -40.760 1.00 71.43 266 MET G N 1
ATOM 11317 C CA . MET G 1 266 ? 81.881 53.946 -40.880 1.00 75.32 266 MET G CA 1
ATOM 11318 C C . MET G 1 266 ? 81.813 54.318 -42.361 1.00 79.88 266 MET G C 1
ATOM 11319 O O . MET G 1 266 ? 82.188 53.535 -43.244 1.00 83.90 266 MET G O 1
ATOM 11324 N N . GLY G 1 267 ? 81.328 55.515 -42.667 1.00 76.22 267 GLY G N 1
ATOM 11325 C CA . GLY G 1 267 ? 81.106 55.725 -44.085 1.00 79.80 267 GLY G CA 1
ATOM 11326 C C . GLY G 1 267 ? 82.371 55.865 -44.912 1.00 72.78 267 GLY G C 1
ATOM 11327 O O . GLY G 1 267 ? 82.302 55.680 -46.131 1.00 65.64 267 GLY G O 1
ATOM 11328 N N . GLN G 1 268 ? 83.531 56.080 -44.277 1.00 71.44 268 GLN G N 1
ATOM 11329 C CA . GLN G 1 268 ? 84.712 56.595 -44.989 1.00 80.93 268 GLN G CA 1
ATOM 11330 C C . GLN G 1 268 ? 85.531 55.515 -45.730 1.00 79.76 268 GLN G C 1
ATOM 11331 O O . GLN G 1 268 ? 86.714 55.293 -45.464 1.00 77.01 268 GLN G O 1
ATOM 11337 N N . ASN G 1 269 ? 84.907 54.887 -46.738 1.00 68.40 269 ASN G N 1
ATOM 11338 C CA . ASN G 1 269 ? 85.608 53.883 -47.543 1.00 66.38 269 ASN G CA 1
ATOM 11339 C C . ASN G 1 269 ? 86.739 54.462 -48.385 1.00 71.70 269 ASN G C 1
ATOM 11340 O O . ASN G 1 269 ? 87.551 53.694 -48.914 1.00 74.54 269 ASN G O 1
ATOM 11345 N N . GLU G 1 270 ? 86.807 55.780 -48.561 1.00 84.02 270 GLU G N 1
ATOM 11346 C CA . GLU G 1 270 ? 87.903 56.338 -49.349 1.00 82.62 270 GLU G CA 1
ATOM 11347 C C . GLU G 1 270 ? 89.207 56.311 -48.561 1.00 81.30 270 GLU G C 1
ATOM 11348 O O . GLU G 1 270 ? 90.221 55.798 -49.045 1.00 85.37 270 GLU G O 1
ATOM 11354 N N . GLU G 1 271 ? 89.187 56.797 -47.314 1.00 76.01 271 GLU G N 1
ATOM 11355 C CA . GLU G 1 271 ? 90.404 56.766 -46.499 1.00 75.94 271 GLU G CA 1
ATOM 11356 C C . GLU G 1 271 ? 90.727 55.354 -46.027 1.00 73.26 271 GLU G C 1
ATOM 11357 O O . GLU G 1 271 ? 91.901 54.988 -45.891 1.00 74.96 271 GLU G O 1
ATOM 11363 N N . ALA G 1 272 ? 89.697 54.572 -45.713 1.00 59.82 272 ALA G N 1
ATOM 11364 C CA . ALA G 1 272 ? 89.886 53.165 -45.387 1.00 58.25 272 ALA G CA 1
ATOM 11365 C C . ALA G 1 272 ? 90.765 52.467 -46.419 1.00 59.84 272 ALA G C 1
ATOM 11366 O O . ALA G 1 272 ? 91.700 51.741 -46.063 1.00 60.08 272 ALA G O 1
ATOM 11368 N N . TYR G 1 273 ? 90.471 52.654 -47.709 1.00 52.56 273 TYR G N 1
ATOM 11369 C CA . TYR G 1 273 ? 91.325 52.029 -48.716 1.00 52.84 273 TYR G CA 1
ATOM 11370 C C . TYR G 1 273 ? 92.766 52.512 -48.618 1.00 55.56 273 TYR G C 1
ATOM 11371 O O . TYR G 1 273 ? 93.694 51.731 -48.867 1.00 54.29 273 TYR G O 1
ATOM 11380 N N . HIS G 1 274 ? 92.977 53.772 -48.217 1.00 75.60 274 HIS G N 1
ATOM 11381 C CA . HIS G 1 274 ? 94.338 54.282 -48.063 1.00 77.35 274 HIS G CA 1
ATOM 11382 C C . HIS G 1 274 ? 95.110 53.446 -47.063 1.00 76.33 274 HIS G C 1
ATOM 11383 O O . HIS G 1 274 ? 96.179 52.912 -47.379 1.00 74.00 274 HIS G O 1
ATOM 11390 N N . TRP G 1 275 ? 94.555 53.270 -45.865 1.00 71.24 275 TRP G N 1
ATOM 11391 C CA . TRP G 1 275 ? 95.251 52.475 -44.861 1.00 62.34 275 TRP G CA 1
ATOM 11392 C C . TRP G 1 275 ? 95.397 51.023 -45.310 1.00 62.29 275 TRP G C 1
ATOM 11393 O O . TRP G 1 275 ? 96.437 50.398 -45.067 1.00 57.91 275 TRP G O 1
ATOM 11404 N N . TYR G 1 276 ? 94.373 50.472 -45.978 1.00 63.92 276 TYR G N 1
ATOM 11405 C CA . TYR G 1 276 ? 94.470 49.112 -46.505 1.00 59.98 276 TYR G CA 1
ATOM 11406 C C . TYR G 1 276 ? 95.722 48.929 -47.349 1.00 62.18 276 TYR G C 1
ATOM 11407 O O . TYR G 1 276 ? 96.543 48.042 -47.075 1.00 60.82 276 TYR G O 1
ATOM 11416 N N . GLU G 1 277 ? 95.904 49.772 -48.376 1.00 63.22 277 GLU G N 1
ATOM 11417 C CA . GLU G 1 277 ? 97.093 49.570 -49.194 1.00 63.35 277 GLU G CA 1
ATOM 11418 C C . GLU G 1 277 ? 98.350 49.785 -48.362 1.00 59.52 277 GLU G C 1
ATOM 11419 O O . GLU G 1 277 ? 99.365 49.131 -48.613 1.00 67.26 277 GLU G O 1
ATOM 11425 N N . LEU G 1 278 ? 98.303 50.645 -47.340 1.00 63.62 278 LEU G N 1
ATOM 11426 C CA . LEU G 1 278 ? 99.478 50.769 -46.480 1.00 62.09 278 LEU G CA 1
ATOM 11427 C C . LEU G 1 278 ? 99.686 49.503 -45.645 1.00 62.57 278 LEU G C 1
ATOM 11428 O O . LEU G 1 278 ? 100.829 49.079 -45.417 1.00 61.05 278 LEU G O 1
ATOM 11433 N N . GLY G 1 279 ? 98.593 48.883 -45.182 1.00 58.00 279 GLY G N 1
ATOM 11434 C CA . GLY G 1 279 ? 98.712 47.613 -44.478 1.00 56.26 279 GLY G CA 1
ATOM 11435 C C . GLY G 1 279 ? 99.289 46.527 -45.363 1.00 50.74 279 GLY G C 1
ATOM 11436 O O . GLY G 1 279 ? 100.148 45.758 -44.936 1.00 52.64 279 GLY G O 1
ATOM 11437 N N . I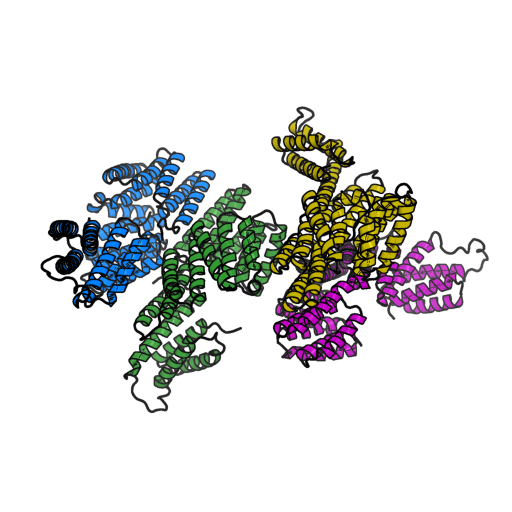LE G 1 280 ? 98.776 46.411 -46.588 1.00 44.89 280 ILE G N 1
ATOM 11438 C CA . ILE G 1 280 ? 99.316 45.419 -47.509 1.00 48.87 280 ILE G CA 1
ATOM 11439 C C . ILE G 1 280 ? 100.809 45.676 -47.736 1.00 55.24 280 ILE G C 1
ATOM 11440 O O . ILE G 1 280 ? 101.596 44.730 -47.894 1.00 50.39 280 ILE G O 1
ATOM 11445 N N . GLU G 1 281 ? 101.230 46.952 -47.708 1.00 68.74 281 GLU G N 1
ATOM 11446 C CA . GLU G 1 281 ? 102.639 47.279 -47.919 1.00 68.11 281 GLU G CA 1
ATOM 11447 C C . GLU G 1 281 ? 103.497 46.900 -46.715 1.00 69.00 281 GLU G C 1
ATOM 11448 O O . GLU G 1 281 ? 104.578 46.320 -46.879 1.00 72.38 281 GLU G O 1
ATOM 11454 N N . MET G 1 282 ? 103.041 47.204 -45.497 1.00 51.13 282 MET G N 1
ATOM 11455 C CA . MET G 1 282 ? 103.791 46.735 -44.337 1.00 49.64 282 MET G CA 1
ATOM 11456 C C . MET G 1 282 ? 103.749 45.219 -44.221 1.00 47.72 282 MET G C 1
ATOM 11457 O O . MET G 1 282 ? 104.710 44.609 -43.746 1.00 52.32 282 MET G O 1
ATOM 11462 N N . ALA G 1 283 ? 102.652 44.589 -44.628 1.00 44.53 283 ALA G N 1
ATOM 11463 C CA . ALA G 1 283 ? 102.624 43.139 -44.574 1.00 43.46 283 ALA G CA 1
ATOM 11464 C C . ALA G 1 283 ? 103.769 42.586 -45.403 1.00 49.55 283 ALA G C 1
ATOM 11465 O O . ALA G 1 283 ? 104.523 41.717 -44.951 1.00 48.54 283 ALA G O 1
ATOM 11467 N N . ARG G 1 284 ? 103.970 43.148 -46.589 1.00 57.04 284 ARG G N 1
ATOM 11468 C CA . ARG G 1 284 ? 105.040 42.659 -47.439 1.00 52.10 284 ARG G CA 1
ATOM 11469 C C . ARG G 1 284 ? 106.399 43.010 -46.835 1.00 51.20 284 ARG G C 1
ATOM 11470 O O . ARG G 1 284 ? 107.271 42.142 -46.729 1.00 51.51 284 ARG G O 1
ATOM 11478 N N . LYS G 1 285 ? 106.522 44.203 -46.246 1.00 53.86 285 LYS G N 1
ATOM 11479 C CA . LYS G 1 285 ? 107.779 44.597 -45.610 1.00 49.68 285 LYS G CA 1
ATOM 11480 C C . LYS G 1 285 ? 108.174 43.663 -44.473 1.00 54.11 285 LYS G C 1
ATOM 11481 O O . LYS G 1 285 ? 109.351 43.316 -44.324 1.00 62.85 285 LYS G O 1
ATOM 11487 N N . PHE G 1 286 ? 107.219 43.263 -43.645 1.00 55.32 286 PHE G N 1
ATOM 11488 C CA . PHE G 1 286 ? 107.530 42.410 -42.513 1.00 52.62 286 PHE G CA 1
ATOM 11489 C C . PHE G 1 286 ? 107.246 40.945 -42.795 1.00 54.46 286 PHE G C 1
ATOM 11490 O O . PHE G 1 286 ? 107.389 40.119 -41.888 1.00 53.48 286 PHE G O 1
ATOM 11498 N N . ASP G 1 287 ? 106.905 40.595 -44.037 1.00 59.30 287 ASP G N 1
ATOM 11499 C CA . ASP G 1 287 ? 106.550 39.221 -44.373 1.00 61.35 287 ASP G CA 1
ATOM 11500 C C . ASP G 1 287 ? 105.520 38.652 -43.393 1.00 64.14 287 ASP G C 1
ATOM 11501 O O . ASP G 1 287 ? 105.629 37.513 -42.938 1.00 67.09 287 ASP G O 1
ATOM 11506 N N . ASP G 1 288 ? 104.464 39.427 -43.133 1.00 57.79 288 ASP G N 1
ATOM 11507 C CA . ASP G 1 288 ? 103.428 39.081 -42.152 1.00 53.09 288 ASP G CA 1
ATOM 11508 C C . ASP G 1 288 ? 102.231 38.478 -42.872 1.00 53.03 288 ASP G C 1
ATOM 11509 O O . ASP G 1 288 ? 101.321 39.178 -43.312 1.00 58.01 288 ASP G O 1
ATOM 11514 N N . HIS G 1 289 ? 102.224 37.153 -42.956 1.00 51.31 289 HIS G N 1
ATOM 11515 C CA . HIS G 1 289 ? 101.156 36.471 -43.668 1.00 51.66 289 HIS G CA 1
ATOM 11516 C C . HIS G 1 289 ? 99.812 36.660 -42.992 1.00 57.86 289 HIS G C 1
ATOM 11517 O O . HIS G 1 289 ? 98.791 36.801 -43.667 1.00 65.56 289 HIS G O 1
ATOM 11524 N N . GLU G 1 290 ? 99.797 36.722 -41.664 1.00 54.72 290 GLU G N 1
ATOM 11525 C CA . GLU G 1 290 ? 98.544 36.872 -40.933 1.00 45.85 290 GLU G CA 1
ATOM 11526 C C . GLU G 1 290 ? 97.865 38.196 -41.270 1.00 45.78 290 GLU G C 1
ATOM 11527 O O . GLU G 1 290 ? 96.687 38.232 -41.642 1.00 51.72 290 GLU G O 1
ATOM 11533 N N . TYR G 1 291 ? 98.599 39.300 -41.188 1.00 50.86 291 TYR G N 1
ATOM 11534 C CA . TYR G 1 291 ? 97.976 40.588 -41.474 1.00 54.75 291 TYR G CA 1
ATOM 11535 C C . TYR G 1 291 ? 97.743 40.789 -42.957 1.00 55.21 291 TYR G C 1
ATOM 11536 O O . TYR G 1 291 ? 96.926 41.635 -43.333 1.00 53.41 291 TYR G O 1
ATOM 11545 N N . LYS G 1 292 ? 98.408 40.001 -43.803 1.00 64.08 292 LYS G N 1
ATOM 11546 C CA . LYS G 1 292 ? 98.022 39.959 -45.207 1.00 61.35 292 LYS G CA 1
ATOM 11547 C C . LYS G 1 292 ? 96.660 39.328 -45.351 1.00 61.17 292 LYS G C 1
ATOM 11548 O O . LYS G 1 292 ? 95.795 39.855 -46.061 1.00 65.85 292 LYS G O 1
ATOM 11554 N N . ALA G 1 293 ? 96.424 38.227 -44.632 1.00 47.15 293 ALA G N 1
ATOM 11555 C CA . ALA G 1 293 ? 95.088 37.639 -44.637 1.00 50.79 293 ALA G CA 1
ATOM 11556 C C . ALA G 1 293 ? 94.069 38.579 -44.001 1.00 47.46 293 ALA G C 1
ATOM 11557 O O . ALA G 1 293 ? 92.935 38.688 -44.484 1.00 51.24 293 ALA G O 1
ATOM 11559 N N . LYS G 1 294 ? 94.454 39.304 -42.948 1.00 56.33 294 LYS G N 1
ATOM 11560 C CA . LYS G 1 294 ? 93.455 40.165 -42.320 1.00 58.44 294 LYS G CA 1
ATOM 11561 C C . LYS G 1 294 ? 93.017 41.267 -43.272 1.00 58.11 294 LYS G C 1
ATOM 11562 O O . LYS G 1 294 ? 91.813 41.517 -43.422 1.00 59.41 294 LYS G O 1
ATOM 11568 N N . HIS G 1 295 ? 93.976 41.872 -43.991 1.00 50.75 295 HIS G N 1
ATOM 11569 C CA . HIS G 1 295 ? 93.666 42.960 -44.922 1.00 51.49 295 HIS G CA 1
ATOM 11570 C C . HIS G 1 295 ? 92.938 42.448 -46.156 1.00 53.67 295 HIS G C 1
ATOM 11571 O O . HIS G 1 295 ? 92.069 43.142 -46.703 1.00 54.21 295 HIS G O 1
ATOM 11578 N N . ASP G 1 296 ? 93.302 41.246 -46.629 1.00 55.03 296 ASP G N 1
ATOM 11579 C CA . ASP G 1 296 ? 92.573 40.640 -47.736 1.00 51.55 296 ASP G CA 1
ATOM 11580 C C . ASP G 1 296 ? 91.108 40.419 -47.397 1.00 57.16 296 ASP G C 1
ATOM 11581 O O . ASP G 1 296 ? 90.241 40.559 -48.272 1.00 57.47 296 ASP G O 1
ATOM 11586 N N . ILE G 1 297 ? 90.800 40.118 -46.131 1.00 53.88 297 ILE G N 1
ATOM 11587 C CA . ILE G 1 297 ? 89.400 39.996 -45.734 1.00 48.90 297 ILE G CA 1
ATOM 11588 C C . ILE G 1 297 ? 88.700 41.331 -45.917 1.00 49.50 297 ILE G C 1
ATOM 11589 O O . ILE G 1 297 ? 87.616 41.402 -46.505 1.00 55.77 297 ILE G O 1
ATOM 11594 N N . LEU G 1 298 ? 89.334 42.418 -45.477 1.00 51.13 298 LEU G N 1
ATOM 11595 C CA . LEU G 1 298 ? 88.738 43.732 -45.682 1.00 50.21 298 LEU G CA 1
ATOM 11596 C C . LEU G 1 298 ? 88.444 43.985 -47.158 1.00 54.32 298 LEU G C 1
ATOM 11597 O O . LEU G 1 298 ? 87.317 44.352 -47.519 1.00 56.62 298 LEU G O 1
ATOM 11602 N N . TYR G 1 299 ? 89.414 43.708 -48.040 1.00 62.08 299 TYR G N 1
ATOM 11603 C CA . TYR G 1 299 ? 89.242 44.047 -49.457 1.00 62.94 299 TYR G CA 1
ATOM 11604 C C . TYR G 1 299 ? 88.036 43.331 -50.047 1.00 63.94 299 TYR G C 1
ATOM 11605 O O . TYR G 1 299 ? 87.176 43.951 -50.686 1.00 66.42 299 TYR G O 1
ATOM 11614 N N . HIS G 1 300 ? 87.975 42.013 -49.861 1.00 63.60 300 HIS G N 1
ATOM 11615 C CA . HIS G 1 300 ? 86.899 41.174 -50.372 1.00 60.11 300 HIS G CA 1
ATOM 11616 C C . HIS G 1 300 ? 85.610 41.306 -49.571 1.00 60.36 300 HIS G C 1
ATOM 11617 O O . HIS G 1 300 ? 84.645 40.581 -49.844 1.00 62.65 300 HIS G O 1
ATOM 11624 N N . LEU G 1 301 ? 85.577 42.197 -48.586 1.00 59.60 301 LEU G N 1
ATOM 11625 C CA . LEU G 1 301 ? 84.335 42.523 -47.912 1.00 60.04 301 LEU G CA 1
ATOM 11626 C C . LEU G 1 301 ? 83.755 43.838 -48.423 1.00 60.02 301 LEU G C 1
ATOM 11627 O O . LEU G 1 301 ? 82.579 43.899 -48.792 1.00 62.47 301 LEU G O 1
ATOM 11632 N N . TYR G 1 302 ? 84.579 44.886 -48.490 1.00 58.08 302 TYR G N 1
ATOM 11633 C CA . TYR G 1 302 ? 84.119 46.235 -48.790 1.00 58.31 302 TYR G CA 1
ATOM 11634 C C . TYR G 1 302 ? 84.524 46.778 -50.145 1.00 62.30 302 TYR G C 1
ATOM 11635 O O . TYR G 1 302 ? 83.842 47.670 -50.664 1.00 63.72 302 TYR G O 1
ATOM 11644 N N . GLU G 1 303 ? 85.609 46.288 -50.733 1.00 71.12 303 GLU G N 1
ATOM 11645 C CA . GLU G 1 303 ? 86.036 46.822 -52.022 1.00 72.93 303 GLU G CA 1
ATOM 11646 C C . GLU G 1 303 ? 85.420 45.942 -53.123 1.00 73.96 303 GLU G C 1
ATOM 11647 O O . GLU G 1 303 ? 84.558 46.393 -53.854 1.00 80.00 303 GLU G O 1
ATOM 11653 N N . GLN G 1 304 ? 85.822 44.663 -53.166 1.00 75.35 304 GLN G N 1
ATOM 11654 C CA . GLN G 1 304 ? 85.369 43.838 -54.273 1.00 78.33 304 GLN G CA 1
ATOM 11655 C C . GLN G 1 304 ? 84.765 42.586 -53.646 1.00 83.18 304 GLN G C 1
ATOM 11656 O O . GLN G 1 304 ? 85.443 41.536 -53.568 1.00 86.73 304 GLN G O 1
ATOM 11662 N N . PRO G 1 305 ? 83.498 42.623 -53.194 1.00 66.96 305 PRO G N 1
ATOM 11663 C CA . P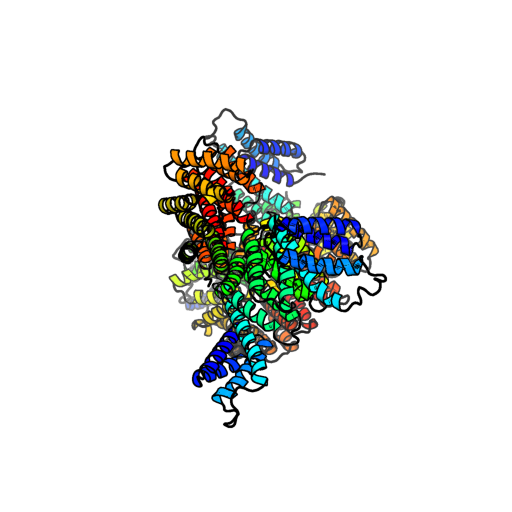RO G 1 305 ? 82.961 41.543 -52.345 1.00 65.61 305 PRO G CA 1
ATOM 11664 C C . PRO G 1 305 ? 83.053 40.167 -53.006 1.00 65.11 305 PRO G C 1
ATOM 11665 O O . PRO G 1 305 ? 82.645 39.974 -54.151 1.00 71.62 305 PRO G O 1
ATOM 11669 N N . SER G 1 306 ? 83.614 39.217 -52.265 1.00 61.18 306 SER G N 1
ATOM 11670 C CA . SER G 1 306 ? 83.735 37.833 -52.721 1.00 62.58 306 SER G CA 1
ATOM 11671 C C . SER G 1 306 ? 83.689 36.892 -51.520 1.00 62.15 306 SER G C 1
ATOM 11672 O O . SER G 1 306 ? 84.685 36.757 -50.808 1.00 66.24 306 SER G O 1
ATOM 11675 N N . ILE G 1 307 ? 82.562 36.203 -51.320 1.00 58.79 307 ILE G N 1
ATOM 11676 C CA . ILE G 1 307 ? 82.446 35.296 -50.179 1.00 58.36 307 ILE G CA 1
ATOM 11677 C C . ILE G 1 307 ? 83.411 34.124 -50.294 1.00 62.60 307 ILE G C 1
ATOM 11678 O O . ILE G 1 307 ? 83.892 33.616 -49.275 1.00 68.68 307 ILE G O 1
ATOM 11683 N N . ASP G 1 308 ? 83.730 33.680 -51.513 1.00 69.99 308 ASP G N 1
ATOM 11684 C CA . ASP G 1 308 ? 84.661 32.560 -51.652 1.00 69.70 308 ASP G CA 1
ATOM 11685 C C . ASP G 1 308 ? 86.059 32.916 -51.163 1.00 72.33 308 ASP G C 1
ATOM 11686 O O . ASP G 1 308 ? 86.719 32.100 -50.504 1.00 73.28 308 ASP G O 1
ATOM 11691 N N . GLU G 1 309 ? 86.553 34.107 -51.510 1.00 71.69 309 GLU G N 1
ATOM 11692 C CA . GLU G 1 309 ? 87.920 34.431 -51.127 1.00 73.31 309 GLU G CA 1
ATOM 11693 C C . GLU G 1 309 ? 88.038 34.959 -49.701 1.00 72.44 309 GLU G C 1
ATOM 11694 O O . GLU G 1 309 ? 89.129 34.892 -49.119 1.00 76.19 309 GLU G O 1
ATOM 11700 N N . VAL G 1 310 ? 86.955 35.470 -49.114 1.00 60.25 310 VAL G N 1
ATOM 11701 C CA . VAL G 1 310 ? 86.982 35.703 -47.677 1.00 57.86 310 VAL G CA 1
ATOM 11702 C C . VAL G 1 310 ? 87.189 34.381 -46.951 1.00 62.77 310 VAL G C 1
ATOM 11703 O O . VAL G 1 310 ? 87.993 34.283 -46.017 1.00 59.74 310 VAL G O 1
ATOM 11707 N N . LYS G 1 311 ? 86.509 33.327 -47.404 1.00 73.27 311 LYS G N 1
ATOM 11708 C CA . LYS G 1 311 ? 86.613 32.052 -46.714 1.00 67.70 311 LYS G CA 1
ATOM 11709 C C . LYS G 1 311 ? 88.004 31.446 -46.782 1.00 66.58 311 LYS G C 1
ATOM 11710 O O . LYS G 1 311 ? 88.431 30.822 -45.802 1.00 70.78 311 LYS G O 1
ATOM 11716 N N . GLN G 1 312 ? 88.764 31.624 -47.873 1.00 91.67 312 GLN G N 1
ATOM 11717 C CA . GLN G 1 312 ? 90.107 31.048 -47.770 1.00 94.67 312 GLN G CA 1
ATOM 11718 C C . GLN G 1 312 ? 91.057 31.890 -46.931 1.00 97.95 312 GLN G C 1
ATOM 11719 O O . GLN G 1 312 ? 91.977 31.344 -46.310 1.00 95.22 312 GLN G O 1
ATOM 11725 N N . SER G 1 313 ? 90.894 33.207 -46.920 1.00 67.11 313 SER G N 1
ATOM 11726 C CA . SER G 1 313 ? 91.710 33.991 -46.006 1.00 63.37 313 SER G CA 1
ATOM 11727 C C . SER G 1 313 ? 91.471 33.506 -44.592 1.00 56.93 313 SER G C 1
ATOM 11728 O O . SER G 1 313 ? 92.415 33.234 -43.845 1.00 61.58 313 SER G O 1
ATOM 11731 N N . LEU G 1 314 ? 90.208 33.277 -44.259 1.00 42.41 314 LEU G N 1
ATOM 11732 C CA . LEU G 1 314 ? 89.879 32.734 -42.954 1.00 45.26 314 LEU G CA 1
ATOM 11733 C C . LEU G 1 314 ? 90.496 31.359 -42.775 1.00 50.22 314 LEU G C 1
ATOM 11734 O O . LEU G 1 314 ? 91.021 31.037 -41.701 1.00 49.15 314 LEU G O 1
ATOM 11739 N N . ALA G 1 315 ? 90.479 30.551 -43.834 1.00 58.33 315 ALA G N 1
ATOM 11740 C CA . ALA G 1 315 ? 91.047 29.218 -43.741 1.00 57.92 315 ALA G CA 1
ATOM 11741 C C . ALA G 1 315 ? 92.525 29.277 -43.381 1.00 57.20 315 ALA G C 1
ATOM 11742 O O . ALA G 1 315 ? 93.014 28.453 -42.605 1.00 54.05 315 ALA G O 1
ATOM 11744 N N . PHE G 1 316 ? 93.243 30.285 -43.872 1.00 62.31 316 PHE G N 1
ATOM 11745 C CA . PHE G 1 316 ? 94.666 30.359 -43.552 1.00 65.14 316 PHE G CA 1
ATOM 11746 C C . PHE G 1 316 ? 94.876 30.704 -42.080 1.00 70.62 316 PHE G C 1
ATOM 11747 O O . PHE G 1 316 ? 95.760 30.141 -41.418 1.00 68.52 316 PHE G O 1
ATOM 11755 N N . LEU G 1 317 ? 94.042 31.602 -41.545 1.00 52.62 317 LEU G N 1
ATOM 11756 C CA . LEU G 1 317 ? 94.106 31.945 -40.127 1.00 48.71 317 LEU G CA 1
ATOM 11757 C C . LEU G 1 317 ? 93.847 30.732 -39.236 1.00 53.93 317 LEU G C 1
ATOM 11758 O O . LEU G 1 317 ? 94.519 30.548 -38.214 1.00 55.47 317 LEU G O 1
ATOM 11763 N N . GLU G 1 318 ? 92.851 29.909 -39.581 1.00 66.38 318 GLU G N 1
ATOM 11764 C CA . GLU G 1 318 ? 92.586 28.733 -38.758 1.00 64.19 318 GLU G CA 1
ATOM 11765 C C . GLU G 1 318 ? 93.572 27.605 -39.018 1.00 65.13 318 GLU G C 1
ATOM 11766 O O . GLU G 1 318 ? 93.855 26.828 -38.105 1.00 63.70 318 GLU G O 1
ATOM 11772 N N . GLU G 1 319 ? 94.081 27.454 -40.241 1.00 80.30 319 GLU G N 1
ATOM 11773 C CA . GLU G 1 319 ? 95.067 26.396 -40.425 1.00 84.92 319 GLU G CA 1
ATOM 11774 C C . GLU G 1 319 ? 96.336 26.725 -39.663 1.00 85.38 319 GLU G C 1
ATOM 11775 O O . GLU G 1 319 ? 97.059 25.816 -39.239 1.00 87.23 319 GLU G O 1
ATOM 11781 N N . ARG G 1 320 ? 96.606 28.007 -39.441 1.00 69.79 320 ARG G N 1
ATOM 11782 C CA . ARG G 1 320 ? 97.693 28.327 -38.541 1.00 68.40 320 ARG G CA 1
ATOM 11783 C C . ARG G 1 320 ? 97.235 28.350 -37.090 1.00 71.86 320 ARG G C 1
ATOM 11784 O O . ARG G 1 320 ? 98.014 28.745 -36.217 1.00 76.03 320 ARG G O 1
ATOM 11792 N N . ASN G 1 321 ? 96.001 27.904 -36.828 1.00 66.18 321 ASN G N 1
ATOM 11793 C CA . ASN G 1 321 ? 95.467 27.697 -35.476 1.00 65.75 321 ASN G CA 1
ATOM 11794 C C . ASN G 1 321 ? 95.548 28.954 -34.618 1.00 65.31 321 ASN G C 1
ATOM 11795 O O . ASN G 1 321 ? 95.810 28.881 -33.415 1.00 63.24 321 ASN G O 1
ATOM 11800 N N . LEU G 1 322 ? 95.344 30.121 -35.220 1.00 62.01 322 LEU G N 1
ATOM 11801 C CA . LEU G 1 322 ? 95.129 31.334 -34.436 1.00 61.03 322 LEU G CA 1
ATOM 11802 C C . LEU G 1 322 ? 93.641 31.420 -34.108 1.00 54.93 322 LEU G C 1
ATOM 11803 O O . LEU G 1 322 ? 92.911 32.305 -34.565 1.00 55.40 322 LEU G O 1
ATOM 11808 N N . TRP G 1 323 ? 93.194 30.442 -33.316 1.00 54.46 323 TRP G N 1
ATOM 11809 C CA . TRP G 1 323 ? 91.768 30.331 -32.999 1.00 50.68 323 TRP G CA 1
ATOM 11810 C C . TRP G 1 323 ? 91.188 31.544 -32.291 1.00 49.35 323 TRP G C 1
ATOM 11811 O O . TRP G 1 323 ? 90.041 31.918 -32.605 1.00 53.61 323 TRP G O 1
ATOM 11822 N N . PRO G 1 324 ? 91.854 32.176 -31.344 1.00 50.99 324 PRO G N 1
ATOM 11823 C CA . PRO G 1 324 ? 91.284 33.403 -30.788 1.00 51.91 324 PRO G CA 1
ATOM 11824 C C . PRO G 1 324 ? 90.928 34.419 -31.850 1.00 53.54 324 PRO G C 1
ATOM 11825 O O . PRO G 1 324 ? 89.830 34.982 -31.784 1.00 55.98 324 PRO G O 1
ATOM 11829 N N . ASP G 1 325 ? 91.794 34.654 -32.847 1.00 59.25 325 ASP G N 1
ATOM 11830 C CA . ASP G 1 325 ? 91.452 35.665 -33.845 1.00 63.17 325 ASP G CA 1
ATOM 11831 C C . ASP G 1 325 ? 90.407 35.150 -34.831 1.00 60.75 325 ASP G C 1
ATOM 11832 O O . ASP G 1 325 ? 89.506 35.899 -35.220 1.00 64.23 325 ASP G O 1
ATOM 11837 N N . VAL G 1 326 ? 90.502 33.883 -35.248 1.00 48.68 326 VAL G N 1
ATOM 11838 C CA . VAL G 1 326 ? 89.471 33.317 -36.120 1.00 43.02 326 VAL G CA 1
ATOM 11839 C C . VAL G 1 326 ? 88.104 33.462 -35.482 1.00 46.03 326 VAL G C 1
ATOM 11840 O O . VAL G 1 326 ? 87.127 33.822 -36.148 1.00 46.89 326 VAL G O 1
ATOM 11844 N N . SER G 1 327 ? 88.008 33.197 -34.182 1.00 51.44 327 SER G N 1
ATOM 11845 C CA . SER G 1 327 ? 86.702 33.259 -33.551 1.00 53.36 327 SER G CA 1
ATOM 11846 C C . SER G 1 327 ? 86.114 34.658 -33.656 1.00 58.36 327 SER G C 1
ATOM 11847 O O . SER G 1 327 ? 84.933 34.807 -33.980 1.00 64.71 327 SER G O 1
ATOM 11850 N N . LYS G 1 328 ? 86.908 35.701 -33.410 1.00 51.84 328 LYS G N 1
ATOM 11851 C CA . LYS G 1 328 ? 86.244 36.998 -33.386 1.00 56.91 328 LYS G CA 1
ATOM 11852 C C . LYS G 1 328 ? 86.108 37.611 -34.784 1.00 57.34 328 LYS G C 1
ATOM 11853 O O . LYS G 1 328 ? 85.136 38.329 -35.055 1.00 57.08 328 LYS G O 1
ATOM 11859 N N . ILE G 1 329 ? 87.080 37.387 -35.672 1.00 54.39 329 ILE G N 1
ATOM 11860 C CA . ILE G 1 329 ? 86.907 37.776 -37.072 1.00 58.40 329 ILE G CA 1
ATOM 11861 C C . ILE G 1 329 ? 85.659 37.116 -37.652 1.00 57.73 329 ILE G C 1
ATOM 11862 O O . ILE G 1 329 ? 84.778 37.785 -38.204 1.00 55.54 329 ILE G O 1
ATOM 11867 N N . ALA G 1 330 ? 85.567 35.785 -37.541 1.00 56.50 330 ALA G N 1
ATOM 11868 C CA . ALA G 1 330 ? 84.450 35.086 -38.165 1.00 51.52 330 ALA G CA 1
ATOM 11869 C C . ALA G 1 330 ? 83.138 35.539 -37.568 1.00 55.88 330 ALA G C 1
ATOM 11870 O O . ALA G 1 330 ? 82.122 35.549 -38.262 1.00 62.03 330 ALA G O 1
ATOM 11872 N N . LYS G 1 331 ? 83.143 35.973 -36.308 1.00 49.51 331 LYS G N 1
ATOM 11873 C CA . LYS G 1 331 ? 81.914 36.517 -35.743 1.00 49.44 331 LYS G CA 1
ATOM 11874 C C . LYS G 1 331 ? 81.652 37.903 -36.297 1.00 52.03 331 LYS G C 1
ATOM 11875 O O . LYS G 1 331 ? 80.502 38.270 -36.555 1.00 58.07 331 LYS G O 1
ATOM 11881 N N . GLY G 1 332 ? 82.708 38.692 -36.480 1.00 63.92 332 GLY G N 1
ATOM 11882 C CA . GLY G 1 332 ? 82.535 39.988 -37.110 1.00 65.63 332 GLY G CA 1
ATOM 11883 C C . GLY G 1 332 ? 81.955 39.875 -38.505 1.00 66.77 332 GLY G C 1
ATOM 11884 O O . GLY G 1 332 ? 81.086 40.663 -38.891 1.00 69.48 332 GLY G O 1
ATOM 11885 N N . ILE G 1 333 ? 82.446 38.906 -39.288 1.00 57.42 333 ILE G N 1
ATOM 11886 C CA . ILE G 1 333 ? 81.933 38.689 -40.639 1.00 51.16 333 ILE G CA 1
ATOM 11887 C C . ILE G 1 333 ? 80.465 38.300 -40.598 1.00 57.10 333 ILE G C 1
ATOM 11888 O O . ILE G 1 333 ? 79.655 38.798 -41.391 1.00 56.79 333 ILE G O 1
ATOM 11893 N N . SER G 1 334 ? 80.101 37.416 -39.657 1.00 77.92 334 SER G N 1
ATOM 11894 C CA . SER G 1 334 ? 78.723 36.949 -39.513 1.00 79.90 334 SER G CA 1
ATOM 11895 C C . SER G 1 334 ? 77.737 38.093 -39.293 1.00 79.99 334 SER G C 1
ATOM 11896 O O . SER G 1 334 ? 76.623 38.074 -39.827 1.00 83.90 334 SER G O 1
ATOM 11899 N N . GLU G 1 335 ? 78.108 39.084 -38.495 1.00 63.20 335 GLU G N 1
ATOM 11900 C CA . GLU G 1 335 ? 77.198 40.199 -38.277 1.00 63.86 335 GLU G CA 1
ATOM 11901 C C . GLU G 1 335 ? 77.103 41.061 -39.527 1.00 66.48 335 GLU G C 1
ATOM 11902 O O . GLU G 1 335 ? 76.035 41.598 -39.836 1.00 71.48 335 GLU G O 1
ATOM 11908 N N . LEU G 1 336 ? 78.211 41.185 -40.263 1.00 73.26 336 LEU G N 1
ATOM 11909 C CA . LEU G 1 336 ? 78.228 41.976 -41.487 1.00 77.45 336 LEU G CA 1
ATOM 11910 C C . LEU G 1 336 ? 77.196 41.461 -42.485 1.00 79.58 336 LEU G C 1
ATOM 11911 O O . LEU G 1 336 ? 76.368 42.233 -42.997 1.00 77.78 336 LEU G O 1
ATOM 11916 N N . TYR G 1 337 ? 77.246 40.155 -42.798 1.00 71.80 337 TYR G N 1
ATOM 11917 C CA . TYR G 1 337 ? 76.323 39.638 -43.802 1.00 66.62 337 TYR G CA 1
ATOM 11918 C C . TYR G 1 337 ? 74.872 39.651 -43.318 1.00 77.30 337 TYR G C 1
ATOM 11919 O O . TYR G 1 337 ? 73.948 39.846 -44.123 1.00 77.42 337 TYR G O 1
ATOM 11928 N N . GLU G 1 338 ? 74.638 39.497 -42.013 1.00 74.52 338 GLU G N 1
ATOM 11929 C CA . GLU G 1 338 ? 73.260 39.523 -41.545 1.00 74.06 338 GLU G CA 1
ATOM 11930 C C . GLU G 1 338 ? 72.694 40.938 -41.560 1.00 80.57 338 GLU G C 1
ATOM 11931 O O . GLU G 1 338 ? 71.544 41.134 -41.965 1.00 85.47 338 GLU G O 1
ATOM 11937 N N . LYS G 1 339 ? 73.479 41.940 -41.143 1.00 83.81 339 LYS G N 1
ATOM 11938 C CA . LYS G 1 339 ? 72.983 43.312 -41.222 1.00 86.00 339 LYS G CA 1
ATOM 11939 C C . LYS G 1 339 ? 72.752 43.750 -42.661 1.00 89.18 339 LYS G C 1
ATOM 11940 O O . LYS G 1 339 ? 71.778 44.460 -42.945 1.00 95.49 339 LYS G O 1
ATOM 11946 N N . LYS G 1 340 ? 73.625 43.343 -43.580 1.00 80.98 340 LYS G N 1
ATOM 11947 C CA . LYS G 1 340 ? 73.486 43.675 -44.995 1.00 84.75 340 LYS G CA 1
ATOM 11948 C C . LYS G 1 340 ? 72.956 42.485 -45.789 1.00 80.51 340 LYS G C 1
ATOM 11949 O O . LYS G 1 340 ? 73.670 41.889 -46.592 1.00 79.66 340 LYS G O 1
ATOM 11955 N N . GLY G 1 341 ? 71.689 42.143 -45.567 1.00 91.90 341 GLY G N 1
ATOM 11956 C CA . GLY G 1 341 ? 71.052 41.148 -46.409 1.00 92.75 341 GLY G CA 1
ATOM 11957 C C . GLY G 1 341 ? 70.789 39.706 -46.009 1.00 87.00 341 GLY G C 1
ATOM 11958 O O . GLY G 1 341 ? 69.776 39.405 -45.364 1.00 79.65 341 GLY G O 1
ATOM 11959 N N . ASP G 1 342 ? 71.675 38.796 -46.422 1.00 82.31 342 ASP G N 1
ATOM 11960 C CA . ASP G 1 342 ? 71.355 37.374 -46.388 1.00 89.11 342 ASP G CA 1
ATOM 11961 C C . ASP G 1 342 ? 71.716 36.708 -45.072 1.00 85.14 342 ASP G C 1
ATOM 11962 O O . ASP G 1 342 ? 72.708 37.052 -44.422 1.00 83.50 342 ASP G O 1
ATOM 11967 N N . LEU G 1 343 ? 70.878 35.749 -44.686 1.00 76.83 343 LEU G N 1
ATOM 11968 C CA . LEU G 1 343 ? 71.052 35.001 -43.457 1.00 72.18 343 LEU G CA 1
ATOM 11969 C C . LEU G 1 343 ? 71.689 33.641 -43.694 1.00 72.53 343 LEU G C 1
ATOM 11970 O O . LEU G 1 343 ? 72.230 33.057 -42.752 1.00 74.01 343 LEU G O 1
ATOM 11975 N N . VAL G 1 344 ? 71.648 33.121 -44.925 1.00 69.73 344 VAL G N 1
ATOM 11976 C CA . VAL G 1 344 ? 72.199 31.787 -45.162 1.00 68.88 344 VAL G CA 1
ATOM 11977 C C . VAL G 1 344 ? 73.702 31.762 -44.920 1.00 70.97 344 VAL G C 1
ATOM 11978 O O . VAL G 1 344 ? 74.217 30.888 -44.210 1.00 70.54 344 VAL G O 1
ATOM 11982 N N . THR G 1 345 ? 74.426 32.743 -45.468 1.00 75.03 345 THR G N 1
ATOM 11983 C CA . THR G 1 345 ? 75.879 32.779 -45.307 1.00 74.97 345 THR G CA 1
ATOM 11984 C C . THR G 1 345 ? 76.314 33.441 -43.998 1.00 66.57 345 THR G C 1
ATOM 11985 O O . THR G 1 345 ? 77.403 33.137 -43.505 1.00 61.35 345 THR G O 1
ATOM 11989 N N . SER G 1 346 ? 75.501 34.336 -43.420 1.00 62.39 346 SER G N 1
ATOM 11990 C CA . SER G 1 346 ? 75.851 34.867 -42.103 1.00 61.12 346 SER G CA 1
ATOM 11991 C C . SER G 1 346 ? 75.876 33.751 -41.065 1.00 63.46 346 SER G C 1
ATOM 11992 O O . SER G 1 346 ? 76.674 33.787 -40.119 1.00 63.53 346 SER G O 1
ATOM 11995 N N . HIS G 1 347 ? 75.004 32.759 -41.230 1.00 69.75 347 HIS G N 1
ATOM 11996 C CA . HIS G 1 347 ? 75.026 31.559 -40.408 1.00 65.31 347 HIS G CA 1
ATOM 11997 C C . HIS G 1 347 ? 76.276 30.743 -40.706 1.00 67.26 347 HIS G C 1
ATOM 11998 O O . HIS G 1 347 ? 76.750 29.998 -39.845 1.00 71.32 347 HIS G O 1
ATOM 12005 N N . GLU G 1 348 ? 76.810 30.865 -41.927 1.00 71.56 348 GLU G N 1
ATOM 12006 C CA . GLU G 1 348 ? 77.953 30.059 -42.358 1.00 75.22 348 GLU G CA 1
ATOM 12007 C C . GLU G 1 348 ? 79.198 30.395 -41.556 1.00 75.32 348 GLU G C 1
ATOM 12008 O O . GLU G 1 348 ? 79.978 29.506 -41.181 1.00 64.29 348 GLU G O 1
ATOM 12014 N N . PHE G 1 349 ? 79.390 31.690 -41.284 1.00 78.65 349 PHE G N 1
ATOM 12015 C CA . PHE G 1 349 ? 80.557 32.170 -40.565 1.00 71.35 349 PHE G CA 1
ATOM 12016 C C . PHE G 1 349 ? 80.373 32.030 -39.064 1.00 70.16 349 PHE G C 1
ATOM 12017 O O . PHE G 1 349 ? 81.341 31.733 -38.357 1.00 66.72 349 PHE G O 1
ATOM 12025 N N . LEU G 1 350 ? 79.142 32.202 -38.566 1.00 66.09 350 LEU G N 1
ATOM 12026 C CA . LEU G 1 350 ? 78.898 31.979 -37.142 1.00 63.71 350 LEU G CA 1
ATOM 12027 C C . LEU G 1 350 ? 79.221 30.540 -36.752 1.00 60.74 350 LEU G C 1
ATOM 12028 O O . LEU G 1 350 ? 79.833 30.296 -35.708 1.00 64.29 350 LEU G O 1
ATOM 12033 N N . LYS G 1 351 ? 78.871 29.582 -37.609 1.00 57.74 351 LYS G N 1
ATOM 12034 C CA . LYS G 1 351 ? 79.229 28.191 -37.365 1.00 57.18 351 LYS G CA 1
ATOM 12035 C C . LYS G 1 351 ? 80.734 28.035 -37.196 1.00 55.75 351 LYS G C 1
ATOM 12036 O O . LYS G 1 351 ? 81.190 27.336 -36.284 1.00 61.58 351 LYS G O 1
ATOM 12042 N N . ARG G 1 352 ? 81.526 28.715 -38.039 1.00 65.55 352 ARG G N 1
ATOM 12043 C CA . ARG G 1 352 ? 82.988 28.617 -37.959 1.00 61.76 352 ARG G CA 1
ATOM 12044 C C . ARG G 1 352 ? 83.543 29.419 -36.782 1.00 60.21 352 ARG G C 1
ATOM 12045 O O . ARG G 1 352 ? 84.564 29.035 -36.196 1.00 65.94 352 ARG G O 1
ATOM 12053 N N . ALA G 1 353 ? 82.893 30.544 -36.448 1.00 44.96 353 ALA G N 1
ATOM 12054 C CA . ALA G 1 353 ? 83.277 31.360 -35.302 1.00 39.33 353 ALA G CA 1
ATOM 12055 C C . ALA G 1 353 ? 83.064 30.606 -34.000 1.00 45.84 353 ALA G C 1
ATOM 12056 O O . ALA G 1 353 ? 83.878 30.712 -33.071 1.00 48.28 353 ALA G O 1
ATOM 12058 N N . PHE G 1 354 ? 81.958 29.856 -33.913 1.00 47.86 354 PHE G N 1
ATOM 12059 C CA . PHE G 1 354 ? 81.688 29.032 -32.741 1.00 39.72 354 PHE G CA 1
ATOM 12060 C C . PHE G 1 354 ? 82.643 27.858 -32.675 1.00 48.04 354 PHE G C 1
ATOM 12061 O O . PHE G 1 354 ? 83.132 27.510 -31.593 1.00 56.10 354 PHE G O 1
ATOM 12069 N N . TYR G 1 355 ? 82.907 27.222 -33.816 1.00 54.43 355 TYR G N 1
ATOM 12070 C CA . TYR G 1 355 ? 83.872 26.132 -33.834 1.00 49.16 355 TYR G CA 1
ATOM 12071 C C . TYR G 1 355 ? 85.227 26.587 -33.319 1.00 53.06 355 TYR G C 1
ATOM 12072 O O . TYR G 1 355 ? 85.901 25.847 -32.590 1.00 58.46 355 TYR G O 1
ATOM 12081 N N . ALA G 1 356 ? 85.629 27.820 -33.654 1.00 55.18 356 ALA G N 1
ATOM 12082 C CA . ALA G 1 356 ? 86.938 28.312 -33.222 1.00 53.47 356 ALA G CA 1
ATOM 12083 C C . ALA G 1 356 ? 87.007 28.440 -31.711 1.00 51.27 356 ALA G C 1
ATOM 12084 O O . ALA G 1 356 ? 88.000 28.028 -31.095 1.00 54.27 356 ALA G O 1
ATOM 12086 N N . LYS G 1 357 ? 85.944 28.981 -31.096 1.00 47.77 357 LYS G N 1
ATOM 12087 C CA . LYS G 1 357 ? 85.875 29.079 -29.641 1.00 43.92 357 LYS G CA 1
ATOM 12088 C C . LYS G 1 357 ? 86.100 27.746 -28.967 1.00 48.94 357 LYS G C 1
ATOM 12089 O O . LYS G 1 357 ? 86.761 27.682 -27.931 1.00 58.53 357 LYS G O 1
ATOM 12095 N N . GLU G 1 358 ? 85.589 26.670 -29.545 1.00 58.86 358 GLU G N 1
ATOM 12096 C CA . GLU G 1 358 ? 85.796 25.348 -28.978 1.00 56.56 358 GLU G CA 1
ATOM 12097 C C . GLU G 1 358 ? 87.244 24.882 -29.096 1.00 58.41 358 GLU G C 1
ATOM 12098 O O . GLU G 1 358 ? 87.675 24.036 -28.302 1.00 63.68 358 GLU G O 1
ATOM 12104 N N . GLN G 1 359 ? 88.003 25.390 -30.076 1.00 54.13 359 GLN G N 1
ATOM 12105 C CA . GLN G 1 359 ? 89.404 24.987 -30.193 1.00 54.19 359 GLN G CA 1
ATOM 12106 C C . GLN G 1 359 ? 90.322 25.726 -29.225 1.00 53.82 359 GLN G C 1
ATOM 12107 O O . GLN G 1 359 ? 91.398 25.204 -28.895 1.00 50.74 359 GLN G O 1
ATOM 12113 N N . ILE G 1 360 ? 89.927 26.918 -28.763 1.00 50.52 360 ILE G N 1
ATOM 12114 C CA . ILE G 1 360 ? 90.835 27.716 -27.948 1.00 51.96 360 ILE G CA 1
ATOM 12115 C C . ILE G 1 360 ? 91.263 26.943 -26.712 1.00 51.65 360 ILE G C 1
ATOM 12116 O O . ILE G 1 360 ? 92.420 27.030 -26.297 1.00 56.12 360 ILE G O 1
ATOM 12121 N N . GLN G 1 361 ? 90.374 26.138 -26.125 1.00 66.28 361 GLN G N 1
ATOM 12122 C CA . GLN G 1 361 ? 90.795 25.552 -24.859 1.00 69.07 361 GLN G CA 1
ATOM 12123 C C . GLN G 1 361 ? 91.395 24.138 -24.989 1.00 71.78 361 GLN G C 1
ATOM 12124 O O . GLN G 1 361 ? 92.194 23.769 -24.117 1.00 75.12 361 GLN G O 1
ATOM 12130 N N . ARG G 1 362 ? 91.145 23.389 -26.094 1.00 75.19 362 ARG G N 1
ATOM 12131 C CA . ARG G 1 362 ? 91.890 22.146 -26.337 1.00 71.51 362 ARG G CA 1
ATOM 12132 C C . ARG G 1 362 ? 93.305 22.466 -26.787 1.00 76.34 362 ARG G C 1
ATOM 12133 O O . ARG G 1 362 ? 94.148 21.565 -26.916 1.00 77.16 362 ARG G O 1
ATOM 12141 N N . ILE G 1 363 ? 93.584 23.742 -27.023 1.00 54.11 363 ILE G N 1
ATOM 12142 C CA . ILE G 1 363 ? 94.922 24.105 -27.437 1.00 46.81 363 ILE G CA 1
ATOM 12143 C C . ILE G 1 363 ? 95.903 23.729 -26.341 1.00 51.91 363 ILE G C 1
ATOM 12144 O O . ILE G 1 363 ? 97.043 23.324 -26.604 1.00 54.18 363 ILE G O 1
ATOM 12149 N N . THR G 1 364 ? 95.472 23.868 -25.093 1.00 61.62 364 THR G N 1
ATOM 12150 C CA . THR G 1 364 ? 96.321 23.662 -23.938 1.00 59.70 364 THR G CA 1
ATOM 12151 C C . THR G 1 364 ? 96.914 22.279 -23.831 1.00 61.78 364 THR G C 1
ATOM 12152 O O . THR G 1 364 ? 97.710 22.074 -22.917 1.00 62.20 364 THR G O 1
ATOM 12156 N N . GLU G 1 365 ? 96.542 21.308 -24.683 1.00 80.52 365 GLU G N 1
ATOM 12157 C CA . GLU G 1 365 ? 97.110 19.976 -24.461 1.00 82.69 365 GLU G CA 1
ATOM 12158 C C . GLU G 1 365 ? 98.551 19.871 -24.828 1.00 85.28 365 GLU G C 1
ATOM 12159 O O . GLU G 1 365 ? 99.207 18.916 -24.411 1.00 92.49 365 GLU G O 1
ATOM 12165 N N . ALA G 1 366 ? 99.056 20.819 -25.597 1.00 58.01 366 ALA G N 1
ATOM 12166 C CA . ALA G 1 366 ? 100.499 20.983 -25.744 1.00 50.61 366 ALA G CA 1
ATOM 12167 C C . ALA G 1 366 ? 101.202 21.398 -24.456 1.00 54.27 366 ALA G C 1
ATOM 12168 O O . ALA G 1 366 ? 102.443 21.413 -24.399 1.00 56.46 366 ALA G O 1
ATOM 12170 N N . LEU G 1 367 ? 100.445 21.794 -23.448 1.00 68.79 367 LEU G N 1
ATOM 12171 C CA . LEU G 1 367 ? 100.986 22.182 -22.155 1.00 60.36 367 LEU G CA 1
ATOM 12172 C C . LEU G 1 367 ? 100.668 21.107 -21.121 1.00 69.72 367 LEU G C 1
ATOM 12173 O O . LEU G 1 367 ? 99.502 20.705 -20.976 1.00 75.13 367 LEU G O 1
ATOM 12178 N N . GLY G 1 368 ? 101.688 20.651 -20.400 1.00 64.02 368 GLY G N 1
ATOM 12179 C CA . GLY G 1 368 ? 101.480 19.805 -19.240 1.00 70.10 368 GLY G CA 1
ATOM 12180 C C . GLY G 1 368 ? 101.695 18.325 -19.525 1.00 70.86 368 GLY G C 1
ATOM 12181 O O . GLY G 1 368 ? 101.850 17.884 -20.666 1.00 73.25 368 GLY G O 1
ATOM 12182 N N . LEU G 1 369 ? 101.708 17.547 -18.446 1.00 85.25 369 LEU G N 1
ATOM 12183 C CA . LEU G 1 369 ? 101.841 16.089 -18.518 1.00 89.70 369 LEU G CA 1
ATOM 12184 C C . LEU G 1 369 ? 100.486 15.411 -18.383 1.00 90.93 369 LEU G C 1
ATOM 12185 O O . LEU G 1 369 ? 100.338 14.451 -17.627 1.00 93.18 369 LEU G O 1
ATOM 12190 N N . GLU G 1 370 ? 99.471 15.893 -19.097 1.00 86.01 370 GLU G N 1
ATOM 12191 C CA . GLU G 1 370 ? 98.129 15.344 -18.948 1.00 88.23 370 GLU G CA 1
ATOM 12192 C C . GLU G 1 370 ? 97.694 14.503 -20.145 1.00 88.41 370 GLU G C 1
ATOM 12193 O O . GLU G 1 370 ? 96.508 14.155 -20.244 1.00 81.01 370 GLU G O 1
ATOM 12199 N N . HIS G 1 371 ? 98.631 14.161 -21.042 1.00 109.69 371 HIS G N 1
ATOM 12200 C CA . HIS G 1 371 ? 98.515 12.996 -21.937 1.00 111.64 371 HIS G CA 1
ATOM 12201 C C . HIS G 1 371 ? 99.879 12.551 -22.448 1.00 106.82 371 HIS G C 1
ATOM 12202 O O . HIS G 1 371 ? 100.113 11.356 -22.630 1.00 111.68 371 HIS G O 1
ATOM 12209 N N . GLN H 2 40 ? 90.618 41.286 -32.088 1.00 63.46 1 GLN H N 1
ATOM 12210 C CA . GLN H 2 40 ? 91.956 41.859 -32.092 1.00 62.11 1 GLN H CA 1
ATOM 12211 C C . GLN H 2 40 ? 92.566 41.781 -30.700 1.00 64.36 1 GLN H C 1
ATOM 12212 O O . GLN H 2 40 ? 92.053 42.397 -29.773 1.00 69.21 1 GLN H O 1
ATOM 12218 N N . LYS H 2 41 ? 93.657 41.045 -30.523 1.00 58.03 2 LYS H N 1
ATOM 12219 C CA . LYS H 2 41 ? 94.296 41.081 -29.219 1.00 55.72 2 LYS H CA 1
ATOM 12220 C C . LYS H 2 41 ? 95.025 42.401 -29.063 1.00 55.75 2 LYS H C 1
ATOM 12221 O O . LYS H 2 41 ? 95.459 43.016 -30.040 1.00 63.59 2 LYS H O 1
ATOM 12227 N N . GLY H 2 42 ? 95.151 42.840 -27.826 1.00 42.02 3 GLY H N 1
ATOM 12228 C CA . GLY H 2 42 ? 95.738 44.132 -27.558 1.00 40.54 3 GLY H CA 1
ATOM 12229 C C . GLY H 2 42 ? 97.202 44.139 -27.904 1.00 42.68 3 GLY H C 1
ATOM 12230 O O . GLY H 2 42 ? 97.823 43.110 -28.184 1.00 43.90 3 GLY H O 1
ATOM 12231 N N . MET H 2 43 ? 97.789 45.321 -27.843 1.00 52.47 4 MET H N 1
ATOM 12232 C CA . MET H 2 43 ? 99.184 45.470 -28.210 1.00 58.63 4 MET H CA 1
ATOM 12233 C C . MET H 2 43 ? 100.027 45.478 -26.947 1.00 58.55 4 MET H C 1
ATOM 12234 O O . MET H 2 43 ? 99.610 46.006 -25.910 1.00 58.98 4 MET H O 1
ATOM 12239 N N . TYR H 2 44 ? 101.213 44.891 -27.039 1.00 54.20 5 TYR H N 1
ATOM 12240 C CA . TYR H 2 44 ? 102.109 44.816 -25.890 1.00 54.48 5 TYR H CA 1
ATOM 12241 C C . TYR H 2 44 ? 103.584 44.941 -26.244 1.00 59.98 5 TYR H C 1
ATOM 12242 O O . TYR H 2 44 ? 103.964 44.912 -27.422 1.00 55.60 5 TYR H O 1
#